Protein AF-A0A9P4JG13-F1 (afdb_monomer_lite)

pLDDT: mean 74.47, std 23.74, range [22.14, 98.88]

Sequence (765 aa):
MAQESGITPKSDYECYIYVHNKSDVDFRLWDKSVKQGEWAPKMPPPTIEAGTEELVRLNDKNGTTEGSEGKVIYELNHPKHGDKSIKVTIEFADPTGWGENYLHANTTHPNLVSCDVRNYQRKGHPFTGHVDIYLLNADGQKAEIGTFKDSRAQSSGLISARPTDRKMLDTHLNMTKEPCITPQSGFECFIYFHNKTNVDLHLSSAKAEVGKFADKSPPRIIGAHTKGSLELKDGGGWFEGSKGWVIYKLSRHGKTISLQVNFEDPVNGENSLAVTVSHPDLVECYAMGYERKGHPFSGNIIVEFLDEMTTDNKSDQNKAIQAPEAQPRNVALAVPSERNLHARFEIGFDGKLPLGLGRKEPIHEDIAIASFIGCRVPKFRFPRGTDYNSLDRNQWEYIRGLEWNDDPSCLLFVDSDESNSALGKGLDFAHAFLFGDDGCLTRRTHFGDLQFLHSMASRYGEDANITKEKLLKWIEIMYKLATGDQGVNAKDRIGDRERFPEYFSSSTDPCGDKTLEDLLLGTTRKYPRSNIPKRALGSCLHLIQDSYAVGHTLRRLQNVWDIEGKDEDGYFRFRPNTYAQLGPIITFHTYKDQSDRHKHYDESNQDRDPKDLNSFNHIIGARCAIDKSKKLIDFYATKTKWEDGVSDFLANEVFALDKKVTRSNAEVDERFALPETSGTVCVQQAYHDDDETYRMGLERKMALLEGGLAYMQPAGVDDRAHGISRLCRGFYPAVLATLKYIMMSVGILVLFVLAIFIMRTLKLG

Organism: NCBI:txid1513339

Secondary structure (DSSP, 8-state):
-------PPP----EEEEEEE-SSSPEEEEEEEEEESEEPTT-S-SEE-TT-EEEEEEE-SSSSS--EEEEEEEEEE-TTSTT-EEEEEEEEEE-SSSPPPEEEEEES-TTTEEEEEPP--SS-SSEEEEEEEEEBPTTSPBPPTTTTGGGGS-------------------------------S---EEEEEEE-SSSPEEEEEEEEEESEEPTTPSPSEE-TT-EEEEEEE--S-TT--EEEEEEEEEEETTEEEEEEEEEEE-SSS--EEEEEES-TTTEEEEEES--SS-SSEEEEEEEEEPPP-----------------------------S-------BSB--S--TTS------HHHHHHHHHHHT-S-GGGPPPTT--GGG--HHHHHHHHHHTTTTSTT-TTB---SS-SS-B--SHHHHHHHHH--TTBHHHHHHHSTTGGGGT--SSTT--HHHHHHHHHHHHHHHHHHHH-SSS--TTSBTT-TTTS-S---TTSBS-TTSBHHHHHHTT----TT--HHHHHHHHHHHHHHHTT-TTTEEEEES-GGGEEEE-TTS-EEEPTT----EEEEEEEB-STT--TTHHHHH---S--BTTBGGGGTTSTTHHHHHHHHHHHHHHHHTT--IIIIIHHHIIIIISPBPTT----B----S-TTSTTTBSSS--TTTSTTTHHHHHHHHHHHHHHHHGGG-S--------------SS-SSSHHHHHHHHHHHHHHHHHHHHHHHHHHHHHHTT--

Structure (mmCIF, N/CA/C/O backbone):
data_AF-A0A9P4JG13-F1
#
_entry.id   AF-A0A9P4JG13-F1
#
loop_
_atom_site.group_PDB
_atom_site.id
_atom_site.type_symbol
_atom_site.label_atom_id
_atom_site.label_alt_id
_atom_site.label_comp_id
_atom_site.label_asym_id
_atom_site.label_entity_id
_atom_site.label_seq_id
_atom_site.pdbx_PDB_ins_code
_atom_site.Cartn_x
_atom_site.Cartn_y
_atom_site.Cartn_z
_atom_site.occupancy
_atom_site.B_iso_or_equiv
_atom_site.auth_seq_id
_atom_site.auth_comp_id
_atom_site.auth_asym_id
_atom_site.auth_atom_id
_atom_site.pdbx_PDB_model_num
ATOM 1 N N . MET A 1 1 ? 64.052 -13.701 -4.381 1.00 27.91 1 MET A N 1
ATOM 2 C CA . MET A 1 1 ? 64.500 -12.366 -4.827 1.00 27.91 1 MET A CA 1
ATOM 3 C C . MET A 1 1 ? 63.345 -11.728 -5.577 1.00 27.91 1 MET A C 1
ATOM 5 O O . MET A 1 1 ? 62.878 -12.389 -6.487 1.00 27.91 1 MET A O 1
ATOM 9 N N . ALA A 1 2 ? 62.946 -10.521 -5.141 1.00 27.08 2 ALA A N 1
ATOM 10 C CA . ALA A 1 2 ? 62.164 -9.464 -5.817 1.00 27.08 2 ALA A CA 1
ATOM 11 C C . ALA A 1 2 ? 60.846 -9.841 -6.538 1.00 27.08 2 ALA A C 1
ATOM 13 O O . ALA A 1 2 ? 60.821 -10.765 -7.331 1.00 27.08 2 ALA A O 1
ATOM 14 N N . GLN A 1 3 ? 59.723 -9.132 -6.436 1.00 26.34 3 GLN A N 1
ATOM 15 C CA . GLN A 1 3 ? 59.236 -8.020 -5.615 1.00 26.34 3 GLN A CA 1
ATOM 16 C C . GLN A 1 3 ? 57.726 -7.992 -5.925 1.00 26.34 3 GLN A C 1
ATOM 18 O O . GLN A 1 3 ? 57.355 -7.864 -7.090 1.00 26.34 3 GLN A O 1
ATOM 23 N N . GLU A 1 4 ? 56.861 -8.172 -4.928 1.00 33.41 4 GLU A N 1
ATOM 24 C CA . GLU A 1 4 ? 55.420 -7.949 -5.092 1.00 33.41 4 GLU A CA 1
ATOM 25 C C . GLU A 1 4 ? 55.186 -6.446 -5.282 1.00 33.41 4 GLU A C 1
ATOM 27 O O . GLU A 1 4 ? 55.403 -5.649 -4.368 1.00 33.41 4 GLU A O 1
ATOM 32 N N . SER A 1 5 ? 54.775 -6.049 -6.484 1.00 30.33 5 SER A N 1
ATOM 33 C CA . SER A 1 5 ? 54.146 -4.754 -6.729 1.00 30.33 5 SER A CA 1
ATOM 34 C C . SER A 1 5 ? 52.636 -4.938 -6.637 1.00 30.33 5 SER A C 1
ATOM 36 O O . SER A 1 5 ? 52.052 -5.662 -7.445 1.00 30.33 5 SER A O 1
ATOM 38 N N . GLY A 1 6 ? 52.016 -4.295 -5.648 1.00 39.97 6 GLY A N 1
ATOM 39 C CA . GLY A 1 6 ? 50.567 -4.240 -5.515 1.00 39.97 6 GLY A CA 1
ATOM 40 C C . GLY A 1 6 ? 49.904 -3.673 -6.771 1.00 39.97 6 GLY A C 1
ATOM 41 O O . GLY A 1 6 ? 50.362 -2.678 -7.330 1.00 39.97 6 GLY A O 1
ATOM 42 N N . ILE A 1 7 ? 48.815 -4.311 -7.190 1.00 27.05 7 ILE A N 1
ATOM 43 C CA . ILE A 1 7 ? 47.876 -3.773 -8.171 1.00 27.05 7 ILE A CA 1
ATOM 44 C C . ILE A 1 7 ? 46.516 -3.721 -7.475 1.00 27.05 7 ILE A C 1
ATOM 46 O O . ILE A 1 7 ? 45.901 -4.744 -7.180 1.00 27.05 7 ILE A O 1
ATOM 50 N N . THR A 1 8 ? 46.108 -2.500 -7.143 1.00 33.12 8 THR A N 1
ATOM 51 C CA . THR A 1 8 ? 44.743 -2.073 -6.812 1.00 33.12 8 THR A CA 1
ATOM 52 C C . THR A 1 8 ? 43.778 -2.490 -7.937 1.00 33.12 8 THR A C 1
ATOM 54 O O . THR A 1 8 ? 44.223 -2.602 -9.081 1.00 33.12 8 THR A O 1
ATOM 57 N N . PRO A 1 9 ? 42.472 -2.700 -7.678 1.00 31.78 9 PRO A N 1
ATOM 58 C CA . PRO A 1 9 ? 41.516 -3.037 -8.733 1.00 31.78 9 PRO A CA 1
ATOM 59 C C . PRO A 1 9 ? 41.546 -1.951 -9.814 1.00 31.78 9 PRO A C 1
ATOM 61 O O . PRO A 1 9 ? 41.420 -0.768 -9.493 1.00 31.78 9 PRO A O 1
ATOM 64 N N . LYS A 1 10 ? 41.755 -2.343 -11.075 1.00 42.72 10 LYS A N 1
ATOM 65 C CA . LYS A 1 10 ? 41.580 -1.458 -12.232 1.00 42.72 10 LYS A CA 1
ATOM 66 C C . LYS A 1 10 ? 40.153 -0.899 -12.204 1.00 42.72 10 LYS A C 1
ATOM 68 O O . LYS A 1 10 ? 39.201 -1.663 -12.076 1.00 42.72 10 LYS A O 1
ATOM 73 N N . SER A 1 11 ? 40.016 0.419 -12.287 1.00 52.06 11 SER A N 1
ATOM 74 C CA . SER A 1 11 ? 38.747 1.076 -12.600 1.00 52.06 11 SER A CA 1
ATOM 75 C C . SER A 1 11 ? 38.585 1.053 -14.119 1.00 52.06 11 SER A C 1
ATOM 77 O O . SER A 1 11 ? 39.328 1.750 -14.807 1.00 52.06 11 SER A O 1
ATOM 79 N N . ASP A 1 12 ? 37.676 0.234 -14.640 1.00 67.56 12 ASP A N 1
ATOM 80 C CA . ASP A 1 12 ? 37.471 0.093 -16.085 1.00 67.56 12 ASP A CA 1
ATOM 81 C C . ASP A 1 12 ? 36.425 1.128 -16.564 1.00 67.56 12 ASP A C 1
ATOM 83 O O . ASP A 1 12 ? 35.223 0.883 -16.481 1.00 67.56 12 ASP A O 1
ATOM 87 N N . TYR A 1 13 ? 36.878 2.302 -17.035 1.00 79.81 13 TYR A N 1
ATOM 88 C CA . TYR A 1 13 ? 36.045 3.389 -17.600 1.00 79.81 13 TYR A CA 1
ATOM 89 C C . TYR A 1 13 ? 35.604 3.087 -19.045 1.00 79.81 13 TYR A C 1
ATOM 91 O O . TYR A 1 13 ? 35.863 3.859 -19.968 1.00 79.81 13 TYR A O 1
ATOM 99 N N . GLU A 1 14 ? 35.042 1.905 -19.292 1.00 85.94 14 GLU A N 1
ATOM 100 C CA . GLU A 1 14 ? 34.623 1.460 -20.627 1.00 85.94 14 GLU A CA 1
ATOM 101 C C . GLU A 1 14 ? 33.164 1.842 -20.928 1.00 85.94 14 GLU A C 1
ATOM 103 O O . GLU A 1 14 ? 32.320 1.814 -20.041 1.00 85.94 14 GLU A O 1
ATOM 108 N N . CYS A 1 15 ? 32.834 2.107 -22.195 1.00 87.31 15 CYS A N 1
ATOM 109 C CA . CYS A 1 15 ? 31.462 2.360 -22.641 1.00 87.31 15 CYS A CA 1
ATOM 110 C C . CYS A 1 15 ? 30.870 1.155 -23.386 1.00 87.31 15 CYS A C 1
ATOM 112 O O . CYS A 1 15 ? 31.461 0.663 -24.352 1.00 87.31 15 CYS A O 1
ATOM 114 N N . TYR A 1 16 ? 29.651 0.772 -23.012 1.00 89.56 16 TYR A N 1
ATOM 115 C CA . TYR A 1 16 ? 28.819 -0.265 -23.617 1.00 89.56 16 TYR A CA 1
ATOM 116 C C . TYR A 1 16 ? 27.491 0.351 -24.073 1.00 89.56 16 TYR A C 1
ATOM 118 O O . TYR A 1 16 ? 26.560 0.510 -23.285 1.00 89.56 16 TYR A O 1
ATOM 126 N N . ILE A 1 17 ? 27.398 0.737 -25.347 1.00 94.19 17 ILE A N 1
ATOM 127 C CA . ILE A 1 17 ? 26.206 1.391 -25.899 1.00 94.19 17 ILE A CA 1
ATOM 128 C C . ILE A 1 17 ? 25.441 0.420 -26.793 1.00 94.19 17 ILE A C 1
ATOM 130 O O . ILE A 1 17 ? 25.904 0.066 -27.873 1.00 94.19 17 ILE A O 1
ATOM 134 N N . TYR A 1 18 ? 24.260 0.003 -26.361 1.00 91.31 18 TYR A N 1
ATOM 135 C CA . TYR A 1 18 ? 23.376 -0.865 -27.131 1.00 91.31 18 TYR A CA 1
ATOM 136 C C . TYR A 1 18 ? 22.496 -0.022 -28.050 1.00 91.31 18 TYR A C 1
ATOM 138 O O . TYR A 1 18 ? 21.759 0.855 -27.598 1.00 91.31 18 TYR A O 1
ATOM 146 N N . VAL A 1 19 ? 22.572 -0.278 -29.351 1.00 94.38 19 VAL A N 1
ATOM 147 C CA . VAL A 1 19 ? 21.792 0.434 -30.362 1.00 94.38 19 VAL A CA 1
ATOM 148 C C . VAL A 1 19 ? 20.749 -0.521 -30.919 1.00 94.38 19 VAL A C 1
ATOM 150 O O . VAL A 1 19 ? 21.075 -1.477 -31.621 1.00 94.38 19 VAL A O 1
ATOM 153 N N . HIS A 1 20 ? 19.487 -0.256 -30.601 1.00 93.88 20 HIS A N 1
ATOM 154 C CA . HIS A 1 20 ? 18.356 -1.057 -31.033 1.00 93.88 20 HIS A CA 1
ATOM 155 C C . HIS A 1 20 ? 17.739 -0.448 -32.290 1.00 93.88 20 HIS A C 1
ATOM 157 O O . HIS A 1 20 ? 17.135 0.631 -32.273 1.00 93.88 20 HIS A O 1
ATOM 163 N N . ASN A 1 21 ? 17.853 -1.166 -33.398 1.00 93.38 21 ASN A N 1
ATOM 164 C CA . ASN A 1 21 ? 17.179 -0.811 -34.629 1.00 93.38 21 ASN A CA 1
ATOM 165 C C . ASN A 1 21 ? 15.722 -1.276 -34.565 1.00 93.38 21 ASN A C 1
ATOM 167 O O . ASN A 1 21 ? 15.395 -2.412 -34.892 1.00 93.38 21 ASN A O 1
ATOM 171 N N . LYS A 1 22 ? 14.818 -0.383 -34.158 1.00 91.00 22 LYS A N 1
ATOM 172 C CA . LYS A 1 22 ? 13.372 -0.640 -34.096 1.00 91.00 22 LYS A CA 1
ATOM 173 C C . LYS A 1 22 ? 12.674 -0.376 -35.434 1.00 91.00 22 LYS A C 1
ATOM 175 O O . LYS A 1 22 ? 11.480 -0.088 -35.465 1.00 91.00 22 LYS A O 1
ATOM 180 N N . SER A 1 23 ? 13.409 -0.445 -36.542 1.00 87.62 23 SER A N 1
ATOM 181 C CA . SER A 1 23 ? 12.900 -0.155 -37.879 1.00 87.62 23 SER A CA 1
ATOM 182 C C . SER A 1 23 ? 13.012 -1.330 -38.848 1.00 87.62 23 SER A C 1
ATOM 184 O O . SER A 1 23 ? 13.620 -2.355 -38.557 1.00 87.62 23 SER A O 1
ATOM 186 N N . ASP A 1 24 ? 12.426 -1.148 -40.034 1.00 84.56 24 ASP A N 1
ATOM 187 C CA . ASP A 1 24 ? 12.461 -2.102 -41.148 1.00 84.56 24 ASP A CA 1
ATOM 188 C C . ASP A 1 24 ? 13.677 -1.938 -42.079 1.00 84.56 24 ASP A C 1
ATOM 190 O O . ASP A 1 24 ? 13.721 -2.567 -43.140 1.00 84.56 24 ASP A O 1
ATOM 194 N N . VAL A 1 25 ? 14.636 -1.070 -41.744 1.00 86.94 25 VAL A N 1
ATOM 195 C CA . VAL A 1 25 ? 15.802 -0.791 -42.594 1.00 86.94 25 VAL A CA 1
ATOM 196 C C . VAL A 1 25 ? 17.101 -0.952 -41.830 1.00 86.94 25 VAL A C 1
ATOM 198 O O . VAL A 1 25 ? 17.201 -0.546 -40.679 1.00 86.94 25 VAL A O 1
ATOM 201 N N . ASP A 1 26 ? 18.114 -1.503 -42.490 1.00 89.62 26 ASP A N 1
ATOM 202 C CA . ASP A 1 26 ? 19.444 -1.632 -41.903 1.00 89.62 26 ASP A CA 1
ATOM 203 C C . ASP A 1 26 ? 20.111 -0.263 -41.763 1.00 89.62 26 ASP A C 1
ATOM 205 O O . ASP A 1 26 ? 19.994 0.605 -42.639 1.00 89.62 26 ASP A O 1
ATOM 209 N N . PHE A 1 27 ? 20.871 -0.089 -40.689 1.00 93.19 27 PHE A N 1
ATOM 210 C CA . PHE A 1 27 ? 21.696 1.091 -40.477 1.00 93.19 27 PHE A CA 1
ATOM 211 C C . PHE A 1 27 ? 23.136 0.767 -40.832 1.00 93.19 27 PHE A C 1
ATOM 213 O O . PHE A 1 27 ? 23.698 -0.204 -40.332 1.00 93.19 27 PHE A O 1
ATOM 220 N N . ARG A 1 28 ? 23.767 1.581 -41.674 1.00 91.81 28 ARG A N 1
ATOM 221 C CA . ARG A 1 28 ? 25.167 1.393 -42.068 1.00 91.81 28 ARG A CA 1
ATOM 222 C C . ARG A 1 28 ? 26.045 2.382 -41.338 1.00 91.81 28 ARG A C 1
ATOM 224 O O . ARG A 1 28 ? 25.720 3.562 -41.277 1.00 91.81 28 ARG A O 1
ATOM 231 N N . LEU A 1 29 ? 27.160 1.919 -40.787 1.00 94.00 29 LEU A N 1
ATOM 232 C CA . LEU A 1 29 ? 28.110 2.812 -40.140 1.00 94.00 29 LEU A CA 1
ATOM 233 C C . LEU A 1 29 ? 28.662 3.798 -41.179 1.00 94.00 29 LEU A C 1
ATOM 235 O O . LEU A 1 29 ? 29.306 3.394 -42.146 1.00 94.00 29 LEU A O 1
ATOM 239 N N . TRP A 1 30 ? 28.399 5.083 -40.968 1.00 92.62 30 TRP A N 1
ATOM 240 C CA . TRP A 1 30 ? 28.869 6.169 -41.822 1.00 92.62 30 TRP A CA 1
ATOM 241 C C . TRP A 1 30 ? 30.205 6.720 -41.334 1.00 92.62 30 TRP A C 1
ATOM 243 O O . TRP A 1 30 ? 31.126 6.911 -42.124 1.00 92.62 30 TRP A O 1
ATOM 253 N N . ASP A 1 31 ? 30.304 6.991 -40.034 1.00 95.06 31 ASP A N 1
ATOM 254 C CA . ASP A 1 31 ? 31.500 7.570 -39.432 1.00 95.06 31 ASP A CA 1
ATOM 255 C C . ASP A 1 31 ? 31.618 7.178 -37.957 1.00 95.06 31 ASP A C 1
ATOM 257 O O . ASP A 1 31 ? 30.633 6.827 -37.301 1.00 95.06 31 ASP A O 1
ATOM 261 N N . LYS A 1 32 ? 32.838 7.245 -37.430 1.00 94.94 32 LYS A N 1
ATOM 262 C CA . LYS A 1 32 ? 33.131 7.057 -36.014 1.00 94.94 32 LYS A CA 1
ATOM 263 C C . LYS A 1 32 ? 34.316 7.916 -35.604 1.00 94.94 32 LYS A C 1
ATOM 265 O O . LYS A 1 32 ? 35.335 7.954 -36.288 1.00 94.94 32 LYS A O 1
ATOM 270 N N . SER A 1 33 ? 34.228 8.526 -34.433 1.00 92.81 33 SER A N 1
ATOM 271 C CA . SER A 1 33 ? 35.329 9.284 -33.847 1.00 92.81 33 SER A CA 1
ATOM 272 C C . SER A 1 33 ? 35.483 8.953 -32.373 1.00 92.81 33 SER A C 1
ATOM 274 O O . SER A 1 33 ? 34.498 8.706 -31.679 1.00 92.81 33 SER A O 1
ATOM 276 N N . VAL A 1 34 ? 36.724 8.975 -31.900 1.00 92.56 34 VAL A N 1
ATOM 277 C CA . VAL A 1 34 ? 37.071 8.770 -30.493 1.00 92.56 34 VAL A CA 1
ATOM 278 C C . VAL A 1 34 ? 37.769 10.022 -30.004 1.00 92.56 34 VAL A C 1
ATOM 280 O O . VAL A 1 34 ? 38.706 10.493 -30.650 1.00 92.56 34 VAL A O 1
ATOM 283 N N . LYS A 1 35 ? 37.299 10.559 -28.882 1.00 88.12 35 LYS A N 1
ATOM 284 C CA . LYS A 1 35 ? 37.943 11.666 -28.179 1.00 88.12 35 LYS A CA 1
ATOM 285 C C . LYS A 1 35 ? 38.821 11.148 -27.041 1.00 88.12 35 LYS A C 1
ATOM 287 O O . LYS A 1 35 ? 39.914 11.677 -26.860 1.00 88.12 35 LYS A O 1
ATOM 292 N N . GLN A 1 36 ? 38.381 10.100 -26.340 1.00 84.88 36 GLN A N 1
ATOM 293 C CA . GLN A 1 36 ? 39.151 9.383 -25.315 1.00 84.88 36 GLN A CA 1
ATOM 294 C C . GLN A 1 36 ? 38.840 7.876 -25.370 1.00 84.88 36 GLN A C 1
ATOM 296 O O . GLN A 1 36 ? 37.726 7.502 -25.733 1.00 84.88 36 GLN A O 1
ATOM 301 N N . GLY A 1 37 ? 39.812 7.019 -25.050 1.00 88.25 37 GLY A N 1
ATOM 302 C CA . GLY A 1 37 ? 39.690 5.559 -25.166 1.00 88.25 37 GLY A CA 1
ATOM 303 C C . GLY A 1 37 ? 40.087 4.989 -26.538 1.00 88.25 37 GLY A C 1
ATOM 304 O O . GLY A 1 37 ? 40.737 5.648 -27.355 1.00 88.25 37 GLY A O 1
ATOM 305 N N . GLU A 1 38 ? 39.721 3.735 -26.796 1.00 90.06 38 GLU A N 1
ATOM 306 C CA . GLU A 1 38 ? 39.940 3.035 -28.064 1.00 90.06 38 GLU A CA 1
ATOM 307 C C . GLU A 1 38 ? 38.806 2.052 -28.390 1.00 90.06 38 GLU A C 1
ATOM 309 O O . GLU A 1 38 ? 38.231 1.419 -27.511 1.00 90.06 38 GLU A O 1
ATOM 314 N N . TRP A 1 39 ? 38.443 1.915 -29.670 1.00 92.19 39 TRP A N 1
ATOM 315 C CA . TRP A 1 39 ? 37.381 0.985 -30.073 1.00 92.19 39 TRP A CA 1
ATOM 316 C C . TRP A 1 39 ? 37.764 -0.462 -29.761 1.00 92.19 39 TRP A C 1
ATOM 318 O O . TRP A 1 39 ? 38.849 -0.910 -30.135 1.00 92.19 39 TRP A O 1
ATOM 328 N N . ALA A 1 40 ? 36.835 -1.217 -29.171 1.00 85.50 40 ALA A N 1
ATOM 329 C CA . ALA A 1 40 ? 37.011 -2.654 -29.007 1.00 85.50 40 ALA A CA 1
ATOM 330 C C . ALA A 1 40 ? 37.154 -3.360 -30.377 1.00 85.50 40 ALA A C 1
ATOM 332 O O . ALA A 1 40 ? 36.693 -2.844 -31.406 1.00 85.50 40 ALA A O 1
ATOM 333 N N . PRO A 1 41 ? 37.773 -4.556 -30.439 1.00 84.25 41 PRO A N 1
ATOM 334 C CA . PRO A 1 41 ? 37.923 -5.290 -31.690 1.00 84.25 41 PRO A CA 1
ATOM 335 C C . PRO A 1 41 ? 36.585 -5.469 -32.418 1.00 84.25 41 PRO A C 1
ATOM 337 O O . PRO A 1 41 ? 35.613 -5.935 -31.831 1.00 84.25 41 PRO A O 1
ATOM 340 N N . LYS A 1 42 ? 36.564 -5.133 -33.715 1.00 83.19 42 LYS A N 1
ATOM 341 C CA . LYS A 1 42 ? 35.377 -5.173 -34.596 1.00 83.19 42 LYS A CA 1
ATOM 342 C C . LYS A 1 42 ? 34.265 -4.167 -34.250 1.00 83.19 42 LYS A C 1
ATOM 344 O O . LYS A 1 42 ? 33.180 -4.283 -34.808 1.00 83.19 42 LYS A O 1
ATOM 349 N N . MET A 1 43 ? 34.549 -3.162 -33.416 1.00 88.31 43 MET A N 1
ATOM 350 C CA . MET A 1 43 ? 33.588 -2.121 -33.041 1.00 88.31 43 MET A CA 1
ATOM 351 C C . MET A 1 43 ? 33.864 -0.756 -33.688 1.00 88.31 43 MET A C 1
ATOM 353 O O . MET A 1 43 ? 35.003 -0.437 -34.071 1.00 88.31 43 MET A O 1
ATOM 357 N N . PRO A 1 44 ? 32.826 0.090 -33.814 1.00 92.38 44 PRO A N 1
ATOM 358 C CA . PRO A 1 44 ? 31.401 -0.242 -33.761 1.00 92.38 44 PRO A CA 1
ATOM 359 C C . PRO A 1 44 ? 30.997 -1.134 -34.953 1.00 92.38 44 PRO A C 1
ATOM 361 O O . PRO A 1 44 ? 31.734 -1.190 -35.947 1.00 92.38 44 PRO A O 1
ATOM 364 N N . PRO A 1 45 ? 29.854 -1.832 -34.869 1.00 87.25 45 PRO A N 1
ATOM 365 C CA . PRO A 1 45 ? 29.407 -2.750 -35.904 1.00 87.25 45 PRO A CA 1
ATOM 366 C C . PRO A 1 45 ? 29.181 -1.995 -37.224 1.00 87.25 45 PRO A C 1
ATOM 368 O O . PRO A 1 45 ? 28.597 -0.905 -37.217 1.00 87.25 45 PRO A O 1
ATOM 371 N N . PRO A 1 46 ? 29.644 -2.542 -38.367 1.00 84.75 46 PRO A N 1
ATOM 372 C CA . PRO A 1 46 ? 29.546 -1.874 -39.666 1.00 84.75 46 PRO A CA 1
ATOM 373 C C . PRO A 1 46 ? 28.102 -1.776 -40.170 1.00 84.75 46 PRO A C 1
ATOM 375 O O . PRO A 1 46 ? 27.794 -0.948 -41.030 1.00 84.75 46 PRO A O 1
ATOM 378 N N . THR A 1 47 ? 27.212 -2.631 -39.672 1.00 90.25 47 THR A N 1
ATOM 379 C CA . THR A 1 47 ? 25.784 -2.626 -39.983 1.00 90.25 47 THR A CA 1
ATOM 380 C C . THR A 1 47 ? 25.003 -3.056 -38.748 1.00 90.25 47 THR A C 1
ATOM 382 O O . THR A 1 47 ? 25.457 -3.944 -38.035 1.00 90.25 47 THR A O 1
ATOM 385 N N . ILE A 1 48 ? 23.862 -2.412 -38.509 1.00 92.19 48 ILE A N 1
ATOM 386 C CA . ILE A 1 48 ? 22.863 -2.819 -37.517 1.00 92.19 48 ILE A CA 1
ATOM 387 C C . ILE A 1 48 ? 21.620 -3.222 -38.299 1.00 92.19 48 ILE A C 1
ATOM 389 O O . ILE A 1 48 ? 20.988 -2.376 -38.940 1.00 92.19 48 ILE A O 1
ATOM 393 N N . GLU A 1 49 ? 21.320 -4.515 -38.308 1.00 89.75 49 GLU A N 1
ATOM 394 C CA . GLU A 1 49 ? 20.230 -5.077 -39.102 1.00 89.75 49 GLU A CA 1
ATOM 395 C C . GLU A 1 49 ? 18.859 -4.605 -38.600 1.00 89.75 49 GLU A C 1
ATOM 397 O O . GLU A 1 49 ? 18.667 -4.253 -37.435 1.00 89.75 49 GLU A O 1
ATOM 402 N N . ALA A 1 50 ? 17.888 -4.548 -39.509 1.00 87.12 50 ALA A N 1
ATOM 403 C CA . ALA A 1 50 ? 16.512 -4.204 -39.177 1.00 87.12 50 ALA A CA 1
ATOM 404 C C . ALA A 1 50 ? 15.947 -5.114 -38.069 1.00 87.12 50 ALA A C 1
ATOM 406 O O . ALA A 1 50 ? 15.914 -6.338 -38.209 1.00 87.12 50 ALA A O 1
ATOM 407 N N . GLY A 1 51 ? 15.441 -4.515 -36.990 1.00 82.19 51 GLY A N 1
ATOM 408 C CA . GLY A 1 51 ? 14.842 -5.241 -35.869 1.00 82.19 51 GLY A CA 1
ATOM 409 C C . GLY A 1 51 ? 15.834 -5.870 -34.888 1.00 82.19 51 GLY A C 1
ATOM 410 O O . GLY A 1 51 ? 15.381 -6.577 -33.988 1.00 82.19 51 GLY A O 1
ATOM 411 N N . THR A 1 52 ? 17.144 -5.650 -35.042 1.00 84.25 52 THR A N 1
ATOM 412 C CA . THR A 1 52 ? 18.163 -6.196 -34.134 1.00 84.25 52 THR A CA 1
ATOM 413 C C . THR A 1 52 ? 18.693 -5.150 -33.155 1.00 84.25 52 THR A C 1
ATOM 415 O O . THR A 1 52 ? 18.476 -3.943 -33.294 1.00 84.25 52 THR A O 1
ATOM 418 N N . GLU A 1 53 ? 19.381 -5.631 -32.124 1.00 90.62 53 GLU A N 1
ATOM 419 C CA . GLU A 1 53 ? 20.134 -4.815 -31.180 1.00 90.62 53 GLU A CA 1
ATOM 420 C C . GLU A 1 53 ? 21.612 -5.165 -31.311 1.00 90.62 53 GLU A C 1
ATOM 422 O O . GLU A 1 53 ? 21.978 -6.338 -31.293 1.00 90.62 53 GLU A O 1
ATOM 427 N N . GLU A 1 54 ? 22.455 -4.147 -31.451 1.00 90.56 54 GLU A N 1
ATOM 428 C CA . GLU A 1 54 ? 23.892 -4.320 -31.637 1.00 90.56 54 GLU A CA 1
ATOM 429 C C . GLU A 1 54 ? 24.682 -3.471 -30.637 1.00 90.56 54 GLU A C 1
ATOM 431 O O . GLU A 1 54 ? 24.286 -2.358 -30.280 1.00 90.56 54 GLU A O 1
ATOM 436 N N . LEU A 1 55 ? 25.828 -3.988 -30.192 1.00 91.56 55 LEU A N 1
ATOM 437 C CA . LEU A 1 55 ? 26.681 -3.331 -29.201 1.00 91.56 55 LEU A CA 1
ATOM 438 C C . LEU A 1 55 ? 27.719 -2.423 -29.868 1.00 91.56 55 LEU A C 1
ATOM 440 O O . LEU A 1 55 ? 28.491 -2.857 -30.716 1.00 91.56 55 LEU A O 1
ATOM 444 N N . VAL A 1 56 ? 27.825 -1.186 -29.396 1.00 92.44 56 VAL A N 1
ATOM 445 C CA . VAL A 1 56 ? 28.924 -0.250 -29.649 1.00 92.44 56 VAL A CA 1
ATOM 446 C C . VAL A 1 56 ? 29.788 -0.183 -28.389 1.00 92.44 56 VAL A C 1
ATOM 448 O O . VAL A 1 56 ? 29.367 0.371 -27.376 1.00 92.44 56 VAL A O 1
ATOM 451 N N . ARG A 1 57 ? 31.004 -0.743 -28.442 1.00 91.62 57 ARG A N 1
ATOM 452 C CA . ARG A 1 57 ? 31.923 -0.786 -27.289 1.00 91.62 57 ARG A CA 1
ATOM 453 C C . ARG A 1 57 ? 33.184 0.049 -27.496 1.00 91.62 57 ARG A C 1
ATOM 455 O O . ARG A 1 57 ? 33.907 -0.157 -28.477 1.00 91.62 57 ARG A O 1
ATOM 462 N N . LEU A 1 58 ? 33.475 0.921 -26.534 1.00 91.31 58 LEU A N 1
ATOM 463 C CA . LEU A 1 58 ? 34.682 1.747 -26.471 1.00 91.31 58 LEU A CA 1
ATOM 464 C C . LEU A 1 58 ? 35.419 1.461 -25.157 1.00 91.31 58 LEU A C 1
ATOM 466 O O . LEU A 1 58 ? 34.832 1.581 -24.090 1.00 91.31 58 LEU A O 1
ATOM 470 N N . ASN A 1 59 ? 36.681 1.057 -25.243 1.00 86.31 59 ASN A N 1
ATOM 471 C CA . ASN A 1 59 ? 37.496 0.695 -24.090 1.00 86.31 59 ASN A CA 1
ATOM 472 C C . ASN A 1 59 ? 38.290 1.902 -23.583 1.00 86.31 59 ASN A C 1
ATOM 474 O O . ASN A 1 59 ? 38.757 2.713 -24.384 1.00 86.31 59 ASN A O 1
ATOM 478 N N . ASP A 1 60 ? 38.542 1.953 -22.277 1.00 84.56 60 ASP A N 1
ATOM 479 C CA . ASP A 1 60 ? 39.558 2.843 -21.718 1.00 84.56 60 ASP A CA 1
ATOM 480 C C . ASP A 1 60 ? 40.956 2.319 -22.090 1.00 84.56 60 ASP A C 1
ATOM 482 O O . ASP A 1 60 ? 41.250 1.123 -22.023 1.00 84.56 60 ASP A O 1
ATOM 486 N N . LYS A 1 61 ? 41.830 3.236 -22.502 1.00 68.88 61 LYS A N 1
ATOM 487 C CA . LYS A 1 61 ? 43.187 2.942 -22.953 1.00 68.88 61 LYS A CA 1
ATOM 488 C C . LYS A 1 61 ? 44.193 2.830 -21.800 1.00 68.88 61 LYS A C 1
ATOM 490 O O . LYS A 1 61 ? 45.197 2.139 -21.962 1.00 68.88 61 LYS A O 1
ATOM 495 N N . ASN A 1 62 ? 43.956 3.488 -20.656 1.00 61.69 62 ASN A N 1
ATOM 496 C CA . ASN A 1 62 ? 44.966 3.664 -19.598 1.00 61.69 62 ASN A CA 1
ATOM 497 C C . ASN A 1 62 ? 44.508 3.358 -18.156 1.00 61.69 62 ASN A C 1
ATOM 499 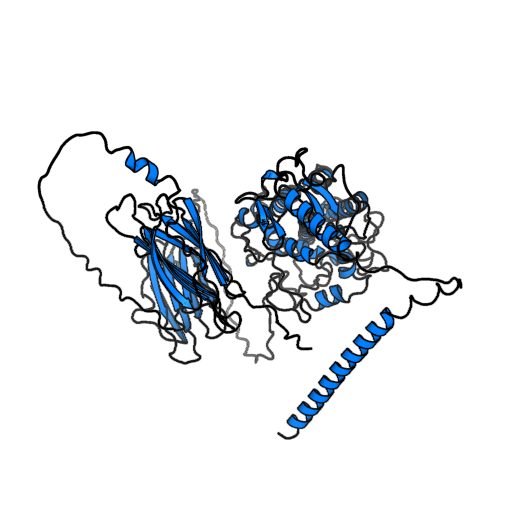O O . ASN A 1 62 ? 45.303 3.528 -17.227 1.00 61.69 62 ASN A O 1
ATOM 503 N N . GLY A 1 63 ? 43.289 2.859 -17.939 1.00 56.56 63 GLY A N 1
ATOM 504 C CA . GLY A 1 63 ? 42.827 2.156 -16.727 1.00 56.56 63 GLY A CA 1
ATOM 505 C C . GLY A 1 63 ? 42.883 2.923 -15.400 1.00 56.56 63 GLY A C 1
ATOM 506 O O . GLY A 1 63 ? 42.600 2.336 -14.357 1.00 56.56 63 GLY A O 1
ATOM 507 N N . THR A 1 64 ? 43.326 4.186 -15.400 1.00 55.69 64 THR A N 1
ATOM 508 C CA . THR A 1 64 ? 43.576 4.976 -14.179 1.00 55.69 64 THR A CA 1
ATOM 509 C C . THR A 1 64 ? 43.512 6.500 -14.356 1.00 55.69 64 THR A C 1
ATOM 511 O O . THR A 1 64 ? 43.333 7.189 -13.353 1.00 55.69 64 THR A O 1
ATOM 514 N N . THR A 1 65 ? 43.657 7.059 -15.570 1.00 56.47 65 THR A N 1
ATOM 515 C CA . THR A 1 65 ? 43.759 8.528 -15.756 1.00 56.47 65 THR A CA 1
ATOM 516 C C . THR A 1 65 ? 42.991 9.116 -16.938 1.00 56.47 65 THR A C 1
ATOM 518 O O . THR A 1 65 ? 42.939 10.339 -17.048 1.00 56.47 65 THR A O 1
ATOM 521 N N . GLU A 1 66 ? 42.426 8.297 -17.827 1.00 67.25 66 GLU A N 1
ATOM 522 C CA . GLU A 1 66 ? 41.643 8.763 -18.979 1.00 67.25 66 GLU A CA 1
ATOM 523 C C . GLU A 1 66 ? 40.304 8.020 -19.034 1.00 67.25 66 GLU A C 1
ATOM 525 O O . GLU A 1 66 ? 40.229 6.870 -18.615 1.00 67.25 66 GLU A O 1
ATOM 530 N N . GLY A 1 67 ? 39.237 8.705 -19.454 1.00 81.06 67 GLY A N 1
ATOM 531 C CA . GLY A 1 67 ? 37.917 8.097 -19.620 1.00 81.06 67 GLY A CA 1
ATOM 532 C C . GLY A 1 67 ? 37.728 7.529 -21.024 1.00 81.06 67 GLY A C 1
ATOM 533 O O . GLY A 1 67 ? 38.644 7.542 -21.849 1.00 81.06 67 GLY A O 1
ATOM 534 N N . SER A 1 68 ? 36.509 7.104 -21.334 1.00 87.69 68 SER A N 1
ATOM 535 C CA . SER A 1 68 ? 36.105 6.737 -22.693 1.00 87.69 68 SER A CA 1
ATOM 536 C C . SER A 1 68 ? 35.111 7.756 -23.231 1.00 87.69 68 SER A C 1
ATOM 538 O O . SER A 1 68 ? 34.092 8.012 -22.615 1.00 87.69 68 SER A O 1
ATOM 540 N N . GLU A 1 69 ? 35.359 8.344 -24.398 1.00 92.88 69 GLU A N 1
ATOM 541 C CA . GLU A 1 69 ? 34.432 9.283 -25.041 1.00 92.88 69 GLU A CA 1
ATOM 542 C C . GLU A 1 69 ? 34.425 9.050 -26.548 1.00 92.88 69 GLU A C 1
ATOM 544 O O . GLU A 1 69 ? 35.453 9.176 -27.227 1.00 92.88 69 GLU A O 1
ATOM 549 N N . GLY A 1 70 ? 33.251 8.712 -27.077 1.00 93.69 70 GLY A N 1
ATOM 550 C CA . GLY A 1 70 ? 33.074 8.268 -28.449 1.00 93.69 70 GLY A CA 1
ATOM 551 C C . GLY A 1 70 ? 31.835 8.837 -29.113 1.00 93.69 70 GLY A C 1
ATOM 552 O O . GLY A 1 70 ? 30.863 9.242 -28.478 1.00 93.69 70 GLY A O 1
ATOM 553 N N . LYS A 1 71 ? 31.882 8.842 -30.442 1.00 96.69 71 LYS A N 1
ATOM 554 C CA . LYS A 1 71 ? 30.766 9.207 -31.305 1.00 96.69 71 LYS A CA 1
ATOM 555 C C . LYS A 1 71 ? 30.689 8.239 -32.472 1.00 96.69 71 LYS A C 1
ATOM 557 O O . LYS A 1 71 ? 31.699 7.972 -33.127 1.00 96.69 71 LYS A O 1
ATOM 562 N N . VAL A 1 72 ? 29.486 7.756 -32.756 1.00 95.25 72 VAL A N 1
ATOM 563 C CA . VAL A 1 72 ? 29.179 6.947 -33.940 1.00 95.25 72 VAL A CA 1
ATOM 564 C C . VAL A 1 72 ? 28.076 7.609 -34.746 1.00 95.25 72 VAL A C 1
ATOM 566 O O . VAL A 1 72 ? 27.150 8.202 -34.194 1.00 95.25 72 VAL A O 1
ATOM 569 N N . ILE A 1 73 ? 28.192 7.532 -36.067 1.00 96.50 73 ILE A N 1
ATOM 570 C CA . ILE A 1 73 ? 27.187 8.025 -36.999 1.00 96.50 73 ILE A CA 1
ATOM 571 C C . ILE A 1 73 ? 26.752 6.859 -37.871 1.00 96.50 73 ILE A C 1
ATOM 573 O O . ILE A 1 73 ? 27.564 6.290 -38.599 1.00 96.50 73 ILE A O 1
ATOM 577 N N . TYR A 1 74 ? 25.467 6.541 -37.824 1.00 96.25 74 TYR A N 1
ATOM 578 C CA . TYR A 1 74 ? 24.831 5.551 -38.678 1.00 96.25 74 TYR A CA 1
ATOM 579 C C . TYR A 1 74 ? 23.988 6.239 -39.754 1.00 96.25 74 TYR A C 1
ATOM 581 O O . TYR A 1 74 ? 23.275 7.201 -39.479 1.00 96.25 74 TYR A O 1
ATOM 589 N N . GLU A 1 75 ? 24.079 5.758 -40.987 1.00 93.81 75 GLU A N 1
ATOM 590 C CA . GLU A 1 75 ? 23.291 6.199 -42.133 1.00 93.81 75 GLU A CA 1
ATOM 591 C C . GLU A 1 75 ? 22.201 5.174 -42.459 1.00 93.81 75 GLU A C 1
ATOM 593 O O . GLU A 1 75 ? 22.449 3.967 -42.496 1.00 93.81 75 GLU A O 1
ATOM 598 N N . LEU A 1 76 ? 20.995 5.669 -42.729 1.00 91.94 76 LEU A N 1
ATOM 599 C CA . LEU A 1 76 ? 19.855 4.877 -43.172 1.00 91.94 76 LEU A CA 1
ATOM 600 C C . LEU A 1 76 ? 19.065 5.608 -44.263 1.00 91.94 76 LEU A C 1
ATOM 602 O O . LEU A 1 76 ? 19.104 6.836 -44.373 1.00 91.94 76 LEU A O 1
ATOM 606 N N . ASN A 1 77 ? 18.302 4.843 -45.044 1.00 83.00 77 ASN A N 1
ATOM 607 C CA . ASN A 1 77 ? 17.423 5.367 -46.088 1.00 83.00 77 ASN A CA 1
ATOM 608 C C . ASN A 1 77 ? 15.962 5.108 -45.726 1.00 83.00 77 ASN A C 1
ATOM 610 O O . ASN A 1 77 ? 15.568 3.967 -45.487 1.00 83.00 77 ASN A O 1
ATOM 614 N N . HIS A 1 78 ? 15.137 6.155 -45.734 1.00 80.38 78 HIS A N 1
ATOM 615 C CA . HIS A 1 78 ? 13.715 6.012 -45.434 1.00 80.38 78 HIS A CA 1
ATOM 616 C C . HIS A 1 78 ? 12.961 5.358 -46.616 1.00 80.38 78 HIS A C 1
ATOM 618 O O . HIS A 1 78 ? 12.987 5.915 -47.719 1.00 80.38 78 HIS A O 1
ATOM 624 N N . PRO A 1 79 ? 12.201 4.259 -46.417 1.00 74.25 79 PRO A N 1
ATOM 625 C CA . PRO A 1 79 ? 11.571 3.486 -47.500 1.00 74.25 79 PRO A CA 1
ATOM 626 C C . PRO A 1 79 ? 10.663 4.295 -48.438 1.00 74.25 79 PRO A C 1
ATOM 628 O O . PRO A 1 79 ? 10.653 4.069 -49.643 1.00 74.25 79 PRO A O 1
ATOM 631 N N . LYS A 1 80 ? 9.908 5.262 -47.895 1.00 69.94 80 LYS A N 1
ATOM 632 C CA . LYS A 1 80 ? 8.981 6.125 -48.661 1.00 69.94 80 LYS A CA 1
ATOM 633 C C . LYS A 1 80 ? 9.582 7.451 -49.152 1.00 69.94 80 LYS A C 1
ATOM 635 O O . LYS A 1 80 ? 8.925 8.182 -49.884 1.00 69.94 80 LYS A O 1
ATOM 640 N N . HIS A 1 81 ? 10.813 7.774 -48.753 1.00 70.12 81 HIS A N 1
ATOM 641 C CA . HIS A 1 81 ? 11.478 9.045 -49.076 1.00 70.12 81 HIS A CA 1
ATOM 642 C C . HIS A 1 81 ? 12.876 8.794 -49.661 1.00 70.12 81 HIS A C 1
ATOM 644 O O . HIS A 1 81 ? 13.815 9.528 -49.358 1.00 70.12 81 HIS A O 1
ATOM 650 N N . GLY A 1 82 ? 12.978 7.738 -50.479 1.00 55.25 82 GLY A N 1
ATOM 651 C CA . GLY A 1 82 ? 14.178 6.975 -50.856 1.00 55.25 82 GLY A CA 1
ATOM 652 C C . GLY A 1 82 ? 15.367 7.690 -51.508 1.00 55.25 82 GLY A C 1
ATOM 653 O O . GLY A 1 82 ? 16.271 6.999 -51.955 1.00 55.25 82 GLY A O 1
ATOM 654 N N . ASP A 1 83 ? 15.416 9.022 -51.505 1.00 58.84 83 ASP A N 1
ATOM 655 C CA . ASP A 1 83 ? 16.551 9.822 -51.990 1.00 58.84 83 ASP A CA 1
ATOM 656 C C . ASP A 1 83 ? 17.260 10.624 -50.878 1.00 58.84 83 ASP A C 1
ATOM 658 O O . ASP A 1 83 ? 18.242 11.320 -51.142 1.00 58.84 83 ASP A O 1
ATOM 662 N N . LYS A 1 84 ? 16.784 10.567 -49.625 1.00 62.78 84 LYS A N 1
ATOM 663 C CA . LYS A 1 84 ? 17.402 11.287 -48.499 1.00 62.78 84 LYS A CA 1
ATOM 664 C C . LYS A 1 84 ? 18.193 10.339 -47.601 1.00 62.78 84 LYS A C 1
ATOM 666 O O . LYS A 1 84 ? 17.603 9.526 -46.895 1.00 62.78 84 LYS A O 1
ATOM 671 N N . SER A 1 85 ? 19.515 10.515 -47.595 1.00 78.38 85 SER A N 1
ATOM 672 C CA . SER A 1 85 ? 20.409 9.951 -46.578 1.00 78.38 85 SER A CA 1
ATOM 673 C C . SER A 1 85 ? 20.081 10.581 -45.219 1.00 78.38 85 SER A C 1
ATOM 675 O O . SER A 1 85 ? 20.206 11.798 -45.031 1.00 78.38 85 SER A O 1
ATOM 677 N N . ILE A 1 86 ? 19.606 9.760 -44.282 1.00 89.88 86 ILE A N 1
ATOM 678 C CA . ILE A 1 86 ? 19.335 10.166 -42.903 1.00 89.88 86 ILE A CA 1
ATOM 679 C C . ILE A 1 86 ? 20.491 9.678 -42.043 1.00 89.88 86 ILE A C 1
ATOM 681 O O . ILE A 1 86 ? 20.900 8.525 -42.147 1.00 89.88 86 ILE A O 1
ATOM 685 N N . LYS A 1 87 ? 21.018 10.560 -41.192 1.00 94.44 87 LYS A N 1
ATOM 686 C CA . LYS A 1 87 ? 22.141 10.248 -40.307 1.00 94.44 87 LYS A CA 1
ATOM 687 C C . LYS A 1 87 ? 21.685 10.317 -38.865 1.00 94.44 87 LYS A C 1
ATOM 689 O O . LYS A 1 87 ? 21.176 11.354 -38.442 1.00 94.44 87 LYS A O 1
ATOM 694 N N . VAL A 1 88 ? 21.916 9.240 -38.128 1.00 94.81 88 VAL A N 1
ATOM 695 C CA . VAL A 1 88 ? 21.736 9.153 -36.683 1.00 94.81 88 VAL A CA 1
ATOM 696 C C . VAL A 1 88 ? 23.102 9.248 -36.027 1.00 94.81 88 VAL A C 1
ATOM 698 O O . VAL A 1 88 ? 24.000 8.470 -36.329 1.00 94.81 88 VAL A O 1
ATOM 701 N N . THR A 1 89 ? 23.268 10.237 -35.161 1.00 96.25 89 THR A N 1
ATOM 702 C CA . THR A 1 89 ? 24.479 10.478 -34.381 1.00 96.25 89 THR A CA 1
ATOM 703 C C . THR A 1 89 ? 24.245 10.033 -32.949 1.00 96.25 89 THR A C 1
ATOM 705 O O . THR A 1 89 ? 23.277 10.477 -32.341 1.00 96.25 89 THR A O 1
ATOM 708 N N . ILE A 1 90 ? 25.143 9.208 -32.418 1.00 96.25 90 ILE A N 1
ATOM 709 C CA . ILE A 1 90 ? 25.144 8.774 -31.022 1.00 96.25 90 ILE A CA 1
ATOM 710 C C . ILE A 1 90 ? 26.475 9.197 -30.405 1.00 96.25 90 ILE A C 1
ATOM 712 O O . ILE A 1 90 ? 27.536 8.798 -30.885 1.00 96.25 90 ILE A O 1
ATOM 716 N N . GLU A 1 91 ? 26.410 10.026 -29.370 1.00 95.62 91 GLU A N 1
ATOM 717 C CA . GLU A 1 91 ? 27.547 10.571 -28.626 1.00 95.62 91 GLU A CA 1
ATOM 718 C C . GLU A 1 91 ? 27.477 10.083 -27.189 1.00 95.62 91 GLU A C 1
ATOM 720 O O . GLU A 1 91 ? 26.409 10.120 -26.579 1.00 95.62 91 GLU A O 1
ATOM 725 N N . PHE A 1 92 ? 28.597 9.613 -26.652 1.00 94.94 92 PHE A N 1
ATOM 726 C CA . PHE A 1 92 ? 28.615 9.000 -25.337 1.00 94.94 92 PHE A CA 1
ATOM 727 C C . PHE A 1 92 ? 29.964 9.161 -24.644 1.00 94.94 92 PHE A C 1
ATOM 729 O O . PHE A 1 92 ? 31.010 9.140 -25.300 1.00 94.94 92 PHE A O 1
ATOM 736 N N . ALA A 1 93 ? 29.945 9.279 -23.318 1.00 91.06 93 ALA A N 1
ATOM 737 C CA . ALA A 1 93 ? 31.165 9.312 -22.526 1.00 91.06 93 ALA A CA 1
ATOM 738 C C . ALA A 1 93 ? 31.023 8.670 -21.149 1.00 91.06 93 ALA A C 1
ATOM 740 O O . ALA A 1 93 ? 30.002 8.828 -20.484 1.00 91.06 93 ALA A O 1
ATOM 741 N N . ASP A 1 94 ? 32.118 8.048 -20.737 1.00 87.75 94 ASP A N 1
ATOM 742 C CA . ASP A 1 94 ? 32.476 7.620 -19.397 1.00 87.75 94 ASP A CA 1
ATOM 743 C C . ASP A 1 94 ? 33.726 8.405 -18.941 1.00 87.75 94 ASP A C 1
ATOM 745 O O . ASP A 1 94 ? 34.861 7.966 -19.165 1.00 87.75 94 ASP A O 1
ATOM 749 N N . PRO A 1 95 ? 33.570 9.636 -18.423 1.00 83.06 95 PRO A N 1
ATOM 750 C CA . PRO A 1 95 ? 34.701 10.478 -18.054 1.00 83.06 95 PRO A CA 1
ATOM 751 C C . PRO A 1 95 ? 35.348 10.028 -16.735 1.00 83.06 95 PRO A C 1
ATOM 753 O O . PRO A 1 95 ? 34.672 9.698 -15.765 1.00 83.06 95 PRO A O 1
ATOM 756 N N . THR A 1 96 ? 36.676 10.133 -16.633 1.00 76.44 96 THR A N 1
ATOM 757 C CA . THR A 1 96 ? 37.377 9.909 -15.357 1.00 76.44 96 THR A CA 1
ATOM 758 C C . THR A 1 96 ? 37.058 10.962 -14.297 1.00 76.44 96 THR A C 1
ATOM 760 O O . THR A 1 96 ? 36.969 12.155 -14.597 1.00 76.44 96 THR A O 1
ATOM 763 N N . GLY A 1 97 ? 37.029 10.549 -13.025 1.00 66.06 97 GLY A N 1
ATOM 764 C CA . GLY A 1 97 ? 36.934 11.450 -11.871 1.00 66.06 97 GLY A CA 1
ATOM 765 C C . GLY A 1 97 ? 35.496 11.716 -11.417 1.00 66.06 97 GLY A C 1
ATOM 766 O O . GLY A 1 97 ? 34.727 10.786 -11.225 1.00 66.06 97 GLY A O 1
ATOM 767 N N . TRP A 1 98 ? 35.141 12.986 -11.182 1.00 59.12 98 TRP A N 1
ATOM 768 C CA . TRP A 1 98 ? 33.798 13.402 -10.726 1.00 59.12 98 TRP A CA 1
ATOM 769 C C . TRP A 1 98 ? 32.833 13.737 -11.879 1.00 59.12 98 TRP A C 1
ATOM 771 O O . TRP A 1 98 ? 31.758 14.285 -11.630 1.00 59.12 98 TRP A O 1
ATOM 781 N N . GLY A 1 99 ? 33.238 13.487 -13.130 1.00 66.81 99 GLY A N 1
ATOM 782 C CA . GLY A 1 99 ? 32.401 13.716 -14.307 1.00 66.81 99 GLY A CA 1
ATOM 783 C C . GLY A 1 99 ? 31.214 12.754 -14.344 1.00 66.81 99 GLY A C 1
ATOM 784 O O . GLY A 1 99 ? 31.314 11.625 -13.875 1.00 66.81 99 GLY A O 1
ATOM 785 N N . GLU A 1 100 ? 30.083 13.210 -14.880 1.00 83.19 100 GLU A N 1
ATOM 786 C CA . GLU A 1 100 ? 28.924 12.344 -15.109 1.00 83.19 100 GLU A CA 1
ATOM 787 C C . GLU A 1 100 ? 29.002 11.722 -16.502 1.00 83.19 100 GLU A C 1
ATOM 789 O O . GLU A 1 100 ? 29.395 12.385 -17.468 1.00 83.19 100 GLU A O 1
ATOM 794 N N . ASN A 1 101 ? 28.591 10.462 -16.605 1.00 85.75 101 ASN A N 1
ATOM 795 C CA . ASN A 1 101 ? 28.416 9.810 -17.893 1.00 85.75 101 ASN A CA 1
ATOM 796 C C . ASN A 1 101 ? 27.334 10.547 -18.686 1.00 85.75 101 ASN A C 1
ATOM 798 O O . ASN A 1 101 ? 26.371 11.074 -18.113 1.00 85.75 101 ASN A O 1
ATOM 802 N N . TYR A 1 102 ? 27.443 10.538 -20.011 1.00 91.50 102 TYR A N 1
ATOM 803 C CA . TYR A 1 102 ? 26.380 11.046 -20.873 1.00 91.50 102 TYR A CA 1
ATOM 804 C C . TYR A 1 102 ? 26.163 10.161 -22.092 1.00 91.50 102 TYR A C 1
ATOM 806 O O . TYR A 1 102 ? 27.103 9.559 -22.597 1.00 91.50 102 TYR A O 1
ATOM 814 N N . LEU A 1 103 ? 24.924 10.121 -22.580 1.00 93.25 103 LEU A N 1
ATOM 815 C CA . LEU A 1 103 ? 24.546 9.495 -23.842 1.00 93.25 103 LEU A CA 1
ATOM 816 C C . LEU A 1 103 ? 23.501 10.371 -24.524 1.00 93.25 103 LEU A C 1
ATOM 818 O O . LEU A 1 103 ? 22.429 10.618 -23.979 1.00 93.25 103 LEU A O 1
ATOM 822 N N . HIS A 1 104 ? 23.815 10.824 -25.730 1.00 93.38 104 HIS A N 1
ATOM 823 C CA . HIS A 1 104 ? 22.929 11.617 -26.569 1.00 93.38 104 HIS A CA 1
ATOM 824 C C . HIS A 1 104 ? 22.761 10.933 -27.920 1.00 93.38 104 HIS A C 1
ATOM 826 O O . HIS A 1 104 ? 23.739 10.501 -28.529 1.00 93.38 104 HIS A O 1
ATOM 832 N N . ALA A 1 105 ? 21.530 10.883 -28.421 1.00 92.81 105 ALA A N 1
ATOM 833 C CA . ALA A 1 105 ? 21.231 10.387 -29.755 1.00 92.81 105 ALA A CA 1
ATOM 834 C C . ALA A 1 105 ? 20.377 11.405 -30.510 1.00 92.81 105 ALA A C 1
ATOM 836 O O . ALA A 1 105 ? 19.341 11.837 -30.022 1.00 92.81 105 ALA A O 1
ATOM 837 N N . ASN A 1 106 ? 20.814 11.783 -31.708 1.00 90.75 106 ASN A N 1
ATOM 838 C CA . ASN A 1 106 ? 20.163 12.786 -32.546 1.00 90.75 106 ASN A CA 1
ATOM 839 C C . ASN A 1 106 ? 20.104 12.322 -34.000 1.00 90.75 106 ASN A C 1
ATOM 841 O O . ASN A 1 106 ? 20.900 11.494 -34.436 1.00 90.75 106 ASN A O 1
ATOM 845 N N . THR A 1 107 ? 19.193 12.891 -34.783 1.00 92.31 107 THR A N 1
ATOM 846 C CA . THR A 1 107 ? 19.033 12.579 -36.210 1.00 92.31 107 THR A CA 1
ATOM 847 C C . THR A 1 107 ? 18.950 13.843 -37.052 1.00 92.31 107 THR A C 1
ATOM 849 O O . THR A 1 107 ? 18.421 14.862 -36.612 1.00 92.31 107 THR A O 1
ATOM 852 N N . THR A 1 108 ? 19.451 13.789 -38.289 1.00 89.00 108 THR A N 1
ATOM 853 C CA . THR A 1 108 ? 19.353 14.912 -39.240 1.00 89.00 108 THR A CA 1
ATOM 854 C C . THR A 1 108 ? 17.925 15.174 -39.719 1.00 89.00 108 THR A C 1
ATOM 856 O O . THR A 1 108 ? 17.663 16.223 -40.304 1.00 89.00 108 THR A O 1
ATOM 859 N N . HIS A 1 109 ? 17.004 14.232 -39.490 1.00 88.69 109 HIS A N 1
ATOM 860 C CA . HIS A 1 109 ? 15.615 14.314 -39.937 1.00 88.69 109 HIS A CA 1
ATOM 861 C C . HIS A 1 109 ? 14.647 13.849 -38.831 1.00 88.69 109 HIS A C 1
ATOM 863 O O . HIS A 1 109 ? 14.079 12.762 -38.945 1.00 88.69 109 HIS A O 1
ATOM 869 N N . PRO A 1 110 ? 14.416 14.663 -37.779 1.00 86.44 110 PRO A N 1
ATOM 870 C CA . PRO A 1 110 ? 13.580 14.289 -36.625 1.00 86.44 110 PRO A CA 1
ATOM 871 C C . PRO A 1 110 ? 12.104 14.061 -36.972 1.00 86.44 110 PRO A C 1
ATOM 873 O O . PRO A 1 110 ? 11.384 13.419 -36.223 1.00 86.44 110 PRO A O 1
ATOM 876 N N . ASN A 1 111 ? 11.658 14.536 -38.139 1.00 84.38 111 ASN A N 1
ATOM 877 C CA . ASN A 1 111 ? 10.309 14.277 -38.651 1.00 84.38 111 ASN A CA 1
ATOM 878 C C . ASN A 1 111 ? 10.173 12.906 -39.339 1.00 84.38 111 ASN A C 1
ATOM 880 O O . ASN A 1 111 ? 9.074 12.536 -39.731 1.00 84.38 111 ASN A O 1
ATOM 884 N N . LEU A 1 112 ? 11.281 12.189 -39.556 1.00 84.69 112 LEU A N 1
ATOM 885 C CA . LEU A 1 112 ? 11.316 10.896 -40.254 1.00 84.69 112 LEU A CA 1
ATOM 886 C C . LEU A 1 112 ? 11.900 9.774 -39.391 1.00 84.69 112 LEU A C 1
ATOM 888 O O . LEU A 1 112 ? 11.640 8.603 -39.658 1.00 84.69 112 LEU A O 1
ATOM 892 N N . VAL A 1 113 ? 12.713 10.127 -38.396 1.00 88.88 113 VAL A N 1
ATOM 893 C CA . VAL A 1 113 ? 13.390 9.195 -37.496 1.00 88.88 113 VAL A CA 1
ATOM 894 C C . VAL A 1 113 ? 13.307 9.745 -36.082 1.00 88.88 113 VAL A C 1
ATOM 896 O O . VAL A 1 113 ? 13.558 10.928 -35.873 1.00 88.88 113 VAL A O 1
ATOM 899 N N . SER A 1 114 ? 12.989 8.885 -35.122 1.00 90.44 114 SER A N 1
ATOM 900 C CA . SER A 1 114 ? 13.036 9.187 -33.690 1.00 90.44 114 SER A CA 1
ATOM 901 C C . SER A 1 114 ? 14.164 8.377 -33.064 1.00 90.44 114 SER A C 1
ATOM 903 O O . SER A 1 114 ? 14.291 7.184 -33.332 1.00 90.44 114 SER A O 1
ATOM 905 N N . CYS A 1 115 ? 14.997 9.051 -32.274 1.00 92.06 115 CYS A N 1
ATOM 906 C CA . CYS A 1 115 ? 16.063 8.436 -31.494 1.00 92.06 115 CYS A CA 1
ATOM 907 C C . CYS A 1 115 ? 15.714 8.618 -30.021 1.00 92.06 115 CYS A C 1
ATOM 909 O O . CYS A 1 115 ? 15.702 9.749 -29.539 1.00 92.06 115 CYS A O 1
ATOM 911 N N . ASP A 1 116 ? 15.445 7.526 -29.323 1.00 90.00 116 ASP A N 1
ATOM 912 C CA . ASP A 1 116 ? 15.127 7.555 -27.905 1.00 90.00 116 ASP A CA 1
ATOM 913 C C . ASP A 1 116 ? 16.306 6.994 -27.122 1.00 90.00 116 ASP A C 1
ATOM 915 O O . ASP A 1 116 ? 16.645 5.814 -27.223 1.00 90.00 116 ASP A O 1
ATOM 919 N N . VAL A 1 117 ? 16.930 7.846 -26.319 1.00 88.44 117 VAL A N 1
ATOM 920 C CA . VAL A 1 117 ? 17.895 7.398 -25.319 1.00 88.44 117 VAL A CA 1
ATOM 921 C C . VAL A 1 117 ? 17.104 6.871 -24.124 1.00 88.44 117 VAL A C 1
ATOM 923 O O . VAL A 1 117 ? 16.311 7.608 -23.537 1.00 88.44 117 VAL A O 1
ATOM 926 N N . ARG A 1 118 ? 17.291 5.599 -23.762 1.00 80.19 118 ARG A N 1
ATOM 927 C CA . ARG A 1 118 ? 16.710 5.061 -22.522 1.00 80.19 118 ARG A CA 1
ATOM 928 C C . ARG A 1 118 ? 17.488 5.597 -21.323 1.00 80.19 118 ARG A C 1
ATOM 930 O O . ARG A 1 118 ? 18.647 5.989 -21.466 1.00 80.19 118 ARG A O 1
ATOM 937 N N . ASN A 1 119 ? 16.870 5.583 -20.140 1.00 69.94 119 ASN A N 1
ATOM 938 C CA . ASN A 1 119 ? 17.565 5.941 -18.903 1.00 69.94 119 ASN A CA 1
ATOM 939 C C . ASN A 1 119 ? 18.905 5.195 -18.822 1.00 69.94 119 ASN A C 1
ATOM 941 O O . ASN A 1 119 ? 18.954 3.976 -18.978 1.00 69.94 119 ASN A O 1
ATOM 945 N N . TYR A 1 120 ? 19.979 5.950 -18.612 1.00 77.38 120 TYR A N 1
ATOM 946 C CA . TYR A 1 120 ? 21.339 5.442 -18.501 1.00 77.38 120 TYR A CA 1
ATOM 947 C C . TYR A 1 120 ? 21.959 5.939 -17.194 1.00 77.38 120 TYR A C 1
ATOM 949 O O . TYR A 1 120 ? 21.560 6.972 -16.645 1.00 77.38 120 TYR A O 1
ATOM 957 N N . GLN A 1 121 ? 22.945 5.210 -16.676 1.00 67.19 121 GLN A N 1
ATOM 958 C CA . GLN A 1 121 ? 23.602 5.576 -15.425 1.00 67.19 121 GLN A CA 1
ATOM 959 C C . GLN A 1 121 ? 24.411 6.872 -15.600 1.00 67.19 121 GLN A C 1
ATOM 961 O O . GLN A 1 121 ? 25.356 6.918 -16.383 1.00 67.19 121 GLN A O 1
ATOM 966 N N . ARG A 1 122 ? 24.075 7.939 -14.862 1.00 76.81 122 ARG A N 1
ATOM 967 C CA . ARG A 1 122 ? 24.858 9.195 -14.878 1.00 76.81 122 ARG A CA 1
ATOM 968 C C . ARG A 1 122 ? 26.170 9.088 -14.094 1.00 76.81 122 ARG A C 1
ATOM 970 O O . ARG A 1 122 ? 27.038 9.937 -14.248 1.00 76.81 122 ARG A O 1
ATOM 977 N N . LYS A 1 123 ? 26.313 8.073 -13.234 1.00 71.50 123 LYS A N 1
ATOM 978 C CA . LYS A 1 123 ? 27.512 7.798 -12.426 1.00 71.50 123 LYS A CA 1
ATOM 979 C C . LYS A 1 123 ? 27.744 6.293 -12.343 1.00 71.50 123 LYS A C 1
ATOM 981 O O . LYS A 1 123 ? 26.773 5.545 -12.283 1.00 71.50 123 LYS A O 1
ATOM 986 N N . GLY A 1 124 ? 29.008 5.880 -12.282 1.00 66.44 124 GLY A N 1
ATOM 987 C CA . GLY A 1 124 ? 29.411 4.474 -12.219 1.00 66.44 124 GLY A CA 1
ATOM 988 C C . GLY A 1 124 ? 30.114 4.007 -13.494 1.00 66.44 124 GLY A C 1
ATOM 989 O O . GLY A 1 124 ? 29.805 4.485 -14.587 1.00 66.44 124 GLY A O 1
ATOM 990 N N . HIS A 1 125 ? 31.049 3.071 -13.316 1.00 76.06 125 HIS A N 1
ATOM 991 C CA . HIS A 1 125 ? 31.955 2.548 -14.341 1.00 76.06 125 HIS A CA 1
ATOM 992 C C . HIS A 1 125 ? 31.918 1.011 -14.296 1.00 76.06 125 HIS A C 1
ATOM 994 O O . HIS A 1 125 ? 31.948 0.461 -13.188 1.00 76.06 125 HIS A O 1
ATOM 1000 N N . PRO A 1 126 ? 31.858 0.308 -15.437 1.00 80.69 126 PRO A N 1
ATOM 1001 C CA . PRO A 1 126 ? 31.843 0.841 -16.803 1.00 80.69 126 PRO A CA 1
ATOM 1002 C C . PRO A 1 126 ? 30.480 1.430 -17.200 1.00 80.69 126 PRO A C 1
ATOM 1004 O O . PRO A 1 126 ? 29.439 0.945 -16.756 1.00 80.69 126 PRO A O 1
ATOM 1007 N N . PHE A 1 127 ? 30.475 2.457 -18.051 1.00 87.25 127 PHE A N 1
ATOM 1008 C CA . PHE A 1 127 ? 29.272 3.095 -18.582 1.00 87.25 127 PHE A CA 1
ATOM 1009 C C . PHE A 1 127 ? 28.455 2.190 -19.512 1.00 87.25 127 PHE A C 1
ATOM 1011 O O . PHE A 1 127 ? 28.933 1.784 -20.566 1.00 87.25 127 PHE A O 1
ATOM 1018 N N . THR A 1 128 ? 27.182 1.952 -19.182 1.00 86.00 128 THR A N 1
ATOM 1019 C CA . THR A 1 128 ? 26.223 1.280 -20.075 1.00 86.00 128 THR A CA 1
ATOM 1020 C C . THR A 1 128 ? 25.064 2.202 -20.456 1.00 86.00 128 THR A C 1
ATOM 1022 O O . THR A 1 128 ? 24.528 2.919 -19.608 1.00 86.00 128 THR A O 1
ATOM 1025 N N . GLY A 1 129 ? 24.656 2.182 -21.728 1.00 84.19 129 GLY A N 1
ATOM 1026 C CA . GLY A 1 129 ? 23.522 2.964 -22.222 1.00 84.19 129 GLY A CA 1
ATOM 1027 C C . GLY A 1 129 ? 22.819 2.322 -23.418 1.00 84.19 129 GLY A C 1
ATOM 1028 O O . GLY A 1 129 ? 23.397 1.493 -24.115 1.00 84.19 129 GLY A O 1
ATOM 1029 N N . HIS A 1 130 ? 21.560 2.699 -23.656 1.00 90.56 130 HIS A N 1
ATOM 1030 C CA . HIS A 1 130 ? 20.726 2.126 -24.719 1.00 90.56 130 HIS A CA 1
ATOM 1031 C C . HIS A 1 130 ? 20.079 3.224 -25.570 1.00 90.56 130 HIS A C 1
ATOM 1033 O O . HIS A 1 130 ? 19.575 4.216 -25.036 1.00 90.56 130 HIS A O 1
ATOM 1039 N N . VAL A 1 131 ? 20.050 3.022 -26.887 1.00 90.88 131 VAL A N 1
ATOM 1040 C CA . VAL A 1 131 ? 19.409 3.920 -27.856 1.00 90.88 131 VAL A CA 1
ATOM 1041 C C . VAL A 1 131 ? 18.462 3.121 -28.742 1.00 90.88 131 VAL A C 1
ATOM 1043 O O . VAL A 1 131 ? 18.911 2.256 -29.491 1.00 90.88 131 VAL A O 1
ATOM 1046 N N . ASP A 1 132 ? 17.172 3.443 -28.706 1.00 93.38 132 ASP A N 1
ATOM 1047 C CA . ASP A 1 132 ? 16.187 2.918 -29.651 1.00 93.38 132 ASP A CA 1
ATOM 1048 C C . ASP A 1 132 ? 16.021 3.879 -30.830 1.00 93.38 132 ASP A C 1
ATOM 1050 O O . ASP A 1 132 ? 15.846 5.083 -30.644 1.00 93.38 132 ASP A O 1
ATOM 1054 N N . ILE A 1 133 ? 16.043 3.359 -32.057 1.00 93.06 133 ILE A N 1
ATOM 1055 C CA . ILE A 1 133 ? 15.874 4.168 -33.270 1.00 93.06 133 ILE A CA 1
ATOM 1056 C C . ILE A 1 133 ? 14.668 3.661 -34.061 1.00 93.06 133 ILE A C 1
ATOM 1058 O O . ILE A 1 133 ? 14.646 2.511 -34.502 1.00 93.06 133 ILE A O 1
ATOM 1062 N N . TYR A 1 134 ? 13.694 4.543 -34.289 1.00 92.31 134 TYR A N 1
ATOM 1063 C CA . TYR A 1 134 ? 12.438 4.268 -34.994 1.00 92.31 134 TYR A CA 1
ATOM 1064 C C . TYR A 1 134 ? 12.341 5.066 -36.295 1.00 92.31 134 TYR A C 1
ATOM 1066 O O . TYR A 1 134 ? 12.790 6.211 -36.362 1.00 92.31 134 TYR A O 1
ATOM 1074 N N . LEU A 1 135 ? 11.659 4.513 -37.301 1.00 89.31 135 LEU A N 1
ATOM 1075 C CA . LEU A 1 135 ? 11.098 5.322 -38.390 1.00 89.31 135 LEU A CA 1
ATOM 1076 C C . LEU A 1 135 ? 9.770 5.936 -37.941 1.00 89.31 135 LEU A C 1
ATOM 1078 O O . LEU A 1 135 ? 9.022 5.314 -37.185 1.00 89.31 135 LEU A O 1
ATOM 1082 N N . LEU A 1 136 ? 9.464 7.136 -38.430 1.00 85.38 136 LEU A N 1
ATOM 1083 C CA . LEU A 1 136 ? 8.195 7.809 -38.168 1.00 85.38 136 LEU A CA 1
ATOM 1084 C C . LEU A 1 136 ? 7.243 7.696 -39.364 1.00 85.38 136 LEU A C 1
ATOM 1086 O O . LEU A 1 136 ? 7.644 7.782 -40.526 1.00 85.38 136 LEU A O 1
ATOM 1090 N N . ASN A 1 137 ? 5.961 7.517 -39.068 1.00 80.25 137 ASN A N 1
ATOM 1091 C CA . ASN A 1 137 ? 4.871 7.563 -40.032 1.00 80.25 137 ASN A CA 1
ATOM 1092 C C . ASN A 1 137 ? 4.549 9.012 -40.442 1.00 80.25 137 ASN A C 1
ATOM 1094 O O . ASN A 1 137 ? 5.058 9.976 -39.874 1.00 80.25 137 ASN A O 1
ATOM 1098 N N . ALA A 1 138 ? 3.686 9.181 -41.450 1.00 72.06 138 ALA A N 1
ATOM 1099 C CA . ALA A 1 138 ? 3.327 10.500 -41.991 1.00 72.06 138 ALA A CA 1
ATOM 1100 C C . ALA A 1 138 ? 2.623 11.426 -40.975 1.00 72.06 138 ALA A C 1
ATOM 1102 O O . ALA A 1 138 ? 2.588 12.638 -41.169 1.00 72.06 138 ALA A O 1
ATOM 1103 N N . ASP A 1 139 ? 2.067 10.855 -39.911 1.00 76.38 139 ASP A N 1
ATOM 1104 C CA . ASP A 1 139 ? 1.450 11.533 -38.769 1.00 76.38 139 ASP A CA 1
ATOM 1105 C C . ASP A 1 139 ? 2.436 11.795 -37.610 1.00 76.38 139 ASP A C 1
ATOM 1107 O O . ASP A 1 139 ? 2.042 12.337 -36.579 1.00 76.38 139 ASP A O 1
ATOM 1111 N N . GLY A 1 140 ? 3.714 11.435 -37.774 1.00 73.38 140 GLY A N 1
ATOM 1112 C CA . GLY A 1 140 ? 4.765 11.606 -36.772 1.00 73.38 140 GLY A CA 1
ATOM 1113 C C . GLY A 1 140 ? 4.805 10.521 -35.692 1.00 73.38 140 GLY A C 1
ATOM 1114 O O . GLY A 1 140 ? 5.577 10.653 -34.745 1.00 73.38 140 GLY A O 1
ATOM 1115 N N . GLN A 1 141 ? 4.007 9.452 -35.805 1.00 81.06 141 GLN A N 1
ATOM 1116 C CA . GLN A 1 141 ? 4.029 8.336 -34.851 1.00 81.06 141 GLN A CA 1
ATOM 1117 C C . GLN A 1 141 ? 5.131 7.318 -35.174 1.00 81.06 141 GLN A C 1
ATOM 1119 O O . GLN A 1 141 ? 5.487 7.127 -36.336 1.00 81.06 141 GLN A O 1
ATOM 1124 N N . LYS A 1 142 ? 5.662 6.635 -34.151 1.00 87.94 142 LYS A N 1
ATOM 1125 C CA . LYS A 1 142 ? 6.670 5.572 -34.312 1.00 87.94 142 LYS A CA 1
ATOM 1126 C C . LYS A 1 142 ? 6.060 4.392 -35.062 1.00 87.94 142 LYS A C 1
ATOM 1128 O O . LYS A 1 142 ? 5.037 3.855 -34.646 1.00 87.94 142 LYS A O 1
ATOM 1133 N N . ALA A 1 143 ? 6.675 4.010 -36.172 1.00 79.94 143 ALA A N 1
ATOM 1134 C CA . ALA A 1 143 ? 6.206 2.906 -36.990 1.00 79.94 143 ALA A CA 1
ATOM 1135 C C . ALA A 1 143 ? 6.574 1.558 -36.361 1.00 79.94 143 ALA A C 1
ATOM 1137 O O . ALA A 1 143 ? 7.699 1.368 -35.900 1.00 79.94 143 ALA A O 1
ATOM 1138 N N . GLU A 1 144 ? 5.641 0.608 -36.386 1.00 78.19 144 GLU A N 1
ATOM 1139 C CA . GLU A 1 144 ? 5.905 -0.766 -35.959 1.00 78.19 144 GLU A CA 1
ATOM 1140 C C . GLU A 1 144 ? 6.765 -1.505 -36.995 1.00 78.19 144 GLU A C 1
ATOM 1142 O O . GLU A 1 144 ? 6.671 -1.253 -38.202 1.00 78.19 144 GLU A O 1
ATOM 1147 N N . ILE A 1 145 ? 7.585 -2.454 -36.541 1.00 71.88 145 ILE A N 1
ATOM 1148 C CA . ILE A 1 145 ? 8.362 -3.324 -37.433 1.00 71.88 145 ILE A CA 1
ATOM 1149 C C . ILE A 1 145 ? 7.388 -4.122 -38.313 1.00 71.88 145 ILE A C 1
ATOM 1151 O O . ILE A 1 145 ? 6.482 -4.785 -37.819 1.00 71.88 145 ILE A O 1
ATOM 1155 N N . GLY A 1 146 ? 7.583 -4.067 -39.628 1.00 64.62 146 GLY A N 1
ATOM 1156 C CA . GLY A 1 146 ? 6.704 -4.631 -40.648 1.00 64.62 146 GLY A CA 1
ATOM 1157 C C . GLY A 1 146 ? 5.877 -3.587 -41.398 1.00 64.62 146 GLY A C 1
ATOM 1158 O O . GLY A 1 146 ? 5.448 -3.866 -42.518 1.00 64.62 146 GLY A O 1
ATOM 1159 N N . THR A 1 147 ? 5.716 -2.374 -40.854 1.00 71.19 147 THR A N 1
ATOM 1160 C CA . THR A 1 147 ? 4.891 -1.299 -41.444 1.00 71.19 147 THR A CA 1
ATOM 1161 C C . THR A 1 147 ? 5.314 -0.938 -42.872 1.00 71.19 147 THR A C 1
ATOM 1163 O O . THR A 1 147 ? 4.481 -0.548 -43.694 1.00 71.19 147 THR A O 1
ATOM 1166 N N . PHE A 1 148 ? 6.602 -1.064 -43.206 1.00 65.31 148 PHE A N 1
ATOM 1167 C CA . PHE A 1 148 ? 7.119 -0.671 -44.520 1.00 65.31 148 PHE A CA 1
ATOM 1168 C C . PHE A 1 148 ? 7.468 -1.850 -45.439 1.00 65.31 148 PHE A C 1
ATOM 1170 O O . PHE A 1 148 ? 7.755 -1.620 -46.622 1.00 65.31 148 PHE A O 1
ATOM 1177 N N . LYS A 1 149 ? 7.386 -3.100 -44.952 1.00 56.41 149 LYS A N 1
ATOM 1178 C CA . LYS A 1 149 ? 7.760 -4.314 -45.707 1.00 56.41 149 LYS A CA 1
ATOM 1179 C C . LYS A 1 149 ? 6.838 -4.609 -46.901 1.00 56.41 149 LYS A C 1
ATOM 1181 O O . LYS A 1 149 ? 7.317 -5.132 -47.906 1.00 56.41 149 LYS A O 1
ATOM 1186 N N . ASP A 1 150 ? 5.581 -4.161 -46.875 1.00 45.97 150 ASP A N 1
ATOM 1187 C CA . ASP A 1 150 ? 4.607 -4.404 -47.959 1.00 45.97 150 ASP A CA 1
ATOM 1188 C C . ASP A 1 150 ? 4.730 -3.468 -49.175 1.00 45.97 150 ASP A C 1
ATOM 1190 O O . ASP A 1 150 ? 4.116 -3.694 -50.220 1.00 45.97 150 ASP A O 1
ATOM 1194 N N . SER A 1 151 ? 5.573 -2.435 -49.111 1.00 42.94 151 SER A N 1
ATOM 1195 C CA . SER A 1 151 ? 5.690 -1.459 -50.207 1.00 42.94 151 SER A CA 1
ATOM 1196 C C . SER A 1 151 ? 6.555 -1.918 -51.395 1.00 42.94 151 SER A C 1
ATOM 1198 O O . SER A 1 151 ? 6.514 -1.295 -52.456 1.00 42.94 151 SER A O 1
ATOM 1200 N N . ARG A 1 152 ? 7.291 -3.038 -51.280 1.00 36.59 152 ARG A N 1
ATOM 1201 C CA . ARG A 1 152 ? 8.067 -3.623 -52.399 1.00 36.59 152 ARG A CA 1
ATOM 1202 C C . ARG A 1 152 ? 7.275 -4.600 -53.277 1.00 36.59 152 ARG A C 1
ATOM 1204 O O . ARG A 1 152 ? 7.732 -4.902 -54.378 1.00 36.59 152 ARG A O 1
ATOM 1211 N N . ALA A 1 153 ? 6.088 -5.044 -52.858 1.00 32.12 153 ALA A N 1
ATOM 1212 C CA . ALA A 1 153 ? 5.279 -6.015 -53.606 1.00 32.12 153 ALA A CA 1
ATOM 1213 C C . ALA A 1 153 ? 4.353 -5.395 -54.679 1.00 32.12 153 ALA A C 1
ATOM 1215 O O . ALA A 1 153 ? 3.766 -6.125 -55.472 1.00 32.12 153 ALA A O 1
ATOM 1216 N N . GLN A 1 154 ? 4.258 -4.062 -54.780 1.00 30.84 154 GLN A N 1
ATOM 1217 C CA . GLN A 1 154 ? 3.467 -3.370 -55.814 1.00 30.84 154 GLN A CA 1
ATOM 1218 C C . GLN A 1 154 ? 4.336 -2.652 -56.860 1.00 30.84 154 GLN A C 1
ATOM 1220 O O . GLN A 1 154 ? 4.087 -1.508 -57.227 1.00 30.84 154 GLN A O 1
ATOM 1225 N N . SER A 1 155 ? 5.363 -3.330 -57.376 1.00 30.78 155 SER A N 1
ATOM 1226 C CA . SER A 1 155 ? 6.099 -2.875 -58.568 1.00 30.78 155 SER A CA 1
ATOM 1227 C C . SER A 1 155 ? 6.134 -3.940 -59.667 1.00 30.78 155 SER A C 1
ATOM 1229 O O . SER A 1 155 ? 7.166 -4.243 -60.251 1.00 30.78 155 SER A O 1
ATOM 1231 N N . SER A 1 156 ? 4.975 -4.518 -59.991 1.00 30.91 156 SER A N 1
ATOM 1232 C CA . SER A 1 156 ? 4.777 -5.163 -61.295 1.00 30.91 156 SER A CA 1
ATOM 1233 C C . SER A 1 156 ? 3.315 -5.043 -61.728 1.00 30.91 156 SER A C 1
ATOM 1235 O O . SER A 1 156 ? 2.433 -5.731 -61.229 1.00 30.91 156 SER A O 1
ATOM 1237 N N . GLY A 1 157 ? 3.047 -4.102 -62.634 1.00 25.61 157 GLY A N 1
ATOM 1238 C CA . GLY A 1 157 ? 1.716 -3.873 -63.193 1.00 25.61 157 GLY A CA 1
ATOM 1239 C C . GLY A 1 157 ? 1.596 -2.487 -63.814 1.00 25.61 157 GLY A C 1
ATOM 1240 O O . GLY A 1 157 ? 1.349 -1.512 -63.117 1.00 25.61 157 GLY A O 1
ATOM 1241 N N . LEU A 1 158 ? 1.813 -2.414 -65.131 1.00 27.56 158 LEU A N 1
ATOM 1242 C CA . LEU A 1 158 ? 1.566 -1.252 -65.993 1.00 27.56 158 LEU A CA 1
ATOM 1243 C C . LEU A 1 158 ? 0.155 -0.659 -65.736 1.00 27.56 158 LEU A C 1
ATOM 1245 O O . LEU A 1 158 ? -0.766 -1.403 -65.418 1.00 27.56 158 LEU A O 1
ATOM 1249 N N . ILE A 1 159 ? -0.105 0.644 -65.904 1.00 27.05 159 ILE A N 1
ATOM 1250 C CA . ILE A 1 159 ? -0.398 1.279 -67.206 1.00 27.05 159 ILE A CA 1
ATOM 1251 C C . ILE A 1 159 ? -0.372 2.824 -67.086 1.00 27.05 159 ILE A C 1
ATOM 1253 O O . ILE A 1 159 ? -0.897 3.415 -66.151 1.00 27.05 159 ILE A O 1
ATOM 1257 N N . SER A 1 160 ? 0.253 3.423 -68.105 1.00 27.41 160 SER A N 1
ATOM 1258 C CA . SER A 1 160 ? 0.268 4.804 -68.623 1.00 27.41 160 SER A CA 1
ATOM 1259 C C . SER A 1 160 ? -0.589 5.922 -67.997 1.00 27.41 160 SER A C 1
ATOM 1261 O O . SER A 1 160 ? -1.814 5.852 -68.019 1.00 27.41 160 SER A O 1
ATOM 1263 N N . ALA A 1 161 ? 0.054 7.070 -67.746 1.00 24.88 161 ALA A N 1
ATOM 1264 C CA . ALA A 1 161 ? -0.212 8.339 -68.451 1.00 24.88 161 ALA A CA 1
ATOM 1265 C C . ALA A 1 161 ? 0.889 9.376 -68.125 1.00 24.88 161 ALA A C 1
ATOM 1267 O O . ALA A 1 161 ? 1.252 9.555 -66.967 1.00 24.88 161 ALA A O 1
ATOM 1268 N N . ARG A 1 162 ? 1.442 10.051 -69.145 1.00 24.95 162 ARG A N 1
ATOM 1269 C CA . ARG A 1 162 ? 2.270 11.271 -68.990 1.00 24.95 162 ARG A CA 1
ATOM 1270 C C . ARG A 1 162 ? 1.433 12.533 -69.371 1.00 24.95 162 ARG A C 1
ATOM 1272 O O . ARG A 1 162 ? 0.239 12.379 -69.599 1.00 24.95 162 ARG A O 1
ATOM 1279 N N . PRO A 1 163 ? 1.995 13.761 -69.475 1.00 42.06 163 PRO A N 1
ATOM 1280 C CA . PRO A 1 163 ? 1.858 14.817 -68.464 1.00 42.06 163 PRO A CA 1
ATOM 1281 C C . PRO A 1 163 ? 1.304 16.140 -69.043 1.00 42.06 163 PRO A C 1
ATOM 1283 O O . PRO A 1 163 ? 1.652 16.506 -70.159 1.00 42.06 163 PRO A O 1
ATOM 1286 N N . THR A 1 164 ? 0.565 16.948 -68.282 1.00 25.94 164 THR A N 1
ATOM 1287 C CA . THR A 1 164 ? 0.308 18.346 -68.695 1.00 25.94 164 THR A CA 1
ATOM 1288 C C . THR A 1 164 ? 0.151 19.297 -67.511 1.00 25.94 164 THR A C 1
ATOM 1290 O O . THR A 1 164 ? -0.765 19.170 -66.709 1.00 25.94 164 THR A O 1
ATOM 1293 N N . ASP A 1 165 ? 1.083 20.250 -67.475 1.00 25.61 165 ASP A N 1
ATOM 1294 C CA . ASP A 1 165 ? 0.910 21.686 -67.234 1.00 25.61 165 ASP A CA 1
ATOM 1295 C C . ASP A 1 165 ? 0.355 22.241 -65.905 1.00 25.61 165 ASP A C 1
ATOM 1297 O O . ASP A 1 165 ? -0.840 22.355 -65.666 1.00 25.61 165 ASP A O 1
ATOM 1301 N N . ARG A 1 166 ? 1.300 22.765 -65.104 1.00 27.06 166 ARG A N 1
ATOM 1302 C CA . ARG A 1 166 ? 1.472 24.207 -64.792 1.00 27.06 166 ARG A CA 1
ATOM 1303 C C . ARG A 1 166 ? 0.187 25.060 -64.649 1.00 27.06 166 ARG A C 1
ATOM 1305 O O . ARG A 1 166 ? -0.341 25.527 -65.650 1.00 27.06 166 ARG A O 1
ATOM 1312 N N . LYS A 1 167 ? -0.118 25.522 -63.425 1.00 24.45 167 LYS A N 1
ATOM 1313 C CA . LYS A 1 167 ? 0.241 26.873 -62.909 1.00 24.45 167 LYS A CA 1
ATOM 1314 C C . LYS A 1 167 ? -0.521 27.264 -61.627 1.00 24.45 167 LYS A C 1
ATOM 1316 O O . LYS A 1 167 ? -1.741 27.250 -61.597 1.00 24.45 167 LYS A O 1
ATOM 1321 N N . MET A 1 168 ? 0.276 27.780 -60.686 1.00 24.56 168 MET A N 1
ATOM 1322 C CA . MET A 1 168 ? 0.041 28.929 -59.795 1.00 24.56 168 MET A CA 1
ATOM 1323 C C . MET A 1 168 ? -1.125 28.899 -58.800 1.00 24.56 168 MET A C 1
ATOM 1325 O O . MET A 1 168 ? -2.261 29.181 -59.156 1.00 24.56 168 MET A O 1
ATOM 1329 N N . LEU A 1 169 ? -0.766 28.830 -57.515 1.00 24.80 169 LEU A N 1
ATOM 1330 C CA . LEU A 1 169 ? -0.892 30.002 -56.642 1.00 24.80 169 LEU A CA 1
ATOM 1331 C C . LEU A 1 169 ? 0.141 29.905 -55.505 1.00 24.80 169 LEU A C 1
ATOM 1333 O O . LEU A 1 169 ? -0.102 29.308 -54.461 1.00 24.80 169 LEU A O 1
ATOM 1337 N N . ASP A 1 170 ? 1.316 30.492 -55.747 1.00 23.91 170 ASP A N 1
ATOM 1338 C CA . ASP A 1 170 ? 2.205 30.940 -54.678 1.00 23.91 170 ASP A CA 1
ATOM 1339 C C . ASP A 1 170 ? 1.534 32.132 -53.996 1.00 23.91 170 ASP A C 1
ATOM 1341 O O . ASP A 1 170 ? 1.285 33.160 -54.628 1.00 23.91 170 ASP A O 1
ATOM 1345 N N . THR A 1 171 ? 1.281 32.018 -52.696 1.00 25.72 171 THR A N 1
ATOM 1346 C CA . THR A 1 171 ? 1.250 33.198 -51.832 1.00 25.72 171 THR A CA 1
ATOM 1347 C C . THR A 1 171 ? 2.234 32.945 -50.705 1.00 25.72 171 THR A C 1
ATOM 1349 O O . THR A 1 171 ? 2.036 32.077 -49.859 1.00 25.72 171 THR A O 1
ATOM 1352 N N . HIS A 1 172 ? 3.341 33.679 -50.767 1.00 25.70 172 HIS A N 1
ATOM 1353 C CA . HIS A 1 172 ? 4.396 33.739 -49.772 1.00 25.70 172 HIS A CA 1
ATOM 1354 C C . HIS A 1 172 ? 3.839 33.895 -48.350 1.00 25.70 172 HIS A C 1
ATOM 1356 O O . HIS A 1 172 ? 3.319 34.951 -47.996 1.00 25.70 172 HIS A O 1
ATOM 1362 N N . LEU A 1 173 ? 4.071 32.895 -47.503 1.00 25.17 173 LEU A N 1
ATOM 1363 C CA . LEU A 1 173 ? 4.314 33.126 -46.085 1.00 25.17 173 LEU A CA 1
ATOM 1364 C C . LEU A 1 173 ? 5.813 32.949 -45.867 1.00 25.17 173 LEU A C 1
ATOM 1366 O O . LEU A 1 173 ? 6.349 31.844 -45.879 1.00 25.17 173 LEU A O 1
ATOM 1370 N N . ASN A 1 174 ? 6.486 34.093 -45.751 1.00 23.73 174 ASN A N 1
ATOM 1371 C CA . ASN A 1 174 ? 7.843 34.207 -45.248 1.00 23.73 174 ASN A CA 1
ATOM 1372 C C . ASN A 1 174 ? 7.930 33.486 -43.898 1.00 23.73 174 ASN A C 1
ATOM 1374 O O . ASN A 1 174 ? 7.588 34.062 -42.868 1.00 23.73 174 ASN A O 1
ATOM 1378 N N . MET A 1 175 ? 8.426 32.250 -43.891 1.00 24.09 175 MET A N 1
ATOM 1379 C CA . MET A 1 175 ? 9.059 31.704 -42.700 1.00 24.09 175 MET A CA 1
ATOM 1380 C C . MET A 1 175 ? 10.368 32.467 -42.528 1.00 24.09 175 MET A C 1
ATOM 1382 O O . MET A 1 175 ? 11.384 32.174 -43.161 1.00 24.09 175 MET A O 1
ATOM 1386 N N . THR A 1 176 ? 10.325 33.514 -41.708 1.00 25.50 176 THR A N 1
ATOM 1387 C CA . THR A 1 176 ? 11.520 34.031 -41.053 1.00 25.50 176 THR A CA 1
ATOM 1388 C C . THR A 1 176 ? 12.252 32.846 -40.444 1.00 25.50 176 THR A C 1
ATOM 1390 O O . THR A 1 176 ? 11.692 32.147 -39.604 1.00 25.50 176 THR A O 1
ATOM 1393 N N . LYS A 1 177 ? 13.481 32.613 -40.918 1.00 26.03 177 LYS A N 1
ATOM 1394 C CA . LYS A 1 177 ? 14.472 31.753 -40.273 1.00 26.03 177 LYS A CA 1
ATOM 1395 C C . LYS A 1 177 ? 14.419 32.005 -38.770 1.00 26.03 177 LYS A C 1
ATOM 1397 O O . LYS A 1 177 ? 14.769 33.102 -38.333 1.00 26.03 177 LYS A O 1
ATOM 1402 N N . GLU A 1 178 ? 13.992 31.012 -38.004 1.00 25.72 178 GLU A N 1
ATOM 1403 C CA . GLU A 1 178 ? 14.297 30.995 -36.582 1.00 25.72 178 GLU A CA 1
ATOM 1404 C C . GLU A 1 178 ? 15.826 30.945 -36.453 1.00 25.72 178 GLU A C 1
ATOM 1406 O O . GLU A 1 178 ? 16.478 30.156 -37.153 1.00 25.72 178 GLU A O 1
ATOM 1411 N N . PRO A 1 179 ? 16.441 31.840 -35.666 1.00 25.45 179 PRO A N 1
ATOM 1412 C CA . PRO A 1 179 ? 17.865 31.761 -35.422 1.00 25.45 179 PRO A CA 1
ATOM 1413 C C . PRO A 1 179 ? 18.147 30.452 -34.688 1.00 25.45 179 PRO A C 1
ATOM 1415 O O . PRO A 1 179 ? 17.503 30.125 -33.696 1.00 25.45 179 PRO A O 1
ATOM 1418 N N . CYS A 1 180 ? 19.130 29.712 -35.190 1.00 24.95 180 CYS A N 1
ATOM 1419 C CA . CYS A 1 180 ? 19.778 28.634 -34.465 1.00 24.95 180 CYS A CA 1
ATOM 1420 C C . CYS A 1 180 ? 20.346 29.227 -33.166 1.00 24.95 180 CYS A C 1
ATOM 1422 O O . CYS A 1 180 ? 21.399 29.864 -33.188 1.00 24.95 180 CYS A O 1
ATOM 1424 N N . ILE A 1 181 ? 19.624 29.078 -32.055 1.00 27.53 181 ILE A N 1
ATOM 1425 C CA . ILE A 1 181 ? 20.126 29.415 -30.726 1.00 27.53 181 ILE A CA 1
ATOM 1426 C C . ILE A 1 181 ? 21.060 28.273 -30.330 1.00 27.53 181 ILE A C 1
ATOM 1428 O O . ILE A 1 181 ? 20.631 27.187 -29.955 1.00 27.53 181 ILE A O 1
ATOM 1432 N N . THR A 1 182 ? 22.362 28.499 -30.473 1.00 26.81 182 THR A N 1
ATOM 1433 C CA . THR A 1 182 ? 23.374 27.769 -29.701 1.00 26.81 182 THR A CA 1
ATOM 1434 C C . THR A 1 182 ? 23.070 27.957 -28.213 1.00 26.81 182 THR A C 1
ATOM 1436 O O . THR A 1 182 ? 22.972 29.118 -27.806 1.00 26.81 182 THR A O 1
ATOM 1439 N N . PRO A 1 183 ? 22.944 26.896 -27.393 1.00 30.09 183 PRO A N 1
ATOM 1440 C CA . PRO A 1 183 ? 22.727 27.059 -25.961 1.00 30.09 183 PRO A CA 1
ATOM 1441 C C . PRO A 1 183 ? 23.955 27.738 -25.351 1.00 30.09 183 PRO A C 1
ATOM 1443 O O . PRO A 1 183 ? 25.051 27.174 -25.339 1.00 30.09 183 PRO A O 1
ATOM 1446 N N . GLN A 1 184 ? 23.787 28.978 -24.896 1.00 33.31 184 GLN A N 1
ATOM 1447 C CA . GLN A 1 184 ? 24.689 29.580 -23.922 1.00 33.31 184 GLN A CA 1
ATOM 1448 C C . GLN A 1 184 ? 24.257 29.104 -22.530 1.00 33.31 184 GLN A C 1
ATOM 1450 O O . GLN A 1 184 ? 23.075 28.935 -22.256 1.00 33.31 184 GLN A O 1
ATOM 1455 N N . SER A 1 185 ? 25.235 28.847 -21.671 1.00 40.78 185 SER A N 1
ATOM 1456 C CA . SER A 1 185 ? 25.092 28.341 -20.305 1.00 40.78 185 SER A CA 1
ATOM 1457 C C . SER A 1 185 ? 24.470 29.381 -19.352 1.00 40.78 185 SER A C 1
ATOM 1459 O O . SER A 1 185 ? 25.210 30.020 -18.602 1.00 40.78 185 SER A O 1
ATOM 1461 N N . GLY A 1 186 ? 23.149 29.584 -19.402 1.00 57.84 186 GLY A N 1
ATOM 1462 C CA . GLY A 1 186 ? 22.427 30.562 -18.570 1.00 57.84 186 GLY A CA 1
ATOM 1463 C C . GLY A 1 186 ? 21.220 29.979 -17.823 1.00 57.84 186 GLY A C 1
ATOM 1464 O O . GLY A 1 186 ? 20.628 28.992 -18.261 1.00 57.84 186 GLY A O 1
ATOM 1465 N N . PHE A 1 187 ? 20.856 30.604 -16.699 1.00 65.81 187 PHE A N 1
ATOM 1466 C CA . PHE A 1 187 ? 19.731 30.235 -15.816 1.00 65.81 187 PHE A CA 1
ATOM 1467 C C . PHE A 1 187 ? 18.397 30.808 -16.332 1.00 65.81 187 PHE A C 1
ATOM 1469 O O . PHE A 1 187 ? 17.707 31.542 -15.626 1.00 65.81 187 PHE A O 1
ATOM 1476 N N . GLU A 1 188 ? 18.079 30.603 -17.611 1.00 78.94 188 GLU A N 1
ATOM 1477 C CA . GLU A 1 188 ? 16.898 31.194 -18.260 1.00 78.94 188 GLU A CA 1
ATOM 1478 C C . GLU A 1 188 ? 15.629 30.348 -18.032 1.00 78.94 188 GLU A C 1
ATOM 1480 O O . GLU A 1 188 ? 15.692 29.121 -18.034 1.00 78.94 188 GLU A O 1
ATOM 1485 N N 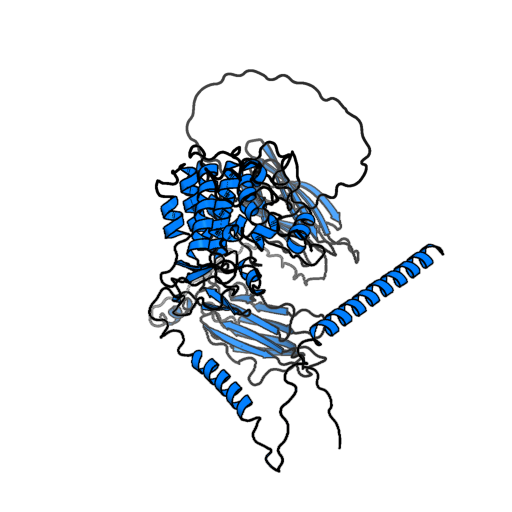. CYS A 1 189 ? 14.458 30.989 -17.902 1.00 79.75 189 CYS A N 1
ATOM 1486 C CA . CYS A 1 189 ? 13.163 30.302 -17.795 1.00 79.75 189 CYS A CA 1
ATOM 1487 C C . CYS A 1 189 ? 12.344 30.409 -19.090 1.00 79.75 189 CYS A C 1
ATOM 1489 O O . CYS A 1 189 ? 12.016 31.516 -19.528 1.00 79.75 189 CYS A O 1
ATOM 1491 N N . PHE A 1 190 ? 11.879 29.269 -19.606 1.00 83.88 190 PHE A N 1
ATOM 1492 C CA . PHE A 1 190 ? 10.966 29.157 -20.747 1.00 83.88 190 PHE A CA 1
ATOM 1493 C C . PHE A 1 190 ? 9.625 28.537 -20.329 1.00 83.88 190 PHE A C 1
ATOM 1495 O O . PHE A 1 190 ? 9.531 27.335 -20.084 1.00 83.88 190 PHE A O 1
ATOM 1502 N N . ILE A 1 191 ? 8.558 29.339 -20.277 1.00 85.38 191 ILE A N 1
ATOM 1503 C CA . ILE A 1 191 ? 7.211 28.860 -19.929 1.00 85.38 191 ILE A CA 1
ATOM 1504 C C . ILE A 1 191 ? 6.306 28.847 -21.158 1.00 85.38 191 ILE A C 1
ATOM 1506 O O . ILE A 1 191 ? 6.068 29.884 -21.778 1.00 85.38 191 ILE A O 1
ATOM 1510 N N . TYR A 1 192 ? 5.741 27.685 -21.473 1.00 82.56 192 TYR A N 1
ATOM 1511 C CA . TYR A 1 192 ? 4.847 27.478 -22.609 1.00 82.56 192 TYR A CA 1
ATOM 1512 C C . TYR A 1 192 ? 3.395 27.359 -22.152 1.00 82.56 192 TYR A C 1
ATOM 1514 O O . TYR A 1 192 ? 3.024 26.424 -21.453 1.00 82.56 192 TYR A O 1
ATOM 1522 N N . PHE A 1 193 ? 2.545 28.281 -22.581 1.00 87.19 193 PHE A N 1
ATOM 1523 C CA . PHE A 1 193 ? 1.112 28.261 -22.317 1.00 87.19 193 PHE A CA 1
ATOM 1524 C C . PHE A 1 193 ? 0.367 27.568 -23.454 1.00 87.19 193 PHE A C 1
ATOM 1526 O O . PHE A 1 193 ? 0.536 27.925 -24.617 1.00 87.19 193 PHE A O 1
ATOM 1533 N N . HIS A 1 194 ? -0.520 26.638 -23.116 1.00 83.44 194 HIS A N 1
ATOM 1534 C CA . HIS A 1 194 ? -1.450 25.979 -24.028 1.00 83.44 194 HIS A CA 1
ATOM 1535 C C . HIS A 1 194 ? -2.863 26.406 -23.632 1.00 83.44 194 HIS A C 1
ATOM 1537 O O . HIS A 1 194 ? -3.469 25.834 -22.723 1.00 83.44 194 HIS A O 1
ATOM 1543 N N . ASN A 1 195 ? -3.376 27.451 -24.283 1.00 87.88 195 ASN A N 1
ATOM 1544 C CA . ASN A 1 195 ? -4.732 27.918 -24.039 1.00 87.88 195 ASN A CA 1
ATOM 1545 C C . ASN A 1 195 ? -5.702 27.043 -24.832 1.00 87.88 195 ASN A C 1
ATOM 1547 O O . ASN A 1 195 ? -5.846 27.231 -26.035 1.00 87.88 195 ASN A O 1
ATOM 1551 N N . LYS A 1 196 ? -6.365 26.091 -24.178 1.00 82.25 196 LYS A N 1
ATOM 1552 C CA . LYS A 1 196 ? -7.388 25.247 -24.812 1.00 82.25 196 LYS A CA 1
ATOM 1553 C C . LYS A 1 196 ? -8.804 25.768 -24.589 1.00 82.25 196 LYS A C 1
ATOM 1555 O O . LYS A 1 196 ? -9.755 25.160 -25.073 1.00 82.25 196 LYS A O 1
ATOM 1560 N N . THR A 1 197 ? -8.956 26.885 -23.883 1.00 84.69 197 THR A N 1
ATOM 1561 C CA . THR A 1 197 ? -10.249 27.554 -23.760 1.00 84.69 197 THR A CA 1
ATOM 1562 C C . THR A 1 197 ? -10.642 28.208 -25.086 1.00 84.69 197 THR A C 1
ATOM 1564 O O . THR A 1 197 ? -9.797 28.484 -25.942 1.00 84.69 197 THR A O 1
ATOM 1567 N N . ASN A 1 198 ? -11.936 28.489 -25.242 1.00 86.56 198 ASN A N 1
ATOM 1568 C CA . ASN A 1 198 ? -12.469 29.215 -26.395 1.00 86.56 198 ASN A CA 1
ATOM 1569 C C . ASN A 1 198 ? -12.430 30.749 -26.212 1.00 86.56 198 ASN A C 1
ATOM 1571 O O . ASN A 1 198 ? -13.103 31.468 -26.950 1.00 86.56 198 ASN A O 1
ATOM 1575 N N . VAL A 1 199 ? -11.662 31.255 -25.239 1.00 86.75 199 VAL A N 1
ATOM 1576 C CA . VAL A 1 199 ? -11.467 32.690 -24.986 1.00 86.75 199 VAL A CA 1
ATOM 1577 C C . VAL A 1 199 ? -9.986 33.032 -24.868 1.00 86.75 199 VAL A C 1
ATOM 1579 O O . VAL A 1 199 ? -9.153 32.184 -24.556 1.00 86.75 199 VAL A O 1
ATOM 1582 N N . ASP A 1 200 ? -9.649 34.294 -25.100 1.00 92.06 200 ASP A N 1
ATOM 1583 C CA . ASP A 1 200 ? -8.274 34.773 -25.002 1.00 92.06 200 ASP A CA 1
ATOM 1584 C C . ASP A 1 200 ? -7.835 34.943 -23.538 1.00 92.06 200 ASP A C 1
ATOM 1586 O O . ASP A 1 200 ? -8.600 35.389 -22.675 1.00 92.06 200 ASP A O 1
ATOM 1590 N N . LEU A 1 201 ? -6.565 34.641 -23.263 1.00 90.25 201 LEU A N 1
ATOM 1591 C CA . LEU A 1 201 ? -5.914 34.983 -22.001 1.00 90.25 201 LEU A CA 1
ATOM 1592 C C . LEU A 1 201 ? -5.273 36.362 -22.135 1.00 90.25 201 LEU A C 1
ATOM 1594 O O . LEU A 1 201 ? -4.329 36.544 -22.904 1.00 90.25 201 LEU A O 1
ATOM 1598 N N . HIS A 1 202 ? -5.739 37.330 -21.352 1.00 93.94 202 HIS A N 1
ATOM 1599 C CA . HIS A 1 202 ? -5.211 38.692 -21.354 1.00 93.94 202 HIS A CA 1
ATOM 1600 C C . HIS A 1 202 ? -4.242 38.905 -20.198 1.00 93.94 202 HIS A C 1
ATOM 1602 O O . HIS A 1 202 ? -4.606 38.720 -19.035 1.00 93.94 202 HIS A O 1
ATOM 1608 N N . LEU A 1 203 ? -3.014 39.328 -20.494 1.00 94.44 203 LEU A N 1
ATOM 1609 C CA . LEU A 1 203 ? -2.029 39.634 -19.465 1.00 94.44 203 LEU A CA 1
ATOM 1610 C C . LEU A 1 203 ? -2.525 40.811 -18.617 1.00 94.44 203 LEU A C 1
ATOM 1612 O O . LEU A 1 203 ? -2.706 41.922 -19.113 1.00 94.44 203 LEU A O 1
ATOM 1616 N N . SER A 1 204 ? -2.728 40.568 -17.326 1.00 94.12 204 SER A N 1
ATOM 1617 C CA . SER A 1 204 ? -3.128 41.591 -16.363 1.00 94.12 204 SER A CA 1
ATOM 1618 C C . SER A 1 204 ? -1.933 42.194 -15.638 1.00 94.12 204 SER A C 1
ATOM 1620 O O . SER A 1 204 ? -1.960 43.381 -15.326 1.00 94.12 204 SER A O 1
ATOM 1622 N N . SER A 1 205 ? -0.934 41.386 -15.284 1.00 93.00 205 SER A N 1
ATOM 1623 C CA . SER A 1 205 ? 0.255 41.840 -14.561 1.00 93.00 205 SER A CA 1
ATOM 1624 C C . SER A 1 205 ? 1.387 40.828 -14.710 1.00 93.00 205 SER A C 1
ATOM 1626 O O . SER A 1 205 ? 1.136 39.652 -14.963 1.00 93.00 205 SER A O 1
ATOM 1628 N N . ALA A 1 206 ? 2.623 41.286 -14.562 1.00 93.25 206 ALA A N 1
ATOM 1629 C CA . ALA A 1 206 ? 3.814 40.456 -14.604 1.00 93.25 206 ALA A CA 1
ATOM 1630 C C . ALA A 1 206 ? 4.935 41.119 -13.814 1.00 93.25 206 ALA A C 1
ATOM 1632 O O . ALA A 1 206 ? 5.050 42.349 -13.816 1.00 93.25 206 ALA A O 1
ATOM 1633 N N . LYS A 1 207 ? 5.785 40.310 -13.187 1.00 94.50 207 LYS A N 1
ATOM 1634 C CA . LYS A 1 207 ? 6.977 40.793 -12.497 1.00 94.50 207 LYS A CA 1
ATOM 1635 C C . LYS A 1 207 ? 8.114 39.788 -12.633 1.00 94.50 207 LYS A C 1
ATOM 1637 O O . LYS A 1 207 ? 7.940 38.611 -12.336 1.00 94.50 207 LYS A O 1
ATOM 1642 N N . ALA A 1 208 ? 9.273 40.285 -13.050 1.00 90.25 208 ALA A N 1
ATOM 1643 C CA . ALA A 1 208 ? 10.544 39.605 -12.862 1.00 90.25 208 ALA A CA 1
ATOM 1644 C C . ALA A 1 208 ? 11.072 40.006 -11.479 1.00 90.25 208 ALA A C 1
ATOM 1646 O O . ALA A 1 208 ? 11.264 41.193 -11.208 1.00 90.25 208 ALA A O 1
ATOM 1647 N N . GLU A 1 209 ? 11.201 39.041 -10.577 1.00 87.56 209 GLU A N 1
ATOM 1648 C CA . GLU A 1 209 ? 11.764 39.250 -9.241 1.00 87.56 209 GLU A CA 1
ATOM 1649 C C . GLU A 1 209 ? 13.286 39.132 -9.265 1.00 87.56 209 GLU A C 1
ATOM 1651 O O . GLU A 1 209 ? 13.961 39.914 -8.601 1.00 87.56 209 GLU A O 1
ATOM 1656 N N . VAL A 1 210 ? 13.800 38.204 -10.076 1.00 82.69 210 VAL A N 1
ATOM 1657 C CA . VAL A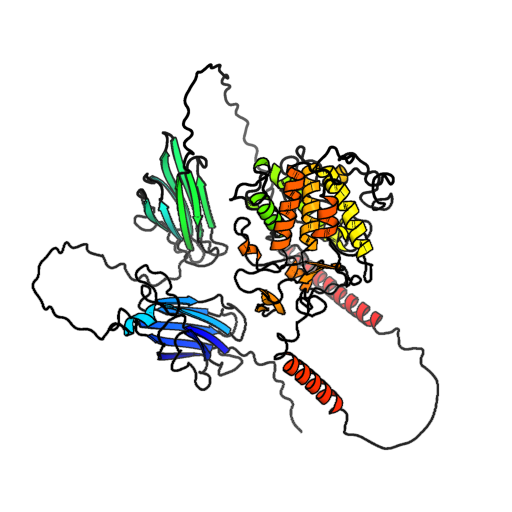 1 210 ? 15.219 38.041 -10.405 1.00 82.69 210 VAL A CA 1
ATOM 1658 C C . VAL A 1 210 ? 15.311 37.760 -11.906 1.00 82.69 210 VAL A C 1
ATOM 1660 O O . VAL A 1 210 ? 14.545 36.944 -12.418 1.00 82.69 210 VAL A O 1
ATOM 1663 N N . GLY A 1 211 ? 16.193 38.461 -12.618 1.00 85.94 211 GLY A N 1
ATOM 1664 C CA . GLY A 1 211 ? 16.275 38.401 -14.080 1.00 85.94 211 GLY A CA 1
ATOM 1665 C C . GLY A 1 211 ? 15.449 39.467 -14.808 1.00 85.94 211 GLY A C 1
ATOM 1666 O O . GLY A 1 211 ? 14.931 40.415 -14.207 1.00 85.94 211 GLY A O 1
ATOM 1667 N N . LYS A 1 212 ? 15.338 39.341 -16.134 1.00 89.00 212 LYS A N 1
ATOM 1668 C CA . LYS A 1 212 ? 14.611 40.288 -16.994 1.00 89.00 212 LYS A CA 1
ATOM 1669 C C . LYS A 1 212 ? 13.861 39.565 -18.108 1.00 89.00 212 LYS A C 1
ATOM 1671 O O . LYS A 1 212 ? 14.423 38.729 -18.806 1.00 89.00 212 LYS A O 1
ATOM 1676 N N . PHE A 1 213 ? 12.589 39.917 -18.314 1.00 88.88 213 PHE A N 1
ATOM 1677 C CA . PHE A 1 213 ? 11.813 39.354 -19.422 1.00 88.88 213 PHE A CA 1
ATOM 1678 C C . PHE A 1 213 ? 12.452 39.699 -20.770 1.00 88.88 213 PHE A C 1
ATOM 1680 O O . PHE A 1 213 ? 12.892 40.836 -20.977 1.00 88.88 213 PHE A O 1
ATOM 1687 N N . ALA A 1 214 ? 12.477 38.725 -21.680 1.00 85.38 214 ALA A N 1
ATOM 1688 C CA . ALA A 1 214 ? 12.916 38.944 -23.051 1.00 85.38 214 ALA A CA 1
ATOM 1689 C C . ALA A 1 214 ? 11.972 39.907 -23.793 1.00 85.38 214 ALA A C 1
ATOM 1691 O O . ALA A 1 214 ? 10.817 40.114 -23.403 1.00 85.38 214 ALA A O 1
ATOM 1692 N N . ASP A 1 215 ? 12.449 40.500 -24.888 1.00 80.62 215 ASP A N 1
ATOM 1693 C CA . ASP A 1 215 ? 11.644 41.427 -25.681 1.00 80.62 215 ASP A CA 1
ATOM 1694 C C . ASP A 1 215 ? 10.350 40.752 -26.163 1.00 80.62 215 ASP A C 1
ATOM 1696 O O . ASP A 1 215 ? 10.377 39.699 -26.795 1.00 80.62 215 ASP A O 1
ATOM 1700 N N . LYS A 1 216 ? 9.206 41.399 -25.892 1.00 78.75 216 LYS A N 1
ATOM 1701 C CA . LYS A 1 216 ? 7.836 40.904 -26.162 1.00 78.75 216 LYS A CA 1
ATOM 1702 C C . LYS A 1 216 ? 7.357 39.750 -25.260 1.00 78.75 216 LYS A C 1
ATOM 1704 O O . LYS A 1 216 ? 6.260 39.245 -25.496 1.00 78.75 216 LYS A O 1
ATOM 1709 N N . SER A 1 217 ? 8.098 39.423 -24.201 1.00 82.94 217 SER A N 1
ATOM 1710 C CA . SER A 1 217 ? 7.652 38.558 -23.102 1.00 82.94 217 SER A CA 1
ATOM 1711 C C . SER A 1 217 ? 7.268 39.379 -21.854 1.00 82.94 217 SER A C 1
ATOM 1713 O O . SER A 1 217 ? 7.897 40.402 -21.578 1.00 82.94 217 SER A O 1
ATOM 1715 N N . PRO A 1 218 ? 6.244 38.965 -21.082 1.00 89.00 218 PRO A N 1
ATOM 1716 C CA . PRO A 1 218 ? 5.242 37.954 -21.428 1.00 89.00 218 PRO A CA 1
ATOM 1717 C C . PRO A 1 218 ? 4.326 38.422 -22.574 1.00 89.00 218 PRO A C 1
ATOM 1719 O O . PRO A 1 218 ? 4.102 39.630 -22.726 1.00 89.00 218 PRO A O 1
ATOM 1722 N N . PRO A 1 219 ? 3.720 37.499 -23.341 1.00 86.81 219 PRO A N 1
ATOM 1723 C CA . PRO A 1 219 ? 2.777 37.858 -24.392 1.00 86.81 219 PRO A CA 1
ATOM 1724 C C . PRO A 1 219 ? 1.549 38.545 -23.788 1.00 86.81 219 PRO A C 1
ATOM 1726 O O . PRO A 1 219 ? 0.946 38.048 -22.836 1.00 86.81 219 PRO A O 1
ATOM 1729 N N . ARG A 1 220 ? 1.150 39.695 -24.348 1.00 91.19 220 ARG A N 1
ATOM 1730 C CA . ARG A 1 220 ? -0.013 40.461 -23.853 1.00 91.19 220 ARG A CA 1
ATOM 1731 C C . ARG A 1 220 ? -1.334 39.704 -23.998 1.00 91.19 220 ARG A C 1
ATOM 1733 O O . ARG A 1 220 ? -2.240 39.922 -23.198 1.00 91.19 220 ARG A O 1
ATOM 1740 N N . ILE A 1 221 ? -1.445 38.868 -25.028 1.00 90.75 221 ILE A N 1
ATOM 1741 C CA . ILE A 1 221 ? -2.619 38.048 -25.328 1.00 90.75 221 ILE A CA 1
ATOM 1742 C C . ILE A 1 221 ? -2.129 36.663 -25.755 1.00 90.75 221 ILE A C 1
ATOM 1744 O O . ILE A 1 221 ? -1.219 36.572 -26.579 1.00 90.75 221 ILE A O 1
ATOM 1748 N N . ILE A 1 222 ? -2.738 35.610 -25.214 1.00 91.56 222 ILE A N 1
ATOM 1749 C CA . ILE A 1 222 ? -2.608 34.237 -25.716 1.00 91.56 222 ILE A CA 1
ATOM 1750 C C . ILE A 1 222 ? -3.986 33.842 -26.243 1.00 91.56 222 ILE A C 1
ATOM 1752 O O . ILE A 1 222 ? -4.936 33.729 -25.467 1.00 91.56 222 ILE A O 1
ATOM 1756 N N . GLY A 1 223 ? -4.100 33.693 -27.561 1.00 83.50 223 GLY A N 1
ATOM 1757 C CA . GLY A 1 223 ? -5.381 33.484 -28.236 1.00 83.50 223 GLY A CA 1
ATOM 1758 C C . GLY A 1 223 ? -6.058 32.172 -27.833 1.00 83.50 223 GLY A C 1
ATOM 1759 O O . GLY A 1 223 ? -5.375 31.217 -27.445 1.00 83.50 223 GLY A O 1
ATOM 1760 N N . ALA A 1 224 ? -7.382 32.109 -27.948 1.00 82.44 224 ALA A N 1
ATOM 1761 C CA . ALA A 1 224 ? -8.163 30.876 -27.813 1.00 82.44 224 ALA A CA 1
ATOM 1762 C C . ALA A 1 224 ? -7.602 29.739 -28.692 1.00 82.44 224 ALA A C 1
ATOM 1764 O O . ALA A 1 224 ? -7.295 29.954 -29.863 1.00 82.44 224 ALA A O 1
ATOM 1765 N N . HIS A 1 225 ? -7.475 28.529 -28.140 1.00 77.56 225 HIS A N 1
ATOM 1766 C CA . HIS A 1 225 ? -6.900 27.352 -28.817 1.00 77.56 225 HIS A CA 1
ATOM 1767 C C . HIS A 1 225 ? -5.481 27.551 -29.389 1.00 77.56 225 HIS A C 1
ATOM 1769 O O . HIS A 1 225 ? -5.066 26.819 -30.290 1.00 77.56 225 HIS A O 1
ATOM 1775 N N . THR A 1 226 ? -4.715 28.523 -28.882 1.00 79.44 226 THR A N 1
ATOM 1776 C CA . THR A 1 226 ? -3.342 28.785 -29.340 1.00 79.44 226 THR A CA 1
ATOM 1777 C C . THR A 1 226 ? -2.309 28.498 -28.254 1.00 79.44 226 THR A C 1
ATOM 1779 O O . THR A 1 226 ? -2.638 28.232 -27.093 1.00 79.44 226 THR A O 1
ATOM 1782 N N . LYS A 1 227 ? -1.030 28.547 -28.642 1.00 82.38 227 LYS A N 1
ATOM 1783 C CA . LYS A 1 227 ? 0.101 28.452 -27.721 1.00 82.38 227 LYS A CA 1
ATOM 1784 C C . LYS A 1 227 ? 0.772 29.813 -27.573 1.00 82.38 227 LYS A C 1
ATOM 1786 O O . LYS A 1 227 ? 0.916 30.541 -28.552 1.00 82.38 227 LYS A O 1
ATOM 1791 N N . GLY A 1 228 ? 1.196 30.134 -26.358 1.00 80.56 228 GLY A N 1
ATOM 1792 C CA . GLY A 1 228 ? 2.045 31.284 -26.060 1.00 80.56 228 GLY A CA 1
ATOM 1793 C C . GLY A 1 228 ? 3.333 30.829 -25.390 1.00 80.56 228 GLY A C 1
ATOM 1794 O O . GLY A 1 228 ? 3.360 29.780 -24.755 1.00 80.56 228 GLY A O 1
ATOM 1795 N N . SER A 1 229 ? 4.395 31.614 -25.504 1.00 84.94 229 SER A N 1
ATOM 1796 C CA . SER A 1 229 ? 5.637 31.382 -24.768 1.00 84.94 229 SER A CA 1
ATOM 1797 C C . SER A 1 229 ? 6.040 32.634 -24.005 1.00 84.94 229 SER A C 1
ATOM 1799 O O . SER A 1 229 ? 5.783 33.758 -24.435 1.00 84.94 229 SER A O 1
ATOM 1801 N N . LEU A 1 230 ? 6.645 32.420 -22.847 1.00 89.69 230 LEU A N 1
ATOM 1802 C CA . LEU A 1 230 ? 7.248 33.431 -22.001 1.00 89.69 230 LEU A CA 1
ATOM 1803 C C . LEU A 1 230 ? 8.707 33.052 -21.790 1.00 89.69 230 LEU A C 1
ATOM 1805 O O . LEU A 1 230 ? 9.002 31.912 -21.442 1.00 89.69 230 LEU A O 1
ATOM 1809 N N . GLU A 1 231 ? 9.585 34.034 -21.947 1.00 88.25 231 GLU A N 1
ATOM 1810 C CA . GLU A 1 231 ? 11.018 33.899 -21.695 1.00 88.25 231 GLU A CA 1
ATOM 1811 C C . GLU A 1 231 ? 11.469 34.926 -20.647 1.00 88.25 231 GLU A C 1
ATOM 1813 O O . GLU A 1 231 ? 11.237 36.136 -20.797 1.00 88.25 231 GLU A O 1
ATOM 1818 N N . LEU A 1 232 ? 12.101 34.437 -19.579 1.00 85.75 232 LEU A N 1
ATOM 1819 C CA . LEU A 1 232 ? 12.748 35.241 -18.545 1.00 85.75 232 LEU A CA 1
ATOM 1820 C C . LEU A 1 232 ? 14.246 34.929 -18.548 1.00 85.75 232 LEU A C 1
ATOM 1822 O O . LEU A 1 232 ? 14.639 33.801 -18.272 1.00 85.75 232 LEU A O 1
ATOM 1826 N N . LYS A 1 233 ? 15.063 35.934 -18.859 1.00 83.00 233 LYS A N 1
ATOM 1827 C CA . LYS A 1 233 ? 16.523 35.816 -18.860 1.00 83.00 233 LYS A CA 1
ATOM 1828 C C . LYS A 1 233 ? 17.082 36.025 -17.466 1.00 83.00 233 LYS A C 1
ATOM 1830 O O . LYS A 1 233 ? 16.495 36.789 -16.694 1.00 83.00 233 LYS A O 1
ATOM 1835 N N . ASP A 1 234 ? 18.230 35.415 -17.196 1.00 79.31 234 ASP A N 1
ATOM 1836 C CA . ASP A 1 234 ? 18.936 35.593 -15.931 1.00 79.31 234 ASP A CA 1
ATOM 1837 C C . ASP A 1 234 ? 19.346 37.057 -15.677 1.00 79.31 234 ASP A C 1
ATOM 1839 O O . ASP A 1 234 ? 19.306 37.930 -16.553 1.00 79.31 234 ASP A O 1
ATOM 1843 N N . GLY A 1 235 ? 19.673 37.360 -14.419 1.00 63.62 235 GLY A N 1
ATOM 1844 C CA . GLY A 1 235 ? 20.074 38.705 -13.991 1.00 63.62 235 GLY A CA 1
ATOM 1845 C C . GLY A 1 235 ? 21.458 39.136 -14.491 1.00 63.62 235 GLY A C 1
ATOM 1846 O O . GLY A 1 235 ? 21.852 40.280 -14.262 1.00 63.62 235 GLY A O 1
ATOM 1847 N N . GLY A 1 236 ? 22.205 38.248 -15.161 1.00 57.53 236 GLY A N 1
ATOM 1848 C CA . GLY A 1 236 ? 23.591 38.462 -15.580 1.00 57.53 236 GLY A CA 1
ATOM 1849 C C . GLY A 1 236 ? 24.635 38.376 -14.454 1.00 57.53 236 GLY A C 1
ATOM 1850 O O . GLY A 1 236 ? 25.810 38.668 -14.689 1.00 57.53 236 GLY A O 1
ATOM 1851 N N . GLY A 1 237 ? 24.241 38.002 -13.231 1.00 57.03 237 GLY A N 1
ATOM 1852 C CA . GLY A 1 237 ? 25.138 37.793 -12.091 1.00 57.03 237 GLY A CA 1
ATOM 1853 C C . GLY A 1 237 ? 25.612 36.340 -11.978 1.00 57.03 237 GLY A C 1
ATOM 1854 O O . GLY A 1 237 ? 24.829 35.418 -12.157 1.00 57.03 237 GLY A O 1
ATOM 1855 N N . TRP A 1 238 ? 26.878 36.117 -11.595 1.00 51.62 238 TRP A N 1
ATOM 1856 C CA . TRP A 1 238 ? 27.492 34.775 -11.467 1.00 51.62 238 TRP A CA 1
ATOM 1857 C C . TRP A 1 238 ? 26.804 33.841 -10.445 1.00 51.62 238 TRP A C 1
ATOM 1859 O O . TRP A 1 238 ? 27.129 32.658 -10.389 1.00 51.62 238 TRP A O 1
ATOM 1869 N N . PHE A 1 239 ? 25.879 34.364 -9.632 1.00 55.59 239 PHE A N 1
ATOM 1870 C CA . PHE A 1 239 ? 25.150 33.632 -8.590 1.00 55.59 239 PHE A CA 1
ATOM 1871 C C . PHE A 1 239 ? 23.651 33.970 -8.551 1.00 55.59 239 PHE A C 1
ATOM 1873 O O . PHE A 1 239 ? 22.997 33.725 -7.537 1.00 55.59 239 PHE A O 1
ATOM 1880 N N . GLU A 1 240 ? 23.098 34.542 -9.622 1.00 64.81 240 GLU A N 1
ATOM 1881 C CA . GLU A 1 240 ? 21.687 34.932 -9.673 1.00 64.81 240 GLU A CA 1
ATOM 1882 C C . GLU A 1 240 ? 20.923 34.054 -10.668 1.00 64.81 240 GLU A C 1
ATOM 1884 O O . GLU A 1 240 ? 21.296 33.961 -11.832 1.00 64.81 240 GLU A O 1
ATOM 1889 N N . GLY A 1 241 ? 19.870 33.390 -10.185 1.00 77.50 241 GLY A N 1
ATOM 1890 C CA . GLY A 1 241 ? 18.973 32.584 -11.012 1.00 77.50 241 GLY A CA 1
ATOM 1891 C C . GLY A 1 241 ? 17.910 33.451 -11.686 1.00 77.50 241 GLY A C 1
ATOM 1892 O O . GLY A 1 241 ? 18.024 34.677 -11.725 1.00 77.50 241 GLY A O 1
ATOM 1893 N N . SER A 1 242 ? 16.825 32.839 -12.143 1.00 81.69 242 SER A N 1
ATOM 1894 C CA . SER A 1 242 ? 15.666 33.551 -12.689 1.00 81.69 242 SER A CA 1
ATOM 1895 C C . SER A 1 242 ? 14.424 33.283 -11.853 1.00 81.69 242 SER A C 1
ATOM 1897 O O . SER A 1 242 ? 14.127 32.150 -11.500 1.00 81.69 242 SER A O 1
ATOM 1899 N N . LYS A 1 243 ? 13.659 34.324 -11.525 1.00 89.94 243 LYS A N 1
ATOM 1900 C CA . LYS A 1 243 ? 12.418 34.192 -10.752 1.00 89.94 243 LYS A CA 1
ATOM 1901 C C . LYS A 1 243 ? 11.400 35.217 -11.199 1.00 89.94 243 LYS A C 1
ATOM 1903 O O . LYS A 1 243 ? 11.705 36.407 -11.291 1.00 89.94 243 LYS A O 1
ATOM 1908 N N . GLY A 1 244 ? 10.164 34.791 -11.409 1.00 91.06 244 GLY A N 1
ATOM 1909 C CA . GLY A 1 244 ? 9.099 35.708 -11.773 1.00 91.06 244 GLY A CA 1
ATOM 1910 C C . GLY A 1 244 ? 7.708 35.120 -11.637 1.00 91.06 244 GLY A C 1
ATOM 1911 O O . GLY A 1 244 ? 7.506 33.956 -11.295 1.00 91.06 244 GLY A O 1
ATOM 1912 N N . TRP A 1 245 ? 6.726 35.967 -11.912 1.00 93.88 245 TRP A N 1
ATOM 1913 C CA . TRP A 1 245 ? 5.336 35.558 -11.996 1.00 93.88 245 TRP A CA 1
ATOM 1914 C C . TRP A 1 245 ? 4.569 36.383 -13.024 1.00 93.88 245 TRP A C 1
ATOM 1916 O O . TRP A 1 245 ? 4.922 37.524 -13.344 1.00 93.88 245 TRP A O 1
ATOM 1926 N N . VAL A 1 246 ? 3.486 35.800 -13.533 1.00 90.94 246 VAL A N 1
ATOM 1927 C CA . VAL A 1 246 ? 2.541 36.440 -14.453 1.00 90.94 246 VAL A CA 1
ATOM 1928 C C . VAL A 1 246 ? 1.106 36.155 -14.044 1.00 90.94 246 VAL A C 1
ATOM 1930 O O . VAL A 1 246 ? 0.803 35.088 -13.520 1.00 90.94 246 VAL A O 1
ATOM 1933 N N . ILE A 1 247 ? 0.215 37.112 -14.294 1.00 93.56 247 ILE A N 1
ATOM 1934 C CA . ILE A 1 247 ? -1.224 36.971 -14.083 1.00 93.56 247 ILE A CA 1
ATOM 1935 C C . ILE A 1 247 ? -1.941 37.192 -15.407 1.00 93.56 247 ILE A C 1
ATOM 1937 O O . ILE A 1 247 ? -1.933 38.307 -15.934 1.00 93.56 247 ILE A O 1
ATOM 1941 N N . TYR A 1 248 ? -2.619 36.161 -15.897 1.00 93.62 248 TYR A N 1
ATOM 1942 C CA . TYR A 1 248 ? -3.542 36.245 -17.024 1.00 93.62 248 TYR A CA 1
ATOM 1943 C C . TYR A 1 248 ? -4.988 36.288 -16.539 1.00 93.62 248 TYR A C 1
ATOM 1945 O O . TYR A 1 248 ? -5.330 35.709 -15.511 1.00 93.62 248 TYR A O 1
ATOM 1953 N N . LYS A 1 249 ? -5.850 36.987 -17.273 1.00 93.06 249 LYS A N 1
ATOM 1954 C CA . LYS A 1 249 ? -7.286 37.054 -17.017 1.00 93.06 249 LYS A CA 1
ATOM 1955 C C . LYS A 1 249 ? -8.072 36.576 -18.221 1.00 93.06 249 LYS A C 1
ATOM 1957 O O . LYS A 1 249 ? -7.726 36.895 -19.354 1.00 93.06 249 LYS A O 1
ATOM 1962 N N . LEU A 1 250 ? -9.166 35.889 -17.944 1.00 93.00 250 LEU A N 1
ATOM 1963 C CA . LEU A 1 250 ? -10.185 35.535 -18.921 1.00 93.00 250 LEU A CA 1
ATOM 1964 C C . LEU A 1 250 ? -11.574 35.723 -18.310 1.00 93.00 250 LEU A C 1
ATOM 1966 O O . LEU A 1 250 ? -11.709 35.856 -17.093 1.00 93.00 250 LEU A O 1
ATOM 1970 N N . SER A 1 251 ? -12.608 35.758 -19.146 1.00 85.38 251 SER A N 1
ATOM 1971 C CA . SER A 1 251 ? -13.992 35.904 -18.687 1.00 85.38 251 SER A CA 1
ATOM 1972 C C . SER A 1 251 ? -14.819 34.688 -19.075 1.00 85.38 251 SER A C 1
ATOM 1974 O O . SER A 1 251 ? -14.791 34.266 -20.227 1.00 85.38 251 SER A O 1
ATOM 1976 N N . ARG A 1 252 ? -15.590 34.154 -18.126 1.00 79.75 252 ARG A N 1
ATOM 1977 C CA . ARG A 1 252 ? -16.564 33.081 -18.367 1.00 79.75 252 ARG A CA 1
ATOM 1978 C C . ARG A 1 252 ? -17.785 33.284 -17.472 1.00 79.75 252 ARG A C 1
ATOM 1980 O O . ARG A 1 252 ? -17.648 33.642 -16.307 1.00 79.75 252 ARG A O 1
ATOM 1987 N N . HIS A 1 253 ? -18.984 33.123 -18.038 1.00 81.81 253 HIS A N 1
ATOM 1988 C CA . HIS A 1 253 ? -20.271 33.343 -17.352 1.00 81.81 253 HIS A CA 1
ATOM 1989 C C . HIS A 1 253 ? -20.368 34.690 -16.601 1.00 81.81 253 HIS A C 1
ATOM 1991 O O . HIS A 1 253 ? -20.894 34.766 -15.494 1.00 81.81 253 HIS A O 1
ATOM 1997 N N . GLY A 1 254 ? -19.820 35.765 -17.182 1.00 80.25 254 GLY A N 1
ATOM 1998 C CA . GLY A 1 254 ? -19.817 37.103 -16.573 1.00 80.25 254 GLY A CA 1
ATOM 1999 C C . GLY A 1 254 ? -18.862 37.278 -15.384 1.00 80.25 254 GLY A C 1
ATOM 2000 O O . GLY A 1 254 ? -18.815 38.363 -14.809 1.00 80.25 254 GLY A O 1
ATOM 2001 N N . LYS A 1 255 ? -18.084 36.249 -15.023 1.00 80.00 255 LYS A N 1
ATOM 2002 C CA . LYS A 1 255 ? -17.037 36.319 -13.998 1.00 80.00 255 LYS A CA 1
ATOM 2003 C C . LYS A 1 255 ? -15.665 36.500 -14.642 1.00 80.00 255 LYS A C 1
ATOM 2005 O O . LYS A 1 255 ? -15.342 35.840 -15.630 1.00 80.00 255 LYS A O 1
ATOM 2010 N N . THR A 1 256 ? -14.842 37.351 -14.034 1.00 91.62 256 THR A N 1
ATOM 2011 C CA . THR A 1 256 ? -13.428 37.510 -14.392 1.00 91.62 256 THR A CA 1
ATOM 2012 C C . THR A 1 256 ? -12.586 36.516 -13.600 1.00 91.62 256 THR A C 1
ATOM 2014 O O . THR A 1 256 ? -12.511 36.580 -12.371 1.00 91.62 256 THR A O 1
ATOM 2017 N N . ILE A 1 257 ? -11.918 35.615 -14.308 1.00 89.00 257 ILE A N 1
ATOM 2018 C CA . ILE A 1 257 ? -11.061 34.572 -13.749 1.00 89.00 257 ILE A CA 1
ATOM 2019 C C . ILE A 1 257 ? -9.612 35.031 -13.887 1.00 89.00 257 ILE A C 1
ATOM 2021 O O . ILE A 1 257 ? -9.209 35.477 -14.958 1.00 89.00 257 ILE A O 1
ATOM 2025 N N . SER A 1 258 ? -8.844 34.957 -12.799 1.00 88.31 258 SER A N 1
ATOM 2026 C CA . SER A 1 258 ? -7.413 35.281 -12.783 1.00 88.31 258 SER A CA 1
ATOM 2027 C C . SER A 1 258 ? -6.597 33.998 -12.637 1.00 88.31 258 SER A C 1
ATOM 2029 O O . SER A 1 258 ? -6.905 33.177 -11.774 1.00 88.31 258 SER A O 1
ATOM 2031 N N . LEU A 1 259 ? -5.568 33.857 -13.468 1.00 89.31 259 LEU A N 1
ATOM 2032 C CA . LEU A 1 259 ? -4.602 32.762 -13.497 1.00 89.31 259 LEU A CA 1
ATOM 2033 C C . LEU A 1 259 ? -3.236 33.334 -13.132 1.00 89.31 259 LEU A C 1
ATOM 2035 O O . LEU A 1 259 ? -2.680 34.100 -13.917 1.00 89.31 259 LEU A O 1
ATOM 2039 N N . GLN A 1 260 ? -2.704 32.997 -11.963 1.00 91.06 260 GLN A N 1
ATOM 2040 C CA . GLN A 1 260 ? -1.360 33.397 -11.555 1.00 91.06 260 GLN A CA 1
ATOM 2041 C C . GLN A 1 260 ? -0.396 32.231 -11.749 1.00 91.06 260 GLN A C 1
ATOM 2043 O O . GLN A 1 260 ? -0.607 31.170 -11.173 1.00 91.06 260 GLN A O 1
ATOM 2048 N N . VAL A 1 261 ? 0.666 32.443 -12.521 1.00 86.69 261 VAL A N 1
ATOM 2049 C CA . VAL A 1 261 ? 1.751 31.479 -12.727 1.00 86.69 261 VAL A CA 1
ATOM 2050 C C . VAL A 1 261 ? 3.012 32.031 -12.086 1.00 86.69 261 VAL A C 1
ATOM 2052 O O . VAL A 1 261 ? 3.429 33.137 -12.424 1.00 86.69 261 VAL A O 1
ATOM 2055 N N . ASN A 1 262 ? 3.608 31.270 -11.175 1.00 87.56 262 ASN A N 1
ATOM 2056 C CA . ASN A 1 262 ? 4.864 31.589 -10.503 1.00 87.56 262 ASN A CA 1
ATOM 2057 C C . ASN A 1 262 ? 5.929 30.596 -10.962 1.00 87.56 262 ASN A C 1
ATOM 2059 O O . ASN A 1 262 ? 5.638 29.403 -11.060 1.00 87.56 262 ASN A O 1
ATOM 2063 N N . PHE A 1 263 ? 7.134 31.079 -11.238 1.00 86.38 263 PHE A N 1
ATOM 2064 C CA . PHE A 1 263 ? 8.223 30.253 -11.738 1.00 86.38 263 PHE A CA 1
ATOM 2065 C C . PHE A 1 263 ? 9.588 30.709 -11.221 1.00 86.38 263 PHE A C 1
ATOM 2067 O O . PHE A 1 263 ? 9.832 31.907 -11.053 1.00 86.38 263 PHE A O 1
ATOM 2074 N N . GLU A 1 264 ? 10.475 29.746 -10.980 1.00 86.56 264 GLU A N 1
ATOM 2075 C CA . GLU A 1 264 ? 11.814 29.974 -10.434 1.00 86.56 264 GLU A CA 1
ATOM 2076 C C . GLU A 1 264 ? 12.804 28.930 -10.958 1.00 86.56 264 GLU A C 1
ATOM 2078 O O . GLU A 1 264 ? 12.525 27.736 -10.896 1.00 86.56 264 GLU A O 1
ATOM 2083 N N . ASP A 1 265 ? 13.949 29.405 -11.431 1.00 80.94 265 ASP A N 1
ATOM 2084 C CA . ASP A 1 265 ? 15.154 28.660 -11.785 1.00 80.94 265 ASP A CA 1
ATOM 2085 C C . ASP A 1 265 ? 16.299 29.160 -10.882 1.00 80.94 265 ASP A C 1
ATOM 2087 O O . ASP A 1 265 ? 16.939 30.173 -11.190 1.00 80.94 265 ASP A O 1
ATOM 2091 N N . PRO A 1 266 ? 16.493 28.568 -9.690 1.00 78.69 266 PRO A N 1
ATOM 2092 C CA . PRO A 1 266 ? 17.500 29.028 -8.745 1.00 78.69 266 PRO A CA 1
ATOM 2093 C C . PRO A 1 266 ? 18.900 28.513 -9.116 1.00 78.69 266 PRO A C 1
ATOM 2095 O O . PRO A 1 266 ? 19.060 27.384 -9.563 1.00 78.69 266 PRO A O 1
ATOM 2098 N N . VAL A 1 267 ? 19.948 29.286 -8.794 1.00 68.94 267 VAL A N 1
ATOM 2099 C CA . VAL A 1 267 ? 21.350 28.851 -9.007 1.00 68.94 267 VAL A CA 1
ATOM 2100 C C . VAL A 1 267 ? 21.687 27.554 -8.279 1.00 68.94 267 VAL A C 1
ATOM 2102 O O . VAL A 1 267 ? 22.457 26.736 -8.767 1.00 68.94 267 VAL A O 1
ATOM 2105 N N . ASN A 1 268 ? 21.121 27.384 -7.085 1.00 65.44 268 ASN A N 1
ATOM 2106 C CA . ASN A 1 268 ? 21.228 26.169 -6.296 1.00 65.44 268 ASN A CA 1
ATOM 2107 C C . ASN A 1 268 ? 19.842 25.842 -5.747 1.00 65.44 268 ASN A C 1
ATOM 2109 O O . ASN A 1 268 ? 19.296 26.610 -4.953 1.00 65.44 268 ASN A O 1
ATOM 2113 N N . GLY A 1 269 ? 19.283 24.706 -6.142 1.00 68.75 269 GLY A N 1
ATOM 2114 C CA . GLY A 1 269 ? 17.960 24.277 -5.704 1.00 68.75 269 GLY A CA 1
ATOM 2115 C C . GLY A 1 269 ? 17.206 23.572 -6.816 1.00 68.75 269 GLY A C 1
ATOM 2116 O O . GLY A 1 269 ? 17.782 23.236 -7.847 1.00 68.75 269 GLY A O 1
ATOM 2117 N N . GLU A 1 270 ? 15.924 23.323 -6.577 1.00 79.44 270 GLU A N 1
ATOM 2118 C CA . GLU A 1 270 ? 15.035 22.788 -7.601 1.00 79.44 270 GLU A CA 1
ATOM 2119 C C . GLU A 1 270 ? 14.278 23.915 -8.295 1.00 79.44 270 GLU A C 1
ATOM 2121 O O . GLU A 1 270 ? 13.843 24.875 -7.652 1.00 79.44 270 GLU A O 1
ATOM 2126 N N . ASN A 1 271 ? 14.083 23.756 -9.600 1.00 76.31 271 ASN A N 1
ATOM 2127 C CA . ASN A 1 271 ? 13.196 24.605 -10.375 1.00 76.31 271 ASN A CA 1
ATOM 2128 C C . ASN A 1 271 ? 11.765 24.468 -9.842 1.00 76.31 271 ASN A C 1
ATOM 2130 O O . ASN A 1 271 ? 11.314 23.368 -9.504 1.00 76.31 271 ASN A O 1
ATOM 2134 N N . SER A 1 272 ? 11.019 25.570 -9.807 1.00 80.50 272 SER A N 1
ATOM 2135 C CA . SER A 1 272 ? 9.622 25.563 -9.373 1.00 80.50 272 SER A CA 1
ATOM 2136 C C . SER A 1 272 ? 8.701 26.184 -10.415 1.00 80.50 272 SER A C 1
ATOM 2138 O O . SER A 1 272 ? 9.032 27.187 -11.046 1.00 80.50 272 SER A O 1
ATOM 2140 N N . LEU A 1 273 ? 7.523 25.580 -10.582 1.00 83.06 273 LEU A N 1
ATOM 2141 C CA . LEU A 1 273 ? 6.434 26.079 -11.413 1.00 83.06 273 LEU A CA 1
ATOM 2142 C C . LEU A 1 273 ? 5.121 25.837 -10.681 1.00 83.06 273 LEU A C 1
ATOM 2144 O O . LEU A 1 273 ? 4.779 24.698 -10.372 1.00 83.06 273 LEU A O 1
ATOM 2148 N N . ALA A 1 274 ? 4.382 26.900 -10.395 1.00 78.31 274 ALA A N 1
ATOM 2149 C CA . ALA A 1 274 ? 3.128 26.815 -9.660 1.00 78.31 274 ALA A CA 1
ATOM 2150 C C . ALA A 1 274 ? 2.056 27.681 -10.311 1.00 78.31 274 ALA A C 1
ATOM 2152 O O . ALA A 1 274 ? 2.337 28.781 -10.789 1.00 78.31 274 ALA A O 1
ATOM 2153 N N . VAL A 1 275 ? 0.813 27.206 -10.272 1.00 78.88 275 VAL A N 1
ATOM 2154 C CA . VAL A 1 275 ? -0.342 27.910 -10.827 1.00 78.88 275 VAL A CA 1
ATOM 2155 C C . VAL A 1 275 ? -1.444 28.036 -9.786 1.00 78.88 275 VAL A C 1
ATOM 2157 O O . VAL A 1 275 ? -1.758 27.074 -9.091 1.00 78.88 275 VAL A O 1
ATOM 2160 N N . THR A 1 276 ? -2.068 29.210 -9.721 1.00 81.25 276 THR A N 1
ATOM 2161 C CA . THR A 1 276 ? -3.242 29.480 -8.886 1.00 81.25 276 THR A CA 1
ATOM 2162 C C . THR A 1 276 ? -4.360 30.079 -9.735 1.00 81.25 276 THR A C 1
ATOM 2164 O O . THR A 1 276 ? -4.124 31.000 -10.519 1.00 81.25 276 THR A O 1
ATOM 2167 N N . VAL A 1 277 ? -5.592 29.596 -9.553 1.00 82.75 277 VAL A N 1
ATOM 2168 C CA . VAL A 1 277 ? -6.790 30.047 -10.285 1.00 82.75 277 VAL A CA 1
ATOM 2169 C C . VAL A 1 277 ? -7.814 30.623 -9.312 1.00 82.75 277 VAL A C 1
ATOM 2171 O O . VAL A 1 277 ? -8.076 30.026 -8.273 1.00 82.75 277 VAL A O 1
ATOM 2174 N N . SER A 1 278 ? -8.419 31.772 -9.636 1.00 79.12 278 SER A N 1
ATOM 2175 C CA . SER A 1 278 ? -9.400 32.411 -8.739 1.00 79.12 278 SER A CA 1
ATOM 2176 C C . SER A 1 278 ? -10.778 31.737 -8.705 1.00 79.12 278 SER A C 1
ATOM 2178 O O . SER A 1 278 ? -11.516 31.938 -7.746 1.00 79.12 278 SER A O 1
ATOM 2180 N N . HIS A 1 279 ? -11.125 30.967 -9.738 1.00 78.19 279 HIS A N 1
ATOM 2181 C CA . HIS A 1 279 ? -12.383 30.220 -9.865 1.00 78.19 279 HIS A CA 1
ATOM 2182 C C . HIS A 1 279 ? -12.098 28.803 -10.392 1.00 78.19 279 HIS A C 1
ATOM 2184 O O . HIS A 1 279 ? -12.322 28.531 -11.577 1.00 78.19 279 HIS A O 1
ATOM 2190 N N . PRO A 1 280 ? -11.531 27.916 -9.552 1.00 77.00 280 PRO A N 1
ATOM 2191 C CA . PRO A 1 280 ? -11.187 26.549 -9.950 1.00 77.00 280 PRO A CA 1
ATOM 2192 C C . PRO A 1 280 ? -12.423 25.685 -10.257 1.00 77.00 280 PRO A C 1
ATOM 2194 O O . PRO A 1 280 ? -12.295 24.611 -10.822 1.00 77.00 280 PRO A O 1
ATOM 2197 N N . ASP A 1 281 ? -13.622 26.161 -9.915 1.00 73.50 281 ASP A N 1
ATOM 2198 C CA . ASP A 1 281 ? -14.919 25.593 -10.291 1.00 73.50 281 ASP A CA 1
ATOM 2199 C C . ASP A 1 281 ? -15.281 25.818 -11.770 1.00 73.50 281 ASP A C 1
ATOM 2201 O O . ASP A 1 281 ? -16.163 25.143 -12.294 1.00 73.50 281 ASP A O 1
ATOM 2205 N N . LEU A 1 282 ? -14.617 26.759 -12.452 1.00 71.62 282 LEU A N 1
ATOM 2206 C CA . LEU A 1 282 ? -14.943 27.159 -13.827 1.00 71.62 282 LEU A CA 1
ATOM 2207 C C . LEU A 1 282 ? -13.801 26.945 -14.821 1.00 71.62 282 LEU A C 1
ATOM 2209 O O . LEU A 1 282 ? -14.054 26.832 -16.022 1.00 71.62 282 LEU A O 1
ATOM 2213 N N . VAL A 1 283 ? -12.553 26.950 -14.360 1.00 73.62 283 VAL A N 1
ATOM 2214 C CA . VAL A 1 283 ? -11.353 26.803 -15.192 1.00 73.62 283 VAL A CA 1
ATOM 2215 C C . VAL A 1 283 ? -10.378 25.892 -14.474 1.00 73.62 283 VAL A C 1
ATOM 2217 O O . VAL A 1 283 ? -10.027 26.149 -13.324 1.00 73.62 283 VAL A O 1
ATOM 2220 N N . GLU A 1 284 ? -9.892 24.888 -15.187 1.00 76.12 284 GLU A N 1
ATOM 2221 C CA . GLU A 1 284 ? -8.760 24.085 -14.759 1.00 76.12 284 GLU A CA 1
ATOM 2222 C C . GLU A 1 284 ? -7.480 24.678 -15.356 1.00 76.12 284 GLU A C 1
ATOM 2224 O O . GLU A 1 284 ? -7.416 25.007 -16.543 1.00 76.12 284 GLU A O 1
ATOM 2229 N N . CYS A 1 285 ? -6.461 24.876 -14.524 1.00 74.31 285 CYS A N 1
ATOM 2230 C CA . CYS A 1 285 ? -5.167 25.376 -14.968 1.00 74.31 285 CYS A CA 1
ATOM 2231 C C . CYS A 1 285 ? -4.067 24.679 -14.180 1.00 74.31 285 CYS A C 1
ATOM 2233 O O . CYS A 1 285 ? -4.057 24.750 -12.951 1.00 74.31 285 CYS A O 1
ATOM 2235 N N . TYR A 1 286 ? -3.151 24.013 -14.873 1.00 71.88 286 TYR A N 1
ATOM 2236 C CA . TYR A 1 286 ? -2.128 23.189 -14.237 1.00 71.88 286 TYR A CA 1
ATOM 2237 C C . TYR A 1 286 ? -0.810 23.227 -15.008 1.00 71.88 286 TYR A C 1
ATOM 2239 O O . TYR A 1 286 ? -0.768 23.467 -16.218 1.00 71.88 286 TYR A O 1
ATOM 2247 N N . ALA A 1 287 ? 0.279 23.014 -14.271 1.00 72.31 287 ALA A N 1
ATOM 2248 C CA . ALA A 1 287 ? 1.621 22.896 -14.816 1.00 72.31 287 ALA A CA 1
ATOM 2249 C C . ALA A 1 287 ? 1.903 21.441 -15.223 1.00 72.31 287 ALA A C 1
ATOM 2251 O O . ALA A 1 287 ? 1.571 20.518 -14.485 1.00 72.31 287 ALA A O 1
ATOM 2252 N N . MET A 1 288 ? 2.530 21.231 -16.379 1.00 67.88 288 MET A N 1
ATOM 2253 C CA . MET A 1 288 ? 2.950 19.924 -16.890 1.00 67.88 288 MET A CA 1
ATOM 2254 C C . MET A 1 288 ? 4.380 19.976 -17.431 1.00 67.88 288 MET A C 1
ATOM 2256 O O . MET A 1 288 ? 4.812 20.997 -17.966 1.00 67.88 288 MET A O 1
ATOM 2260 N N . GLY A 1 289 ? 5.081 18.840 -17.354 1.00 53.06 289 GLY A N 1
ATOM 2261 C CA . GLY A 1 289 ? 6.317 18.588 -18.100 1.00 53.06 289 GLY A CA 1
ATOM 2262 C C . GLY A 1 289 ? 7.399 19.643 -17.884 1.00 53.06 289 GLY A C 1
ATOM 2263 O O . GLY A 1 289 ? 7.812 20.276 -18.853 1.00 53.06 289 GLY A O 1
ATOM 2264 N N . TYR A 1 290 ? 7.801 19.861 -16.630 1.00 60.25 290 TYR A N 1
ATOM 2265 C CA . TYR A 1 290 ? 8.933 20.718 -16.290 1.00 60.25 290 TYR A CA 1
ATOM 2266 C C . TYR A 1 290 ? 9.965 19.944 -15.468 1.00 60.25 290 TYR A C 1
ATOM 2268 O O . TYR A 1 290 ? 9.607 19.165 -14.583 1.00 60.25 290 TYR A O 1
ATOM 2276 N N . GLU A 1 291 ? 11.245 20.138 -15.772 1.00 61.00 291 GLU A N 1
ATOM 2277 C CA . GLU A 1 291 ? 12.338 19.461 -15.075 1.00 61.00 291 GLU A CA 1
ATOM 2278 C C . GLU A 1 291 ? 12.662 20.197 -13.773 1.00 61.00 291 GLU A C 1
ATOM 2280 O O . GLU A 1 291 ? 12.941 21.398 -13.771 1.00 61.00 291 GLU A O 1
ATOM 2285 N N . ARG A 1 292 ? 12.650 19.473 -12.646 1.00 67.25 292 ARG A N 1
ATOM 2286 C CA . ARG A 1 292 ? 12.983 20.033 -11.325 1.00 67.25 292 ARG A CA 1
ATOM 2287 C C . ARG A 1 292 ? 14.465 20.392 -11.179 1.00 67.25 292 ARG A C 1
ATOM 2289 O O . ARG A 1 292 ? 14.819 21.066 -10.220 1.00 67.25 292 ARG A O 1
ATOM 2296 N N . LYS A 1 293 ? 15.334 19.942 -12.090 1.00 54.66 293 LYS A N 1
ATOM 2297 C CA . LYS A 1 293 ? 16.781 20.209 -12.091 1.00 54.66 293 LYS A CA 1
ATOM 2298 C C . LYS A 1 293 ? 17.270 20.364 -13.525 1.00 54.66 293 LYS A C 1
ATOM 2300 O O . LYS A 1 293 ? 16.857 19.583 -14.371 1.00 54.66 293 LYS A O 1
ATOM 2305 N N . GLY A 1 294 ? 18.184 21.301 -13.759 1.00 52.06 294 GLY A N 1
ATOM 2306 C CA . GLY A 1 294 ? 18.744 21.580 -15.082 1.00 52.06 294 GLY A CA 1
ATOM 2307 C C . GLY A 1 294 ? 18.500 23.023 -15.517 1.00 52.06 294 GLY A C 1
ATOM 2308 O O . GLY A 1 294 ? 17.512 23.634 -15.109 1.00 52.06 294 GLY A O 1
ATOM 2309 N N . HIS A 1 295 ? 19.422 23.537 -16.336 1.00 65.31 295 HIS A N 1
ATOM 2310 C CA . HIS A 1 295 ? 19.391 24.889 -16.893 1.00 65.31 295 HIS A CA 1
ATOM 2311 C C . HIS A 1 295 ? 19.597 24.815 -18.413 1.00 65.31 295 HIS A C 1
ATOM 2313 O O . HIS A 1 295 ? 20.487 24.081 -18.861 1.00 65.31 295 HIS A O 1
ATOM 2319 N N . PRO A 1 296 ? 18.829 25.570 -19.211 1.00 69.56 296 PRO A N 1
ATOM 2320 C CA . PRO A 1 296 ? 17.754 26.472 -18.793 1.00 69.56 296 PRO A CA 1
ATOM 2321 C C . PRO A 1 296 ? 16.490 25.722 -18.337 1.00 69.56 296 PRO A C 1
ATOM 2323 O O . PRO A 1 296 ? 16.178 24.635 -18.826 1.00 69.56 296 PRO A O 1
ATOM 2326 N N . PHE A 1 297 ? 15.741 26.318 -17.414 1.00 76.25 297 PHE A N 1
ATOM 2327 C CA . PHE A 1 297 ? 14.466 25.792 -16.945 1.00 76.25 297 PHE A CA 1
ATOM 2328 C C . PHE A 1 297 ? 13.372 25.941 -18.011 1.00 76.25 297 PHE A C 1
ATOM 2330 O O . PHE A 1 297 ? 13.158 27.019 -18.568 1.00 76.25 297 PHE A O 1
ATOM 2337 N N . SER A 1 298 ? 12.612 24.873 -18.267 1.00 76.38 298 SER A N 1
ATOM 2338 C CA . SER A 1 298 ? 11.437 24.929 -19.140 1.00 76.38 298 SER A CA 1
ATOM 2339 C C . SER A 1 298 ? 10.226 24.230 -18.531 1.00 76.38 298 SER A C 1
ATOM 2341 O O . SER A 1 298 ? 10.374 23.232 -17.829 1.00 76.38 298 SER A O 1
ATOM 2343 N N . GLY A 1 299 ? 9.022 24.747 -18.790 1.00 70.62 299 GLY A N 1
ATOM 2344 C CA . GLY A 1 299 ? 7.785 24.149 -18.290 1.00 70.62 299 GLY A CA 1
ATOM 2345 C C . GLY A 1 299 ? 6.536 24.539 -19.072 1.00 70.62 299 GLY A C 1
ATOM 2346 O O . GLY A 1 299 ? 6.510 25.554 -19.766 1.00 70.62 299 GLY A O 1
ATOM 2347 N N . ASN A 1 300 ? 5.482 23.725 -18.975 1.00 70.06 300 ASN A N 1
ATOM 2348 C CA . ASN A 1 300 ? 4.233 23.929 -19.711 1.00 70.06 300 ASN A CA 1
ATOM 2349 C C . ASN A 1 300 ? 3.073 24.250 -18.763 1.00 70.06 300 ASN A C 1
ATOM 2351 O O . ASN A 1 300 ? 2.939 23.625 -17.720 1.00 70.06 300 ASN A O 1
ATOM 2355 N N . ILE A 1 301 ? 2.194 25.172 -19.150 1.00 78.94 301 ILE A N 1
ATOM 2356 C CA . ILE A 1 301 ? 0.935 25.499 -18.474 1.00 78.94 301 ILE A CA 1
ATOM 2357 C C . ILE A 1 301 ? -0.219 25.190 -19.418 1.00 78.94 301 ILE A C 1
ATOM 2359 O O . ILE A 1 301 ? -0.235 25.680 -20.546 1.00 78.94 301 ILE A O 1
ATOM 2363 N N . ILE A 1 302 ? -1.199 24.416 -18.965 1.00 73.44 302 ILE A N 1
ATOM 2364 C CA . ILE A 1 302 ? -2.415 24.117 -19.729 1.00 73.44 302 ILE A CA 1
ATOM 2365 C C . ILE A 1 302 ? -3.598 24.809 -19.061 1.00 73.44 302 ILE A C 1
ATOM 2367 O O . ILE A 1 302 ? -3.724 24.749 -17.841 1.00 73.44 302 ILE A O 1
ATOM 2371 N N . VAL A 1 303 ? -4.448 25.462 -19.861 1.00 82.81 303 VAL A N 1
ATOM 2372 C CA . VAL A 1 303 ? -5.673 26.134 -19.399 1.00 82.81 303 VAL A CA 1
ATOM 2373 C C . VAL A 1 303 ? -6.882 25.558 -20.127 1.00 82.81 303 VAL A C 1
ATOM 2375 O O . VAL A 1 303 ? -6.956 25.661 -21.355 1.00 82.81 303 VAL A O 1
ATOM 2378 N N . GLU A 1 304 ? -7.836 24.995 -19.387 1.00 83.31 304 GLU A N 1
ATOM 2379 C CA . GLU A 1 304 ? -9.051 24.371 -19.925 1.00 83.31 304 GLU A CA 1
ATOM 2380 C C . GLU A 1 304 ? -10.305 24.821 -19.165 1.00 83.31 304 GLU A C 1
ATOM 2382 O O . GLU A 1 304 ? -10.264 25.219 -18.001 1.00 83.31 304 GLU A O 1
ATOM 2387 N N . PHE A 1 305 ? -11.451 24.775 -19.840 1.00 79.50 305 PHE A N 1
ATOM 2388 C CA . PHE A 1 305 ? -12.744 25.022 -19.217 1.00 79.50 305 PHE A CA 1
ATOM 2389 C C . PHE A 1 305 ? -13.321 23.715 -18.684 1.00 79.50 305 PHE A C 1
ATOM 2391 O O . PHE A 1 305 ? -13.363 22.725 -19.402 1.00 79.50 305 PHE A O 1
ATOM 2398 N N . LEU A 1 306 ? -13.812 23.727 -17.443 1.00 71.94 306 LEU A N 1
ATOM 2399 C CA . LEU A 1 306 ? -14.586 22.606 -16.914 1.00 71.94 306 LEU A CA 1
ATOM 2400 C C . LEU A 1 306 ? -15.973 22.631 -17.575 1.00 71.94 306 LEU A C 1
ATOM 2402 O O . LEU A 1 306 ? -16.661 23.657 -17.516 1.00 71.94 306 LEU A O 1
ATOM 2406 N N . ASP A 1 307 ? -16.355 21.564 -18.274 1.00 54.47 307 ASP A N 1
ATOM 2407 C CA . ASP A 1 307 ? -17.664 21.471 -18.930 1.00 54.47 307 ASP A CA 1
ATOM 2408 C C . ASP A 1 307 ? -18.781 21.292 -17.891 1.00 54.47 307 ASP A C 1
ATOM 2410 O O . ASP A 1 307 ? -18.695 20.458 -16.987 1.00 54.47 307 ASP A O 1
ATOM 2414 N N . GLU A 1 308 ? -19.858 22.070 -18.025 1.00 45.09 308 GLU A N 1
ATOM 2415 C CA . GLU A 1 308 ? -21.079 21.851 -17.251 1.00 45.09 308 GLU A CA 1
ATOM 2416 C C . GLU A 1 308 ? -21.797 20.617 -17.809 1.00 45.09 308 GLU A C 1
ATOM 2418 O O . GLU A 1 308 ? -22.149 20.568 -18.989 1.00 45.09 308 GLU A O 1
ATOM 2423 N N . MET A 1 309 ? -22.068 19.626 -16.954 1.00 33.56 309 MET A N 1
ATOM 2424 C CA . MET A 1 309 ? -23.083 18.621 -17.260 1.00 33.56 309 MET A CA 1
ATOM 2425 C C . MET A 1 309 ? -24.400 19.347 -17.549 1.00 33.56 309 MET A C 1
ATOM 2427 O O . MET A 1 309 ? -24.987 19.959 -16.655 1.00 33.56 309 MET A O 1
ATOM 2431 N N . THR A 1 310 ? -24.869 19.263 -18.793 1.00 27.23 310 THR A N 1
ATOM 2432 C CA . THR A 1 310 ? -26.201 19.706 -19.204 1.00 27.23 310 THR A CA 1
ATOM 2433 C C . THR A 1 310 ? -27.247 19.016 -18.335 1.00 27.23 310 THR A C 1
ATOM 2435 O O . THR A 1 310 ? -27.593 17.855 -18.551 1.00 27.23 310 THR A O 1
ATOM 2438 N N . THR A 1 311 ? -27.746 19.731 -17.334 1.00 28.86 311 THR A N 1
ATOM 2439 C CA . THR A 1 311 ? -28.975 19.391 -16.625 1.00 28.86 311 THR A CA 1
ATOM 2440 C C . THR A 1 311 ? -30.096 20.202 -17.256 1.00 28.86 311 THR A C 1
ATOM 2442 O O . THR A 1 311 ? -30.422 21.306 -16.830 1.00 28.86 311 THR A O 1
ATOM 2445 N N . ASP A 1 312 ? -30.692 19.647 -18.309 1.00 29.27 312 ASP A N 1
ATOM 2446 C CA . ASP A 1 312 ? -32.015 20.081 -18.740 1.00 29.27 312 ASP A CA 1
ATOM 2447 C C . ASP A 1 312 ? -33.045 19.546 -17.739 1.00 29.27 312 ASP A C 1
ATOM 2449 O O . ASP A 1 312 ? -33.344 18.353 -17.711 1.00 29.27 312 ASP A O 1
ATOM 2453 N N . ASN A 1 313 ? -33.546 20.435 -16.878 1.00 29.12 313 ASN A N 1
ATOM 2454 C CA . ASN A 1 313 ? -34.975 20.579 -16.580 1.00 29.12 313 ASN A CA 1
ATOM 2455 C C . ASN A 1 313 ? -35.224 21.826 -15.706 1.00 29.12 313 ASN A C 1
ATOM 2457 O O . ASN A 1 313 ? -34.947 21.854 -14.509 1.00 29.12 313 ASN A O 1
ATOM 2461 N N . LYS A 1 314 ? -35.798 22.861 -16.336 1.00 31.11 314 LYS A N 1
ATOM 2462 C CA . LYS A 1 314 ? -36.609 23.926 -15.702 1.00 31.11 314 LYS A CA 1
ATOM 2463 C C . LYS A 1 314 ? -37.877 23.268 -15.104 1.00 31.11 314 LYS A C 1
ATOM 2465 O O . LYS A 1 314 ? -38.285 22.237 -15.619 1.00 31.11 314 LYS A O 1
ATOM 2470 N N . SER A 1 315 ? -38.595 23.741 -14.086 1.00 27.23 315 SER A N 1
ATOM 2471 C CA . SER A 1 315 ? -38.794 25.045 -13.443 1.00 27.23 315 SER A CA 1
ATOM 2472 C C . SER A 1 315 ? -39.482 24.811 -12.081 1.00 27.23 315 SER A C 1
ATOM 2474 O O . SER A 1 315 ? -40.300 23.906 -11.979 1.00 27.23 315 SER A O 1
ATOM 2476 N N . ASP A 1 316 ? -39.200 25.614 -11.048 1.00 28.75 316 ASP A N 1
ATOM 2477 C CA . ASP A 1 316 ? -40.149 26.619 -10.522 1.00 28.75 316 ASP A CA 1
ATOM 2478 C C . ASP A 1 316 ? -39.765 27.203 -9.141 1.00 28.75 316 ASP A C 1
ATOM 2480 O O . ASP A 1 316 ? -39.674 26.520 -8.129 1.00 28.75 316 ASP A O 1
ATOM 2484 N N . GLN A 1 317 ? -39.616 28.532 -9.168 1.00 29.08 317 GLN A N 1
ATOM 2485 C CA . GLN A 1 317 ? -39.999 29.556 -8.182 1.00 29.08 317 GLN A CA 1
ATOM 2486 C C . GLN A 1 317 ? -39.392 29.612 -6.762 1.00 29.08 317 GLN A C 1
ATOM 2488 O O . GLN A 1 317 ? -39.858 29.009 -5.804 1.00 29.08 317 GLN A O 1
ATOM 2493 N N . ASN A 1 318 ? -38.450 30.558 -6.631 1.00 28.44 318 ASN A N 1
ATOM 2494 C CA . ASN A 1 318 ? -38.427 31.695 -5.693 1.00 28.44 318 ASN A CA 1
ATOM 2495 C C . ASN A 1 318 ? -39.251 31.627 -4.388 1.00 28.44 318 ASN A C 1
ATOM 2497 O O . ASN A 1 318 ? -40.476 31.743 -4.410 1.00 28.44 318 ASN A O 1
ATOM 2501 N N . LYS A 1 319 ? -38.544 31.793 -3.258 1.00 26.83 319 LYS A N 1
ATOM 2502 C CA . LYS A 1 319 ? -38.838 32.848 -2.265 1.00 26.83 319 LYS A CA 1
ATOM 2503 C C . LYS A 1 319 ? -37.602 33.176 -1.416 1.00 26.83 319 LYS A C 1
ATOM 2505 O O . LYS A 1 319 ? -36.997 32.304 -0.807 1.00 26.83 319 LYS A O 1
ATOM 2510 N N . ALA A 1 320 ? -37.246 34.458 -1.422 1.00 25.73 320 ALA A N 1
ATOM 2511 C CA . ALA A 1 320 ? -36.176 35.081 -0.649 1.00 25.73 320 ALA A CA 1
ATOM 2512 C C . ALA A 1 320 ? -36.490 35.141 0.859 1.00 25.73 320 ALA A C 1
ATOM 2514 O O . ALA A 1 320 ? -37.664 35.120 1.217 1.00 25.73 320 ALA A O 1
ATOM 2515 N N . ILE A 1 321 ? -35.455 35.317 1.698 1.00 26.27 321 ILE A N 1
ATOM 2516 C CA . ILE A 1 321 ? -35.328 36.409 2.693 1.00 26.27 321 ILE A CA 1
ATOM 2517 C C . ILE A 1 321 ? -33.875 36.484 3.235 1.00 26.27 321 ILE A C 1
ATOM 2519 O O . ILE A 1 321 ? -33.325 35.528 3.765 1.00 26.27 321 ILE A O 1
ATOM 2523 N N . GLN A 1 322 ? -33.310 37.674 3.013 1.00 23.61 322 GLN A N 1
ATOM 2524 C CA . GLN A 1 322 ? -32.235 38.464 3.641 1.00 23.61 322 GLN A CA 1
ATOM 2525 C C . GLN A 1 322 ? -31.404 37.919 4.827 1.00 23.61 322 GLN A C 1
ATOM 2527 O O . GLN A 1 322 ? -31.940 37.522 5.858 1.00 23.61 322 GLN A O 1
ATOM 2532 N N . ALA A 1 323 ? -30.081 38.124 4.735 1.00 22.22 323 ALA A N 1
ATOM 2533 C CA . ALA A 1 323 ? -29.147 38.225 5.863 1.00 22.22 323 ALA A CA 1
ATOM 2534 C C . ALA A 1 323 ? -28.634 39.682 5.988 1.00 22.22 323 ALA A C 1
ATOM 2536 O O . ALA A 1 323 ? -28.438 40.324 4.951 1.00 22.22 323 ALA A O 1
ATOM 2537 N N . PRO A 1 324 ? -28.429 40.227 7.205 1.00 25.56 324 PRO A N 1
ATOM 2538 C CA . PRO A 1 324 ? -27.994 41.608 7.393 1.00 25.56 324 PRO A CA 1
ATOM 2539 C C . PRO A 1 324 ? -26.465 41.763 7.409 1.00 25.56 324 PRO A C 1
ATOM 2541 O O . PRO A 1 324 ? -25.730 40.892 7.875 1.00 25.56 324 PRO A O 1
ATOM 2544 N N . GLU A 1 325 ? -26.013 42.921 6.927 1.00 25.19 325 GLU A N 1
ATOM 2545 C CA . GLU A 1 325 ? -24.643 43.432 7.015 1.00 25.19 325 GLU A CA 1
ATOM 2546 C C . GLU A 1 325 ? -24.194 43.676 8.467 1.00 25.19 325 GLU A C 1
ATOM 2548 O O . GLU A 1 325 ? -24.949 44.210 9.282 1.00 25.19 325 GLU A O 1
ATOM 2553 N N . ALA A 1 326 ? -22.917 43.403 8.761 1.00 23.86 326 ALA A N 1
ATOM 2554 C CA . ALA A 1 326 ? -22.195 44.032 9.865 1.00 23.86 326 ALA A CA 1
ATOM 2555 C C . ALA A 1 326 ? -20.725 44.300 9.481 1.00 23.86 326 ALA A C 1
ATOM 2557 O O . ALA A 1 326 ? -20.027 43.445 8.945 1.00 23.86 326 ALA A O 1
ATOM 2558 N N . GLN A 1 327 ? -20.312 45.538 9.752 1.00 23.17 327 GLN A N 1
ATOM 2559 C CA . GLN A 1 327 ? -19.079 46.236 9.373 1.00 23.17 327 GLN A CA 1
ATOM 2560 C C . GLN A 1 327 ? -17.776 45.738 10.047 1.00 23.17 327 GLN A C 1
ATOM 2562 O O . GLN A 1 327 ? -17.831 45.079 11.088 1.00 23.17 327 GLN A O 1
ATOM 2567 N N . PRO A 1 328 ? -16.592 46.110 9.505 1.00 23.78 328 PRO A N 1
ATOM 2568 C CA . PRO A 1 328 ? -15.289 45.648 9.983 1.00 23.78 328 PRO A CA 1
ATOM 2569 C C . PRO A 1 328 ? -14.838 46.372 11.261 1.00 23.78 328 PRO A C 1
ATOM 2571 O O . PRO A 1 328 ? -14.978 47.589 11.390 1.00 23.78 328 PRO A O 1
ATOM 2574 N N . ARG A 1 329 ? -14.219 45.635 12.193 1.00 23.42 329 ARG A N 1
ATOM 2575 C CA . ARG A 1 329 ? -13.449 46.208 13.307 1.00 23.42 329 ARG A CA 1
ATOM 2576 C C . ARG A 1 329 ? -11.959 45.933 13.114 1.00 23.42 329 ARG A C 1
ATOM 2578 O O . ARG A 1 329 ? -11.541 44.785 13.028 1.00 23.42 329 ARG A O 1
ATOM 2585 N N . ASN A 1 330 ? -11.187 47.017 13.089 1.00 23.98 330 ASN A N 1
ATOM 2586 C CA . ASN A 1 330 ? -9.730 47.034 13.191 1.00 23.98 330 ASN A CA 1
ATOM 2587 C C . ASN A 1 330 ? -9.273 46.443 14.533 1.00 23.98 330 ASN A C 1
ATOM 2589 O O . ASN A 1 330 ? -9.758 46.875 15.580 1.00 23.98 330 ASN A O 1
ATOM 2593 N N . VAL A 1 331 ? -8.284 45.546 14.510 1.00 23.72 331 VAL A N 1
ATOM 2594 C CA . VAL A 1 331 ? -7.441 45.230 15.673 1.00 23.72 331 VAL A CA 1
ATOM 2595 C C . VAL A 1 331 ? -5.977 45.227 15.231 1.00 23.72 331 VAL A C 1
ATOM 2597 O O . VAL A 1 331 ? -5.641 44.816 14.124 1.00 23.72 331 VAL A O 1
ATOM 2600 N N . ALA A 1 332 ? -5.155 45.811 16.095 1.00 22.14 332 ALA A N 1
ATOM 2601 C CA . ALA A 1 332 ? -3.827 46.343 15.858 1.00 22.14 332 ALA A CA 1
ATOM 2602 C C . ALA A 1 332 ? -2.731 45.309 15.546 1.00 22.14 332 ALA A C 1
ATOM 2604 O O . ALA A 1 332 ? -2.783 44.154 15.961 1.00 22.14 332 ALA A O 1
ATOM 2605 N N . LEU A 1 333 ? -1.699 45.817 14.864 1.00 25.84 333 LEU A N 1
ATOM 2606 C CA . LEU A 1 333 ? -0.387 45.214 14.637 1.00 25.84 333 LEU A CA 1
ATOM 2607 C C . LEU A 1 333 ? 0.232 44.689 15.942 1.00 25.84 333 LEU A C 1
ATOM 2609 O O . LEU A 1 333 ? 0.595 45.476 16.817 1.00 25.84 333 LEU A O 1
ATOM 2613 N N . ALA A 1 334 ? 0.418 43.372 16.026 1.00 22.55 334 ALA A N 1
ATOM 2614 C CA . ALA A 1 334 ? 1.326 42.733 16.970 1.00 22.55 334 ALA A CA 1
ATOM 2615 C C . ALA A 1 334 ? 2.543 42.185 16.207 1.00 22.55 334 ALA A C 1
ATOM 2617 O O . ALA A 1 334 ? 2.417 41.553 15.159 1.00 22.55 334 ALA A O 1
ATOM 2618 N N . VAL A 1 335 ? 3.723 42.499 16.733 1.00 22.34 335 VAL A N 1
ATOM 2619 C CA . VAL A 1 335 ? 5.053 42.142 16.223 1.00 22.34 335 VAL A CA 1
ATOM 2620 C C . VAL A 1 335 ? 5.231 40.612 16.225 1.00 22.34 335 VAL A C 1
ATOM 2622 O O . VAL A 1 335 ? 4.927 39.993 17.244 1.00 22.34 335 VAL A O 1
ATOM 2625 N N . PRO A 1 336 ? 5.731 39.979 15.145 1.00 24.20 336 PRO A N 1
ATOM 2626 C CA . PRO A 1 336 ? 5.923 38.532 15.118 1.00 24.20 336 PRO A CA 1
ATOM 2627 C C . PRO A 1 336 ? 7.170 38.136 15.919 1.00 24.20 336 PRO A C 1
ATOM 2629 O O . PRO A 1 336 ? 8.301 38.391 15.500 1.00 24.20 336 PRO A O 1
ATOM 2632 N N . SER A 1 337 ? 6.963 37.493 17.068 1.00 24.55 337 SER A N 1
ATOM 2633 C CA . SER A 1 337 ? 7.998 36.740 17.778 1.00 24.55 337 SER A CA 1
ATOM 2634 C C . SER A 1 337 ? 8.068 35.312 17.236 1.00 24.55 337 SER A C 1
ATOM 2636 O O . SER A 1 337 ? 7.070 34.601 17.256 1.00 24.55 337 SER A O 1
ATOM 2638 N N . GLU A 1 338 ? 9.270 34.947 16.794 1.00 24.64 338 GLU A N 1
ATOM 2639 C CA . GLU A 1 338 ? 9.812 33.605 16.547 1.00 24.64 338 GLU A CA 1
ATOM 2640 C C . GLU A 1 338 ? 9.056 32.667 15.587 1.00 24.64 338 GLU A C 1
ATOM 2642 O O . GLU A 1 338 ? 7.910 32.268 15.748 1.00 24.64 338 GLU A O 1
ATOM 2647 N N . ARG A 1 339 ? 9.782 32.312 14.524 1.00 26.66 339 ARG A N 1
ATOM 2648 C CA . ARG A 1 339 ? 9.344 31.529 13.373 1.00 26.66 339 ARG A CA 1
ATOM 2649 C C . ARG A 1 339 ? 8.926 30.121 13.808 1.00 26.66 339 ARG A C 1
ATOM 2651 O O . ARG A 1 339 ? 9.785 29.283 14.074 1.00 26.66 339 ARG A O 1
ATOM 2658 N N . ASN A 1 340 ? 7.627 29.835 13.759 1.00 25.00 340 ASN A N 1
ATOM 2659 C CA . ASN A 1 340 ? 7.126 28.472 13.607 1.00 25.00 340 ASN A CA 1
ATOM 2660 C C . ASN A 1 340 ? 7.579 27.939 12.240 1.00 25.00 340 ASN A C 1
ATOM 2662 O O . ASN A 1 340 ? 6.955 28.193 11.209 1.00 25.00 340 ASN A O 1
ATOM 2666 N N . LEU A 1 341 ? 8.712 27.237 12.223 1.00 23.84 341 LEU A N 1
ATOM 2667 C CA . LEU A 1 341 ? 9.139 26.444 11.077 1.00 23.84 341 LEU A CA 1
ATOM 2668 C C . LEU A 1 341 ? 8.245 25.193 11.016 1.00 23.84 341 LEU A C 1
ATOM 2670 O O . LEU A 1 341 ? 8.527 24.181 11.654 1.00 23.84 341 LEU A O 1
ATOM 2674 N N . HIS A 1 342 ? 7.141 25.280 10.275 1.00 27.02 342 HIS A N 1
ATOM 2675 C CA . HIS A 1 342 ? 6.371 24.110 9.863 1.00 27.02 342 HIS A CA 1
ATOM 2676 C C . HIS A 1 342 ? 7.113 23.445 8.708 1.00 27.02 342 HIS A C 1
ATOM 2678 O O . HIS A 1 342 ? 7.322 24.065 7.665 1.00 27.02 342 HIS A O 1
ATOM 2684 N N . ALA A 1 343 ? 7.530 22.200 8.890 1.00 25.92 343 ALA A N 1
ATOM 2685 C CA . ALA A 1 343 ? 8.005 21.402 7.778 1.00 25.92 343 ALA A CA 1
ATOM 2686 C C . ALA A 1 343 ? 6.803 20.707 7.125 1.00 25.92 343 ALA A C 1
ATOM 2688 O O . ALA A 1 343 ? 5.926 20.173 7.802 1.00 25.92 343 ALA A O 1
ATOM 2689 N N . ARG A 1 344 ? 6.731 20.824 5.798 1.00 23.91 344 ARG A N 1
ATOM 2690 C CA . ARG A 1 344 ? 5.787 20.097 4.954 1.00 23.91 344 ARG A CA 1
ATOM 2691 C C . ARG A 1 344 ? 6.358 18.698 4.807 1.00 23.91 344 ARG A C 1
ATOM 2693 O O . ARG A 1 344 ? 7.359 18.536 4.121 1.00 23.91 344 ARG A O 1
ATOM 2700 N N . PHE A 1 345 ? 5.786 17.743 5.520 1.00 33.78 345 PHE A N 1
ATOM 2701 C CA . PHE A 1 345 ? 6.187 16.352 5.409 1.00 33.78 345 PHE A CA 1
ATOM 2702 C C . PHE A 1 345 ? 5.068 15.585 4.717 1.00 33.78 345 PHE A C 1
ATOM 2704 O O . PHE A 1 345 ? 3.902 15.718 5.085 1.00 33.78 345 PHE A O 1
ATOM 2711 N N . GLU A 1 346 ? 5.455 14.837 3.694 1.00 27.47 346 GLU A N 1
ATOM 2712 C CA . GLU A 1 346 ? 4.750 13.674 3.181 1.00 27.47 346 GLU A CA 1
ATOM 2713 C C . GLU A 1 346 ? 5.343 12.469 3.944 1.00 27.47 346 GLU A C 1
ATOM 2715 O O . GLU A 1 346 ? 6.496 12.513 4.381 1.00 27.47 346 GLU A O 1
ATOM 2720 N N . ILE A 1 347 ? 4.586 11.406 4.169 1.00 35.09 347 ILE A N 1
ATOM 2721 C CA . ILE A 1 347 ? 5.167 10.074 4.301 1.00 35.09 347 ILE A CA 1
ATOM 2722 C C . ILE A 1 347 ? 4.986 9.511 2.896 1.00 35.09 347 ILE A C 1
ATOM 2724 O O . ILE A 1 347 ? 3.905 9.041 2.597 1.00 35.09 347 ILE A O 1
ATOM 2728 N N . GLY A 1 348 ? 5.872 9.575 1.901 1.00 34.09 348 GLY A N 1
ATOM 2729 C CA . GLY A 1 348 ? 6.981 10.444 1.433 1.00 34.09 348 GLY A CA 1
ATOM 2730 C C . GLY A 1 348 ? 7.993 11.204 2.312 1.00 34.09 348 GLY A C 1
ATOM 2731 O O . GLY A 1 348 ? 8.092 12.407 2.109 1.00 34.09 348 GLY A O 1
ATOM 2732 N N . PHE A 1 349 ? 8.823 10.618 3.185 1.00 38.59 349 PHE A N 1
ATOM 2733 C CA . PHE A 1 349 ? 9.819 11.387 3.989 1.00 38.59 349 PHE A CA 1
ATOM 2734 C C . PHE A 1 349 ? 10.825 12.226 3.148 1.00 38.59 349 PHE A C 1
ATOM 2736 O O . PHE A 1 349 ? 11.937 11.788 2.874 1.00 38.59 349 PHE A O 1
ATOM 2743 N N . ASP A 1 350 ? 10.542 13.481 2.800 1.00 32.19 350 ASP A N 1
ATOM 2744 C CA . ASP A 1 350 ? 11.536 14.359 2.159 1.00 32.19 350 ASP A CA 1
ATOM 2745 C C . ASP A 1 350 ? 12.454 15.029 3.201 1.00 32.19 350 ASP A C 1
ATOM 2747 O O . ASP A 1 350 ? 12.411 16.229 3.474 1.00 32.19 350 ASP A O 1
ATOM 2751 N N . GLY A 1 351 ? 13.271 14.204 3.860 1.00 32.19 351 GLY A N 1
ATOM 2752 C CA . GLY A 1 351 ? 14.289 14.635 4.812 1.00 32.19 351 GLY A CA 1
ATOM 2753 C C . GLY A 1 351 ? 15.030 13.457 5.439 1.00 32.19 351 GLY A C 1
ATOM 2754 O O . GLY A 1 351 ? 14.416 12.492 5.879 1.00 32.19 351 GLY A O 1
ATOM 2755 N N . LYS A 1 352 ? 16.365 13.536 5.528 1.00 31.95 352 LYS A N 1
ATOM 2756 C CA . LYS A 1 352 ? 17.140 12.591 6.346 1.00 31.95 352 LYS A CA 1
ATOM 2757 C C . LYS A 1 352 ? 16.724 12.765 7.808 1.00 31.95 352 LYS A C 1
ATOM 2759 O O . LYS A 1 352 ? 17.027 13.806 8.398 1.00 31.95 352 LYS A O 1
ATOM 2764 N N . LEU A 1 353 ? 16.096 11.754 8.408 1.00 37.84 353 LEU A N 1
ATOM 2765 C CA . LEU A 1 353 ? 16.041 11.664 9.867 1.00 37.84 353 LEU A CA 1
ATOM 2766 C C . LEU A 1 353 ? 17.487 11.687 10.403 1.00 37.84 353 LEU A C 1
ATOM 2768 O O . LEU A 1 353 ? 18.388 11.087 9.795 1.00 37.84 353 LEU A O 1
ATOM 2772 N N . PRO A 1 354 ? 17.760 12.343 11.545 1.00 30.47 354 PRO A N 1
ATOM 2773 C CA . PRO A 1 354 ? 18.992 12.079 12.275 1.00 30.47 354 PRO A CA 1
ATOM 2774 C C . PRO A 1 354 ? 19.080 10.566 12.525 1.00 30.47 354 PRO A C 1
ATOM 2776 O O . PRO A 1 354 ? 18.076 9.963 12.886 1.00 30.47 354 PRO A O 1
ATOM 2779 N N . LEU A 1 355 ? 20.265 9.969 12.347 1.00 34.84 355 LEU A N 1
ATOM 2780 C CA . LEU A 1 355 ? 20.535 8.519 12.459 1.00 34.84 355 LEU A CA 1
ATOM 2781 C C . LEU A 1 355 ? 20.214 7.648 11.223 1.00 34.84 355 LEU A C 1
ATOM 2783 O O . LEU A 1 355 ? 20.375 6.436 11.303 1.00 34.84 355 LEU A O 1
ATOM 2787 N N . GLY A 1 356 ? 19.879 8.226 10.063 1.00 31.06 356 GLY A N 1
ATOM 2788 C CA . GLY A 1 356 ? 19.922 7.488 8.787 1.00 31.06 356 GLY A CA 1
ATOM 2789 C C . GLY A 1 356 ? 18.670 6.684 8.421 1.00 31.06 356 GLY A C 1
ATOM 2790 O O . GLY A 1 356 ? 18.756 5.798 7.577 1.00 31.06 356 GLY A O 1
ATOM 2791 N N . LEU A 1 357 ? 17.517 7.004 9.009 1.00 40.59 357 LEU A N 1
ATOM 2792 C CA . LEU A 1 357 ? 16.217 6.539 8.516 1.00 40.59 357 LEU A CA 1
ATOM 2793 C C . LEU A 1 357 ? 15.814 7.422 7.310 1.00 40.59 357 LEU A C 1
ATOM 2795 O O . LEU A 1 357 ? 15.846 8.653 7.395 1.00 40.59 357 LEU A O 1
ATOM 2799 N N . GLY A 1 358 ? 15.597 6.794 6.152 1.00 38.88 358 GLY A N 1
ATOM 2800 C CA . GLY A 1 358 ? 15.469 7.442 4.840 1.00 38.88 358 GLY A CA 1
ATOM 2801 C C . GLY A 1 358 ? 14.050 7.890 4.467 1.00 38.88 358 GLY A C 1
ATOM 2802 O O . GLY A 1 358 ? 13.138 7.870 5.290 1.00 38.88 358 GLY A O 1
ATOM 2803 N N . ARG A 1 359 ? 13.895 8.306 3.202 1.00 43.81 359 ARG A N 1
ATOM 2804 C CA . ARG A 1 359 ? 12.637 8.744 2.587 1.00 43.81 359 ARG A CA 1
ATOM 2805 C C . ARG A 1 359 ? 11.687 7.552 2.354 1.00 43.81 359 ARG A C 1
ATOM 2807 O O . ARG A 1 359 ? 11.950 6.806 1.429 1.00 43.81 359 ARG A O 1
ATOM 2814 N N . LYS A 1 360 ? 10.612 7.358 3.135 1.00 55.06 360 LYS A N 1
ATOM 2815 C CA . LYS A 1 360 ? 9.547 6.358 2.863 1.00 55.06 360 LYS A CA 1
ATOM 2816 C C . LYS A 1 360 ? 8.478 6.983 1.980 1.00 55.06 360 LYS A C 1
ATOM 2818 O O . LYS A 1 360 ? 7.984 8.014 2.397 1.00 55.06 360 LYS A O 1
ATOM 2823 N N . GLU A 1 361 ? 8.156 6.419 0.819 1.00 68.19 361 GLU A N 1
ATOM 2824 C CA . GLU A 1 361 ? 7.102 6.873 -0.112 1.00 68.19 361 GLU A CA 1
ATOM 2825 C C . GLU A 1 361 ? 5.678 6.394 0.276 1.00 68.19 361 GLU A C 1
ATOM 2827 O O . GLU A 1 361 ? 5.574 5.380 0.967 1.00 68.19 361 GLU A O 1
ATOM 2832 N N . PRO A 1 362 ? 4.586 7.061 -0.176 1.00 77.81 362 PRO A N 1
ATOM 2833 C CA . PRO A 1 362 ? 3.201 6.734 0.212 1.00 77.81 362 PRO A CA 1
ATOM 2834 C C . PRO A 1 362 ? 2.623 5.490 -0.507 1.00 77.81 362 PRO A C 1
ATOM 2836 O O . PRO A 1 362 ? 1.588 5.553 -1.170 1.00 77.81 362 PRO A O 1
ATOM 2839 N N . ILE A 1 363 ? 3.304 4.342 -0.463 1.00 85.62 363 ILE A N 1
ATOM 2840 C CA . ILE A 1 363 ? 2.917 3.154 -1.252 1.00 85.62 363 ILE A CA 1
ATOM 2841 C C . ILE A 1 363 ? 1.576 2.573 -0.794 1.00 85.62 363 ILE A C 1
ATOM 2843 O O . ILE A 1 363 ? 0.707 2.276 -1.621 1.00 85.62 363 ILE A O 1
ATOM 2847 N N . HIS A 1 364 ? 1.395 2.406 0.517 1.00 91.06 364 HIS A N 1
ATOM 2848 C CA . HIS A 1 364 ? 0.165 1.860 1.092 1.00 91.06 364 HIS A CA 1
ATOM 2849 C C . HIS A 1 364 ? -1.023 2.771 0.787 1.00 91.06 364 HIS A C 1
ATOM 2851 O O . HIS A 1 364 ? -2.117 2.319 0.419 1.00 91.06 364 HIS A O 1
ATOM 2857 N N . GLU A 1 365 ? -0.794 4.073 0.895 1.00 93.19 365 GLU A N 1
ATOM 2858 C CA . GLU A 1 365 ? -1.761 5.123 0.654 1.00 93.19 365 GLU A CA 1
ATOM 2859 C C . GLU A 1 365 ? -2.151 5.165 -0.818 1.00 93.19 365 GLU A C 1
ATOM 2861 O O . GLU A 1 365 ? -3.344 5.166 -1.115 1.00 93.19 365 GLU A O 1
ATOM 2866 N N . ASP A 1 366 ? -1.192 5.089 -1.741 1.00 94.94 366 ASP A N 1
ATOM 2867 C CA . ASP A 1 366 ? -1.456 5.008 -3.179 1.00 94.94 366 ASP A CA 1
ATOM 2868 C C . ASP A 1 366 ? -2.296 3.766 -3.525 1.00 94.94 366 ASP A C 1
ATOM 2870 O O . ASP A 1 366 ? -3.274 3.860 -4.277 1.00 94.94 366 ASP A O 1
ATOM 2874 N N . ILE A 1 367 ? -1.989 2.607 -2.925 1.00 96.50 367 ILE A N 1
ATOM 2875 C CA . ILE A 1 367 ? -2.785 1.375 -3.067 1.00 96.50 367 ILE A CA 1
ATOM 2876 C C . ILE A 1 367 ? -4.207 1.580 -2.519 1.00 96.50 367 ILE A C 1
ATOM 2878 O O . ILE A 1 367 ? -5.190 1.164 -3.149 1.00 96.50 367 ILE A O 1
ATOM 2882 N N . ALA A 1 368 ? -4.354 2.226 -1.360 1.00 97.94 368 ALA A N 1
ATOM 2883 C CA . ALA A 1 368 ? -5.654 2.512 -0.759 1.00 97.94 368 ALA A CA 1
ATOM 2884 C C . ALA A 1 368 ? -6.468 3.494 -1.616 1.00 97.94 368 ALA A C 1
ATOM 2886 O O . ALA A 1 368 ? -7.647 3.245 -1.877 1.00 97.94 368 ALA A O 1
ATOM 2887 N N . ILE A 1 369 ? -5.851 4.563 -2.120 1.00 98.06 369 ILE A N 1
ATOM 2888 C CA . ILE A 1 369 ? -6.477 5.557 -2.996 1.00 98.06 369 ILE A CA 1
ATOM 2889 C C . ILE A 1 369 ? -6.929 4.894 -4.300 1.00 98.06 369 ILE A C 1
ATOM 2891 O O . ILE A 1 369 ? -8.099 5.020 -4.665 1.00 98.06 369 ILE A O 1
ATOM 2895 N N . ALA A 1 370 ? -6.071 4.099 -4.948 1.00 98.25 370 ALA A N 1
ATOM 2896 C CA . ALA A 1 370 ? -6.431 3.326 -6.140 1.00 98.25 370 ALA A CA 1
ATOM 2897 C C . ALA A 1 370 ? -7.608 2.367 -5.872 1.00 98.25 370 ALA A C 1
ATOM 2899 O O . ALA A 1 370 ? -8.476 2.138 -6.729 1.00 98.25 370 ALA A O 1
ATOM 2900 N N . SER A 1 371 ? -7.675 1.826 -4.653 1.00 98.44 371 SER A N 1
ATOM 2901 C CA . SER A 1 371 ? -8.781 0.982 -4.205 1.00 98.44 371 SER A CA 1
ATOM 2902 C C . SER A 1 371 ? -10.080 1.772 -4.043 1.00 98.44 371 SER A C 1
ATOM 2904 O O . SER A 1 371 ? -11.110 1.361 -4.576 1.00 98.44 371 SER A O 1
ATOM 2906 N N . PHE A 1 372 ? -10.049 2.935 -3.391 1.00 98.44 372 PHE A N 1
ATOM 2907 C CA . PHE A 1 372 ? -11.219 3.803 -3.261 1.00 98.44 372 PHE A CA 1
ATOM 2908 C C . PHE A 1 372 ? -11.689 4.365 -4.607 1.00 98.44 372 PHE A C 1
ATOM 2910 O O . PHE A 1 372 ? -12.893 4.413 -4.842 1.00 98.44 372 PHE A O 1
ATOM 2917 N N . ILE A 1 373 ? -10.787 4.742 -5.518 1.00 97.56 373 ILE A N 1
ATOM 2918 C CA . ILE A 1 373 ? -11.140 5.203 -6.874 1.00 97.56 373 ILE A CA 1
ATOM 2919 C C . ILE A 1 373 ? -11.877 4.104 -7.647 1.00 97.56 373 ILE A C 1
ATOM 2921 O O . ILE A 1 373 ? -12.847 4.372 -8.360 1.00 97.56 373 ILE A O 1
ATOM 2925 N N . GLY A 1 374 ? -11.433 2.853 -7.518 1.00 94.62 374 GLY A N 1
ATOM 2926 C CA . GLY A 1 374 ? -12.013 1.734 -8.257 1.00 94.62 374 GLY A CA 1
ATOM 2927 C C . GLY A 1 374 ? -13.091 0.938 -7.520 1.00 94.62 374 GLY A C 1
ATOM 2928 O O . GLY A 1 374 ? -13.497 -0.099 -8.048 1.00 94.62 374 GLY A O 1
ATOM 2929 N N . CYS A 1 375 ? -13.551 1.362 -6.337 1.00 94.25 375 CYS A N 1
ATOM 2930 C CA . CYS A 1 375 ? -14.628 0.666 -5.628 1.00 94.25 375 CYS A CA 1
ATOM 2931 C C . CYS A 1 375 ? -15.963 0.791 -6.385 1.00 94.25 375 CYS A C 1
ATOM 2933 O O . CYS A 1 375 ? -16.198 1.733 -7.160 1.00 94.25 375 CYS A O 1
ATOM 2935 N N . ARG A 1 376 ? -16.864 -0.177 -6.202 1.00 94.00 376 ARG A N 1
ATOM 2936 C CA . ARG A 1 376 ? -18.114 -0.260 -6.973 1.00 94.00 376 ARG A CA 1
ATOM 2937 C C . ARG A 1 376 ? -19.180 0.694 -6.459 1.00 94.00 376 ARG A C 1
ATOM 2939 O O . ARG A 1 376 ? -20.007 1.133 -7.255 1.00 94.00 376 ARG A O 1
ATOM 2946 N N . VAL A 1 377 ? -19.160 1.028 -5.170 1.00 91.06 377 VAL A N 1
ATOM 2947 C CA . VAL A 1 377 ? -20.199 1.844 -4.526 1.00 91.06 377 VAL A CA 1
ATOM 2948 C C . VAL A 1 377 ? -19.900 3.346 -4.689 1.00 91.06 377 VAL A C 1
ATOM 2950 O O . VAL A 1 377 ? -19.017 3.860 -4.003 1.00 91.06 377 VAL A O 1
ATOM 2953 N N . PRO A 1 378 ? -20.656 4.104 -5.518 1.00 88.81 378 PRO A N 1
ATOM 2954 C CA . PRO A 1 378 ? -20.285 5.475 -5.894 1.00 88.81 378 PRO A CA 1
ATOM 2955 C C . PRO A 1 378 ? -20.143 6.450 -4.720 1.00 88.81 378 PRO A C 1
ATOM 2957 O O . PRO A 1 378 ? -19.303 7.338 -4.761 1.00 88.81 378 PRO A O 1
ATOM 2960 N N . LYS A 1 379 ? -20.928 6.269 -3.650 1.00 89.25 379 LYS A N 1
ATOM 2961 C CA . LYS A 1 379 ? -20.896 7.132 -2.456 1.00 89.25 379 LYS A CA 1
ATOM 2962 C C . LYS A 1 379 ? -19.556 7.094 -1.708 1.00 89.25 379 LYS A C 1
ATOM 2964 O O . LYS A 1 379 ? -19.222 8.055 -1.025 1.00 89.25 379 LYS A O 1
ATOM 2969 N N . PHE A 1 380 ? -18.829 5.983 -1.796 1.00 90.88 380 PHE A N 1
ATOM 2970 C CA . PHE A 1 380 ? -17.543 5.790 -1.119 1.00 90.88 380 PHE A CA 1
ATOM 2971 C C . PHE A 1 380 ? -16.359 5.901 -2.081 1.00 90.88 380 PHE A C 1
ATOM 2973 O O . PHE A 1 380 ? -15.217 5.725 -1.666 1.00 90.88 380 PHE A O 1
ATOM 2980 N N . ARG A 1 381 ? -16.626 6.191 -3.357 1.00 94.12 381 ARG A N 1
ATOM 2981 C CA . ARG A 1 381 ? -15.602 6.316 -4.382 1.00 94.12 381 ARG A CA 1
ATOM 2982 C C . ARG A 1 381 ? -14.905 7.664 -4.269 1.00 94.12 381 ARG A C 1
ATOM 2984 O O . ARG A 1 381 ? -15.568 8.698 -4.206 1.00 94.12 381 ARG A O 1
ATOM 2991 N N . PHE A 1 382 ? -13.577 7.654 -4.278 1.00 95.81 382 PHE A N 1
ATOM 2992 C CA . PHE A 1 382 ? -12.808 8.895 -4.364 1.00 95.81 382 PHE A CA 1
ATOM 2993 C C . PHE A 1 382 ? -12.855 9.457 -5.793 1.00 95.81 382 PHE A C 1
ATOM 2995 O O . PHE A 1 382 ? -12.959 8.682 -6.751 1.00 95.81 382 PHE A O 1
ATOM 3002 N N . PRO A 1 383 ? -12.795 10.790 -5.973 1.00 94.62 383 PRO A N 1
ATOM 3003 C CA . PRO A 1 383 ? -12.608 11.387 -7.290 1.00 94.62 383 PRO A CA 1
ATOM 3004 C C . PRO A 1 383 ? -11.424 10.758 -8.036 1.00 94.62 383 PRO A C 1
ATOM 3006 O O . PRO A 1 383 ? -10.399 10.435 -7.446 1.00 94.62 383 PRO A O 1
ATOM 3009 N N . ARG A 1 384 ? -11.542 10.594 -9.358 1.00 89.94 384 ARG A N 1
ATOM 3010 C CA . ARG A 1 384 ? -10.507 9.914 -10.161 1.00 89.94 384 ARG A CA 1
ATOM 3011 C C . ARG A 1 384 ? -9.151 10.634 -10.147 1.00 89.94 384 ARG A C 1
ATOM 3013 O O . ARG A 1 384 ? -8.137 9.991 -10.369 1.00 89.94 384 ARG A O 1
ATOM 3020 N N . GLY A 1 385 ? -9.150 11.948 -9.926 1.00 88.12 385 GLY A N 1
ATOM 3021 C CA . GLY A 1 385 ? -7.936 12.753 -9.782 1.00 88.12 385 GLY A CA 1
ATOM 3022 C C . GLY A 1 385 ? -7.380 12.796 -8.359 1.00 88.12 385 GLY A C 1
ATOM 3023 O O . GLY A 1 385 ? -6.487 13.592 -8.113 1.00 88.12 385 GLY A O 1
ATOM 3024 N N . THR A 1 386 ? -7.926 12.015 -7.418 1.00 91.50 386 THR A N 1
ATOM 3025 C CA . THR A 1 386 ? -7.395 11.974 -6.056 1.00 91.50 386 THR A CA 1
ATOM 3026 C C . THR A 1 386 ? -6.044 11.267 -6.037 1.00 91.50 386 THR A C 1
ATOM 3028 O O . THR A 1 386 ? -5.940 10.103 -6.410 1.00 91.50 386 THR A O 1
ATOM 3031 N N . ASP A 1 387 ? -5.039 11.976 -5.549 1.00 91.31 387 ASP A N 1
ATOM 3032 C CA . ASP A 1 387 ? -3.745 11.473 -5.096 1.00 91.31 387 ASP A CA 1
ATOM 3033 C C . ASP A 1 387 ? -3.567 11.750 -3.591 1.00 91.31 387 ASP A C 1
ATOM 3035 O O . ASP A 1 387 ? -4.424 12.383 -2.959 1.00 91.31 387 ASP A O 1
ATOM 3039 N N . TYR A 1 388 ? -2.454 11.290 -3.018 1.00 87.56 388 TYR A N 1
ATOM 3040 C CA . TYR A 1 388 ? -2.117 11.481 -1.604 1.00 87.56 388 TYR A CA 1
ATOM 3041 C C . TYR A 1 388 ? -2.172 12.957 -1.163 1.00 87.56 388 TYR A C 1
ATOM 3043 O O . TYR A 1 388 ? -2.711 13.285 -0.105 1.00 87.56 388 TYR A O 1
ATOM 3051 N N . ASN A 1 389 ? -1.692 13.873 -2.005 1.00 86.19 389 ASN A N 1
ATOM 3052 C CA . ASN A 1 389 ? -1.597 15.300 -1.693 1.00 86.19 389 ASN A CA 1
ATOM 3053 C C . ASN A 1 389 ? -2.931 16.051 -1.822 1.00 86.19 389 ASN A C 1
ATOM 3055 O O . ASN A 1 389 ? -3.090 17.149 -1.283 1.00 86.19 389 ASN A O 1
ATOM 3059 N N . SER A 1 390 ? -3.903 15.457 -2.506 1.00 88.94 390 SER A N 1
ATOM 3060 C CA . SER A 1 390 ? -5.245 16.010 -2.705 1.00 88.94 390 SER A CA 1
ATOM 3061 C C . SER A 1 390 ? -6.287 15.532 -1.682 1.00 88.94 390 SER A C 1
ATOM 3063 O O . SER A 1 390 ? -7.440 15.969 -1.738 1.00 88.94 390 SER A O 1
ATOM 3065 N N . LEU A 1 391 ? -5.909 14.637 -0.760 1.00 90.56 391 LEU A N 1
ATOM 3066 C CA . LEU A 1 391 ? -6.822 14.045 0.218 1.00 90.56 391 LEU A CA 1
ATOM 3067 C C . LEU A 1 391 ? -7.472 15.100 1.123 1.00 90.56 391 LEU A C 1
ATOM 3069 O O . LEU A 1 391 ? -6.804 15.910 1.772 1.00 90.56 391 LEU A O 1
ATOM 3073 N N . ASP A 1 392 ? -8.797 15.039 1.241 1.00 91.88 392 ASP A N 1
ATOM 3074 C CA . ASP A 1 392 ? -9.542 15.858 2.188 1.00 91.88 392 ASP A CA 1
ATOM 3075 C C . ASP A 1 392 ? -9.489 15.289 3.622 1.00 91.88 392 ASP A C 1
ATOM 3077 O O . ASP A 1 392 ? -9.119 14.140 3.872 1.00 91.88 392 ASP A O 1
ATOM 3081 N N . ARG A 1 393 ? -9.920 16.092 4.603 1.00 91.94 393 ARG A N 1
ATOM 3082 C CA . ARG A 1 393 ? -9.916 15.719 6.033 1.00 91.94 393 ARG A CA 1
ATOM 3083 C C . ARG A 1 393 ? -10.691 14.432 6.344 1.00 91.94 393 ARG A C 1
ATOM 3085 O O . ARG A 1 393 ? -10.355 13.727 7.289 1.00 91.94 393 ARG A O 1
ATOM 3092 N N . ASN A 1 394 ? -11.743 14.135 5.585 1.00 93.31 394 ASN A N 1
ATOM 3093 C CA . ASN A 1 394 ? -12.552 12.932 5.749 1.00 93.31 394 ASN A CA 1
ATOM 3094 C C . ASN A 1 394 ? -11.891 11.696 5.138 1.00 93.31 394 ASN A C 1
ATOM 3096 O O . ASN A 1 394 ? -12.124 10.598 5.649 1.00 93.31 394 ASN A O 1
ATOM 3100 N N . GLN A 1 395 ? -11.157 11.855 4.039 1.00 95.81 395 GLN A N 1
ATOM 3101 C CA . GLN A 1 395 ? -10.394 10.791 3.391 1.00 95.81 395 GLN A CA 1
ATOM 3102 C C . GLN A 1 395 ? -9.151 10.444 4.217 1.00 95.81 395 GLN A C 1
ATOM 3104 O O . GLN A 1 395 ? -8.864 9.265 4.417 1.00 95.81 395 GLN A O 1
ATOM 3109 N N . TRP A 1 396 ? -8.512 11.455 4.811 1.00 95.69 396 TRP A N 1
ATOM 3110 C CA . TRP A 1 396 ? -7.392 11.292 5.737 1.00 95.69 396 TRP A CA 1
ATOM 3111 C C . TRP A 1 396 ? -7.693 10.385 6.929 1.00 95.69 396 TRP A C 1
ATOM 3113 O O . TRP A 1 396 ? -6.798 9.702 7.394 1.00 95.69 396 TRP A O 1
ATOM 3123 N N . GLU A 1 397 ? -8.936 10.283 7.404 1.00 97.50 397 GLU A N 1
ATOM 3124 C CA . GLU A 1 397 ? -9.260 9.336 8.484 1.00 97.50 397 GLU A CA 1
ATOM 3125 C C . GLU A 1 397 ? -9.118 7.860 8.067 1.00 97.50 397 GLU A C 1
ATOM 3127 O O . GLU A 1 397 ? -8.891 7.016 8.929 1.00 97.50 397 GLU A O 1
ATOM 3132 N N . TYR A 1 398 ? -9.220 7.527 6.773 1.00 98.06 398 TYR A N 1
ATOM 3133 C CA . TYR A 1 398 ? -8.872 6.183 6.294 1.00 98.06 398 TYR A CA 1
ATOM 3134 C C . TYR A 1 398 ? -7.360 5.979 6.295 1.00 98.06 398 TYR A C 1
ATOM 3136 O O . TYR A 1 398 ? -6.895 4.949 6.766 1.00 98.06 398 TYR A O 1
ATOM 3144 N N . ILE A 1 399 ? -6.608 6.978 5.831 1.00 96.12 399 ILE A N 1
ATOM 3145 C CA . ILE A 1 399 ? -5.141 6.937 5.789 1.00 96.12 399 ILE A CA 1
ATOM 3146 C C . ILE A 1 399 ? -4.543 6.883 7.199 1.00 96.12 399 ILE A C 1
ATOM 3148 O O . ILE A 1 399 ? -3.705 6.043 7.482 1.00 96.12 399 ILE A O 1
ATOM 3152 N N . ARG A 1 400 ? -5.095 7.643 8.149 1.00 95.56 400 ARG A N 1
ATOM 3153 C CA . ARG A 1 400 ? -4.742 7.554 9.574 1.00 95.56 400 ARG A CA 1
ATOM 3154 C C . ARG A 1 400 ? -4.951 6.171 10.170 1.00 95.56 400 ARG A C 1
ATOM 3156 O O . ARG A 1 400 ? -4.277 5.824 11.129 1.00 95.56 400 ARG A O 1
ATOM 3163 N N . GLY A 1 401 ? -5.926 5.429 9.658 1.00 97.12 401 GLY A N 1
ATOM 3164 C CA . GLY A 1 401 ? -6.139 4.039 10.025 1.00 97.12 401 GLY A CA 1
ATOM 3165 C C . GLY A 1 401 ? -5.180 3.080 9.348 1.00 97.12 401 GLY A C 1
ATOM 3166 O O . GLY A 1 401 ? -4.765 2.111 9.966 1.00 97.12 401 GLY A O 1
ATOM 3167 N N . LEU A 1 402 ? -4.874 3.350 8.081 1.00 96.25 402 LEU A N 1
ATOM 3168 C CA . LEU A 1 402 ? -3.942 2.582 7.272 1.00 96.25 402 LEU A CA 1
ATOM 3169 C C . LEU A 1 402 ? -2.559 2.602 7.925 1.00 96.25 402 LEU A C 1
ATOM 3171 O O . LEU A 1 402 ? -2.062 1.564 8.329 1.00 96.25 402 LEU A O 1
ATOM 3175 N N . GLU A 1 403 ? -2.034 3.794 8.189 1.00 92.38 403 GLU A N 1
ATOM 3176 C CA . GLU A 1 403 ? -0.734 3.986 8.832 1.00 92.38 403 GLU A CA 1
ATOM 3177 C C . GLU A 1 403 ? -0.689 3.526 10.294 1.00 92.38 403 GLU A C 1
ATOM 3179 O O . GLU A 1 403 ? 0.390 3.369 10.859 1.00 92.38 403 GLU A O 1
ATOM 3184 N N . TRP A 1 404 ? -1.839 3.314 10.942 1.00 95.19 404 TRP A N 1
ATOM 3185 C CA . TRP A 1 404 ? -1.873 2.979 12.365 1.00 95.19 404 TRP A CA 1
ATOM 3186 C C . TRP A 1 404 ? -1.132 1.675 12.669 1.00 95.19 404 TRP A C 1
ATOM 3188 O O . TRP A 1 404 ? -0.560 1.548 13.740 1.00 95.19 404 TRP A O 1
ATOM 3198 N N . ASN A 1 405 ? -1.106 0.696 11.768 1.00 92.19 405 ASN A N 1
ATOM 3199 C CA . ASN A 1 405 ? -0.381 -0.545 12.041 1.00 92.19 405 ASN A CA 1
ATOM 3200 C C . ASN A 1 405 ? 1.143 -0.298 12.116 1.00 92.19 405 ASN A C 1
ATOM 3202 O O . ASN A 1 405 ? 1.794 -0.823 13.022 1.00 92.19 405 ASN A O 1
ATOM 3206 N N . ASP A 1 406 ? 1.675 0.557 11.233 1.00 88.62 406 ASP A N 1
ATOM 3207 C CA . ASP A 1 406 ? 3.084 0.992 11.182 1.00 88.62 406 ASP A CA 1
ATOM 3208 C C . ASP A 1 406 ? 3.437 2.006 12.278 1.00 88.62 406 ASP A C 1
ATOM 3210 O O . ASP A 1 406 ? 4.550 2.013 12.795 1.00 88.62 406 ASP A O 1
ATOM 3214 N N . ASP A 1 407 ? 2.503 2.863 12.681 1.00 90.06 407 ASP A N 1
ATOM 3215 C CA . ASP A 1 407 ? 2.676 3.828 13.767 1.00 90.06 407 ASP A CA 1
ATOM 3216 C C . ASP A 1 407 ? 1.509 3.758 14.766 1.00 90.06 407 ASP A C 1
ATOM 3218 O O . ASP A 1 407 ? 0.691 4.677 14.890 1.00 90.06 407 ASP A O 1
ATOM 3222 N N . PRO A 1 408 ? 1.434 2.674 15.553 1.00 90.00 408 PRO A N 1
ATOM 3223 C CA . PRO A 1 408 ? 0.268 2.393 16.392 1.00 90.00 408 PRO A CA 1
ATOM 3224 C C . PRO A 1 408 ? 0.179 3.316 17.609 1.00 90.00 408 PRO A C 1
ATOM 3226 O O . PRO A 1 408 ? -0.866 3.436 18.251 1.00 90.00 408 PRO A O 1
ATOM 3229 N N . SER A 1 409 ? 1.268 4.027 17.899 1.00 92.25 409 SER A N 1
ATOM 3230 C CA . SER A 1 409 ? 1.337 5.068 18.921 1.00 92.25 409 SER A CA 1
ATOM 3231 C C . SER A 1 409 ? 0.990 6.463 18.368 1.00 92.25 409 SER A C 1
ATOM 3233 O O . SER A 1 409 ? 0.849 7.397 19.157 1.00 92.25 409 SER A O 1
ATOM 3235 N N . CYS A 1 410 ? 0.802 6.614 17.049 1.00 92.69 410 CYS A N 1
ATOM 3236 C CA . CYS A 1 410 ? 0.596 7.883 16.337 1.00 92.69 410 CYS A CA 1
ATOM 3237 C C . CYS A 1 410 ? 1.729 8.918 16.536 1.00 92.69 410 CYS A C 1
ATOM 3239 O O . CYS A 1 410 ? 1.467 10.119 16.606 1.00 92.69 410 CYS A O 1
ATOM 3241 N N . LEU A 1 411 ? 2.984 8.476 16.664 1.00 89.56 411 LEU A N 1
ATOM 3242 C CA . LEU A 1 411 ? 4.159 9.321 16.919 1.00 89.56 411 LEU A CA 1
ATOM 3243 C C . LEU A 1 411 ? 4.684 10.070 15.682 1.00 89.56 411 LEU A C 1
ATOM 3245 O O . LEU A 1 411 ? 5.467 11.012 15.824 1.00 89.56 411 LEU A O 1
ATOM 3249 N N . LEU A 1 412 ? 4.280 9.674 14.477 1.00 85.38 412 LEU A N 1
ATOM 3250 C CA . LEU A 1 412 ? 4.597 10.376 13.234 1.00 85.38 412 LEU A CA 1
ATOM 3251 C C . LEU A 1 412 ? 3.729 11.619 13.038 1.00 85.38 412 LEU A C 1
ATOM 3253 O O . LEU A 1 412 ? 4.118 12.522 12.302 1.00 85.38 412 LEU A O 1
ATOM 3257 N N . PHE A 1 413 ? 2.593 11.716 13.724 1.00 88.69 413 PHE A N 1
ATOM 3258 C CA . PHE A 1 413 ? 1.622 12.786 13.539 1.00 88.69 413 PHE A CA 1
ATOM 3259 C C . PHE A 1 413 ? 1.692 13.855 14.628 1.00 88.69 413 PHE A C 1
ATOM 3261 O O . PHE A 1 413 ? 1.908 13.582 15.806 1.00 88.69 413 PHE A O 1
ATOM 3268 N N . VAL A 1 414 ? 1.436 15.103 14.239 1.00 88.06 414 VAL A N 1
ATOM 3269 C CA . VAL A 1 414 ? 1.270 16.210 15.183 1.00 88.06 414 VAL A CA 1
ATOM 3270 C C . VAL A 1 414 ? -0.099 16.103 15.851 1.00 88.06 414 VAL A C 1
ATOM 3272 O O . VAL A 1 414 ? -1.131 16.039 15.184 1.00 88.06 414 VAL A O 1
ATOM 3275 N N . ASP A 1 415 ? -0.120 16.154 17.183 1.00 93.56 415 ASP A N 1
ATOM 3276 C CA . ASP A 1 415 ? -1.351 16.281 17.965 1.00 93.56 415 ASP A CA 1
ATOM 3277 C C . ASP A 1 415 ? -1.936 17.700 17.825 1.00 93.56 415 ASP A C 1
ATOM 3279 O O . ASP A 1 415 ? -1.580 18.627 18.561 1.00 93.56 415 ASP A O 1
ATOM 3283 N N . SER A 1 416 ? -2.818 17.864 16.837 1.00 90.38 416 SER A N 1
ATOM 3284 C CA . SER A 1 416 ? -3.465 19.122 16.454 1.00 90.38 416 SER A CA 1
ATOM 3285 C C . SER A 1 416 ? -4.988 19.026 16.582 1.00 90.38 416 SER A C 1
ATOM 3287 O O . SER A 1 416 ? -5.591 17.987 16.327 1.00 90.38 416 SER A O 1
ATOM 3289 N N . ASP A 1 417 ? -5.627 20.128 16.963 1.00 93.31 417 ASP A N 1
ATOM 3290 C CA . ASP A 1 417 ? -7.081 20.314 16.933 1.00 93.31 417 ASP A CA 1
ATOM 3291 C C . ASP A 1 417 ? -7.607 20.748 15.548 1.00 93.31 417 ASP A C 1
ATOM 3293 O O . ASP A 1 417 ? -8.796 20.599 15.253 1.00 93.31 417 ASP A O 1
ATOM 3297 N N . GLU A 1 418 ? -6.731 21.234 14.665 1.00 88.06 418 GLU A N 1
ATOM 3298 C CA . GLU A 1 418 ? -7.085 21.764 13.343 1.00 88.06 418 GLU A CA 1
ATOM 3299 C C . GLU A 1 418 ? -6.904 20.749 12.205 1.00 88.06 418 GLU A C 1
ATOM 3301 O O . GLU A 1 418 ? -7.704 20.734 11.256 1.00 88.06 418 GLU A O 1
ATOM 3306 N N . SER A 1 419 ? -5.880 19.894 12.298 1.00 87.81 419 SER A N 1
ATOM 3307 C CA . SER A 1 419 ? -5.478 18.960 11.241 1.00 87.81 419 SER A CA 1
ATOM 3308 C C . SER A 1 419 ? -5.286 17.535 11.755 1.00 87.81 419 SER A C 1
ATOM 3310 O O . SER A 1 419 ? -4.711 17.320 12.816 1.00 87.81 419 SER A O 1
ATOM 3312 N N . ASN A 1 420 ? -5.724 16.558 10.960 1.00 90.69 420 ASN A N 1
ATOM 3313 C CA . ASN A 1 420 ? -5.451 15.136 11.168 1.00 90.69 420 ASN A CA 1
ATOM 3314 C C . ASN A 1 420 ? -4.342 14.589 10.258 1.00 90.69 420 ASN A C 1
ATOM 3316 O O . ASN A 1 420 ? -3.936 13.451 10.459 1.00 90.69 420 ASN A O 1
ATOM 3320 N N . SER A 1 421 ? -3.840 15.380 9.307 1.00 89.00 421 SER A N 1
ATOM 3321 C CA . SER A 1 421 ? -2.808 14.985 8.337 1.00 89.00 421 SER A CA 1
ATOM 3322 C C . SER A 1 421 ? -1.437 15.609 8.604 1.00 89.00 421 SER A C 1
ATOM 3324 O O . SER A 1 421 ? -0.482 15.357 7.880 1.00 89.00 421 SER A O 1
ATOM 3326 N N . ALA A 1 422 ? -1.329 16.471 9.620 1.00 83.38 422 ALA A N 1
ATOM 3327 C CA . ALA A 1 422 ? -0.075 17.139 9.936 1.00 83.38 422 ALA A CA 1
ATOM 3328 C C . ALA A 1 422 ? 0.936 16.143 10.516 1.00 83.38 422 ALA A C 1
ATOM 3330 O O . ALA A 1 422 ? 0.684 15.520 11.548 1.00 83.38 422 ALA A O 1
ATOM 3331 N N . LEU A 1 423 ? 2.094 16.049 9.873 1.00 80.44 423 LEU A N 1
ATOM 3332 C CA . LEU A 1 423 ? 3.181 15.155 10.248 1.00 80.44 423 LEU A CA 1
ATOM 3333 C C . LEU A 1 423 ? 4.253 15.882 11.066 1.00 80.44 423 LEU A C 1
ATOM 3335 O O . LEU A 1 423 ? 4.565 17.056 10.845 1.00 80.44 423 LEU A O 1
ATOM 3339 N N . GLY A 1 424 ? 4.776 15.185 12.067 1.00 74.69 424 GLY A N 1
ATOM 3340 C CA . GLY A 1 424 ? 5.886 15.616 12.902 1.00 74.69 424 GLY A CA 1
ATOM 3341 C C . GLY A 1 424 ? 7.235 15.260 12.276 1.00 74.69 424 GLY A C 1
ATOM 3342 O O . GLY A 1 424 ? 7.328 14.734 11.175 1.00 74.69 424 GLY A O 1
ATOM 3343 N N . LYS A 1 425 ? 8.323 15.515 13.011 1.00 72.44 425 LYS A N 1
ATOM 3344 C CA . LYS A 1 425 ? 9.689 15.184 12.556 1.00 72.44 425 LYS A CA 1
ATOM 3345 C C . LYS A 1 425 ? 10.028 13.688 12.638 1.00 72.44 425 LYS A C 1
ATOM 3347 O O . LYS A 1 425 ? 11.158 13.325 12.339 1.00 72.44 425 LYS A O 1
ATOM 3352 N N . GLY A 1 426 ? 9.119 12.854 13.147 1.00 72.38 426 GLY A N 1
ATOM 3353 C CA . GLY A 1 426 ? 9.318 11.410 13.319 1.00 72.38 426 GLY A CA 1
ATOM 3354 C C . GLY A 1 426 ? 10.383 10.995 14.344 1.00 72.38 426 GLY A C 1
ATOM 3355 O O . GLY A 1 426 ? 10.714 9.817 14.421 1.00 72.38 426 GLY A O 1
ATOM 3356 N N . LEU A 1 427 ? 10.925 11.923 15.145 1.00 75.00 427 LEU A N 1
ATOM 3357 C CA . LEU A 1 427 ? 11.963 11.609 16.139 1.00 75.00 427 LEU A CA 1
ATOM 3358 C C . LEU A 1 427 ? 11.447 10.692 17.253 1.00 75.00 427 LEU A C 1
ATOM 3360 O O . LEU A 1 427 ? 12.152 9.766 17.645 1.00 75.00 427 LEU A O 1
ATOM 3364 N N . ASP A 1 428 ? 10.222 10.924 17.726 1.00 79.88 428 ASP A N 1
ATOM 3365 C CA . ASP A 1 428 ? 9.614 10.107 18.779 1.00 79.88 428 ASP A CA 1
ATOM 3366 C C . ASP A 1 428 ? 9.319 8.693 18.269 1.00 79.88 428 ASP A C 1
ATOM 3368 O O . ASP A 1 428 ? 9.605 7.715 18.959 1.00 79.88 428 ASP A O 1
ATOM 3372 N N . PHE A 1 429 ? 8.841 8.582 17.024 1.00 84.12 429 PHE A N 1
ATOM 3373 C CA . PHE A 1 429 ? 8.672 7.300 16.344 1.00 84.12 429 PHE A CA 1
ATOM 3374 C C . PHE A 1 429 ? 10.006 6.560 16.212 1.00 84.12 429 PHE A C 1
ATOM 3376 O O . PHE A 1 429 ? 10.126 5.429 16.672 1.00 84.12 429 PHE A O 1
ATOM 3383 N N . ALA A 1 430 ? 11.033 7.209 15.652 1.00 74.56 430 ALA A N 1
ATOM 3384 C CA . ALA A 1 430 ? 12.358 6.617 15.482 1.00 74.56 430 ALA A CA 1
ATOM 3385 C C . ALA A 1 430 ? 12.953 6.152 16.819 1.00 74.56 430 ALA A C 1
ATOM 3387 O O . ALA A 1 430 ? 13.540 5.072 16.902 1.00 74.56 430 ALA A O 1
ATOM 3388 N N . HIS A 1 431 ? 12.770 6.942 17.880 1.00 77.19 431 HIS A N 1
ATOM 3389 C CA . HIS A 1 431 ? 13.193 6.570 19.222 1.00 77.19 431 HIS A CA 1
ATOM 3390 C C . HIS A 1 431 ? 12.429 5.345 19.739 1.00 77.19 431 HIS A C 1
ATOM 3392 O O . HIS A 1 431 ? 13.059 4.390 20.188 1.00 77.19 431 HIS A O 1
ATOM 3398 N N . ALA A 1 432 ? 11.097 5.329 19.649 1.00 81.00 432 ALA A N 1
ATOM 3399 C CA . ALA A 1 432 ? 10.285 4.188 20.074 1.00 81.00 432 ALA A CA 1
ATOM 3400 C C . ALA A 1 432 ? 10.609 2.913 19.274 1.00 81.00 432 ALA A C 1
ATOM 3402 O O . ALA A 1 432 ? 10.689 1.826 19.839 1.00 81.00 432 ALA A O 1
ATOM 3403 N N . PHE A 1 433 ? 10.858 3.044 17.975 1.00 80.12 433 PHE A N 1
ATOM 3404 C CA . PHE A 1 433 ? 11.180 1.939 17.082 1.00 80.12 433 PHE A CA 1
ATOM 3405 C C . PHE A 1 433 ? 12.555 1.315 17.387 1.00 80.12 433 PHE A C 1
ATOM 3407 O O . PHE A 1 433 ? 12.674 0.096 17.554 1.00 80.12 433 PHE A O 1
ATOM 3414 N N . LEU A 1 434 ? 13.599 2.148 17.493 1.00 73.62 434 LEU A N 1
ATOM 3415 C CA . LEU A 1 434 ? 14.986 1.699 17.671 1.00 73.62 434 LEU A CA 1
ATOM 3416 C C . LEU A 1 434 ? 15.342 1.385 19.128 1.00 73.62 434 LEU A C 1
ATOM 3418 O O . LEU A 1 434 ? 16.118 0.464 19.384 1.00 73.62 434 LEU A O 1
ATOM 3422 N N . PHE A 1 435 ? 14.803 2.162 20.068 1.00 78.88 435 PHE A N 1
ATOM 3423 C CA . PHE A 1 435 ? 15.220 2.171 21.472 1.00 78.88 435 PHE A CA 1
ATOM 3424 C C . PHE A 1 435 ? 14.064 2.008 22.463 1.00 78.88 435 PHE A C 1
ATOM 3426 O O . PHE A 1 435 ? 14.307 2.042 23.667 1.00 78.88 435 PHE A O 1
ATOM 3433 N N . GLY A 1 436 ? 12.822 1.859 21.995 1.00 80.69 436 GLY A N 1
ATOM 3434 C CA . GLY A 1 436 ? 11.675 1.666 22.875 1.00 80.69 436 GLY A CA 1
ATOM 3435 C C . GLY A 1 436 ? 11.735 0.351 23.649 1.00 80.69 436 GLY A C 1
ATOM 3436 O O . GLY A 1 436 ? 12.327 -0.636 23.203 1.00 80.69 436 GLY A O 1
ATOM 3437 N N . ASP A 1 437 ? 11.071 0.341 24.801 1.00 85.75 437 ASP A N 1
ATOM 3438 C CA . ASP A 1 437 ? 10.936 -0.846 25.641 1.00 85.75 437 ASP A CA 1
ATOM 3439 C C . ASP A 1 437 ? 10.095 -1.922 24.936 1.00 85.75 437 ASP A C 1
ATOM 3441 O O . ASP A 1 437 ? 9.130 -1.608 24.241 1.00 85.75 437 ASP A O 1
ATOM 3445 N N . ASP A 1 438 ? 10.382 -3.205 25.172 1.00 82.44 438 ASP A N 1
ATOM 3446 C CA . ASP A 1 438 ? 9.664 -4.323 24.528 1.00 82.44 438 ASP A CA 1
ATOM 3447 C C . ASP A 1 438 ? 8.147 -4.345 24.823 1.00 82.44 438 ASP A C 1
ATOM 3449 O O . ASP A 1 438 ? 7.385 -5.004 24.118 1.00 82.44 438 ASP A O 1
ATOM 3453 N N . GLY A 1 439 ? 7.698 -3.632 25.862 1.00 82.06 439 GLY A N 1
ATOM 3454 C CA . GLY A 1 439 ? 6.284 -3.486 26.212 1.00 82.06 439 GLY A CA 1
ATOM 3455 C C . GLY A 1 439 ? 5.546 -2.368 25.469 1.00 82.06 439 GLY A C 1
ATOM 3456 O O . GLY A 1 439 ? 4.314 -2.336 25.532 1.00 82.06 439 GLY A O 1
ATOM 3457 N N . CYS A 1 440 ? 6.261 -1.463 24.787 1.00 85.69 440 CYS A N 1
ATOM 3458 C CA . CYS A 1 440 ? 5.640 -0.355 24.069 1.00 85.69 440 CYS A CA 1
ATOM 3459 C C . CYS A 1 440 ? 5.026 -0.833 22.749 1.00 85.69 440 CYS A C 1
ATOM 3461 O O . CYS A 1 440 ? 5.526 -1.757 22.098 1.00 85.69 440 CYS A O 1
ATOM 3463 N N . LEU A 1 441 ? 3.934 -0.190 22.340 1.00 90.56 441 LEU A N 1
ATOM 3464 C CA . LEU A 1 441 ? 3.145 -0.640 21.201 1.00 90.56 441 LEU A CA 1
ATOM 3465 C C . LEU A 1 441 ? 3.969 -0.730 19.909 1.00 90.56 441 LEU A C 1
ATOM 3467 O O . LEU A 1 441 ? 3.944 -1.765 19.253 1.00 90.56 441 LEU A O 1
ATOM 3471 N N . THR A 1 442 ? 4.782 0.287 19.610 1.00 86.12 442 THR A N 1
ATOM 3472 C CA . THR A 1 442 ? 5.647 0.317 18.418 1.00 86.12 442 THR A CA 1
ATOM 3473 C C . THR A 1 442 ? 6.611 -0.875 18.368 1.00 86.12 442 THR A C 1
ATOM 3475 O O . THR A 1 442 ? 6.767 -1.500 17.323 1.00 86.12 442 THR A O 1
ATOM 3478 N N . ARG A 1 443 ? 7.232 -1.260 19.490 1.00 83.12 443 ARG A N 1
ATOM 3479 C CA . ARG A 1 443 ? 8.132 -2.426 19.530 1.00 83.12 443 ARG A CA 1
ATOM 3480 C C . ARG A 1 443 ? 7.372 -3.735 19.391 1.00 83.12 443 ARG A C 1
ATOM 3482 O O . ARG A 1 443 ? 7.850 -4.651 18.724 1.00 83.12 443 ARG A O 1
ATOM 3489 N N . ARG A 1 444 ? 6.183 -3.829 19.989 1.00 90.75 444 ARG A N 1
ATOM 3490 C CA . ARG A 1 444 ? 5.353 -5.035 19.927 1.00 90.75 444 ARG A CA 1
ATOM 3491 C C . ARG A 1 444 ? 4.830 -5.321 18.524 1.00 90.75 444 ARG A C 1
ATOM 3493 O O . ARG A 1 444 ? 4.792 -6.495 18.153 1.00 90.75 444 ARG A O 1
ATOM 3500 N N . THR A 1 445 ? 4.457 -4.293 17.759 1.00 89.62 445 THR A N 1
ATOM 3501 C CA . THR A 1 445 ? 3.974 -4.467 16.380 1.00 89.62 445 THR A CA 1
ATOM 3502 C C . THR A 1 445 ? 5.099 -4.832 15.416 1.00 89.62 445 THR A C 1
ATOM 3504 O O . THR A 1 445 ? 4.909 -5.741 14.624 1.00 89.62 445 THR A O 1
ATOM 3507 N N . HIS A 1 446 ? 6.302 -4.268 15.552 1.00 83.38 446 HIS A N 1
ATOM 3508 C CA . HIS A 1 446 ? 7.394 -4.545 14.602 1.00 83.38 446 HIS A CA 1
ATOM 3509 C C . HIS A 1 446 ? 8.282 -5.730 14.997 1.00 83.38 446 HIS A C 1
ATOM 3511 O O . HIS A 1 446 ? 8.751 -6.475 14.147 1.00 83.38 446 HIS A O 1
ATOM 3517 N N . PHE A 1 447 ? 8.523 -5.943 16.293 1.00 81.81 447 PHE A N 1
ATOM 3518 C CA . PHE A 1 447 ? 9.517 -6.915 16.777 1.00 81.81 447 PHE A CA 1
ATOM 3519 C C . PHE A 1 447 ? 8.961 -7.925 17.781 1.00 81.81 447 PHE A C 1
ATOM 3521 O O . PHE A 1 447 ? 9.694 -8.805 18.240 1.00 81.81 447 PHE A O 1
ATOM 3528 N N . GLY A 1 448 ? 7.686 -7.799 18.146 1.00 88.81 448 GLY A N 1
ATOM 3529 C CA . GLY A 1 448 ? 7.095 -8.529 19.258 1.00 88.81 448 GLY A CA 1
ATOM 3530 C C . GLY A 1 448 ? 5.902 -9.393 18.876 1.00 88.81 448 GLY A C 1
ATOM 3531 O O . GLY A 1 448 ? 5.788 -9.935 17.774 1.00 88.81 448 GLY A O 1
ATOM 3532 N N . ASP A 1 449 ? 5.019 -9.563 19.851 1.00 91.31 449 ASP A N 1
ATOM 3533 C CA . ASP A 1 449 ? 3.875 -10.465 19.810 1.00 91.31 449 ASP A CA 1
ATOM 3534 C C . ASP A 1 449 ? 2.702 -9.954 18.958 1.00 91.31 449 ASP A C 1
ATOM 3536 O O . ASP A 1 449 ? 1.809 -10.738 18.631 1.00 91.31 449 ASP A O 1
ATOM 3540 N N . LEU A 1 450 ? 2.739 -8.687 18.534 1.00 94.06 450 LEU A N 1
ATOM 3541 C CA . LEU A 1 450 ? 1.732 -8.065 17.672 1.00 94.06 450 LEU A CA 1
ATOM 3542 C C . LEU A 1 450 ? 2.153 -7.970 16.195 1.00 94.06 450 LEU A C 1
ATOM 3544 O O . LEU A 1 450 ? 1.438 -7.355 15.416 1.00 94.06 450 LEU A O 1
ATOM 3548 N N . GLN A 1 451 ? 3.238 -8.629 15.771 1.00 92.81 451 GLN A N 1
ATOM 3549 C CA . GLN A 1 451 ? 3.669 -8.683 14.355 1.00 92.81 451 GLN A CA 1
ATOM 3550 C C . GLN A 1 451 ? 2.611 -9.187 13.365 1.00 92.81 451 GLN A C 1
ATOM 3552 O O . GLN A 1 451 ? 2.682 -8.880 12.178 1.00 92.81 451 GLN A O 1
ATOM 3557 N N . PHE A 1 452 ? 1.577 -9.899 13.826 1.00 95.25 452 PHE A N 1
ATOM 3558 C CA . PHE A 1 452 ? 0.459 -10.273 12.953 1.00 95.25 452 PHE A CA 1
ATOM 3559 C C . PHE A 1 452 ? -0.295 -9.045 12.410 1.00 95.25 452 PHE A C 1
ATOM 3561 O O . PHE A 1 452 ? -1.023 -9.180 11.428 1.00 95.25 452 PHE A O 1
ATOM 3568 N N . LEU A 1 453 ? -0.107 -7.863 13.016 1.00 95.19 453 LEU A N 1
ATOM 3569 C CA . LEU A 1 453 ? -0.601 -6.583 12.511 1.00 95.19 453 LEU A CA 1
ATOM 3570 C C . LEU A 1 453 ? 0.061 -6.144 11.198 1.00 95.19 453 LEU A C 1
ATOM 3572 O O . LEU A 1 453 ? -0.507 -5.308 10.504 1.00 95.19 453 LEU A O 1
ATOM 3576 N N . HIS A 1 454 ? 1.180 -6.766 10.831 1.00 94.38 454 HIS A N 1
ATOM 3577 C CA . HIS A 1 454 ? 1.834 -6.606 9.534 1.00 94.38 454 HIS A CA 1
ATOM 3578 C C . HIS A 1 454 ? 1.730 -7.872 8.681 1.00 94.38 454 HIS A C 1
ATOM 3580 O O . HIS A 1 454 ? 2.565 -8.155 7.834 1.00 94.38 454 HIS A O 1
ATOM 3586 N N . SER A 1 455 ? 0.748 -8.741 8.952 1.00 95.00 455 SER A N 1
ATOM 3587 C CA . SER A 1 455 ? 0.706 -10.078 8.345 1.00 95.00 455 SER A CA 1
ATOM 3588 C C . SER A 1 455 ? 2.013 -10.864 8.529 1.00 95.00 455 SER A C 1
ATOM 3590 O O . SER A 1 455 ? 2.417 -11.613 7.648 1.00 95.00 455 SER A O 1
ATOM 3592 N N . MET A 1 456 ? 2.672 -10.723 9.681 1.00 92.56 456 MET A N 1
ATOM 3593 C CA . MET A 1 456 ? 3.909 -11.433 10.009 1.00 92.56 456 MET A CA 1
ATOM 3594 C C . MET A 1 456 ? 3.751 -12.300 11.254 1.00 92.56 456 MET A C 1
ATOM 3596 O O . MET A 1 456 ? 2.931 -12.057 12.141 1.00 92.56 456 MET A O 1
ATOM 3600 N N . ALA A 1 457 ? 4.560 -13.346 11.342 1.00 92.94 457 ALA A N 1
ATOM 3601 C CA . ALA A 1 457 ? 4.650 -14.167 12.533 1.00 92.94 457 ALA A CA 1
ATOM 3602 C C . ALA A 1 457 ? 5.508 -13.481 13.605 1.00 92.94 457 ALA A C 1
ATOM 3604 O O . ALA A 1 457 ? 6.560 -12.920 13.322 1.00 92.94 457 ALA A O 1
ATOM 3605 N N . SER A 1 458 ? 5.122 -13.622 14.873 1.00 90.00 458 SER A N 1
ATOM 3606 C CA . SER A 1 458 ? 5.834 -12.994 15.999 1.00 90.00 458 SER A CA 1
ATOM 3607 C C . SER A 1 458 ? 7.214 -13.591 16.292 1.00 90.00 458 SER A C 1
ATOM 3609 O O . SER A 1 458 ? 8.009 -13.010 17.028 1.00 90.00 458 SER A O 1
ATOM 3611 N N . ARG A 1 459 ? 7.489 -14.800 15.796 1.00 88.75 459 ARG A N 1
ATOM 3612 C CA . ARG A 1 459 ? 8.732 -15.534 16.064 1.00 88.75 459 ARG A CA 1
ATOM 3613 C C . ARG A 1 459 ? 9.031 -16.539 14.970 1.00 88.75 459 ARG A C 1
ATOM 3615 O O . ARG A 1 459 ? 8.112 -17.038 14.322 1.00 88.75 459 ARG A O 1
ATOM 3622 N N . TYR A 1 460 ? 10.308 -16.879 14.832 1.00 88.94 460 TYR A N 1
ATOM 3623 C CA . TYR A 1 460 ? 10.785 -17.911 13.915 1.00 88.94 460 TYR A CA 1
ATOM 3624 C C . TYR A 1 460 ? 10.158 -19.273 14.242 1.00 88.94 460 TYR A C 1
ATOM 3626 O O . TYR A 1 460 ? 10.056 -19.657 15.411 1.00 88.94 460 TYR A O 1
ATOM 3634 N N . GLY A 1 461 ? 9.746 -20.016 13.214 1.00 90.06 461 GLY A N 1
ATOM 3635 C CA . GLY A 1 461 ? 9.162 -21.345 13.364 1.00 90.06 461 GLY A CA 1
ATOM 3636 C C . GLY A 1 461 ? 7.712 -21.379 13.877 1.00 90.06 461 GLY A C 1
ATOM 3637 O O . GLY A 1 461 ? 7.221 -22.472 14.189 1.00 90.06 461 GLY A O 1
ATOM 3638 N N . GLU A 1 462 ? 7.027 -20.232 13.988 1.00 92.81 462 GLU A N 1
ATOM 3639 C CA . GLU A 1 462 ? 5.594 -20.158 14.304 1.00 92.81 462 GLU A CA 1
ATOM 3640 C C . GLU A 1 462 ? 4.778 -20.876 13.219 1.00 92.81 462 GLU A C 1
ATOM 3642 O O . GLU A 1 462 ? 5.098 -20.831 12.029 1.00 92.81 462 GLU A O 1
ATOM 3647 N N . ASP A 1 463 ? 3.746 -21.599 13.652 1.00 95.50 463 ASP A N 1
ATOM 3648 C CA . ASP A 1 463 ? 2.809 -22.246 12.742 1.00 95.50 463 ASP A CA 1
ATOM 3649 C C . ASP A 1 463 ? 1.943 -21.180 12.066 1.00 95.50 463 ASP A C 1
ATOM 3651 O O . ASP A 1 463 ? 1.353 -20.338 12.746 1.00 95.50 463 ASP A O 1
ATOM 3655 N N . ALA A 1 464 ? 1.838 -21.225 10.739 1.00 95.81 464 ALA A N 1
ATOM 3656 C CA . ALA A 1 464 ? 1.088 -20.234 9.977 1.00 95.81 464 ALA A CA 1
ATOM 3657 C C . ALA A 1 464 ? -0.395 -20.149 10.381 1.00 95.81 464 ALA A C 1
ATOM 3659 O O . ALA A 1 464 ? -0.993 -19.078 10.281 1.00 95.81 464 ALA A O 1
ATOM 3660 N N . ASN A 1 465 ? -0.992 -21.237 10.886 1.00 97.06 465 ASN A N 1
ATOM 3661 C CA . ASN A 1 465 ? -2.365 -21.206 11.391 1.00 97.06 465 ASN A CA 1
ATOM 3662 C C . ASN A 1 465 ? -2.499 -20.308 12.625 1.00 97.06 465 ASN A C 1
ATOM 3664 O O . ASN A 1 465 ? -3.511 -19.630 12.760 1.00 97.06 465 ASN A O 1
ATOM 3668 N N . ILE A 1 466 ? -1.477 -20.252 13.488 1.00 96.94 466 ILE A N 1
ATOM 3669 C CA . ILE A 1 466 ? -1.474 -19.387 14.677 1.00 96.94 466 ILE A CA 1
ATOM 3670 C C . ILE A 1 466 ? -1.449 -17.918 14.251 1.00 96.94 466 ILE A C 1
ATOM 3672 O O . ILE A 1 466 ? -2.232 -17.113 14.756 1.00 96.94 466 ILE A O 1
ATOM 3676 N N . THR A 1 467 ? -0.573 -17.560 13.310 1.00 96.56 467 THR A N 1
ATOM 3677 C CA . THR A 1 467 ? -0.487 -16.189 12.789 1.00 96.56 467 THR A CA 1
ATOM 3678 C C . THR A 1 467 ? -1.795 -15.784 12.110 1.00 96.56 467 THR A C 1
ATOM 3680 O O . THR A 1 467 ? -2.361 -14.741 12.438 1.00 96.56 467 THR A O 1
ATOM 3683 N N . LYS A 1 468 ? -2.336 -16.651 11.243 1.00 98.00 468 LYS A N 1
ATOM 3684 C CA . LYS A 1 468 ? -3.632 -16.441 10.586 1.00 98.00 468 LYS A CA 1
ATOM 3685 C C . LYS A 1 468 ? -4.776 -16.277 11.586 1.00 98.00 468 LYS A C 1
ATOM 3687 O O . LYS A 1 468 ? -5.616 -15.406 11.395 1.00 98.00 468 LYS A O 1
ATOM 3692 N N . GLU A 1 469 ? -4.830 -17.093 12.635 1.00 97.38 469 GLU A N 1
ATOM 3693 C CA . GLU A 1 469 ? -5.871 -17.003 13.662 1.00 97.38 469 GLU A CA 1
ATOM 3694 C C . GLU A 1 469 ? -5.833 -15.647 14.379 1.00 97.38 469 GLU A C 1
ATOM 3696 O O . GLU A 1 469 ? -6.874 -15.004 14.523 1.00 97.38 469 GLU A O 1
ATOM 3701 N N . LYS A 1 470 ? -4.645 -15.187 14.799 1.00 96.88 470 LYS A N 1
ATOM 3702 C CA . LYS A 1 470 ? -4.480 -13.869 15.437 1.00 96.88 470 LYS A CA 1
ATOM 3703 C C . LYS A 1 470 ? -4.924 -12.741 14.502 1.00 96.88 470 LYS A C 1
ATOM 3705 O O . LYS A 1 470 ? -5.692 -11.871 14.906 1.00 96.88 470 LYS A O 1
ATOM 3710 N N . LEU A 1 471 ? -4.487 -12.807 13.245 1.00 96.94 471 LEU A N 1
ATOM 3711 C CA . LEU A 1 471 ? -4.838 -11.839 12.213 1.00 96.94 471 LEU A CA 1
ATOM 3712 C C . LEU A 1 471 ? -6.354 -11.774 12.003 1.00 96.94 471 LEU A C 1
ATOM 3714 O O . LEU A 1 471 ? -6.932 -10.690 12.067 1.00 96.94 471 LEU A O 1
ATOM 3718 N N . LEU A 1 472 ? -7.008 -12.922 11.794 1.00 98.25 472 LEU A N 1
ATOM 3719 C CA . LEU A 1 472 ? -8.450 -12.983 11.546 1.00 98.25 472 LEU A CA 1
ATOM 3720 C C . LEU A 1 472 ? -9.267 -12.450 12.728 1.00 98.25 472 LEU A C 1
ATOM 3722 O O . LEU A 1 472 ? -10.240 -11.732 12.512 1.00 98.25 472 LEU A O 1
ATOM 3726 N N . LYS A 1 473 ? -8.851 -12.735 13.967 1.00 97.31 473 LYS A N 1
ATOM 3727 C CA . LYS A 1 473 ? -9.501 -12.172 15.161 1.00 97.31 473 LYS A CA 1
ATOM 3728 C C . LYS A 1 473 ? -9.386 -10.651 15.206 1.00 97.31 473 LYS A C 1
ATOM 3730 O O . LYS A 1 473 ? -10.353 -9.971 15.530 1.00 97.31 473 LYS A O 1
ATOM 3735 N N . TRP A 1 474 ? -8.218 -10.107 14.882 1.00 96.94 474 TRP A N 1
ATOM 3736 C CA . TRP A 1 474 ? -8.016 -8.662 14.898 1.00 96.94 474 TRP A CA 1
ATOM 3737 C C . TRP A 1 474 ? -8.788 -7.941 13.792 1.00 96.94 474 TRP A C 1
ATOM 3739 O O . TRP A 1 474 ? -9.493 -6.968 14.066 1.00 96.94 474 TRP A O 1
ATOM 3749 N N . ILE A 1 475 ? -8.708 -8.436 12.554 1.00 98.25 475 ILE A N 1
ATOM 3750 C CA . ILE A 1 475 ? -9.415 -7.817 11.430 1.00 98.25 475 ILE A CA 1
ATOM 3751 C C . ILE A 1 475 ? -10.939 -7.928 11.590 1.00 98.25 475 ILE A C 1
ATOM 3753 O O . ILE A 1 475 ? -11.650 -7.025 11.163 1.00 98.25 475 ILE A O 1
ATOM 3757 N N . GLU A 1 476 ? -11.452 -8.966 12.266 1.00 98.25 476 GLU A N 1
ATOM 3758 C CA . GLU A 1 476 ? -12.865 -9.052 12.659 1.00 98.25 476 GLU A CA 1
ATOM 3759 C C . GLU A 1 476 ? -13.269 -7.886 13.565 1.00 98.25 476 GLU A C 1
ATOM 3761 O O . GLU A 1 476 ? -14.262 -7.207 13.294 1.00 98.25 476 GLU A O 1
ATOM 3766 N N . ILE A 1 477 ? -12.488 -7.624 14.618 1.00 97.69 477 ILE A N 1
ATOM 3767 C CA . ILE A 1 477 ? -12.748 -6.535 15.569 1.00 97.69 477 ILE A CA 1
ATOM 3768 C C . ILE A 1 477 ? -12.757 -5.191 14.838 1.00 97.69 477 ILE A C 1
ATOM 3770 O O . ILE A 1 477 ? -13.711 -4.420 14.973 1.00 97.69 477 ILE A O 1
ATOM 3774 N N . MET A 1 478 ? -11.725 -4.923 14.034 1.00 98.44 478 MET A N 1
ATOM 3775 C CA . MET A 1 478 ? -11.597 -3.668 13.289 1.00 98.44 478 MET A CA 1
ATOM 3776 C C . MET A 1 478 ? -12.694 -3.513 12.234 1.00 98.44 478 MET A C 1
ATOM 3778 O O . MET A 1 478 ? -13.283 -2.440 12.108 1.00 98.44 478 MET A O 1
ATOM 3782 N N . TYR A 1 479 ? -13.053 -4.583 11.523 1.00 98.69 479 TYR A N 1
ATOM 3783 C CA . TYR A 1 479 ? -14.131 -4.538 10.542 1.00 98.69 479 TYR A CA 1
ATOM 3784 C C . TYR A 1 479 ? -15.491 -4.282 11.204 1.00 98.69 479 TYR A C 1
ATOM 3786 O O . TYR A 1 479 ? -16.225 -3.397 10.761 1.00 98.69 479 TYR A O 1
ATOM 3794 N N . LYS A 1 480 ? -15.810 -4.986 12.300 1.00 98.31 480 LYS A N 1
ATOM 3795 C CA . LYS A 1 480 ? -17.051 -4.771 13.065 1.00 98.31 480 LYS A CA 1
ATOM 3796 C C . LYS A 1 480 ? -17.124 -3.343 13.620 1.00 98.31 480 LYS A C 1
ATOM 3798 O O . LYS A 1 480 ? -18.179 -2.711 13.520 1.00 98.31 480 LYS A O 1
ATOM 3803 N N . LEU A 1 481 ? -16.004 -2.802 14.112 1.00 98.38 481 LEU A N 1
ATOM 3804 C CA . LEU A 1 481 ? -15.883 -1.399 14.528 1.00 98.38 481 LEU A CA 1
ATOM 3805 C C . LEU A 1 481 ? -16.101 -0.425 13.357 1.00 98.38 481 LEU A C 1
ATOM 3807 O O . LEU A 1 481 ? -16.805 0.574 13.506 1.00 98.38 481 LEU A O 1
ATOM 3811 N N . ALA A 1 482 ? -15.539 -0.720 12.184 1.00 98.25 482 ALA A N 1
ATOM 3812 C CA . ALA A 1 482 ? -15.667 0.109 10.991 1.00 98.25 482 ALA A CA 1
ATOM 3813 C C . ALA A 1 482 ? -17.107 0.165 10.468 1.00 98.25 482 ALA A C 1
ATOM 3815 O O . ALA A 1 482 ? -17.635 1.229 10.117 1.00 98.25 482 ALA A O 1
ATOM 3816 N N . THR A 1 483 ? -17.782 -0.979 10.402 1.00 96.62 483 THR A N 1
ATOM 3817 C CA . THR A 1 483 ? -19.165 -1.025 9.932 1.00 96.62 483 THR A CA 1
ATOM 3818 C C . THR A 1 483 ? -20.141 -0.438 10.944 1.00 96.62 483 THR A C 1
ATOM 3820 O O . THR A 1 483 ? -21.132 0.154 10.513 1.00 96.62 483 THR A O 1
ATOM 3823 N N . GLY A 1 484 ? -19.841 -0.532 12.242 1.00 91.06 484 GLY A N 1
ATOM 3824 C CA . GLY A 1 484 ? -20.805 -0.279 13.309 1.00 91.06 484 GLY A CA 1
ATOM 3825 C C . GLY A 1 484 ? -21.849 -1.396 13.411 1.00 91.06 484 GLY A C 1
ATOM 3826 O O . GLY A 1 484 ? -21.871 -2.308 12.586 1.00 91.06 484 GLY A O 1
ATOM 3827 N N . ASP A 1 485 ? -22.691 -1.331 14.446 1.00 84.44 485 ASP A N 1
ATOM 3828 C CA . ASP A 1 485 ? -23.885 -2.175 14.650 1.00 84.44 485 ASP A CA 1
ATOM 3829 C C . ASP A 1 485 ? -23.659 -3.701 14.671 1.00 84.44 485 ASP A C 1
ATOM 3831 O O . ASP A 1 485 ? -24.595 -4.484 14.518 1.00 84.44 485 ASP A O 1
ATOM 3835 N N . GLN A 1 486 ? -22.420 -4.137 14.916 1.00 93.75 486 GLN A N 1
ATOM 3836 C CA . GLN A 1 486 ? -22.033 -5.554 14.981 1.00 93.75 486 GLN A CA 1
ATOM 3837 C C . GLN A 1 486 ? -21.373 -5.929 16.316 1.00 93.75 486 GLN A C 1
ATOM 3839 O O . GLN A 1 486 ? -20.529 -6.817 16.384 1.00 93.75 486 GLN A O 1
ATOM 3844 N N . GLY A 1 487 ? -21.747 -5.235 17.396 1.00 92.31 487 GLY A N 1
ATOM 3845 C CA . GLY A 1 487 ? -21.315 -5.580 18.754 1.00 92.31 487 GLY A CA 1
ATOM 3846 C C . GLY A 1 487 ? -19.885 -5.166 19.115 1.00 92.31 487 GLY A C 1
ATOM 3847 O O . GLY A 1 487 ? -19.382 -5.628 20.134 1.00 92.31 487 GLY A O 1
ATOM 3848 N N . VAL A 1 488 ? -19.246 -4.293 18.327 1.00 96.69 488 VAL A N 1
ATOM 3849 C CA . VAL A 1 488 ? -17.961 -3.643 18.647 1.00 96.69 488 VAL A CA 1
ATOM 3850 C C . VAL A 1 488 ? -18.126 -2.125 18.537 1.00 96.69 488 VAL A C 1
ATOM 3852 O O . VAL A 1 488 ? -18.697 -1.622 17.569 1.00 96.69 488 VAL A O 1
ATOM 3855 N N . ASN A 1 489 ? -17.650 -1.393 19.538 1.00 95.75 489 ASN A N 1
ATOM 3856 C CA . ASN A 1 489 ? -17.777 0.048 19.696 1.00 95.75 489 ASN A CA 1
ATOM 3857 C C . ASN A 1 489 ? -16.439 0.679 20.109 1.00 95.75 489 ASN A C 1
ATOM 3859 O O . ASN A 1 489 ? -15.653 0.102 20.852 1.00 95.75 489 ASN A O 1
ATOM 3863 N N . ALA A 1 490 ? -16.219 1.919 19.680 1.00 96.88 490 ALA A N 1
ATOM 3864 C CA . ALA A 1 490 ? -15.022 2.700 19.974 1.00 96.88 490 ALA A CA 1
ATOM 3865 C C . ALA A 1 490 ? -14.702 2.808 21.483 1.00 96.88 490 ALA A C 1
ATOM 3867 O O . ALA A 1 490 ? -13.535 2.870 21.859 1.00 96.88 490 ALA A O 1
ATOM 3868 N N . LYS A 1 491 ? -15.721 2.790 22.353 1.00 96.56 491 LYS A N 1
ATOM 3869 C CA . LYS A 1 491 ? -15.571 2.888 23.815 1.00 96.56 491 LYS A CA 1
ATOM 3870 C C . LYS A 1 491 ? -15.337 1.549 24.520 1.00 96.56 491 LYS A C 1
ATOM 3872 O O . LYS A 1 491 ? -15.201 1.532 25.743 1.00 96.56 491 LYS A O 1
ATOM 3877 N N . ASP A 1 492 ? -15.284 0.443 23.786 1.00 96.06 492 ASP A N 1
ATOM 3878 C CA . ASP A 1 492 ? -14.995 -0.860 24.375 1.00 96.06 492 ASP A CA 1
ATOM 3879 C C . ASP A 1 492 ? -13.548 -0.936 24.852 1.00 96.06 492 ASP A C 1
ATOM 3881 O O . ASP A 1 492 ? -12.643 -0.436 24.183 1.00 96.06 492 ASP A O 1
ATOM 3885 N N . ARG A 1 493 ? -13.330 -1.573 26.007 1.00 95.75 493 ARG A N 1
ATOM 3886 C CA . ARG A 1 493 ? -11.998 -1.734 26.602 1.00 95.75 493 ARG A CA 1
ATOM 3887 C C . ARG A 1 493 ? -11.215 -2.835 25.903 1.00 95.75 493 ARG A C 1
ATOM 3889 O O . ARG A 1 493 ? -11.709 -3.950 25.794 1.00 95.75 493 ARG A O 1
ATOM 3896 N N . ILE A 1 494 ? -9.974 -2.557 25.522 1.00 94.19 494 ILE A N 1
ATOM 3897 C CA . ILE A 1 494 ? -9.131 -3.481 24.745 1.00 94.19 494 ILE A CA 1
ATOM 3898 C C . ILE A 1 494 ? -8.655 -4.706 25.543 1.00 94.19 494 ILE A C 1
ATOM 3900 O O . ILE A 1 494 ? -8.221 -5.689 24.954 1.00 94.19 494 ILE A O 1
ATOM 3904 N N . GLY A 1 495 ? -8.742 -4.664 26.876 1.00 91.56 495 GLY A N 1
ATOM 3905 C CA . GLY A 1 495 ? -8.454 -5.786 27.774 1.00 91.56 495 GLY A CA 1
ATOM 3906 C C . GLY A 1 495 ? -9.684 -6.588 28.215 1.00 91.56 495 GLY A C 1
ATOM 3907 O O . GLY A 1 495 ? -9.559 -7.423 29.113 1.00 91.56 495 GLY A O 1
ATOM 3908 N N . ASP A 1 496 ? -10.868 -6.328 27.649 1.00 91.31 496 ASP A N 1
ATOM 3909 C CA . ASP A 1 496 ? -12.075 -7.114 27.925 1.00 91.31 496 ASP A CA 1
ATOM 3910 C C . ASP A 1 496 ? -11.963 -8.512 27.297 1.00 91.31 496 ASP A C 1
ATOM 3912 O O . ASP A 1 496 ? -12.188 -8.698 26.103 1.00 91.31 496 ASP A O 1
ATOM 3916 N N . ARG A 1 497 ? -11.616 -9.506 28.120 1.00 84.94 497 ARG A N 1
ATOM 3917 C CA . ARG A 1 497 ? -11.346 -10.885 27.679 1.00 84.94 497 ARG A CA 1
ATOM 3918 C C . ARG A 1 497 ? -12.582 -11.645 27.214 1.00 84.94 497 ARG A C 1
ATOM 3920 O O . ARG A 1 497 ? -12.437 -12.673 26.561 1.00 84.94 497 ARG A O 1
ATOM 3927 N N . GLU A 1 498 ? -13.780 -11.183 27.566 1.00 83.81 498 GLU A N 1
ATOM 3928 C CA . GLU A 1 498 ? -15.012 -11.794 27.062 1.00 83.81 498 GLU A CA 1
ATOM 3929 C C . GLU A 1 498 ? -15.252 -11.410 25.598 1.00 83.81 498 GLU A C 1
ATOM 3931 O O . GLU A 1 498 ? -15.962 -12.114 24.880 1.00 83.81 498 GLU A O 1
ATOM 3936 N N . ARG A 1 499 ? -14.639 -10.307 25.145 1.00 80.38 499 ARG A N 1
ATOM 3937 C CA . ARG A 1 499 ? -14.903 -9.692 23.839 1.00 80.38 499 ARG A CA 1
ATOM 3938 C C . ARG A 1 499 ? -13.691 -9.663 22.919 1.00 80.38 499 ARG A C 1
ATOM 3940 O O . ARG A 1 499 ? -13.866 -9.737 21.705 1.00 80.38 499 ARG A O 1
ATOM 3947 N N . PHE A 1 500 ? -12.483 -9.571 23.470 1.00 87.75 500 PHE A N 1
ATOM 3948 C CA . PHE A 1 500 ? -11.248 -9.412 22.711 1.00 87.75 500 PHE A CA 1
ATOM 3949 C C . PHE A 1 500 ? -10.159 -10.400 23.150 1.00 87.75 500 PHE A C 1
ATOM 3951 O O . PHE A 1 500 ? -10.107 -10.804 24.315 1.00 87.75 500 PHE A O 1
ATOM 3958 N N . PRO A 1 501 ? -9.255 -10.792 22.233 1.00 85.31 501 PRO A N 1
ATOM 3959 C CA . PRO A 1 501 ? -8.095 -11.601 22.581 1.00 85.31 501 PRO A CA 1
ATOM 3960 C C . PRO A 1 501 ? -7.184 -10.896 23.594 1.00 85.31 501 PRO A C 1
ATOM 3962 O O . PRO A 1 501 ? -7.099 -9.670 23.631 1.00 85.31 501 PRO A O 1
ATOM 3965 N N . GLU A 1 502 ? -6.443 -11.680 24.379 1.00 87.81 502 GLU A N 1
ATOM 3966 C CA . GLU A 1 502 ? -5.528 -11.186 25.418 1.00 87.81 502 GLU A CA 1
ATOM 3967 C C . GLU A 1 502 ? -4.228 -10.607 24.821 1.00 87.81 502 GLU A C 1
ATOM 3969 O O . GLU A 1 502 ? -3.136 -11.131 25.019 1.00 87.81 502 GLU A O 1
ATOM 3974 N N . TYR A 1 503 ? -4.353 -9.521 24.056 1.00 89.88 503 TYR A N 1
ATOM 3975 C CA . TYR A 1 503 ? -3.231 -8.758 23.499 1.00 89.88 503 TYR A CA 1
ATOM 3976 C C . TYR A 1 503 ? -2.803 -7.599 24.399 1.00 89.88 503 TYR A C 1
ATOM 3978 O O . TYR A 1 503 ? -1.666 -7.143 24.321 1.00 89.88 503 TYR A O 1
ATOM 3986 N N . PHE A 1 504 ? -3.693 -7.105 25.255 1.00 90.81 504 PHE A N 1
ATOM 3987 C CA . PHE A 1 504 ? -3.431 -5.952 26.108 1.00 90.81 504 PHE A CA 1
ATOM 3988 C C . PHE A 1 504 ? -3.729 -6.312 27.558 1.00 90.81 504 PHE A C 1
ATOM 3990 O O . PHE A 1 504 ? -4.791 -6.843 27.882 1.00 90.81 504 PHE A O 1
ATOM 3997 N N . SER A 1 505 ? -2.775 -6.034 28.440 1.00 86.19 505 SER A N 1
ATOM 3998 C CA . SER A 1 505 ? -2.856 -6.362 29.863 1.00 86.19 505 SER A CA 1
ATOM 3999 C C . SER A 1 505 ? -2.463 -5.149 30.706 1.00 86.19 505 SER A C 1
ATOM 4001 O O . SER A 1 505 ? -2.258 -4.054 30.188 1.00 86.19 505 SER A O 1
ATOM 4003 N N . SER A 1 506 ? -2.369 -5.307 32.024 1.00 85.44 506 SER A N 1
ATOM 4004 C CA . SER A 1 506 ? -1.845 -4.251 32.898 1.00 85.44 506 SER A CA 1
ATOM 4005 C C . SER A 1 506 ? -0.339 -4.012 32.732 1.00 85.44 506 SER A C 1
ATOM 4007 O O . SER A 1 506 ? 0.170 -3.041 33.278 1.00 85.44 506 SER A O 1
ATOM 4009 N N . SER A 1 507 ? 0.382 -4.900 32.037 1.00 83.00 507 SER A N 1
ATOM 4010 C CA . SER A 1 507 ? 1.832 -4.801 31.819 1.00 83.00 507 SER A CA 1
ATOM 4011 C C . SER A 1 507 ? 2.211 -4.284 30.429 1.00 83.00 507 SER A C 1
ATOM 4013 O O . SER A 1 507 ? 3.393 -4.279 30.099 1.00 83.00 507 SER A O 1
ATOM 4015 N N . THR A 1 508 ? 1.235 -3.918 29.597 1.00 86.88 508 THR A N 1
ATOM 4016 C CA . THR A 1 508 ? 1.457 -3.397 28.240 1.00 86.88 508 THR A CA 1
ATOM 4017 C C . THR A 1 508 ? 1.172 -1.902 28.190 1.00 86.88 508 THR A C 1
ATOM 4019 O O . THR A 1 508 ? 0.383 -1.405 28.994 1.00 86.88 508 THR A O 1
ATOM 4022 N N . ASP A 1 509 ? 1.762 -1.201 27.224 1.00 84.94 509 ASP A N 1
ATOM 4023 C CA . ASP A 1 509 ? 1.414 0.185 26.902 1.00 84.94 509 ASP A CA 1
ATOM 4024 C C . ASP A 1 509 ? 0.944 0.276 25.436 1.00 84.94 509 ASP A C 1
ATOM 4026 O O . ASP A 1 509 ? 1.750 0.012 24.538 1.00 84.94 509 ASP A O 1
ATOM 4030 N N . PRO A 1 510 ? -0.345 0.570 25.166 1.00 88.94 510 PRO A N 1
ATOM 4031 C CA . PRO A 1 510 ? -1.402 0.871 26.129 1.00 88.94 510 PRO A CA 1
ATOM 4032 C C . PRO A 1 510 ? -1.820 -0.347 26.959 1.00 88.94 510 PRO A C 1
ATOM 4034 O O . PRO A 1 510 ? -1.746 -1.502 26.521 1.00 88.94 510 PRO A O 1
ATOM 4037 N N . CYS A 1 511 ? -2.289 -0.080 28.176 1.00 89.56 511 CYS A N 1
ATOM 4038 C CA . CYS A 1 511 ? -2.825 -1.107 29.057 1.00 89.56 511 CYS A CA 1
ATOM 4039 C C . CYS A 1 511 ? -4.279 -1.462 28.711 1.00 89.56 511 CYS A C 1
ATOM 4041 O O . CYS A 1 511 ? -5.006 -0.697 28.078 1.00 89.56 511 CYS A O 1
ATOM 4043 N N . GLY A 1 512 ? -4.719 -2.643 29.150 1.00 90.88 512 GLY A N 1
ATOM 4044 C CA . GLY A 1 512 ? -6.038 -3.199 28.817 1.00 90.88 512 GLY A CA 1
ATOM 4045 C C . GLY A 1 512 ? -7.261 -2.376 29.264 1.00 90.88 512 GLY A C 1
ATOM 4046 O O . GLY A 1 512 ? -8.379 -2.660 28.838 1.00 90.88 512 GLY A O 1
ATOM 4047 N N . ASP A 1 513 ? -7.091 -1.363 30.115 1.00 92.44 513 ASP A N 1
ATOM 4048 C CA . ASP A 1 513 ? -8.177 -0.469 30.539 1.00 92.44 513 ASP A CA 1
ATOM 4049 C C . ASP A 1 513 ? -8.520 0.614 29.496 1.00 92.44 513 ASP A C 1
ATOM 4051 O O . ASP A 1 513 ? -9.576 1.246 29.605 1.00 92.44 513 ASP A O 1
ATOM 4055 N N . LYS A 1 514 ? -7.654 0.814 28.493 1.00 95.25 514 LYS A N 1
ATOM 4056 C CA . LYS A 1 514 ? -7.861 1.750 27.385 1.00 95.25 514 LYS A CA 1
ATOM 4057 C C . LYS A 1 514 ? -8.947 1.260 26.444 1.00 95.25 514 LYS A C 1
ATOM 4059 O O . LYS A 1 514 ? -9.225 0.066 26.351 1.00 95.25 514 LYS A O 1
ATOM 4064 N N . THR A 1 515 ? -9.571 2.198 25.746 1.00 96.94 515 THR A N 1
ATOM 4065 C CA . THR A 1 515 ? -10.605 1.896 24.756 1.00 96.94 515 THR A CA 1
ATOM 4066 C C . THR A 1 515 ? -10.029 1.686 23.354 1.00 96.94 515 THR A C 1
ATOM 4068 O O . THR A 1 515 ? -8.892 2.073 23.082 1.00 96.94 515 THR A O 1
ATOM 4071 N N . LEU A 1 516 ? -10.806 1.099 22.439 1.00 97.06 516 LEU A N 1
ATOM 4072 C CA . LEU A 1 516 ? -10.434 1.012 21.017 1.00 97.06 516 LEU A CA 1
ATOM 4073 C C . LEU A 1 516 ? -10.188 2.401 20.396 1.00 97.06 516 LEU A C 1
ATOM 4075 O O . LEU A 1 516 ? -9.314 2.561 19.550 1.00 97.06 516 LEU A O 1
ATOM 4079 N N . GLU A 1 517 ? -10.917 3.423 20.843 1.00 97.50 517 GLU A N 1
ATOM 4080 C CA . GLU A 1 517 ? -10.681 4.819 20.470 1.00 97.50 517 GLU A CA 1
ATOM 4081 C C . GLU A 1 517 ? -9.355 5.351 21.004 1.00 97.50 517 GLU A C 1
ATOM 4083 O O . GLU A 1 517 ? -8.597 5.953 20.251 1.00 97.50 517 GLU A O 1
ATOM 4088 N N . ASP A 1 518 ? -9.046 5.104 22.280 1.00 96.69 518 ASP A N 1
ATOM 4089 C CA . ASP A 1 518 ? -7.754 5.489 22.858 1.00 96.69 518 ASP A CA 1
ATOM 4090 C C . ASP A 1 518 ? -6.586 4.871 22.085 1.00 96.69 518 ASP A C 1
ATOM 4092 O O . ASP A 1 518 ? -5.555 5.521 21.914 1.00 96.69 518 ASP A O 1
ATOM 4096 N N . LEU A 1 519 ? -6.766 3.627 21.633 1.00 96.12 519 LEU A N 1
ATOM 4097 C CA . LEU A 1 519 ? -5.793 2.881 20.852 1.00 96.12 519 LEU A CA 1
ATOM 4098 C C . LEU A 1 519 ? -5.598 3.497 19.454 1.00 96.12 519 LEU A C 1
ATOM 4100 O O . LEU A 1 519 ? -4.473 3.826 19.091 1.00 96.12 519 LEU A O 1
ATOM 4104 N N . LEU A 1 520 ? -6.682 3.725 18.703 1.00 97.12 520 LEU A N 1
ATOM 4105 C CA . LEU A 1 520 ? -6.641 4.257 17.327 1.00 97.12 520 LEU A CA 1
ATOM 4106 C C . LEU A 1 520 ? -6.320 5.763 17.234 1.00 97.12 520 LEU A C 1
ATOM 4108 O O . LEU A 1 520 ? -5.984 6.269 16.158 1.00 97.12 520 LEU A O 1
ATOM 4112 N N . LEU A 1 521 ? -6.457 6.510 18.333 1.00 96.38 521 LEU A N 1
ATOM 4113 C CA . LEU A 1 521 ? -6.022 7.909 18.420 1.00 96.38 521 LEU A CA 1
ATOM 4114 C C . LEU A 1 521 ? -4.569 8.051 18.884 1.00 96.38 521 LEU A C 1
ATOM 4116 O O . LEU A 1 521 ? -3.939 9.067 18.571 1.00 96.38 521 LEU A O 1
ATOM 4120 N N . GLY A 1 522 ? -4.054 7.076 19.641 1.00 94.62 522 GLY A N 1
ATOM 4121 C CA . GLY A 1 522 ? -2.712 7.107 20.214 1.00 94.62 522 GLY A CA 1
ATOM 4122 C C . GLY A 1 522 ? -2.443 8.404 20.984 1.00 94.62 522 GLY A C 1
ATOM 4123 O O . GLY A 1 522 ? -3.208 8.802 21.875 1.00 94.62 522 GLY A O 1
ATOM 4124 N N . THR A 1 523 ? -1.355 9.081 20.617 1.00 93.62 523 THR A N 1
ATOM 4125 C CA . THR A 1 523 ? -0.952 10.396 21.146 1.00 93.62 523 THR A CA 1
ATOM 4126 C C . THR A 1 523 ? -1.699 11.582 20.520 1.00 93.62 523 THR A C 1
ATOM 4128 O O . THR A 1 523 ? -1.645 12.684 21.060 1.00 93.62 523 THR A O 1
ATOM 4131 N N . THR A 1 524 ? -2.443 11.382 19.428 1.00 93.81 524 THR A N 1
ATOM 4132 C CA . THR A 1 524 ? -3.098 12.452 18.646 1.00 93.81 524 THR A CA 1
ATOM 4133 C C . THR A 1 524 ? -4.588 12.597 18.955 1.00 93.81 524 THR A C 1
ATOM 4135 O O . THR A 1 524 ? -5.464 12.285 18.147 1.00 93.81 524 THR A O 1
ATOM 4138 N N . ARG A 1 525 ? -4.896 13.051 20.170 1.00 93.81 525 ARG A N 1
ATOM 4139 C CA . ARG A 1 525 ? -6.263 13.058 20.721 1.00 93.81 525 ARG A CA 1
ATOM 4140 C C . ARG A 1 525 ? -7.004 14.377 20.534 1.00 93.81 525 ARG A C 1
ATOM 4142 O O . ARG A 1 525 ? -8.213 14.417 20.753 1.00 93.81 525 ARG A O 1
ATOM 4149 N N . LYS A 1 526 ? -6.313 15.461 20.174 1.00 94.38 526 LYS A N 1
ATOM 4150 C CA . LYS A 1 526 ? -6.928 16.795 20.112 1.00 94.38 526 LYS A CA 1
ATOM 4151 C C . LYS A 1 526 ? -7.870 16.987 18.937 1.00 94.38 526 LYS A C 1
ATOM 4153 O O . LYS A 1 526 ? -8.762 17.824 19.044 1.00 94.38 526 LYS A O 1
ATOM 4158 N N . TYR A 1 527 ? -7.704 16.238 17.847 1.00 94.69 527 TYR A N 1
ATOM 4159 C CA . TYR A 1 527 ? -8.498 16.441 16.640 1.00 94.69 527 TYR A CA 1
ATOM 4160 C C . TYR A 1 527 ? -9.979 16.084 16.877 1.00 94.69 527 TYR A C 1
ATOM 4162 O O . TYR A 1 527 ? -10.330 14.899 16.954 1.00 94.69 527 TYR A O 1
ATOM 4170 N N . PRO A 1 528 ? -10.892 17.074 16.947 1.00 91.38 528 PRO A N 1
ATOM 4171 C CA . PRO A 1 528 ? -12.256 16.858 17.434 1.00 91.38 528 PRO A CA 1
ATOM 4172 C C . PRO A 1 528 ? -13.159 16.163 16.408 1.00 91.38 528 PRO A C 1
ATOM 4174 O O . PRO A 1 528 ? -14.281 15.780 16.731 1.00 91.38 528 PRO A O 1
ATOM 4177 N N . ARG A 1 529 ? -12.699 16.028 15.157 1.00 93.50 529 ARG A N 1
ATOM 4178 C CA . ARG A 1 529 ? -13.443 15.397 14.053 1.00 93.50 529 ARG A CA 1
ATOM 4179 C C . ARG A 1 529 ? -12.901 14.015 13.683 1.00 93.50 529 ARG A C 1
ATOM 4181 O O . ARG A 1 529 ? -13.188 13.531 12.590 1.00 93.50 529 ARG A O 1
ATOM 4188 N N . SER A 1 530 ? -12.120 13.399 14.571 1.00 95.88 530 SER A N 1
ATOM 4189 C CA . SER A 1 530 ? -11.597 12.047 14.368 1.00 95.88 530 SER A CA 1
ATOM 4190 C C . SER A 1 530 ? -12.732 11.053 14.111 1.00 95.88 530 SER A C 1
ATOM 4192 O O . SER A 1 530 ? -13.798 11.133 14.724 1.00 95.88 530 SER A O 1
ATOM 4194 N N . ASN A 1 531 ? -12.511 10.104 13.204 1.00 97.31 531 ASN A N 1
ATOM 4195 C CA . ASN A 1 531 ? -13.509 9.125 12.798 1.00 97.31 531 ASN A CA 1
ATOM 4196 C C . ASN A 1 531 ? -12.972 7.707 13.002 1.00 97.31 531 ASN A C 1
ATOM 4198 O O . ASN A 1 531 ? -12.373 7.102 12.113 1.00 97.31 531 ASN A O 1
ATOM 4202 N N . ILE A 1 532 ? -13.233 7.171 14.193 1.00 97.94 532 ILE A N 1
ATOM 4203 C CA . ILE A 1 532 ? -12.747 5.855 14.619 1.00 97.94 532 ILE A CA 1
ATOM 4204 C C . ILE A 1 532 ? -13.191 4.723 13.678 1.00 97.94 532 ILE A C 1
ATOM 4206 O O . ILE A 1 532 ? -12.335 3.931 13.290 1.00 97.94 532 ILE A O 1
ATOM 4210 N N . PRO A 1 533 ? -14.455 4.658 13.210 1.00 98.00 533 PRO A N 1
ATOM 4211 C CA . PRO A 1 533 ? -14.843 3.661 12.213 1.00 98.00 533 PRO A CA 1
ATOM 4212 C C . PRO A 1 533 ? -14.043 3.723 10.900 1.00 98.00 533 PRO A C 1
ATOM 4214 O O . PRO A 1 533 ? -13.760 2.687 10.301 1.00 98.00 533 PRO A O 1
ATOM 4217 N N . LYS A 1 534 ? -13.664 4.917 10.425 1.00 98.31 534 LYS A N 1
ATOM 4218 C CA . LYS A 1 534 ? -12.826 5.047 9.221 1.00 98.31 534 LYS A CA 1
ATOM 4219 C C . LYS A 1 534 ? -11.390 4.595 9.468 1.00 98.31 534 LYS A C 1
ATOM 4221 O O . LYS A 1 534 ? -10.849 3.882 8.626 1.00 98.31 534 LYS A O 1
ATOM 4226 N N . ARG A 1 535 ? -10.819 4.931 10.630 1.00 98.44 535 ARG A N 1
ATOM 4227 C CA . ARG A 1 535 ? -9.488 4.443 11.021 1.00 98.44 535 ARG A CA 1
ATOM 4228 C C . ARG A 1 535 ? -9.462 2.920 11.147 1.00 98.44 535 ARG A C 1
ATOM 4230 O O . ARG A 1 535 ? -8.553 2.269 10.652 1.00 98.44 535 ARG A O 1
ATOM 4237 N N . ALA A 1 536 ? -10.512 2.338 11.719 1.00 98.69 536 ALA A N 1
ATOM 4238 C CA . ALA A 1 536 ? -10.648 0.890 11.808 1.00 98.69 536 ALA A CA 1
ATOM 4239 C C . ALA A 1 536 ? -10.683 0.225 10.416 1.00 98.69 536 ALA A C 1
ATOM 4241 O O . ALA A 1 536 ? -10.025 -0.791 10.212 1.00 98.69 536 ALA A O 1
ATOM 4242 N N . LEU A 1 537 ? -11.370 0.823 9.427 1.00 98.75 537 LEU A N 1
ATOM 4243 C CA . LEU A 1 537 ? -11.309 0.328 8.045 1.00 98.75 537 LEU A CA 1
ATOM 4244 C C . LEU A 1 537 ? -9.893 0.429 7.470 1.00 98.75 537 LEU A C 1
ATOM 4246 O O . LEU A 1 537 ? -9.446 -0.519 6.833 1.00 98.75 537 LEU A O 1
ATOM 4250 N N . GLY A 1 538 ? -9.205 1.553 7.690 1.00 98.62 538 GLY A N 1
ATOM 4251 C CA . GLY A 1 538 ? -7.818 1.736 7.262 1.00 98.62 538 GLY A CA 1
ATOM 4252 C C . GLY A 1 538 ? -6.905 0.623 7.778 1.00 98.62 538 GLY A C 1
ATOM 4253 O O . GLY A 1 538 ? -6.212 -0.000 6.981 1.00 98.62 538 GLY A O 1
ATOM 4254 N N . SER A 1 539 ? -7.011 0.273 9.064 1.00 98.38 539 SER A N 1
ATOM 4255 C CA . SER A 1 539 ? -6.231 -0.823 9.661 1.00 98.38 539 SER A CA 1
ATOM 4256 C C . SER A 1 539 ? -6.517 -2.174 8.988 1.00 98.38 539 SER A C 1
ATOM 4258 O O . SER A 1 539 ? -5.606 -2.968 8.753 1.00 98.38 539 SER A O 1
ATOM 4260 N N . CYS A 1 540 ? -7.769 -2.434 8.591 1.00 98.88 540 CYS A N 1
ATOM 4261 C CA . CYS A 1 540 ? -8.095 -3.624 7.804 1.00 98.88 540 CYS A CA 1
ATOM 4262 C C . CYS A 1 540 ? -7.443 -3.612 6.413 1.00 98.88 540 CYS A C 1
ATOM 4264 O O . CYS A 1 540 ? -7.012 -4.663 5.941 1.00 98.88 540 CYS A O 1
ATOM 4266 N N . LEU A 1 541 ? -7.395 -2.454 5.742 1.00 98.81 541 LEU A N 1
ATOM 4267 C CA . LEU A 1 541 ? -6.749 -2.321 4.433 1.00 98.81 541 LEU A CA 1
ATOM 4268 C C . LEU A 1 541 ? -5.246 -2.573 4.540 1.00 98.81 541 LEU A C 1
ATOM 4270 O O . LEU A 1 541 ? -4.717 -3.312 3.717 1.00 98.81 541 LEU A O 1
ATOM 4274 N N . HIS A 1 542 ? -4.599 -2.055 5.586 1.00 98.19 542 HIS A N 1
ATOM 4275 C CA . HIS A 1 542 ? -3.177 -2.275 5.857 1.00 98.19 542 HIS A CA 1
ATOM 4276 C C . HIS A 1 542 ? -2.848 -3.767 5.925 1.00 98.19 542 HIS A C 1
ATOM 4278 O O . HIS A 1 542 ? -2.012 -4.264 5.180 1.00 98.19 542 HIS A O 1
ATOM 4284 N N . LEU A 1 543 ? -3.611 -4.524 6.722 1.00 98.19 543 LEU A N 1
ATOM 4285 C CA . LEU A 1 543 ? -3.436 -5.976 6.849 1.00 98.19 543 LEU A CA 1
ATOM 4286 C C . LEU A 1 543 ? -3.561 -6.704 5.514 1.00 98.19 543 LEU A C 1
ATOM 4288 O O . LEU A 1 543 ? -2.810 -7.640 5.250 1.00 98.19 543 LEU A O 1
ATOM 4292 N N . ILE A 1 544 ? -4.518 -6.301 4.671 1.00 98.69 544 ILE A N 1
ATOM 4293 C CA . ILE A 1 544 ? -4.651 -6.868 3.328 1.00 98.69 544 ILE A CA 1
ATOM 4294 C C . ILE A 1 544 ? -3.394 -6.557 2.516 1.00 98.69 544 ILE A C 1
ATOM 4296 O O . ILE A 1 544 ? -2.857 -7.474 1.899 1.00 98.69 544 ILE A O 1
ATOM 4300 N N . GLN A 1 545 ? -2.936 -5.307 2.513 1.00 97.25 545 GLN A N 1
ATOM 4301 C CA . GLN A 1 545 ? -1.794 -4.856 1.719 1.00 97.25 545 GLN A CA 1
ATOM 4302 C C . GLN A 1 545 ? -0.501 -5.572 2.112 1.00 97.25 545 GLN A C 1
ATOM 4304 O O . GLN A 1 545 ? 0.092 -6.225 1.252 1.00 97.25 545 GLN A O 1
ATOM 4309 N N . ASP A 1 546 ? -0.150 -5.582 3.398 1.00 94.81 546 ASP A N 1
ATOM 4310 C CA . ASP A 1 546 ? 1.027 -6.297 3.907 1.00 94.81 546 ASP A CA 1
ATOM 4311 C C . ASP A 1 546 ? 0.953 -7.783 3.586 1.00 94.81 546 ASP A C 1
ATOM 4313 O O . ASP A 1 546 ? 1.941 -8.411 3.221 1.00 94.81 546 ASP A O 1
ATOM 4317 N N . SER A 1 547 ? -0.245 -8.371 3.625 1.00 96.62 547 SER A N 1
ATOM 4318 C CA . SER A 1 547 ? -0.384 -9.782 3.290 1.00 96.62 547 SER A CA 1
ATOM 4319 C C . SER A 1 547 ? -0.029 -10.103 1.846 1.00 96.62 547 SER A C 1
ATOM 4321 O O . SER A 1 547 ? 0.129 -11.277 1.558 1.00 96.62 547 SER A O 1
ATOM 4323 N N . TYR A 1 548 ? 0.037 -9.133 0.932 1.00 95.00 548 TYR A N 1
ATOM 4324 C CA . TYR A 1 548 ? 0.497 -9.328 -0.446 1.00 95.00 548 TYR A CA 1
ATOM 4325 C C . TYR A 1 548 ? 1.897 -8.757 -0.690 1.00 95.00 548 TYR A C 1
ATOM 4327 O O . TYR A 1 548 ? 2.436 -8.977 -1.774 1.00 95.00 548 TYR A O 1
ATOM 4335 N N . ALA A 1 549 ? 2.491 -8.081 0.294 1.00 90.19 549 ALA A N 1
ATOM 4336 C CA . ALA A 1 549 ? 3.864 -7.619 0.236 1.00 90.19 549 ALA A CA 1
ATOM 4337 C C . ALA A 1 549 ? 4.826 -8.794 0.453 1.00 90.19 549 ALA A C 1
ATOM 4339 O O . ALA A 1 549 ? 4.707 -9.583 1.397 1.00 90.19 549 ALA A O 1
ATOM 4340 N N . VAL A 1 550 ? 5.809 -8.902 -0.435 1.00 87.12 550 VAL A N 1
ATOM 4341 C CA . VAL A 1 550 ? 6.788 -9.998 -0.449 1.00 87.12 550 VAL A CA 1
ATOM 4342 C C . VAL A 1 550 ? 7.707 -9.965 0.775 1.00 87.12 550 VAL A C 1
ATOM 4344 O O . VAL A 1 550 ? 8.140 -11.007 1.261 1.00 87.12 550 VAL A O 1
ATOM 4347 N N . GLY A 1 551 ? 7.975 -8.771 1.315 1.00 84.19 551 GLY A N 1
ATOM 4348 C CA . GLY A 1 551 ? 8.711 -8.603 2.570 1.00 84.19 551 GLY A CA 1
ATOM 4349 C C . GLY A 1 551 ? 8.026 -9.268 3.769 1.00 84.19 551 GLY A C 1
ATOM 4350 O O . GLY A 1 551 ? 8.696 -9.670 4.717 1.00 84.19 551 GLY A O 1
ATOM 4351 N N . HIS A 1 552 ? 6.708 -9.443 3.704 1.00 90.38 552 HIS A N 1
ATOM 4352 C CA . HIS A 1 552 ? 5.867 -9.851 4.825 1.00 90.38 552 HIS A CA 1
ATOM 4353 C C . HIS A 1 552 ? 5.374 -11.293 4.690 1.00 90.38 552 HIS A C 1
ATOM 4355 O O . HIS A 1 552 ? 5.337 -12.046 5.669 1.00 90.38 552 HIS A O 1
ATOM 4361 N N . THR A 1 553 ? 5.053 -11.723 3.465 1.00 91.88 553 THR A N 1
ATOM 4362 C CA . THR A 1 553 ? 4.603 -13.091 3.191 1.00 91.88 553 THR A CA 1
ATOM 4363 C C . THR A 1 553 ? 5.179 -13.659 1.898 1.00 91.88 553 THR A C 1
ATOM 4365 O O . THR A 1 553 ? 5.335 -12.957 0.902 1.00 91.88 553 THR A O 1
ATOM 4368 N N . LEU A 1 554 ? 5.367 -14.979 1.881 1.00 91.50 554 LEU A N 1
ATOM 4369 C CA . LEU A 1 554 ? 5.534 -15.748 0.653 1.00 91.50 554 LEU A CA 1
ATOM 4370 C C . LEU A 1 554 ? 4.178 -16.317 0.241 1.00 91.50 554 LEU A C 1
ATOM 4372 O O . LEU A 1 554 ? 3.526 -17.029 1.016 1.00 91.50 554 LEU A O 1
ATOM 4376 N N . ARG A 1 555 ? 3.791 -16.087 -1.014 1.00 92.88 555 ARG A N 1
ATOM 4377 C CA . ARG A 1 555 ? 2.559 -16.613 -1.613 1.00 92.88 555 ARG A CA 1
ATOM 4378 C C . ARG A 1 555 ? 2.832 -17.488 -2.823 1.00 92.88 555 ARG A C 1
ATOM 4380 O O . ARG A 1 555 ? 3.829 -17.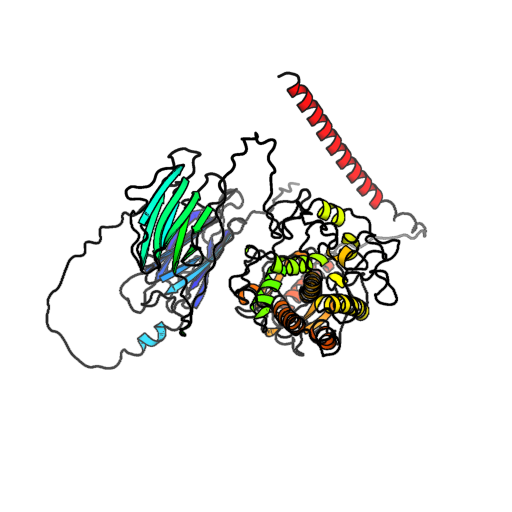342 -3.520 1.00 92.88 555 ARG A O 1
ATOM 4387 N N . ARG A 1 556 ? 1.881 -18.377 -3.100 1.00 91.69 556 ARG A N 1
ATOM 4388 C CA . ARG A 1 556 ? 1.838 -19.199 -4.310 1.00 91.69 556 ARG A CA 1
ATOM 4389 C C . ARG A 1 556 ? 1.688 -18.309 -5.546 1.00 91.69 556 ARG A C 1
ATOM 4391 O O . ARG A 1 556 ? 0.622 -17.726 -5.729 1.00 91.69 556 ARG A O 1
ATOM 4398 N N . LEU A 1 557 ? 2.691 -18.238 -6.418 1.00 91.62 557 LEU A N 1
ATOM 4399 C CA . LEU A 1 557 ? 2.575 -17.492 -7.676 1.00 91.62 557 LEU A CA 1
ATOM 4400 C C . LEU A 1 557 ? 1.814 -18.308 -8.720 1.00 91.62 557 LEU A C 1
ATOM 4402 O O . LEU A 1 557 ? 2.191 -19.437 -9.036 1.00 91.62 557 LEU A O 1
ATOM 4406 N N . GLN A 1 558 ? 0.735 -17.747 -9.259 1.00 89.31 558 GLN A N 1
ATOM 4407 C CA . GLN A 1 558 ? -0.143 -18.458 -10.190 1.00 89.31 558 GLN A CA 1
ATOM 4408 C C . GLN A 1 558 ? 0.307 -18.323 -11.648 1.00 89.31 558 GLN A C 1
ATOM 4410 O O . GLN A 1 558 ? 0.207 -19.283 -12.409 1.00 89.31 558 GLN A O 1
ATOM 4415 N N . ASN A 1 559 ? 0.853 -17.170 -12.029 1.00 88.88 559 ASN A N 1
ATOM 4416 C CA . ASN A 1 559 ? 1.240 -16.845 -13.400 1.00 88.88 559 ASN A CA 1
ATOM 4417 C C . ASN A 1 559 ? 2.765 -16.817 -13.587 1.00 88.88 559 ASN A C 1
ATOM 4419 O O . ASN A 1 559 ? 3.339 -15.830 -14.030 1.00 88.88 559 ASN A O 1
ATOM 4423 N N . VAL A 1 560 ? 3.432 -17.930 -13.274 1.00 83.94 560 VAL A N 1
ATOM 4424 C CA . VAL A 1 560 ? 4.902 -18.046 -13.383 1.00 83.94 560 VAL A CA 1
ATOM 4425 C C . VAL A 1 560 ? 5.420 -17.749 -14.796 1.00 83.94 560 VAL A C 1
ATOM 4427 O O . VAL A 1 560 ? 6.511 -17.218 -14.951 1.00 83.94 560 VAL A O 1
ATOM 4430 N N . TRP A 1 561 ? 4.625 -18.028 -15.831 1.00 81.50 561 TRP A N 1
ATOM 4431 C CA . TRP A 1 561 ? 4.980 -17.764 -17.231 1.00 81.50 561 TRP A CA 1
ATOM 4432 C C . TRP A 1 561 ? 5.089 -16.274 -17.579 1.00 81.50 561 TRP A C 1
ATOM 4434 O O . TRP A 1 561 ? 5.709 -15.934 -18.588 1.00 81.50 561 TRP A O 1
ATOM 4444 N N . ASP A 1 562 ? 4.509 -15.403 -16.751 1.00 88.56 562 ASP A N 1
ATOM 4445 C CA . ASP A 1 562 ? 4.596 -13.951 -16.902 1.00 88.56 562 ASP A CA 1
ATOM 4446 C C . ASP A 1 562 ? 5.860 -13.374 -16.256 1.00 88.56 562 ASP A C 1
ATOM 4448 O O . ASP A 1 562 ? 6.117 -12.182 -16.400 1.00 88.56 562 ASP A O 1
ATOM 4452 N N . ILE A 1 563 ? 6.676 -14.193 -15.582 1.00 85.94 563 ILE A N 1
ATOM 4453 C CA . ILE A 1 563 ? 8.020 -13.780 -15.177 1.00 85.94 563 ILE A CA 1
ATOM 4454 C C . ILE A 1 563 ? 8.853 -13.568 -16.447 1.00 85.94 563 ILE A C 1
ATOM 4456 O O . ILE A 1 563 ? 8.942 -14.439 -17.314 1.00 85.94 563 ILE A O 1
ATOM 4460 N N . GLU A 1 564 ? 9.451 -12.387 -16.560 1.00 84.69 564 GLU A N 1
ATOM 4461 C CA . GLU A 1 564 ? 10.425 -12.051 -17.600 1.00 84.69 564 GLU A CA 1
ATOM 4462 C C . GLU A 1 564 ? 11.841 -12.458 -17.175 1.00 84.69 564 GLU A C 1
ATOM 4464 O O . GLU A 1 564 ? 12.640 -12.894 -17.997 1.00 84.69 564 GLU A O 1
ATOM 4469 N N . GLY A 1 565 ? 12.135 -12.365 -15.878 1.00 81.88 565 GLY A N 1
ATOM 4470 C CA . GLY A 1 565 ? 13.420 -12.741 -15.306 1.00 81.88 565 GLY A CA 1
ATOM 4471 C C . GLY A 1 565 ? 13.646 -12.046 -13.973 1.00 81.88 565 GLY A C 1
ATOM 4472 O O . GLY A 1 565 ? 12.701 -11.804 -13.219 1.00 81.88 565 GLY A O 1
ATOM 4473 N N . LYS A 1 566 ? 14.903 -11.709 -13.693 1.00 81.19 566 LYS A N 1
ATOM 4474 C CA . LYS A 1 566 ? 15.283 -10.839 -12.577 1.00 81.19 566 LYS A CA 1
ATOM 4475 C C . LYS A 1 566 ? 15.838 -9.507 -13.097 1.00 81.19 566 LYS A C 1
ATOM 4477 O O . LYS A 1 566 ? 16.240 -9.412 -14.260 1.00 81.19 566 LYS A O 1
ATOM 4482 N N . ASP A 1 567 ? 15.773 -8.455 -12.295 1.00 72.88 567 ASP A N 1
ATOM 4483 C CA . ASP A 1 567 ? 16.519 -7.216 -12.528 1.00 72.88 567 ASP A CA 1
ATOM 4484 C C . ASP A 1 567 ? 17.983 -7.341 -12.084 1.00 72.88 567 ASP A C 1
ATOM 4486 O O . ASP A 1 567 ? 18.436 -8.412 -11.672 1.00 72.88 567 ASP A O 1
ATOM 4490 N N . GLU A 1 568 ? 18.736 -6.253 -12.237 1.00 66.44 568 GLU A N 1
ATOM 4491 C CA . GLU A 1 568 ? 20.169 -6.179 -11.927 1.00 66.44 568 GLU A CA 1
ATOM 4492 C C . GLU A 1 568 ? 20.461 -6.399 -10.435 1.00 66.44 568 GLU A C 1
ATOM 4494 O O . GLU A 1 568 ? 21.508 -6.945 -10.087 1.00 66.44 568 GLU A O 1
ATOM 4499 N N . ASP A 1 569 ? 19.501 -6.069 -9.568 1.00 67.19 569 ASP A N 1
ATOM 4500 C CA . ASP A 1 569 ? 19.565 -6.291 -8.122 1.00 67.19 569 ASP A CA 1
ATOM 4501 C C . ASP A 1 569 ? 19.031 -7.683 -7.714 1.00 67.19 569 ASP A C 1
ATOM 4503 O O . ASP A 1 569 ? 19.000 -8.054 -6.535 1.00 67.19 569 ASP A O 1
ATOM 4507 N N . GLY A 1 570 ? 18.635 -8.502 -8.693 1.00 71.56 570 GLY A N 1
ATOM 4508 C CA . GLY A 1 570 ? 18.200 -9.877 -8.497 1.00 71.56 570 GLY A CA 1
ATOM 4509 C C . GLY A 1 570 ? 16.755 -10.025 -8.012 1.00 71.56 570 GLY A C 1
ATOM 4510 O O . GLY A 1 570 ? 16.424 -11.084 -7.457 1.00 71.56 570 GLY A O 1
ATOM 4511 N N . TYR A 1 571 ? 15.903 -9.011 -8.180 1.00 77.56 571 TYR A N 1
ATOM 4512 C CA . TYR A 1 571 ? 14.465 -9.058 -7.893 1.00 77.56 571 TYR A CA 1
ATOM 4513 C C . TYR A 1 571 ? 13.667 -9.496 -9.116 1.00 77.56 571 TYR A C 1
ATOM 4515 O O . TYR A 1 571 ? 14.050 -9.239 -10.252 1.00 77.56 571 TYR A O 1
ATOM 4523 N N . PHE A 1 572 ? 12.559 -10.205 -8.906 1.00 81.19 572 PHE A N 1
ATOM 4524 C CA . PHE A 1 572 ? 11.758 -10.723 -10.014 1.00 81.19 572 PHE A CA 1
ATOM 4525 C C . PHE A 1 572 ? 11.070 -9.600 -10.796 1.00 81.19 572 PHE A C 1
ATOM 4527 O O . PHE A 1 572 ? 10.450 -8.714 -10.218 1.00 81.19 572 PHE A O 1
ATOM 4534 N N . ARG A 1 573 ? 11.112 -9.696 -12.128 1.00 82.94 573 ARG A N 1
ATOM 4535 C CA . ARG A 1 573 ? 10.377 -8.821 -13.045 1.00 82.94 573 ARG A CA 1
ATOM 4536 C C . ARG A 1 573 ? 9.329 -9.603 -13.817 1.00 82.94 573 ARG A C 1
ATOM 4538 O O . ARG A 1 573 ? 9.561 -10.738 -14.238 1.00 82.94 573 ARG A O 1
ATOM 4545 N N . PHE A 1 574 ? 8.186 -8.962 -14.017 1.00 86.38 574 PHE A N 1
ATOM 4546 C CA . PHE A 1 574 ? 7.087 -9.471 -14.825 1.00 86.38 574 PHE A CA 1
ATOM 4547 C C . PHE A 1 574 ? 7.098 -8.803 -16.198 1.00 86.38 574 PHE A C 1
ATOM 4549 O O . PHE A 1 574 ? 7.494 -7.645 -16.325 1.00 86.38 574 PHE A O 1
ATOM 4556 N N . ARG A 1 575 ? 6.638 -9.531 -17.219 1.00 86.69 575 ARG A N 1
ATOM 4557 C CA . ARG A 1 575 ? 6.545 -9.040 -18.598 1.00 86.69 575 ARG A CA 1
ATOM 4558 C C . ARG A 1 575 ? 5.746 -7.731 -18.660 1.00 86.69 575 ARG A C 1
ATOM 4560 O O . ARG A 1 575 ? 4.806 -7.559 -17.873 1.00 86.69 575 ARG A O 1
ATOM 4567 N N . PRO A 1 576 ? 6.025 -6.839 -19.626 1.00 85.00 576 PRO A N 1
ATOM 4568 C CA . PRO A 1 576 ? 5.290 -5.587 -19.774 1.00 85.00 576 PRO A CA 1
ATOM 4569 C C . PRO A 1 576 ? 3.768 -5.782 -19.762 1.00 85.00 576 PRO A C 1
ATOM 4571 O O . PRO A 1 576 ? 3.242 -6.686 -20.411 1.00 85.00 576 PRO A O 1
ATOM 4574 N N . ASN A 1 577 ? 3.058 -4.913 -19.037 1.00 85.19 577 ASN A N 1
ATOM 4575 C CA . ASN A 1 577 ? 1.600 -4.960 -18.833 1.00 85.19 577 ASN A CA 1
ATOM 4576 C C . ASN A 1 577 ? 1.061 -6.206 -18.100 1.00 85.19 577 ASN A C 1
ATOM 4578 O O . ASN A 1 577 ? -0.155 -6.387 -18.029 1.00 85.19 577 ASN A O 1
ATOM 4582 N N . THR A 1 578 ? 1.929 -7.036 -17.522 1.00 90.12 578 THR A N 1
ATOM 4583 C CA . THR A 1 578 ? 1.548 -8.125 -16.612 1.00 90.12 578 THR A CA 1
ATOM 4584 C C . THR A 1 578 ? 1.975 -7.798 -15.179 1.00 90.12 578 THR A C 1
ATOM 4586 O O . THR A 1 578 ? 2.687 -6.825 -14.938 1.00 90.12 578 THR A O 1
ATOM 4589 N N . TYR A 1 579 ? 1.486 -8.568 -14.210 1.00 92.12 579 TYR A N 1
ATOM 4590 C CA . TYR A 1 579 ? 1.801 -8.401 -12.791 1.00 92.12 579 TYR A CA 1
ATOM 4591 C C . TYR A 1 579 ? 1.642 -9.729 -12.052 1.00 92.12 579 TYR A C 1
ATOM 4593 O O . TYR A 1 579 ? 0.954 -10.636 -12.526 1.00 92.12 579 TYR A O 1
ATOM 4601 N N . ALA A 1 580 ? 2.241 -9.841 -10.867 1.00 91.44 580 ALA A N 1
ATOM 4602 C CA . ALA A 1 580 ? 2.143 -11.044 -10.048 1.00 91.44 580 ALA A CA 1
ATOM 4603 C C . ALA A 1 580 ? 0.694 -11.359 -9.642 1.00 91.44 580 ALA A C 1
ATOM 4605 O O . ALA A 1 580 ? 0.030 -10.555 -8.981 1.00 91.44 580 ALA A O 1
ATOM 4606 N N . GLN A 1 581 ? 0.226 -12.562 -9.979 1.00 92.94 581 GLN A N 1
ATOM 4607 C CA . GLN A 1 581 ? -1.030 -13.129 -9.492 1.00 92.94 581 GLN A CA 1
ATOM 4608 C C . GLN A 1 581 ? -0.734 -14.019 -8.287 1.00 92.94 581 GLN A C 1
ATOM 4610 O O . GLN A 1 581 ? -0.376 -15.195 -8.414 1.00 92.94 581 GLN A O 1
ATOM 4615 N N . LEU A 1 582 ? -0.835 -13.423 -7.101 1.00 93.38 582 LEU A N 1
ATOM 4616 C CA . LEU A 1 582 ? -0.491 -14.067 -5.840 1.00 93.38 582 LEU A CA 1
ATOM 4617 C C . LEU A 1 582 ? -1.697 -14.814 -5.257 1.00 93.38 582 LEU A C 1
ATOM 4619 O O . LEU A 1 582 ? -2.742 -14.233 -4.973 1.00 93.38 582 LEU A O 1
ATOM 4623 N N . GLY A 1 583 ? -1.529 -16.120 -5.075 1.00 93.88 583 GLY A N 1
ATOM 4624 C CA . GLY A 1 583 ? -2.508 -17.036 -4.502 1.00 93.88 583 GLY A CA 1
ATOM 4625 C C . GLY A 1 583 ? -2.384 -17.193 -2.976 1.00 93.88 583 GLY A C 1
ATOM 4626 O O . GLY A 1 583 ? -2.054 -16.233 -2.273 1.00 93.88 583 GLY A O 1
ATOM 4627 N N . PRO A 1 584 ? -2.671 -18.395 -2.436 1.00 96.00 584 PRO A N 1
ATOM 4628 C CA . PRO A 1 584 ? -2.585 -18.674 -1.002 1.00 96.00 584 PRO A CA 1
ATOM 4629 C C . PRO A 1 584 ? -1.190 -18.445 -0.403 1.00 96.00 584 PRO A C 1
ATOM 4631 O O . PRO A 1 584 ? -0.169 -18.615 -1.073 1.00 96.00 584 PRO A O 1
ATOM 4634 N N . ILE A 1 585 ? -1.163 -18.101 0.882 1.00 96.19 585 ILE A N 1
ATOM 4635 C CA . ILE A 1 585 ? 0.040 -17.879 1.688 1.00 96.19 585 ILE A CA 1
ATOM 4636 C C . ILE A 1 585 ? 0.721 -19.216 1.970 1.00 96.19 585 ILE A C 1
ATOM 4638 O O . ILE A 1 585 ? 0.108 -20.155 2.481 1.00 96.19 585 ILE A O 1
ATOM 4642 N N . ILE A 1 586 ? 2.010 -19.278 1.657 1.00 94.00 586 ILE A N 1
ATOM 4643 C CA . ILE A 1 586 ? 2.898 -20.398 1.966 1.00 94.00 586 ILE A CA 1
ATOM 4644 C C . ILE A 1 586 ? 3.641 -20.116 3.273 1.00 94.00 586 ILE A C 1
ATOM 4646 O O . ILE A 1 586 ? 3.775 -21.020 4.091 1.00 94.00 586 ILE A O 1
ATOM 4650 N N . THR A 1 587 ? 4.096 -18.882 3.496 1.00 92.12 587 THR A N 1
ATOM 4651 C CA . THR A 1 587 ? 4.860 -18.507 4.694 1.00 92.12 587 THR A CA 1
ATOM 4652 C C . THR A 1 587 ? 4.453 -17.116 5.160 1.00 92.12 587 THR A C 1
ATOM 4654 O O . THR A 1 587 ? 4.404 -16.192 4.355 1.00 92.12 587 THR A O 1
ATOM 4657 N N . PHE A 1 588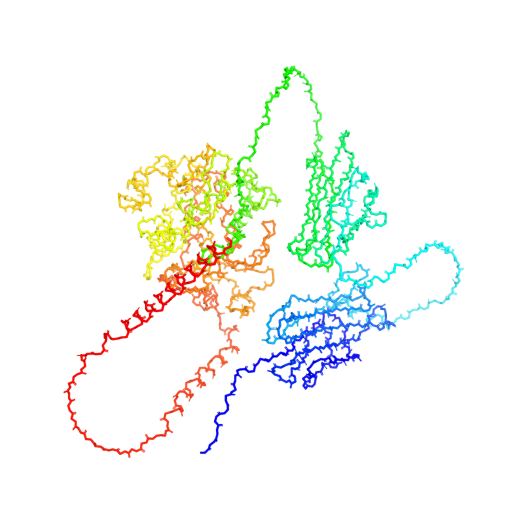 ? 4.218 -16.957 6.461 1.00 93.19 588 PHE A N 1
ATOM 4658 C CA . PHE A 1 588 ? 4.282 -15.647 7.110 1.00 93.19 588 PHE A CA 1
ATOM 4659 C C . PHE A 1 588 ? 5.720 -15.420 7.566 1.00 93.19 588 PHE A C 1
ATOM 4661 O O . PHE A 1 588 ? 6.253 -16.250 8.309 1.00 93.19 588 PHE A O 1
ATOM 4668 N N . HIS A 1 589 ? 6.361 -14.348 7.115 1.00 90.00 589 HIS A N 1
ATOM 4669 C CA . HIS A 1 589 ? 7.726 -14.053 7.531 1.00 90.00 589 HIS A CA 1
ATOM 4670 C C . HIS A 1 589 ? 7.761 -13.501 8.959 1.00 90.00 589 HIS A C 1
ATOM 4672 O O . HIS A 1 589 ? 6.729 -13.207 9.560 1.00 90.00 589 HIS A O 1
ATOM 4678 N N . THR A 1 590 ? 8.953 -13.403 9.529 1.00 85.25 590 THR A N 1
ATOM 4679 C CA . THR A 1 590 ? 9.222 -12.745 10.811 1.00 85.25 590 THR A CA 1
ATOM 4680 C C . THR A 1 590 ? 10.106 -11.551 10.549 1.00 85.25 590 THR A C 1
ATOM 4682 O O . THR A 1 590 ? 11.096 -11.733 9.854 1.00 85.25 590 THR A O 1
ATOM 4685 N N . TYR A 1 591 ? 9.818 -10.392 11.136 1.00 79.31 591 TYR A N 1
ATOM 4686 C CA . TYR A 1 591 ? 10.607 -9.175 10.918 1.00 79.31 591 TYR A CA 1
ATOM 4687 C C . TYR A 1 591 ? 12.030 -9.300 11.478 1.00 79.31 591 TYR A C 1
ATOM 4689 O O . TYR A 1 591 ? 13.022 -8.846 10.905 1.00 79.31 591 TYR A O 1
ATOM 4697 N N . LYS A 1 592 ? 12.147 -9.954 12.637 1.00 70.69 592 LYS A N 1
ATOM 4698 C CA . LYS A 1 592 ? 13.438 -10.172 13.284 1.00 70.69 592 LYS A CA 1
ATOM 4699 C C . LYS A 1 592 ? 14.341 -11.029 12.391 1.00 70.69 592 LYS A C 1
ATOM 4701 O O . LYS A 1 592 ? 13.940 -12.104 11.956 1.00 70.69 592 LYS A O 1
ATOM 4706 N N . ASP A 1 593 ? 15.571 -10.556 12.208 1.00 66.31 593 ASP A N 1
ATOM 4707 C CA . ASP A 1 593 ? 16.627 -11.195 11.417 1.00 66.31 593 ASP A CA 1
ATOM 4708 C C . ASP A 1 593 ? 16.349 -11.243 9.898 1.00 66.31 593 ASP A C 1
ATOM 4710 O O . ASP A 1 593 ? 16.996 -12.014 9.187 1.00 66.31 593 ASP A O 1
ATOM 4714 N N . GLN A 1 594 ? 15.423 -10.417 9.381 1.00 67.38 594 GLN A N 1
ATOM 4715 C CA . GLN A 1 594 ? 15.244 -10.285 7.932 1.00 67.38 594 GLN A CA 1
ATOM 4716 C C . GLN A 1 594 ? 16.457 -9.659 7.260 1.00 67.38 594 GLN A C 1
ATOM 4718 O O . GLN A 1 594 ? 17.130 -8.780 7.800 1.00 67.38 594 GLN A O 1
ATOM 4723 N N . SER A 1 595 ? 16.705 -10.104 6.031 1.00 62.75 595 SER A N 1
ATOM 4724 C CA . SER A 1 595 ? 17.680 -9.471 5.150 1.00 62.75 595 SER A CA 1
ATOM 4725 C C . SER A 1 595 ? 17.243 -8.059 4.754 1.00 62.75 595 SER A C 1
ATOM 4727 O O . SER A 1 595 ? 16.047 -7.796 4.626 1.00 62.75 595 SER A O 1
ATOM 4729 N N . ASP A 1 596 ? 18.204 -7.204 4.398 1.00 64.19 596 ASP A N 1
ATOM 4730 C CA . ASP A 1 596 ? 17.943 -5.857 3.866 1.00 64.19 596 ASP A CA 1
ATOM 4731 C C . ASP A 1 596 ? 17.059 -5.841 2.598 1.00 64.19 596 ASP A C 1
ATOM 4733 O O . ASP A 1 596 ? 16.489 -4.801 2.276 1.00 64.19 596 ASP A O 1
ATOM 4737 N N . ARG A 1 597 ? 16.875 -6.988 1.919 1.00 65.38 597 ARG A N 1
ATOM 4738 C CA . ARG A 1 597 ? 15.943 -7.151 0.785 1.00 65.38 597 ARG A CA 1
ATOM 4739 C C . ARG A 1 597 ? 14.488 -6.838 1.137 1.00 65.38 597 ARG A C 1
ATOM 4741 O O . ARG A 1 597 ? 13.717 -6.532 0.237 1.00 65.38 597 ARG A O 1
ATOM 4748 N N . HIS A 1 598 ? 14.119 -6.904 2.418 1.00 67.31 598 HIS A N 1
ATOM 4749 C CA . HIS A 1 598 ? 12.813 -6.470 2.925 1.00 67.31 598 HIS A CA 1
ATOM 4750 C C . HIS A 1 598 ? 12.438 -5.075 2.409 1.00 67.31 598 HIS A C 1
ATOM 4752 O O . HIS A 1 598 ? 11.352 -4.896 1.869 1.00 67.31 598 HIS A O 1
ATOM 4758 N N . LYS A 1 599 ? 13.391 -4.132 2.452 1.00 64.81 599 LYS A N 1
ATOM 4759 C CA . LYS A 1 599 ? 13.178 -2.735 2.052 1.00 64.81 599 LYS A CA 1
ATOM 4760 C C . LYS A 1 599 ? 12.733 -2.593 0.601 1.00 64.81 599 LYS A C 1
ATOM 4762 O O . LYS A 1 599 ? 11.897 -1.758 0.316 1.00 64.81 599 LYS A O 1
ATOM 4767 N N . HIS A 1 600 ? 13.238 -3.424 -0.311 1.00 67.88 600 HIS A N 1
ATOM 4768 C CA . HIS A 1 600 ? 12.858 -3.346 -1.726 1.00 67.88 600 HIS A CA 1
ATOM 4769 C C . HIS A 1 600 ? 11.379 -3.666 -1.975 1.00 67.88 600 HIS A C 1
ATOM 4771 O O . HIS A 1 600 ? 10.802 -3.192 -2.944 1.00 67.88 600 HIS A O 1
ATOM 4777 N N . TYR A 1 601 ? 10.764 -4.498 -1.136 1.00 67.75 601 TYR A N 1
ATOM 4778 C CA . TYR A 1 601 ? 9.365 -4.884 -1.317 1.00 67.75 601 TYR A CA 1
ATOM 4779 C C . TYR A 1 601 ? 8.387 -4.004 -0.532 1.00 67.75 601 TYR A C 1
ATOM 4781 O O . TYR A 1 601 ? 7.178 -4.131 -0.730 1.00 67.75 601 TYR A O 1
ATOM 4789 N N . ASP A 1 602 ? 8.925 -3.100 0.286 1.00 61.97 602 ASP A N 1
ATOM 4790 C CA . ASP A 1 602 ? 8.193 -2.135 1.107 1.00 61.97 602 ASP A CA 1
ATOM 4791 C C . ASP A 1 602 ? 8.456 -0.679 0.675 1.00 61.97 602 ASP A C 1
ATOM 4793 O O . ASP A 1 602 ? 7.794 0.247 1.140 1.00 61.97 602 ASP A O 1
ATOM 4797 N N . GLU A 1 603 ? 9.416 -0.472 -0.228 1.00 65.19 603 GLU A N 1
ATOM 4798 C CA . GLU A 1 603 ? 9.795 0.807 -0.821 1.00 65.19 603 GLU A CA 1
ATOM 4799 C C . GLU A 1 603 ? 9.891 0.650 -2.347 1.00 65.19 603 GLU A C 1
ATOM 4801 O O . GLU A 1 603 ? 10.262 -0.395 -2.871 1.00 65.19 603 GLU A O 1
ATOM 4806 N N . SER A 1 604 ? 9.588 1.706 -3.090 1.00 67.00 604 SER A N 1
ATOM 4807 C CA . SER A 1 604 ? 9.813 1.792 -4.531 1.00 67.00 604 SER A CA 1
ATOM 4808 C C . SER A 1 604 ? 10.278 3.205 -4.829 1.00 67.00 604 SER A C 1
ATOM 4810 O O . SER A 1 604 ? 9.819 4.127 -4.174 1.00 67.00 604 SER A O 1
ATOM 4812 N N . ASN A 1 605 ? 11.175 3.365 -5.800 1.00 65.12 605 ASN A N 1
ATOM 4813 C CA . ASN A 1 605 ? 11.597 4.676 -6.310 1.00 65.12 605 ASN A CA 1
ATOM 4814 C C . ASN A 1 605 ? 10.911 5.015 -7.647 1.00 65.12 605 ASN A C 1
ATOM 4816 O O . ASN A 1 605 ? 11.310 5.959 -8.328 1.00 65.12 605 ASN A O 1
ATOM 4820 N N . GLN A 1 606 ? 9.971 4.176 -8.095 1.00 74.44 606 GLN A N 1
ATOM 4821 C CA . GLN A 1 606 ? 9.228 4.396 -9.331 1.00 74.44 606 GLN A CA 1
ATOM 4822 C C . GLN A 1 606 ? 7.893 5.066 -9.017 1.00 74.44 606 GLN A C 1
ATOM 4824 O O . GLN A 1 606 ? 7.151 4.619 -8.134 1.00 74.44 606 GLN A O 1
ATOM 4829 N N . ASP A 1 607 ? 7.588 6.107 -9.792 1.00 78.50 607 ASP A N 1
ATOM 4830 C CA . ASP A 1 607 ? 6.344 6.859 -9.676 1.00 78.50 607 ASP A CA 1
ATOM 4831 C C . ASP A 1 607 ? 5.124 5.941 -9.803 1.00 78.50 607 ASP A C 1
ATOM 4833 O O . ASP A 1 607 ? 5.068 5.021 -10.629 1.00 78.50 607 ASP A O 1
ATOM 4837 N N . ARG A 1 608 ? 4.110 6.235 -8.990 1.00 88.56 608 ARG A N 1
ATOM 4838 C CA . ARG A 1 608 ? 2.809 5.573 -9.014 1.00 88.56 608 ARG A CA 1
ATOM 4839 C C . ARG A 1 608 ? 1.728 6.602 -9.244 1.00 88.56 608 ARG A C 1
ATOM 4841 O O . ARG A 1 608 ? 1.793 7.730 -8.767 1.00 88.56 608 ARG A O 1
ATOM 4848 N N . ASP A 1 609 ? 0.703 6.174 -9.956 1.00 90.62 609 ASP A N 1
ATOM 4849 C CA . ASP A 1 609 ? -0.471 6.974 -10.229 1.00 90.62 609 ASP A CA 1
ATOM 4850 C C . ASP A 1 609 ? -1.710 6.179 -9.804 1.00 90.62 609 ASP A C 1
ATOM 4852 O O . ASP A 1 609 ? -2.096 5.229 -10.495 1.00 90.62 609 ASP A O 1
ATOM 4856 N N . PRO A 1 610 ? -2.378 6.547 -8.694 1.00 93.75 610 PRO A N 1
ATOM 4857 C CA . PRO A 1 610 ? -3.565 5.845 -8.211 1.00 93.75 610 PRO A CA 1
ATOM 4858 C C . PRO A 1 610 ? -4.700 5.702 -9.241 1.00 93.75 610 PRO A C 1
ATOM 4860 O O . PRO A 1 610 ? -5.557 4.823 -9.091 1.00 93.75 610 PRO A O 1
ATOM 4863 N N . LYS A 1 611 ? -4.725 6.525 -10.304 1.00 92.31 611 LYS A N 1
ATOM 4864 C CA . LYS A 1 611 ? -5.721 6.419 -11.387 1.00 92.31 611 LYS A CA 1
ATOM 4865 C C . LYS A 1 611 ? -5.307 5.468 -12.515 1.00 92.31 611 LYS A C 1
ATOM 4867 O O . LYS A 1 611 ? -6.181 5.055 -13.286 1.00 92.31 611 LYS A O 1
ATOM 4872 N N . ASP A 1 612 ? -4.024 5.126 -12.614 1.00 94.12 612 ASP A N 1
ATOM 4873 C CA . ASP A 1 612 ? -3.483 4.146 -13.552 1.00 94.12 612 ASP A CA 1
ATOM 4874 C C . ASP A 1 612 ? -2.944 2.933 -12.799 1.00 94.12 612 ASP A C 1
ATOM 4876 O O . ASP A 1 612 ? -1.822 2.908 -12.300 1.00 94.12 612 ASP A O 1
ATOM 4880 N N . LEU A 1 613 ? -3.736 1.864 -12.777 1.00 94.00 613 LEU A N 1
ATOM 4881 C CA . LEU A 1 613 ? -3.339 0.649 -12.084 1.00 94.00 613 LEU A CA 1
ATOM 4882 C C . LEU A 1 613 ? -2.065 0.019 -12.675 1.00 94.00 613 LEU A C 1
ATOM 4884 O O . LEU A 1 613 ? -1.406 -0.741 -11.972 1.00 94.00 613 LEU A O 1
ATOM 4888 N N . ASN A 1 614 ? -1.706 0.274 -13.940 1.00 92.62 614 ASN A N 1
ATOM 4889 C CA . ASN A 1 614 ? -0.484 -0.293 -14.522 1.00 92.62 614 ASN A CA 1
ATOM 4890 C C . ASN A 1 614 ? 0.784 0.305 -13.912 1.00 92.62 614 ASN A C 1
ATOM 4892 O O . ASN A 1 614 ? 1.803 -0.384 -13.861 1.00 92.62 614 ASN A O 1
ATOM 4896 N N . SER A 1 615 ? 0.699 1.520 -13.363 1.00 91.88 615 SER A N 1
ATOM 4897 C CA . SER A 1 615 ? 1.791 2.136 -12.609 1.00 91.88 615 SER A CA 1
ATOM 4898 C C . SER A 1 615 ? 2.206 1.314 -11.380 1.00 91.88 615 SER A C 1
ATOM 4900 O O . SER A 1 615 ? 3.339 1.427 -10.943 1.00 91.88 615 SER A O 1
ATOM 4902 N N . PHE A 1 616 ? 1.354 0.413 -10.871 1.00 92.62 616 PHE A N 1
ATOM 4903 C CA . PHE A 1 616 ? 1.663 -0.466 -9.735 1.00 92.62 616 PHE A CA 1
ATOM 4904 C C . PHE A 1 616 ? 2.274 -1.817 -10.134 1.00 92.62 616 PHE A C 1
ATOM 4906 O O . PHE A 1 616 ? 2.603 -2.611 -9.257 1.00 92.62 616 PHE A O 1
ATOM 4913 N N . ASN A 1 617 ? 2.405 -2.129 -11.429 1.00 90.50 617 ASN A N 1
ATOM 4914 C CA . ASN A 1 617 ? 2.835 -3.464 -11.871 1.00 90.50 617 ASN A CA 1
ATOM 4915 C C . ASN A 1 617 ? 4.280 -3.803 -11.460 1.00 90.50 617 ASN A C 1
ATOM 4917 O O . ASN A 1 617 ? 4.615 -4.981 -11.361 1.00 90.50 617 ASN A O 1
ATOM 4921 N N . HIS A 1 618 ? 5.112 -2.789 -11.199 1.00 84.81 618 HIS A N 1
ATOM 4922 C CA . HIS A 1 618 ? 6.479 -2.968 -10.707 1.00 84.81 618 HIS A CA 1
ATOM 4923 C C . HIS A 1 618 ? 6.536 -3.366 -9.220 1.00 84.81 618 HIS A C 1
ATOM 4925 O O . HIS A 1 618 ? 7.544 -3.909 -8.782 1.00 84.81 618 HIS A O 1
ATOM 4931 N N . ILE A 1 619 ? 5.460 -3.144 -8.451 1.00 87.38 619 ILE A N 1
ATOM 4932 C CA . ILE A 1 619 ? 5.363 -3.564 -7.048 1.00 87.38 619 ILE A CA 1
ATOM 4933 C C . ILE A 1 619 ? 4.667 -4.920 -6.993 1.00 87.38 619 ILE A C 1
ATOM 4935 O O . ILE A 1 619 ? 3.446 -5.036 -7.158 1.00 87.38 619 ILE A O 1
ATOM 4939 N N . ILE A 1 620 ? 5.453 -5.969 -6.747 1.00 88.94 620 ILE A N 1
ATOM 4940 C CA . ILE A 1 620 ? 4.943 -7.338 -6.648 1.00 88.94 620 ILE A CA 1
ATOM 4941 C C . ILE A 1 620 ? 3.874 -7.405 -5.552 1.00 88.94 620 ILE A C 1
ATOM 4943 O O . ILE A 1 620 ? 4.127 -7.112 -4.390 1.00 88.94 620 ILE A O 1
ATOM 4947 N N . GLY A 1 621 ? 2.662 -7.804 -5.941 1.00 91.50 621 GLY A N 1
ATOM 4948 C CA . GLY A 1 621 ? 1.524 -7.956 -5.036 1.00 91.50 621 GLY A CA 1
ATOM 4949 C C . GLY A 1 621 ? 0.607 -6.737 -4.923 1.00 91.50 621 GLY A C 1
ATOM 4950 O O . GLY A 1 621 ? -0.566 -6.925 -4.591 1.00 91.50 621 GLY A O 1
ATOM 4951 N N . ALA A 1 622 ? 1.041 -5.528 -5.306 1.00 94.25 622 ALA A N 1
ATOM 4952 C CA . ALA A 1 622 ? 0.224 -4.314 -5.181 1.00 94.25 622 ALA A CA 1
ATOM 4953 C C . ALA A 1 622 ? -1.109 -4.418 -5.936 1.00 94.25 622 ALA A C 1
ATOM 4955 O O . ALA A 1 622 ? -2.163 -4.097 -5.395 1.00 94.25 622 ALA A O 1
ATOM 4956 N N . ARG A 1 623 ? -1.111 -4.963 -7.160 1.00 96.38 623 ARG A N 1
ATOM 4957 C CA . ARG A 1 623 ? -2.348 -5.196 -7.931 1.00 96.38 623 ARG A CA 1
ATOM 4958 C C . ARG A 1 623 ? -3.328 -6.129 -7.218 1.00 96.38 623 ARG A C 1
ATOM 4960 O O . ARG A 1 623 ? -4.521 -5.835 -7.168 1.00 96.38 623 ARG A O 1
ATOM 4967 N N . CYS A 1 624 ? -2.828 -7.213 -6.625 1.00 97.25 624 CYS A N 1
ATOM 4968 C CA . CYS A 1 624 ? -3.647 -8.127 -5.830 1.00 97.25 624 CYS A CA 1
ATOM 4969 C C . CYS A 1 624 ? -4.191 -7.427 -4.573 1.00 97.25 624 CYS A C 1
ATOM 4971 O O . CYS A 1 624 ? -5.379 -7.553 -4.267 1.00 97.25 624 CYS A O 1
ATOM 4973 N N . ALA A 1 625 ? -3.355 -6.643 -3.885 1.00 97.81 625 ALA A N 1
ATOM 4974 C CA . ALA A 1 625 ? -3.752 -5.856 -2.723 1.00 97.81 625 ALA A CA 1
ATOM 4975 C C . ALA A 1 625 ? -4.850 -4.834 -3.057 1.00 97.81 625 ALA A C 1
ATOM 4977 O O . ALA A 1 625 ? -5.834 -4.753 -2.319 1.00 97.81 625 ALA A O 1
ATOM 4978 N N . ILE A 1 626 ? -4.735 -4.117 -4.184 1.00 98.44 626 ILE A N 1
ATOM 4979 C CA . ILE A 1 626 ? -5.754 -3.178 -4.680 1.00 98.44 626 ILE A CA 1
ATOM 4980 C C . ILE A 1 626 ? -7.086 -3.906 -4.893 1.00 98.44 626 ILE A C 1
ATOM 4982 O O . ILE A 1 626 ? -8.131 -3.463 -4.416 1.00 98.44 626 ILE A O 1
ATOM 4986 N N . ASP A 1 627 ? -7.072 -5.047 -5.582 1.00 98.12 627 ASP A N 1
ATOM 4987 C CA . ASP A 1 627 ? -8.298 -5.780 -5.908 1.00 98.12 627 ASP A CA 1
ATOM 4988 C C . ASP A 1 627 ? -9.002 -6.331 -4.657 1.00 98.12 627 ASP A C 1
ATOM 4990 O O . ASP A 1 627 ? -10.231 -6.263 -4.540 1.00 98.12 627 ASP A O 1
ATOM 4994 N N . LYS A 1 628 ? -8.241 -6.841 -3.680 1.00 98.56 628 LYS A N 1
ATOM 4995 C CA . LYS A 1 628 ? -8.802 -7.322 -2.408 1.00 98.56 628 LYS A CA 1
ATOM 4996 C C . LYS A 1 628 ? -9.280 -6.177 -1.516 1.00 98.56 628 LYS A C 1
ATOM 4998 O O . LYS A 1 628 ? -10.358 -6.283 -0.929 1.00 98.56 628 LYS A O 1
ATOM 5003 N N . SER A 1 629 ? -8.546 -5.069 -1.482 1.00 98.75 629 SER A N 1
ATOM 5004 C CA . SER A 1 629 ? -8.933 -3.847 -0.772 1.00 98.75 629 SER A CA 1
ATOM 5005 C C . SER A 1 629 ? -10.232 -3.263 -1.328 1.00 98.75 629 SER A C 1
ATOM 5007 O O . SER A 1 629 ? -11.144 -2.971 -0.558 1.00 98.75 629 SER A O 1
ATOM 5009 N N . LYS A 1 630 ? -10.391 -3.198 -2.659 1.00 98.31 630 LYS A N 1
ATOM 5010 C CA . LYS A 1 630 ? -11.654 -2.810 -3.320 1.00 98.31 630 LYS A CA 1
ATOM 5011 C C . LYS A 1 630 ? -12.837 -3.638 -2.839 1.00 98.31 630 LYS A C 1
ATOM 5013 O O . LYS A 1 630 ? -13.872 -3.079 -2.486 1.00 98.31 630 LYS A O 1
ATOM 5018 N N . LYS A 1 631 ? -12.681 -4.964 -2.795 1.00 98.38 631 LYS A N 1
ATOM 5019 C CA . LYS A 1 631 ? -13.746 -5.873 -2.350 1.00 98.38 631 LYS A CA 1
ATOM 5020 C C . LYS A 1 631 ? -14.095 -5.668 -0.871 1.00 98.38 631 LYS A C 1
ATOM 5022 O O . LYS A 1 631 ? -15.278 -5.661 -0.537 1.00 98.38 631 LYS A O 1
ATOM 5027 N N . LEU A 1 632 ? -13.112 -5.427 0.002 1.00 98.69 632 LEU A N 1
ATOM 5028 C CA . LEU A 1 632 ? -13.389 -5.084 1.403 1.00 98.69 632 LEU A CA 1
ATOM 5029 C C . LEU A 1 632 ? -14.102 -3.727 1.536 1.00 98.69 632 LEU A C 1
ATOM 5031 O O . LEU A 1 632 ? -15.047 -3.607 2.314 1.00 98.69 632 LEU A O 1
ATOM 5035 N N . ILE A 1 633 ? -13.691 -2.721 0.758 1.00 98.69 633 ILE A N 1
ATOM 5036 C CA . ILE A 1 633 ? -14.353 -1.409 0.717 1.00 98.69 633 ILE A CA 1
ATOM 5037 C C . ILE A 1 633 ? -15.808 -1.561 0.264 1.00 98.69 633 ILE A C 1
ATOM 5039 O O . ILE A 1 633 ? -16.686 -0.944 0.860 1.00 98.69 633 ILE A O 1
ATOM 5043 N N . ASP A 1 634 ? -16.089 -2.406 -0.730 1.00 97.88 634 ASP A N 1
ATOM 5044 C CA . ASP A 1 634 ? -17.457 -2.689 -1.176 1.00 97.88 634 ASP A CA 1
ATOM 5045 C C . ASP A 1 634 ? -18.298 -3.347 -0.062 1.00 97.88 634 ASP A C 1
ATOM 5047 O O . ASP A 1 634 ? -19.447 -2.947 0.157 1.00 97.88 634 ASP A O 1
ATOM 5051 N N . PHE A 1 635 ? -17.735 -4.293 0.703 1.00 98.12 635 PHE A N 1
ATOM 5052 C CA . PHE A 1 635 ? -18.405 -4.870 1.878 1.00 98.12 635 PHE A CA 1
ATOM 5053 C C . PHE A 1 635 ? -18.688 -3.825 2.963 1.00 98.12 635 PHE A C 1
ATOM 5055 O O . PHE A 1 635 ? -19.813 -3.732 3.461 1.00 98.12 635 PHE A O 1
ATOM 5062 N N . TYR A 1 636 ? -17.705 -2.980 3.276 1.00 97.62 636 TYR A N 1
ATOM 5063 C CA . TYR A 1 636 ? -17.864 -1.875 4.219 1.00 97.62 636 TYR A CA 1
ATOM 5064 C C . TYR A 1 636 ? -18.938 -0.878 3.760 1.00 97.62 636 TYR A C 1
ATOM 5066 O O . TYR A 1 636 ? -19.801 -0.472 4.542 1.00 97.62 636 TYR A O 1
ATOM 5074 N N . ALA A 1 637 ? -18.909 -0.503 2.481 1.00 95.88 637 ALA A N 1
ATOM 5075 C CA . ALA A 1 637 ? -19.816 0.464 1.877 1.00 95.88 637 ALA A CA 1
ATOM 5076 C C . ALA A 1 637 ? -21.270 -0.025 1.878 1.00 95.88 637 ALA A C 1
ATOM 5078 O O . ALA A 1 637 ? -22.196 0.771 2.046 1.00 95.88 637 ALA A O 1
ATOM 5079 N N . THR A 1 638 ? -21.462 -1.334 1.725 1.00 94.81 638 THR A N 1
ATOM 5080 C CA . THR A 1 638 ? -22.767 -2.006 1.795 1.00 94.81 638 THR A CA 1
ATOM 5081 C C . THR A 1 638 ? -23.161 -2.423 3.212 1.00 94.81 638 THR A C 1
ATOM 5083 O O . THR A 1 638 ? -24.264 -2.927 3.398 1.00 94.81 638 THR A O 1
ATOM 5086 N N . LYS A 1 639 ? -22.297 -2.188 4.213 1.00 95.38 639 LYS A N 1
ATOM 5087 C CA . LYS A 1 639 ? -22.492 -2.615 5.609 1.00 95.38 639 LYS A CA 1
ATOM 5088 C C . LYS A 1 639 ? -22.765 -4.118 5.726 1.00 95.38 639 LYS A C 1
ATOM 5090 O O . LYS A 1 639 ? -23.573 -4.546 6.546 1.00 95.38 639 LYS A O 1
ATOM 5095 N N . THR A 1 640 ? -22.083 -4.913 4.902 1.00 97.31 640 THR A N 1
ATOM 5096 C CA . THR A 1 640 ? -22.190 -6.376 4.936 1.00 97.31 640 THR A CA 1
ATOM 5097 C C . THR A 1 640 ? -21.729 -6.882 6.300 1.00 97.31 640 THR A C 1
ATOM 5099 O O . THR A 1 640 ? -20.664 -6.471 6.783 1.00 97.31 640 THR A O 1
ATOM 5102 N N . LYS A 1 641 ? -22.525 -7.752 6.932 1.00 97.94 641 LYS A N 1
ATOM 5103 C CA . LYS A 1 641 ? -22.163 -8.327 8.230 1.00 97.94 641 LYS A CA 1
ATOM 5104 C C . LYS A 1 641 ? -20.969 -9.257 8.094 1.00 97.94 641 LYS A C 1
ATOM 5106 O O . LYS A 1 641 ? -20.740 -9.835 7.035 1.00 97.94 641 LYS A O 1
ATOM 5111 N N . TRP A 1 642 ? -20.223 -9.411 9.179 1.00 97.88 642 TRP A N 1
ATOM 5112 C CA . TRP A 1 642 ? -19.048 -10.273 9.222 1.00 97.88 642 TRP A CA 1
ATOM 5113 C C . TRP A 1 642 ? -19.362 -11.700 8.751 1.00 97.88 642 TRP A C 1
ATOM 5115 O O . TRP A 1 642 ? -18.655 -12.257 7.910 1.00 97.88 642 TRP A O 1
ATOM 5125 N N . GLU A 1 643 ? -20.468 -12.251 9.245 1.00 97.38 643 GLU A N 1
ATOM 5126 C CA . GLU A 1 643 ? -20.923 -13.616 8.984 1.00 97.38 643 GLU A CA 1
ATOM 5127 C C . GLU A 1 643 ? -21.572 -13.775 7.595 1.00 97.38 643 GLU A C 1
ATOM 5129 O O . GLU A 1 643 ? -21.650 -14.886 7.079 1.00 97.38 643 GLU A O 1
ATOM 5134 N N . ASP A 1 644 ? -21.959 -12.673 6.941 1.00 97.19 644 ASP A N 1
ATOM 5135 C CA . ASP A 1 644 ? -22.624 -12.661 5.627 1.00 97.19 644 ASP A CA 1
ATOM 5136 C C . ASP A 1 644 ? -21.610 -12.690 4.455 1.00 97.19 644 ASP A C 1
ATOM 5138 O O . ASP A 1 644 ? -21.853 -12.149 3.375 1.00 97.19 644 ASP A O 1
ATOM 5142 N N . GLY A 1 645 ? -20.447 -13.320 4.666 1.00 96.12 645 GLY A N 1
ATOM 5143 C CA . GLY A 1 645 ? -19.431 -13.584 3.637 1.00 96.12 645 GLY A CA 1
ATOM 5144 C C . GLY A 1 645 ? -18.121 -12.797 3.764 1.00 96.12 645 GLY A C 1
ATOM 5145 O O . GLY A 1 645 ? -17.153 -13.135 3.082 1.00 96.12 645 GLY A O 1
ATOM 5146 N N . VAL A 1 646 ? -18.032 -11.796 4.648 1.00 98.50 646 VAL A N 1
ATOM 5147 C CA . VAL A 1 646 ? -16.773 -11.055 4.885 1.00 98.50 646 VAL A CA 1
ATOM 5148 C C . VAL A 1 646 ? -15.730 -11.963 5.534 1.00 98.50 646 VAL A C 1
ATOM 5150 O O . VAL A 1 646 ? -14.579 -11.986 5.096 1.00 98.50 646 VAL A O 1
ATOM 5153 N N . SER A 1 647 ? -16.144 -12.746 6.535 1.00 98.38 647 SER A N 1
ATOM 5154 C CA . SER A 1 647 ? -15.287 -13.722 7.212 1.00 98.38 647 SER A CA 1
ATOM 5155 C C . SER A 1 647 ? -14.711 -14.738 6.224 1.00 98.38 647 SER A C 1
ATOM 5157 O O . SER A 1 647 ? -13.497 -14.925 6.170 1.00 98.38 647 SER A O 1
ATOM 5159 N N . ASP A 1 648 ? -15.557 -15.314 5.363 1.00 98.50 648 ASP A N 1
ATOM 5160 C CA . ASP A 1 648 ? -15.133 -16.277 4.344 1.00 98.50 648 ASP A CA 1
ATOM 5161 C C . ASP A 1 648 ? -14.192 -15.654 3.313 1.00 98.50 648 ASP A C 1
ATOM 5163 O O . ASP A 1 648 ? -13.176 -16.256 2.965 1.00 98.50 648 ASP A O 1
ATOM 5167 N N . PHE A 1 649 ? -14.482 -14.435 2.852 1.00 98.75 649 PHE A N 1
ATOM 5168 C CA . PHE A 1 649 ? -13.603 -13.700 1.947 1.00 98.75 649 PHE A CA 1
ATOM 5169 C C . PHE A 1 649 ? -12.204 -13.516 2.548 1.00 98.75 649 PHE A C 1
ATOM 5171 O O . PHE A 1 649 ? -11.195 -13.820 1.905 1.00 98.75 649 PHE A O 1
ATOM 5178 N N . LEU A 1 650 ? -12.122 -13.046 3.792 1.00 98.69 650 LEU A N 1
ATOM 5179 C CA . LEU A 1 650 ? -10.837 -12.809 4.440 1.00 98.69 650 LEU A CA 1
ATOM 5180 C C . LEU A 1 650 ? -10.123 -14.128 4.750 1.00 98.69 650 LEU A C 1
ATOM 5182 O O . LEU A 1 650 ? -8.947 -14.272 4.428 1.00 98.69 650 LEU A O 1
ATOM 5186 N N . ALA A 1 651 ? -10.815 -15.124 5.298 1.00 98.31 651 ALA A N 1
ATOM 5187 C CA . ALA A 1 651 ? -10.209 -16.392 5.691 1.00 98.31 651 ALA A CA 1
ATOM 5188 C C . ALA A 1 651 ? -9.785 -17.263 4.499 1.00 98.31 651 ALA A C 1
ATOM 5190 O O . ALA A 1 651 ? -8.756 -17.940 4.581 1.00 98.31 651 ALA A O 1
ATOM 5191 N N . ASN A 1 652 ? -10.554 -17.261 3.408 1.00 97.75 652 ASN A N 1
ATOM 5192 C CA . ASN A 1 652 ? -10.417 -18.240 2.327 1.00 97.75 652 ASN A CA 1
ATOM 5193 C C . ASN A 1 652 ? -9.999 -17.639 0.981 1.00 97.75 652 ASN A C 1
ATOM 5195 O O . ASN A 1 652 ? -9.627 -18.398 0.088 1.00 97.75 652 ASN A O 1
ATOM 5199 N N . GLU A 1 653 ? -9.994 -16.311 0.824 1.00 97.50 653 GLU A N 1
ATOM 5200 C CA . GLU A 1 653 ? -9.422 -15.656 -0.360 1.00 97.50 653 GLU A CA 1
ATOM 5201 C C . GLU A 1 653 ? -8.205 -14.789 -0.029 1.00 97.50 653 GLU A C 1
ATOM 5203 O O . GLU A 1 653 ? -7.198 -14.882 -0.724 1.00 97.50 653 GLU A O 1
ATOM 5208 N N . VAL A 1 654 ? -8.278 -13.935 0.999 1.00 98.50 654 VAL A N 1
ATOM 5209 C CA . VAL A 1 654 ? -7.165 -13.028 1.339 1.00 98.50 654 VAL A CA 1
ATOM 5210 C C . VAL A 1 654 ? -6.072 -13.774 2.095 1.00 98.50 654 VAL A C 1
ATOM 5212 O O . VAL A 1 654 ? -4.945 -13.858 1.616 1.00 98.50 654 VAL A O 1
ATOM 5215 N N . PHE A 1 655 ? -6.408 -14.368 3.238 1.00 98.56 655 PHE A N 1
ATOM 5216 C CA . PHE A 1 655 ? -5.484 -15.068 4.135 1.00 98.56 655 PHE A CA 1
ATOM 5217 C C . PHE A 1 655 ? -5.565 -16.591 3.968 1.00 98.56 655 PHE A C 1
ATOM 5219 O O . PHE A 1 655 ? -5.343 -17.358 4.910 1.00 98.56 655 PHE A O 1
ATOM 5226 N N . ALA A 1 656 ? -5.932 -17.061 2.774 1.00 98.06 656 ALA A N 1
ATOM 5227 C CA . ALA A 1 656 ? -5.938 -18.482 2.449 1.00 98.06 656 ALA A CA 1
ATOM 5228 C C . ALA A 1 656 ? -4.539 -19.076 2.668 1.00 98.06 656 ALA A C 1
ATOM 5230 O O . ALA A 1 656 ? -3.558 -18.479 2.234 1.00 98.06 656 ALA A O 1
ATOM 5231 N N . LEU A 1 657 ? -4.444 -20.241 3.315 1.00 97.75 657 LEU A N 1
ATOM 5232 C CA . LEU A 1 657 ? -3.171 -20.954 3.456 1.00 97.75 657 LEU A CA 1
ATOM 5233 C C . LEU A 1 657 ? -3.036 -21.993 2.351 1.00 97.75 657 LEU A C 1
ATOM 5235 O O . LEU A 1 657 ? -3.999 -22.676 1.999 1.00 97.75 657 LEU A O 1
ATOM 5239 N N . ASP A 1 658 ? -1.831 -22.110 1.812 1.00 95.62 658 ASP A N 1
ATOM 5240 C CA . ASP A 1 658 ? -1.481 -23.136 0.845 1.00 95.62 658 ASP A CA 1
ATOM 5241 C C . ASP A 1 658 ? -1.483 -24.532 1.494 1.00 95.62 658 ASP A C 1
ATOM 5243 O O . ASP A 1 658 ? -1.224 -24.695 2.686 1.00 95.62 658 ASP A O 1
ATOM 5247 N N . LYS A 1 659 ? -1.726 -25.583 0.703 1.00 91.31 659 LYS A N 1
ATOM 5248 C CA . LYS A 1 659 ? -1.679 -26.971 1.201 1.00 91.31 659 LYS A CA 1
ATOM 5249 C C . LYS A 1 659 ? -0.281 -27.381 1.677 1.00 91.31 659 LYS A C 1
ATOM 5251 O O . LYS A 1 659 ? -0.165 -28.312 2.468 1.00 91.31 659 LYS A O 1
ATOM 5256 N N . LYS A 1 660 ? 0.764 -26.719 1.174 1.00 88.81 660 LYS A N 1
ATOM 5257 C CA . LYS A 1 660 ? 2.169 -26.907 1.559 1.00 88.81 660 LYS A CA 1
ATOM 5258 C C . LYS A 1 660 ? 2.685 -25.726 2.387 1.00 88.81 660 LYS A C 1
ATOM 5260 O O . LYS A 1 660 ? 3.831 -25.316 2.218 1.00 88.81 660 LYS A O 1
ATOM 5265 N N . VAL A 1 661 ? 1.834 -25.159 3.241 1.00 93.00 661 VAL A N 1
ATOM 5266 C CA . VAL A 1 661 ? 2.221 -24.072 4.145 1.00 93.00 661 VAL A CA 1
ATOM 5267 C C . VAL A 1 661 ? 3.443 -24.465 4.981 1.00 93.00 661 VAL A C 1
ATOM 5269 O O . VAL A 1 661 ? 3.556 -25.596 5.462 1.00 93.00 661 VAL A O 1
ATOM 5272 N N . THR A 1 662 ? 4.377 -23.536 5.141 1.00 91.69 662 THR A N 1
ATOM 5273 C CA . THR A 1 662 ? 5.576 -23.710 5.956 1.00 91.69 662 THR A CA 1
ATOM 5274 C C . THR A 1 662 ? 5.440 -22.949 7.267 1.00 91.69 662 THR A C 1
ATOM 5276 O O . THR A 1 662 ? 4.586 -22.080 7.442 1.00 91.69 662 THR A O 1
ATOM 5279 N N . ARG A 1 663 ? 6.334 -23.258 8.205 1.00 92.81 663 ARG A N 1
ATOM 5280 C CA . ARG A 1 663 ? 6.532 -22.419 9.388 1.00 92.81 663 ARG A CA 1
ATOM 5281 C C . ARG A 1 663 ? 7.207 -21.106 9.003 1.00 92.81 663 ARG A C 1
ATOM 5283 O O . ARG A 1 663 ? 7.850 -21.030 7.953 1.00 92.81 663 ARG A O 1
ATOM 5290 N N . SER A 1 664 ? 7.053 -20.104 9.860 1.00 90.88 664 SER A N 1
ATOM 5291 C CA . SER A 1 664 ? 7.627 -18.778 9.656 1.00 90.88 664 SER A CA 1
ATOM 5292 C C . SER A 1 664 ? 9.158 -18.776 9.630 1.00 90.88 664 SER A C 1
ATOM 5294 O O . SER A 1 664 ? 9.811 -19.578 10.307 1.00 90.88 664 SER A O 1
ATOM 5296 N N . ASN A 1 665 ? 9.727 -17.850 8.862 1.00 85.25 665 ASN A N 1
ATOM 5297 C CA . ASN A 1 665 ? 11.165 -17.618 8.733 1.00 85.25 665 ASN A CA 1
ATOM 5298 C C . ASN A 1 665 ? 11.450 -16.131 8.438 1.00 85.25 665 ASN A C 1
ATOM 5300 O O . ASN A 1 665 ? 10.521 -15.356 8.232 1.00 85.25 665 ASN A O 1
ATOM 5304 N N . ALA A 1 666 ? 12.724 -15.743 8.387 1.00 81.19 666 ALA A N 1
ATOM 5305 C CA . ALA A 1 666 ? 13.148 -14.369 8.096 1.00 81.19 666 ALA A CA 1
ATOM 5306 C C . ALA A 1 666 ? 13.638 -14.170 6.641 1.00 81.19 666 ALA A C 1
ATOM 5308 O O . ALA A 1 666 ? 14.268 -13.168 6.313 1.00 81.19 666 ALA A O 1
ATOM 5309 N N . GLU A 1 667 ? 13.401 -15.144 5.762 1.00 75.44 667 GLU A N 1
ATOM 5310 C CA . GLU A 1 667 ? 13.917 -15.131 4.390 1.00 75.44 667 GLU A CA 1
ATOM 5311 C C . GLU A 1 667 ? 12.997 -14.303 3.492 1.00 75.44 667 GLU A C 1
ATOM 5313 O O . GLU A 1 667 ? 11.896 -14.748 3.174 1.00 75.44 667 GLU A O 1
ATOM 5318 N N . VAL A 1 668 ? 13.451 -13.120 3.073 1.00 67.94 668 VAL A N 1
ATOM 5319 C CA . VAL A 1 668 ? 12.739 -12.296 2.089 1.00 67.94 668 VAL A CA 1
ATOM 5320 C C . VAL A 1 668 ? 13.058 -12.806 0.679 1.00 67.94 668 VAL A C 1
ATOM 5322 O O . VAL A 1 668 ? 14.211 -13.045 0.333 1.00 67.94 668 VAL A O 1
ATOM 5325 N N . ASP A 1 669 ? 11.999 -13.022 -0.091 1.00 66.19 669 ASP A N 1
ATOM 5326 C CA . ASP A 1 669 ? 11.824 -14.038 -1.134 1.00 66.19 669 ASP A CA 1
ATOM 5327 C C . ASP A 1 669 ? 12.867 -14.136 -2.275 1.00 66.19 669 ASP A C 1
ATOM 5329 O O . ASP A 1 669 ? 13.038 -13.220 -3.081 1.00 66.19 669 ASP A O 1
ATOM 5333 N N . GLU A 1 670 ? 13.465 -15.327 -2.427 1.00 58.91 670 GLU A N 1
ATOM 5334 C CA . GLU A 1 670 ? 14.244 -15.755 -3.609 1.00 58.91 670 GLU A CA 1
ATOM 5335 C C . GLU A 1 670 ? 13.593 -16.911 -4.396 1.00 58.91 670 GLU A C 1
ATOM 5337 O O . GLU A 1 670 ? 14.151 -17.410 -5.376 1.00 58.91 670 GLU A O 1
ATOM 5342 N N . ARG A 1 671 ? 12.412 -17.362 -3.973 1.00 69.56 671 ARG A N 1
ATOM 5343 C CA . ARG A 1 671 ? 11.793 -18.632 -4.351 1.00 69.56 671 ARG A CA 1
ATOM 5344 C C . ARG A 1 671 ? 10.603 -18.492 -5.291 1.00 69.56 671 ARG A C 1
ATOM 5346 O O . ARG A 1 671 ? 10.100 -19.533 -5.685 1.00 69.56 671 ARG A O 1
ATOM 5353 N N . PHE A 1 672 ? 10.161 -17.297 -5.691 1.00 69.44 672 PHE A N 1
ATOM 5354 C CA . PHE A 1 672 ? 8.953 -17.045 -6.515 1.00 69.44 672 PHE A CA 1
ATOM 5355 C C . PHE A 1 672 ? 8.749 -17.891 -7.796 1.00 69.44 672 PHE A C 1
ATOM 5357 O O . PHE A 1 672 ? 7.643 -17.925 -8.330 1.00 69.44 672 PHE A O 1
ATOM 5364 N N . ALA A 1 673 ? 9.761 -18.613 -8.275 1.00 61.72 673 ALA A N 1
ATOM 5365 C CA . ALA A 1 673 ? 9.693 -19.446 -9.477 1.00 61.72 673 ALA A CA 1
ATOM 5366 C C . ALA A 1 673 ? 9.957 -20.948 -9.237 1.00 61.72 673 ALA A C 1
ATOM 5368 O O . ALA A 1 673 ? 9.960 -21.740 -10.181 1.00 61.72 673 ALA A O 1
ATOM 5369 N N . LEU A 1 674 ? 10.162 -21.363 -7.986 1.00 71.94 674 LEU A N 1
ATOM 5370 C CA . LEU A 1 674 ? 10.423 -22.761 -7.655 1.00 71.94 674 LEU A CA 1
ATOM 5371 C C . LEU A 1 674 ? 9.136 -23.608 -7.726 1.00 71.94 674 LEU A C 1
ATOM 5373 O O . LEU A 1 674 ? 8.042 -23.106 -7.462 1.00 71.94 674 LEU A O 1
ATOM 5377 N N . PRO A 1 675 ? 9.208 -24.914 -8.046 1.00 69.44 675 PRO A N 1
ATOM 5378 C CA . PRO A 1 675 ? 8.030 -25.790 -8.076 1.00 69.44 675 PRO A CA 1
ATOM 5379 C C . PRO A 1 675 ? 7.216 -25.784 -6.771 1.00 69.44 675 PRO A C 1
ATOM 5381 O O . PRO A 1 675 ? 5.992 -25.916 -6.777 1.00 69.44 675 PRO A O 1
ATOM 5384 N N . GLU A 1 676 ? 7.883 -25.629 -5.631 1.00 74.88 676 GLU A N 1
ATOM 5385 C CA . GLU A 1 676 ? 7.272 -25.572 -4.306 1.00 74.88 676 GLU A CA 1
ATOM 5386 C C . GLU A 1 676 ? 6.545 -24.260 -4.001 1.00 74.88 676 GLU A C 1
ATOM 5388 O O . GLU A 1 676 ? 5.725 -24.259 -3.080 1.00 74.88 676 GLU A O 1
ATOM 5393 N N . THR A 1 677 ? 6.720 -23.212 -4.809 1.00 79.50 677 THR A N 1
ATOM 5394 C CA . THR A 1 677 ? 6.064 -21.888 -4.700 1.00 79.50 677 THR A CA 1
ATOM 5395 C C . THR A 1 677 ? 5.274 -21.486 -5.957 1.00 79.50 677 THR A C 1
ATOM 5397 O O . THR A 1 677 ? 4.465 -20.563 -5.902 1.00 79.50 677 THR A O 1
ATOM 5400 N N . SER A 1 678 ? 5.422 -22.227 -7.059 1.00 72.88 678 SER A N 1
ATOM 5401 C CA . SER A 1 678 ? 4.647 -22.105 -8.299 1.00 72.88 678 SER A CA 1
ATOM 5402 C C . SER A 1 678 ? 3.294 -22.819 -8.206 1.00 72.88 678 SER A C 1
ATOM 5404 O O . SER A 1 678 ? 3.179 -23.905 -7.634 1.00 72.88 678 SER A O 1
ATOM 5406 N N . GLY A 1 679 ? 2.245 -22.207 -8.763 1.00 61.31 679 GLY A N 1
ATOM 5407 C CA . GLY A 1 679 ? 0.890 -22.756 -8.905 1.00 61.31 679 GLY A CA 1
ATOM 5408 C C . GLY A 1 679 ? 0.743 -23.858 -9.954 1.00 61.31 679 GLY A C 1
ATOM 5409 O O . GLY A 1 679 ? -0.311 -24.490 -10.011 1.00 61.31 679 GLY A O 1
ATOM 5410 N N . THR A 1 680 ? 1.777 -24.116 -10.762 1.00 54.25 680 THR A N 1
ATOM 5411 C CA . THR A 1 680 ? 1.703 -25.034 -11.908 1.00 54.25 680 THR A CA 1
ATOM 5412 C C . THR A 1 680 ? 2.621 -26.241 -11.707 1.00 54.25 680 THR A C 1
ATOM 5414 O O . THR A 1 680 ? 3.822 -26.095 -11.489 1.00 54.25 680 THR A O 1
ATOM 5417 N N . VAL A 1 681 ? 2.075 -27.458 -11.830 1.00 44.94 681 VAL A N 1
ATOM 5418 C CA . VAL A 1 681 ? 2.844 -28.719 -11.847 1.00 44.94 681 VAL A CA 1
ATOM 5419 C C . VAL A 1 681 ? 3.507 -28.884 -13.219 1.00 44.94 681 VAL A C 1
ATOM 5421 O O . VAL A 1 681 ? 3.054 -29.691 -14.012 1.00 44.94 681 VAL A O 1
ATOM 5424 N N . CYS A 1 682 ? 4.502 -28.056 -13.543 1.00 40.62 682 CYS A N 1
ATOM 5425 C CA . CYS A 1 682 ? 5.501 -28.303 -14.596 1.00 40.62 682 CYS A CA 1
ATOM 5426 C C . CYS A 1 682 ? 6.433 -27.088 -14.710 1.00 40.62 682 CYS A C 1
ATOM 5428 O O . CYS A 1 682 ? 6.307 -26.279 -15.621 1.00 40.62 682 CYS A O 1
ATOM 5430 N N . VAL A 1 683 ? 7.399 -26.959 -13.797 1.00 44.78 683 VAL A N 1
ATOM 5431 C CA . VAL A 1 683 ? 8.540 -26.033 -13.983 1.00 44.78 683 VAL A CA 1
ATOM 5432 C C . VAL A 1 683 ? 9.727 -26.744 -14.663 1.00 44.78 683 VAL A C 1
ATOM 5434 O O . VAL A 1 683 ? 10.822 -26.207 -14.753 1.00 44.78 683 VAL A O 1
ATOM 5437 N N . GLN A 1 684 ? 9.531 -27.966 -15.174 1.00 39.34 684 GLN A N 1
ATOM 5438 C CA . GLN A 1 684 ? 10.609 -28.739 -15.803 1.00 39.34 684 GLN A CA 1
ATOM 5439 C C . GLN A 1 684 ? 11.000 -28.255 -17.207 1.00 39.34 684 GLN A C 1
ATOM 5441 O O . GLN A 1 684 ? 11.979 -28.750 -17.736 1.00 39.34 684 GLN A O 1
ATOM 5446 N N . GLN A 1 685 ? 10.294 -27.296 -17.817 1.00 37.12 685 GLN A N 1
ATOM 5447 C CA . GLN A 1 685 ? 10.628 -26.816 -19.170 1.00 37.12 685 GLN A CA 1
ATOM 5448 C C . GLN A 1 685 ? 11.216 -25.401 -19.232 1.00 37.12 685 GLN A C 1
ATOM 5450 O O . GLN A 1 685 ? 11.800 -25.062 -20.252 1.00 37.12 685 GLN A O 1
ATOM 5455 N N . ALA A 1 686 ? 11.115 -24.595 -18.168 1.00 40.34 686 ALA A N 1
ATOM 5456 C CA . ALA A 1 686 ? 11.597 -23.207 -18.177 1.00 40.34 686 ALA 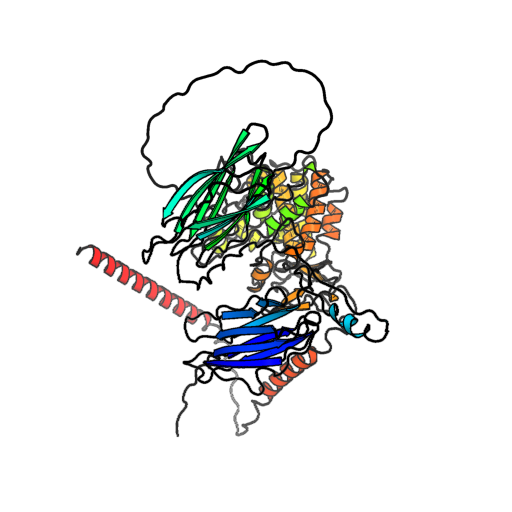A CA 1
ATOM 5457 C C . ALA A 1 686 ? 13.025 -23.029 -17.624 1.00 40.34 686 ALA A C 1
ATOM 5459 O O . ALA A 1 686 ? 13.640 -22.003 -17.877 1.00 40.34 686 ALA A O 1
ATOM 5460 N N . TYR A 1 687 ? 13.558 -24.016 -16.895 1.00 41.50 687 TYR A N 1
ATOM 5461 C CA . TYR A 1 687 ? 14.854 -23.912 -16.201 1.00 41.50 687 TYR A CA 1
ATOM 5462 C C . TYR A 1 687 ? 15.982 -24.752 -16.809 1.00 41.50 687 TYR A C 1
ATOM 5464 O O . TYR A 1 687 ? 17.064 -24.829 -16.231 1.00 41.50 687 TYR A O 1
ATOM 5472 N N . HIS A 1 688 ? 15.758 -25.396 -17.957 1.00 35.53 688 HIS A N 1
ATOM 5473 C CA . HIS A 1 688 ? 16.725 -26.368 -18.469 1.00 35.53 688 HIS A CA 1
ATOM 5474 C C . HIS A 1 688 ? 18.025 -25.765 -19.031 1.00 35.53 688 HIS A C 1
ATOM 5476 O O . HIS A 1 688 ? 18.997 -26.509 -19.110 1.00 35.53 688 HIS A O 1
ATOM 5482 N N . ASP A 1 689 ? 18.082 -24.458 -19.318 1.00 36.75 689 ASP A N 1
ATOM 5483 C CA . ASP A 1 689 ? 19.293 -23.818 -19.864 1.00 36.75 689 ASP A CA 1
ATOM 5484 C C . ASP A 1 689 ? 20.170 -23.101 -18.811 1.00 36.75 689 ASP A C 1
ATOM 5486 O O . ASP A 1 689 ? 21.370 -22.953 -19.026 1.00 36.75 689 ASP A O 1
ATOM 5490 N N . ASP A 1 690 ? 19.638 -22.728 -17.638 1.00 46.50 690 ASP A N 1
ATOM 5491 C CA . ASP A 1 690 ? 20.404 -21.979 -16.616 1.00 46.50 690 ASP A CA 1
ATOM 5492 C C . ASP A 1 690 ? 20.997 -22.854 -15.494 1.00 46.50 690 ASP A C 1
ATOM 5494 O O . ASP A 1 690 ? 21.989 -22.479 -14.857 1.00 46.50 690 ASP A O 1
ATOM 5498 N N . ASP A 1 691 ? 20.440 -24.049 -15.264 1.00 44.72 691 ASP A N 1
ATOM 5499 C CA . ASP A 1 691 ? 20.900 -24.948 -14.196 1.00 44.72 691 ASP A CA 1
ATOM 5500 C C . ASP A 1 691 ? 22.261 -25.591 -14.531 1.00 44.72 691 ASP A C 1
ATOM 5502 O O . ASP A 1 691 ? 23.062 -25.877 -13.643 1.00 44.72 691 ASP A O 1
ATOM 5506 N N . GLU A 1 692 ? 22.608 -25.736 -15.816 1.00 38.69 692 GLU A N 1
ATOM 5507 C CA . GLU A 1 692 ? 23.918 -26.264 -16.217 1.00 38.69 692 GLU A CA 1
ATOM 5508 C C . GLU A 1 692 ? 25.048 -25.289 -15.849 1.00 38.69 692 GLU A C 1
ATOM 5510 O O . GLU A 1 692 ? 26.095 -25.700 -15.348 1.00 38.69 692 GLU A O 1
ATOM 5515 N N . THR A 1 693 ? 24.818 -23.984 -15.987 1.00 43.66 693 THR A N 1
ATOM 5516 C CA . THR A 1 693 ? 25.796 -22.936 -15.663 1.00 43.66 693 THR A CA 1
ATOM 5517 C C . THR A 1 693 ? 26.023 -22.821 -14.155 1.00 43.66 693 THR A C 1
ATOM 5519 O O . THR A 1 693 ? 27.168 -22.697 -13.705 1.00 43.66 693 THR A O 1
ATOM 5522 N N . TYR A 1 694 ? 24.955 -22.943 -13.359 1.00 39.19 694 TYR A N 1
ATOM 5523 C CA . TYR A 1 694 ? 25.034 -22.960 -11.897 1.00 39.19 694 TYR A CA 1
ATOM 5524 C C . TYR A 1 694 ? 25.700 -24.243 -11.375 1.00 39.19 694 TYR A C 1
ATOM 5526 O O . TYR A 1 694 ? 26.622 -24.173 -10.556 1.00 39.19 694 TYR A O 1
ATOM 5534 N N . ARG A 1 695 ? 25.324 -25.414 -11.910 1.00 41.59 695 ARG A N 1
ATOM 5535 C CA . ARG A 1 695 ? 25.914 -26.712 -11.544 1.00 41.59 695 ARG A CA 1
ATOM 5536 C C . ARG A 1 695 ? 27.388 -26.792 -11.947 1.00 41.59 695 ARG A C 1
ATOM 5538 O O . ARG A 1 695 ? 28.213 -27.185 -11.129 1.00 41.59 695 ARG A O 1
ATOM 5545 N N . MET A 1 696 ? 27.755 -26.304 -13.136 1.00 42.91 696 MET A N 1
ATOM 5546 C CA . MET A 1 696 ? 29.153 -26.181 -13.573 1.00 42.91 696 MET A CA 1
ATOM 5547 C C . MET A 1 696 ? 29.946 -25.140 -12.769 1.00 42.91 696 MET A C 1
ATOM 5549 O O . MET A 1 696 ? 31.168 -25.260 -12.651 1.00 42.91 696 MET A O 1
ATOM 5553 N N . GLY A 1 697 ? 29.294 -24.101 -12.243 1.00 38.28 697 GLY A N 1
ATOM 5554 C CA . GLY A 1 697 ? 29.906 -23.116 -11.348 1.00 38.28 697 GLY A CA 1
ATOM 5555 C C . GLY A 1 697 ? 30.181 -23.685 -9.954 1.00 38.28 697 GLY A C 1
ATOM 5556 O O . GLY A 1 697 ? 31.249 -23.445 -9.384 1.00 38.28 697 GLY A O 1
ATOM 5557 N N . LEU A 1 698 ? 29.255 -24.492 -9.430 1.00 39.50 698 LEU A N 1
ATOM 5558 C CA . LEU A 1 698 ? 29.388 -25.183 -8.149 1.00 39.50 698 LEU A CA 1
ATOM 5559 C C . LEU A 1 698 ? 30.409 -26.329 -8.226 1.00 39.50 698 LEU A C 1
ATOM 5561 O O . LEU A 1 698 ? 31.266 -26.429 -7.351 1.00 39.50 698 LEU A O 1
ATOM 5565 N N . GLU A 1 699 ? 30.397 -27.123 -9.303 1.00 41.75 699 GLU A N 1
ATOM 5566 C CA . GLU A 1 699 ? 31.401 -28.165 -9.567 1.00 41.75 699 GLU A CA 1
ATOM 5567 C C . GLU A 1 699 ? 32.800 -27.555 -9.769 1.00 41.75 699 GLU A C 1
ATOM 5569 O O . GLU A 1 699 ? 33.771 -28.075 -9.222 1.00 41.75 699 GLU A O 1
ATOM 5574 N N . ARG A 1 700 ? 32.924 -26.395 -10.439 1.00 45.78 700 ARG A N 1
ATOM 5575 C CA . ARG A 1 700 ? 34.199 -25.651 -10.517 1.00 45.78 700 ARG A CA 1
ATOM 5576 C C . ARG A 1 700 ? 34.677 -25.160 -9.153 1.00 45.78 700 ARG A C 1
ATOM 5578 O O . ARG A 1 700 ? 35.865 -25.273 -8.863 1.00 45.78 700 ARG A O 1
ATOM 5585 N N . LYS A 1 701 ? 33.780 -24.648 -8.302 1.00 39.31 701 LYS A N 1
ATOM 5586 C CA . LYS A 1 701 ? 34.118 -24.234 -6.928 1.00 39.31 701 LYS A CA 1
ATOM 5587 C C . LYS A 1 701 ? 34.519 -25.414 -6.040 1.00 39.31 701 LYS A C 1
ATOM 5589 O O . LYS A 1 701 ? 35.446 -25.265 -5.251 1.00 39.31 701 LYS A O 1
ATOM 5594 N N . MET A 1 702 ? 33.873 -26.573 -6.176 1.00 38.66 702 MET A N 1
ATOM 5595 C CA . MET A 1 702 ? 34.235 -27.777 -5.419 1.00 38.66 702 MET A CA 1
ATOM 5596 C C . MET A 1 702 ? 35.551 -28.392 -5.905 1.00 38.66 702 MET A C 1
ATOM 5598 O O . MET A 1 702 ? 36.411 -28.694 -5.083 1.00 38.66 702 MET A O 1
ATOM 5602 N N . ALA A 1 703 ? 35.790 -28.441 -7.218 1.00 41.28 703 ALA A N 1
ATOM 5603 C CA . ALA A 1 703 ? 37.070 -28.872 -7.781 1.00 41.28 703 ALA A CA 1
ATOM 5604 C C . ALA A 1 703 ? 38.237 -27.935 -7.401 1.00 41.28 703 ALA A C 1
ATOM 5606 O O . ALA A 1 703 ? 39.359 -28.398 -7.198 1.00 41.28 703 ALA A O 1
ATOM 5607 N N . LEU A 1 704 ? 37.983 -26.629 -7.247 1.00 41.81 704 LEU A N 1
ATOM 5608 C CA . LEU A 1 704 ? 38.954 -25.652 -6.728 1.00 41.81 704 LEU A CA 1
ATOM 5609 C C . LEU A 1 704 ? 39.285 -25.870 -5.241 1.00 41.81 704 LEU A C 1
ATOM 5611 O O . LEU A 1 704 ? 40.415 -25.616 -4.828 1.00 41.81 704 LEU A O 1
ATOM 5615 N N . LEU A 1 705 ? 38.326 -26.350 -4.445 1.00 39.53 705 LEU A N 1
ATOM 5616 C CA . LEU A 1 705 ? 38.519 -26.648 -3.022 1.00 39.53 705 LEU A CA 1
ATOM 5617 C C . LEU A 1 705 ? 39.201 -28.008 -2.796 1.00 39.53 705 LEU A C 1
ATOM 5619 O O . LEU A 1 705 ? 40.012 -28.135 -1.882 1.00 39.53 705 LEU A O 1
ATOM 5623 N N . GLU A 1 706 ? 38.934 -29.001 -3.645 1.00 42.06 706 GLU A N 1
ATOM 5624 C CA . GLU A 1 706 ? 39.552 -30.333 -3.569 1.00 42.06 706 GLU A CA 1
ATOM 5625 C C . GLU A 1 706 ? 40.940 -30.385 -4.236 1.00 42.06 706 GLU A C 1
ATOM 5627 O O . GLU A 1 706 ? 41.842 -31.068 -3.749 1.00 42.06 706 GLU A O 1
ATOM 5632 N N . GLY A 1 707 ? 41.165 -29.598 -5.295 1.00 38.75 707 GLY A N 1
ATOM 5633 C CA . GLY A 1 707 ? 42.457 -29.485 -5.984 1.00 38.75 707 GLY A CA 1
ATOM 5634 C C . GLY A 1 707 ? 43.529 -28.698 -5.217 1.00 38.75 707 GLY A C 1
ATOM 5635 O O . GLY A 1 707 ? 44.706 -28.764 -5.568 1.00 38.75 707 GLY A O 1
ATOM 5636 N N . GLY A 1 708 ? 43.148 -27.980 -4.155 1.00 37.44 708 GLY A N 1
ATOM 5637 C CA . GLY A 1 708 ? 44.057 -27.201 -3.305 1.00 37.44 708 GLY A CA 1
ATOM 5638 C C . GLY A 1 708 ? 44.752 -27.990 -2.186 1.00 37.44 708 GLY A C 1
ATOM 5639 O O . GLY A 1 708 ? 45.557 -27.412 -1.459 1.00 37.44 708 GLY A O 1
ATOM 5640 N N . LEU A 1 709 ? 44.467 -29.289 -2.025 1.00 34.81 709 LEU A N 1
ATOM 5641 C CA . LEU A 1 709 ? 44.969 -30.113 -0.909 1.00 34.81 709 LEU A CA 1
ATOM 5642 C C . LEU A 1 709 ? 45.847 -31.305 -1.323 1.00 34.81 709 LEU A C 1
ATOM 5644 O O . LEU A 1 709 ? 46.081 -32.213 -0.527 1.00 34.81 709 LEU A O 1
ATOM 5648 N N . ALA A 1 710 ? 46.408 -31.291 -2.531 1.00 34.91 710 ALA A N 1
ATOM 5649 C CA . ALA A 1 710 ? 47.332 -32.325 -2.989 1.00 34.91 710 ALA A CA 1
ATOM 5650 C C . ALA A 1 710 ? 48.728 -31.756 -3.276 1.00 34.91 710 ALA A C 1
ATOM 5652 O O . ALA A 1 710 ? 49.109 -31.642 -4.429 1.00 34.91 710 ALA A O 1
ATOM 5653 N N . TYR A 1 711 ? 49.489 -31.408 -2.232 1.00 30.55 711 TYR A N 1
ATOM 5654 C CA . TYR A 1 711 ? 50.951 -31.595 -2.179 1.00 30.55 711 TYR A CA 1
ATOM 5655 C C . TYR A 1 711 ? 51.471 -31.300 -0.761 1.00 30.55 711 TYR A C 1
ATOM 5657 O O . TYR A 1 711 ? 51.868 -30.184 -0.452 1.00 30.55 711 TYR A O 1
ATOM 5665 N N . MET A 1 712 ? 51.451 -32.310 0.114 1.00 28.16 712 MET A N 1
ATOM 5666 C CA . MET A 1 712 ? 52.574 -32.667 0.998 1.00 28.16 712 MET A CA 1
ATOM 5667 C C . MET A 1 712 ? 52.196 -33.862 1.886 1.00 28.16 712 MET A C 1
ATOM 5669 O O . MET A 1 712 ? 51.321 -33.782 2.741 1.00 28.16 712 MET A O 1
ATOM 5673 N N . GLN A 1 713 ? 52.922 -34.960 1.713 1.00 28.25 713 GLN A N 1
ATOM 5674 C CA . GLN A 1 713 ? 53.118 -36.036 2.690 1.00 28.25 713 GLN A CA 1
ATOM 5675 C C . GLN A 1 713 ? 54.498 -36.672 2.411 1.00 28.25 713 GLN A C 1
ATOM 5677 O O . GLN A 1 713 ? 54.961 -36.564 1.272 1.00 28.25 713 GLN A O 1
ATOM 5682 N N . PRO A 1 714 ? 55.111 -37.458 3.325 1.00 43.56 714 PRO A N 1
ATOM 5683 C CA . PRO A 1 714 ? 54.990 -37.486 4.795 1.00 43.56 714 PRO A CA 1
ATOM 5684 C C . PRO A 1 714 ? 56.345 -37.710 5.535 1.00 43.56 714 PRO A C 1
ATOM 5686 O O . PRO A 1 714 ? 57.314 -38.170 4.943 1.00 43.56 714 PRO A O 1
ATOM 5689 N N . ALA A 1 715 ? 56.380 -37.468 6.854 1.00 27.61 715 ALA A N 1
ATOM 5690 C CA . ALA A 1 715 ? 57.195 -38.161 7.883 1.00 27.61 715 ALA A CA 1
ATOM 5691 C C . ALA A 1 715 ? 56.932 -37.471 9.241 1.00 27.61 715 ALA A C 1
ATOM 5693 O O . ALA A 1 715 ? 56.968 -36.250 9.288 1.00 27.61 715 ALA A O 1
ATOM 5694 N N . GLY A 1 716 ? 56.669 -38.083 10.394 1.00 26.72 716 GLY A N 1
ATOM 5695 C CA . GLY A 1 716 ? 56.508 -39.457 10.863 1.00 26.72 716 GLY A CA 1
ATOM 5696 C C . GLY A 1 716 ? 56.625 -39.417 12.404 1.00 26.72 716 GLY A C 1
ATOM 5697 O O . GLY A 1 716 ? 57.522 -38.732 12.877 1.00 26.72 716 GLY A O 1
ATOM 5698 N N . VAL A 1 717 ? 55.767 -40.163 13.132 1.00 28.14 717 VAL A N 1
ATOM 5699 C CA . VAL A 1 717 ? 55.888 -40.596 14.562 1.00 28.14 717 VAL A CA 1
ATOM 5700 C C . VAL A 1 717 ? 55.845 -39.438 15.607 1.00 28.14 717 VAL A C 1
ATOM 5702 O O . VAL A 1 717 ? 56.484 -38.417 15.425 1.00 28.14 717 VAL A O 1
ATOM 5705 N N . ASP A 1 718 ? 55.090 -39.421 16.712 1.00 27.72 718 ASP A N 1
ATOM 5706 C CA . ASP A 1 718 ? 54.774 -40.447 17.712 1.00 27.72 718 ASP A CA 1
ATOM 5707 C C . ASP A 1 718 ? 53.534 -40.058 18.558 1.00 27.72 718 ASP A C 1
ATOM 5709 O O . ASP A 1 718 ? 53.158 -38.886 18.648 1.00 27.72 718 ASP A O 1
ATOM 5713 N N . ASP A 1 719 ? 52.958 -41.054 19.229 1.00 34.84 719 ASP A N 1
ATOM 5714 C CA . ASP A 1 719 ? 51.884 -40.970 20.224 1.00 34.84 719 ASP A CA 1
ATOM 5715 C C . ASP A 1 719 ? 52.248 -40.093 21.438 1.00 34.84 719 ASP A C 1
ATOM 5717 O O . ASP A 1 719 ? 53.323 -40.255 22.021 1.00 34.84 719 ASP A O 1
ATOM 5721 N N . ARG A 1 720 ? 51.295 -39.270 21.917 1.00 29.00 720 ARG A N 1
ATOM 5722 C CA . ARG A 1 720 ? 50.849 -39.213 23.333 1.00 29.00 720 ARG A CA 1
ATOM 5723 C C . ARG A 1 720 ? 49.885 -38.055 23.630 1.00 29.00 720 ARG A C 1
ATOM 5725 O O . ARG A 1 720 ? 50.084 -36.919 23.225 1.00 29.00 720 ARG A O 1
ATOM 5732 N N . ALA A 1 721 ? 48.969 -38.383 24.542 1.00 29.19 721 ALA A N 1
ATOM 5733 C CA . ALA A 1 721 ? 48.279 -37.518 25.502 1.00 29.19 721 ALA A CA 1
ATOM 5734 C C . ALA A 1 721 ? 46.928 -36.905 25.090 1.00 29.19 721 ALA A C 1
ATOM 5736 O O . ALA A 1 721 ? 46.806 -35.805 24.564 1.00 29.19 721 ALA A O 1
ATOM 5737 N N . HIS A 1 722 ? 45.885 -37.629 25.507 1.00 37.94 722 HIS A N 1
ATOM 5738 C CA . HIS A 1 722 ? 44.624 -37.071 25.982 1.00 37.94 722 HIS A CA 1
ATOM 5739 C C . HIS A 1 722 ? 44.831 -35.904 26.962 1.00 37.94 722 HIS A C 1
ATOM 5741 O O . HIS A 1 722 ? 45.570 -36.030 27.938 1.00 37.94 722 HIS A O 1
ATOM 5747 N N . GLY A 1 723 ? 44.055 -34.837 26.772 1.00 38.69 723 GLY A N 1
ATOM 5748 C CA . GLY A 1 723 ? 43.819 -33.800 27.773 1.00 38.69 723 GLY A CA 1
ATOM 5749 C C . GLY A 1 723 ? 43.728 -32.414 27.146 1.00 38.69 723 GLY A C 1
ATOM 5750 O O . GLY A 1 723 ? 44.610 -32.025 26.400 1.00 38.69 723 GLY A O 1
ATOM 5751 N N . ILE A 1 724 ? 42.702 -31.647 27.531 1.00 31.11 724 ILE A N 1
ATOM 5752 C CA . ILE A 1 724 ? 42.439 -30.237 27.166 1.00 31.11 724 ILE A CA 1
ATOM 5753 C C . ILE A 1 724 ? 41.516 -30.050 25.938 1.00 31.11 724 ILE A C 1
ATOM 5755 O O . ILE A 1 724 ? 41.854 -29.405 24.954 1.00 31.11 724 ILE A O 1
ATOM 5759 N N . SER A 1 725 ? 40.267 -30.529 26.037 1.00 32.50 725 SER A N 1
ATOM 5760 C CA . SER A 1 725 ? 39.130 -30.036 25.225 1.00 32.50 725 SER A CA 1
ATOM 5761 C C . SER A 1 725 ? 38.130 -29.189 26.035 1.00 32.50 725 SER A C 1
ATOM 5763 O O . SER A 1 725 ? 36.946 -29.097 25.718 1.00 32.50 725 SER A O 1
ATOM 5765 N N . ARG A 1 726 ? 38.600 -28.514 27.091 1.00 34.69 726 ARG A N 1
ATOM 5766 C CA . ARG A 1 726 ? 37.817 -27.526 27.852 1.00 34.69 726 ARG A CA 1
ATOM 5767 C C . ARG A 1 726 ? 38.705 -26.356 28.268 1.00 34.69 726 ARG A C 1
ATOM 5769 O O . ARG A 1 726 ? 39.183 -26.363 29.392 1.00 34.69 726 ARG A O 1
ATOM 5776 N N . LEU A 1 727 ? 38.936 -25.379 27.380 1.00 34.56 727 LEU A N 1
ATOM 5777 C CA . LEU A 1 727 ? 39.355 -24.017 27.789 1.00 34.56 727 LEU A CA 1
ATOM 5778 C C . LEU A 1 727 ? 39.336 -22.914 26.705 1.00 34.56 727 LEU A C 1
ATOM 5780 O O . LEU A 1 727 ? 39.608 -21.767 27.038 1.00 34.56 727 LEU A O 1
ATOM 5784 N N . CYS A 1 728 ? 38.941 -23.166 25.450 1.00 33.78 728 CYS A N 1
ATOM 5785 C CA . CYS A 1 728 ? 38.983 -22.124 24.402 1.00 33.78 728 CYS A CA 1
ATOM 5786 C C . CYS A 1 728 ? 37.626 -21.844 23.731 1.00 33.78 728 CYS A C 1
ATOM 5788 O O . CYS A 1 728 ? 37.483 -21.978 22.521 1.00 33.78 728 CYS A O 1
ATOM 5790 N N . ARG A 1 729 ? 36.620 -21.414 24.508 1.00 39.62 729 ARG A N 1
ATOM 5791 C CA . ARG A 1 729 ? 35.372 -20.810 23.977 1.00 39.62 729 ARG A CA 1
ATOM 5792 C C . ARG A 1 729 ? 34.972 -19.481 24.643 1.00 39.62 729 ARG A C 1
ATOM 5794 O O . ARG A 1 729 ? 33.823 -19.074 24.548 1.00 39.62 729 ARG A O 1
ATOM 5801 N N . GLY A 1 730 ? 35.910 -18.785 25.293 1.00 37.62 730 GLY A N 1
ATOM 5802 C CA . GLY A 1 730 ? 35.609 -17.563 26.060 1.00 37.62 730 GLY A CA 1
ATOM 5803 C C . GLY A 1 730 ? 36.263 -16.255 25.598 1.00 37.62 730 GLY A C 1
ATOM 5804 O O . GLY A 1 730 ? 35.903 -15.211 26.122 1.00 37.62 730 GLY A O 1
ATOM 5805 N N . PHE A 1 731 ? 37.213 -16.261 24.655 1.00 39.72 731 PHE A N 1
ATOM 5806 C CA . PHE A 1 731 ? 38.121 -15.106 24.500 1.00 39.72 731 PHE A CA 1
ATOM 5807 C C . PHE A 1 731 ? 37.865 -14.176 23.302 1.00 39.72 731 PHE A C 1
ATOM 5809 O O . PHE A 1 731 ? 38.434 -13.092 23.252 1.00 39.72 731 PHE A O 1
ATOM 5816 N N . TYR A 1 732 ? 36.994 -14.538 22.359 1.00 40.19 732 TYR A N 1
ATOM 5817 C CA . TYR A 1 732 ? 36.779 -13.736 21.141 1.00 40.19 732 TYR A CA 1
ATOM 5818 C C . TYR A 1 732 ? 35.726 -12.607 21.262 1.00 40.19 732 TYR A C 1
ATOM 5820 O O . TYR A 1 732 ? 35.975 -11.517 20.747 1.00 40.19 732 TYR A O 1
ATOM 5828 N N . PRO A 1 733 ? 34.593 -12.774 21.978 1.00 45.31 733 PRO A N 1
ATOM 5829 C CA . PRO A 1 733 ? 33.585 -11.709 22.086 1.00 45.31 733 PRO A CA 1
ATOM 5830 C C . PRO A 1 733 ? 34.031 -10.520 22.958 1.00 45.31 733 PRO A C 1
ATOM 5832 O O . PRO A 1 733 ? 33.688 -9.374 22.676 1.00 45.31 733 PRO A O 1
ATOM 5835 N N . ALA A 1 734 ? 34.833 -10.773 24.000 1.00 42.53 734 ALA A N 1
ATOM 5836 C CA . ALA A 1 734 ? 35.266 -9.749 24.955 1.00 42.53 734 ALA A CA 1
ATOM 5837 C C . ALA A 1 734 ? 36.301 -8.776 24.365 1.00 42.53 734 ALA A C 1
ATOM 5839 O O . ALA A 1 734 ? 36.277 -7.581 24.660 1.00 42.53 734 ALA A O 1
ATOM 5840 N N . VAL A 1 735 ? 37.183 -9.260 23.487 1.00 50.75 735 VAL A N 1
ATOM 5841 C CA . VAL A 1 735 ? 38.217 -8.433 22.845 1.00 50.75 735 VAL A CA 1
ATOM 5842 C C . VAL A 1 735 ? 37.595 -7.455 21.840 1.00 50.75 735 VAL A C 1
ATOM 5844 O O . VAL A 1 735 ? 37.950 -6.278 21.830 1.00 50.75 735 VAL A O 1
ATOM 5847 N N . LEU A 1 736 ? 36.592 -7.894 21.073 1.00 48.81 736 LEU A N 1
ATOM 5848 C CA . LEU A 1 736 ? 35.851 -7.042 20.131 1.00 48.81 736 LEU A CA 1
ATOM 5849 C C . LEU A 1 736 ? 34.994 -5.976 20.833 1.00 48.81 736 LEU A C 1
ATOM 5851 O O . LEU A 1 736 ? 34.943 -4.832 20.377 1.00 48.81 736 LEU A O 1
ATOM 5855 N N . ALA A 1 737 ? 34.367 -6.315 21.964 1.00 51.50 737 ALA A N 1
ATOM 5856 C CA . ALA A 1 737 ? 33.630 -5.348 22.780 1.00 51.50 737 ALA A CA 1
ATOM 5857 C C . ALA A 1 737 ? 34.558 -4.280 23.391 1.00 51.50 737 ALA A C 1
ATOM 5859 O O . ALA A 1 737 ? 34.226 -3.095 23.400 1.00 51.50 737 ALA A O 1
ATOM 5860 N N . THR A 1 738 ? 35.756 -4.683 23.826 1.00 54.59 738 THR A N 1
ATOM 5861 C CA . THR A 1 738 ? 36.756 -3.777 24.413 1.00 54.59 738 THR A CA 1
ATOM 5862 C C . THR A 1 738 ? 37.347 -2.830 23.361 1.00 54.59 738 THR A C 1
ATOM 5864 O O . THR A 1 738 ? 37.475 -1.634 23.610 1.00 54.59 738 THR A O 1
ATOM 5867 N N . LEU A 1 739 ? 37.616 -3.321 22.144 1.00 53.38 739 LEU A N 1
ATOM 5868 C CA . LEU A 1 739 ? 38.063 -2.496 21.012 1.00 53.38 739 LEU A CA 1
ATOM 5869 C C . LEU A 1 739 ? 37.012 -1.460 20.582 1.00 53.38 739 LEU A C 1
ATOM 5871 O O . LEU A 1 739 ? 37.367 -0.308 20.330 1.00 53.38 739 LEU A O 1
ATOM 5875 N N . LYS A 1 740 ? 35.720 -1.820 20.567 1.00 56.84 740 LYS A N 1
ATOM 5876 C CA . LYS A 1 740 ? 34.631 -0.860 20.300 1.00 56.84 740 LYS A CA 1
ATOM 5877 C C . LYS A 1 740 ? 34.547 0.234 21.372 1.00 56.84 740 LYS A C 1
ATOM 5879 O O . LYS A 1 740 ? 34.406 1.405 21.026 1.00 56.84 740 LYS A O 1
ATOM 5884 N N . TYR A 1 741 ? 34.706 -0.117 22.649 1.00 63.56 741 TYR A N 1
ATOM 5885 C CA . TYR A 1 741 ? 34.697 0.853 23.751 1.00 63.56 741 TYR A CA 1
ATOM 5886 C C . TYR A 1 741 ? 35.886 1.822 23.708 1.00 63.56 741 TYR A C 1
ATOM 5888 O O . TYR A 1 741 ? 35.723 3.014 23.968 1.00 63.56 741 TYR A O 1
ATOM 5896 N N . ILE A 1 742 ? 37.074 1.336 23.338 1.00 64.06 742 ILE A N 1
ATOM 5897 C CA . ILE A 1 742 ? 38.277 2.166 23.178 1.00 64.06 742 ILE A CA 1
ATOM 5898 C C . ILE A 1 742 ? 38.096 3.151 22.016 1.00 64.06 742 ILE A C 1
ATOM 5900 O O . ILE A 1 742 ? 38.333 4.345 22.191 1.00 64.06 742 ILE A O 1
ATOM 5904 N N . MET A 1 743 ? 37.597 2.693 20.864 1.00 63.31 743 MET A N 1
ATOM 5905 C CA . MET A 1 743 ? 37.344 3.556 19.701 1.00 63.31 743 MET A CA 1
ATOM 5906 C C . MET A 1 743 ? 36.305 4.647 20.001 1.00 63.31 743 MET A C 1
ATOM 5908 O O . MET A 1 743 ? 36.495 5.805 19.628 1.00 63.31 743 MET A O 1
ATOM 5912 N N . MET A 1 744 ? 35.242 4.310 20.740 1.00 63.97 744 MET A N 1
ATOM 5913 C CA . MET A 1 744 ? 34.210 5.276 21.133 1.00 63.97 744 MET A CA 1
ATOM 5914 C C . MET A 1 744 ? 34.750 6.325 22.119 1.00 63.97 744 MET A C 1
ATOM 5916 O O . MET A 1 744 ? 34.441 7.510 22.012 1.00 63.97 744 MET A O 1
ATOM 5920 N N . SER A 1 745 ? 35.625 5.904 23.034 1.00 63.12 745 SER A N 1
ATOM 5921 C CA . SER A 1 745 ? 36.249 6.774 24.034 1.00 63.12 745 SER A CA 1
ATOM 5922 C C . SER A 1 745 ? 37.257 7.745 23.404 1.00 63.12 745 SER A C 1
ATOM 5924 O O . SER A 1 745 ? 37.317 8.912 23.789 1.00 63.12 745 SER A O 1
ATOM 5926 N N . VAL A 1 746 ? 37.995 7.302 22.379 1.00 78.56 746 VAL A N 1
ATOM 5927 C CA . VAL A 1 746 ? 38.886 8.164 21.585 1.00 78.56 746 VAL A CA 1
ATOM 5928 C C . VAL A 1 746 ? 38.083 9.195 20.786 1.00 78.56 746 VAL A C 1
ATOM 5930 O O . VAL A 1 746 ? 38.449 10.369 20.780 1.00 78.56 746 VAL A O 1
ATOM 5933 N N . GLY A 1 747 ? 36.952 8.807 20.185 1.00 74.69 747 GLY A N 1
ATOM 5934 C CA . GLY A 1 747 ? 36.071 9.741 19.471 1.00 74.69 747 GLY A CA 1
ATOM 5935 C C . GLY A 1 747 ? 35.504 10.846 20.371 1.00 74.69 747 GLY A C 1
ATOM 5936 O O . GLY A 1 747 ? 35.534 12.022 20.007 1.00 74.69 747 GLY A O 1
ATOM 5937 N N . ILE A 1 748 ? 35.064 10.491 21.583 1.00 80.06 748 ILE A N 1
ATOM 5938 C CA . ILE A 1 748 ? 34.565 11.458 22.574 1.00 80.06 748 ILE A CA 1
ATOM 5939 C C . ILE A 1 748 ? 35.684 12.408 23.024 1.00 80.06 748 ILE A C 1
ATOM 5941 O O . ILE A 1 748 ? 35.459 13.614 23.120 1.00 80.06 748 ILE A O 1
ATOM 5945 N N . LEU A 1 749 ? 36.900 11.898 23.243 1.00 72.62 749 LEU A N 1
ATOM 5946 C CA . LEU A 1 749 ? 38.047 12.720 23.633 1.00 72.62 749 LEU A CA 1
ATOM 5947 C C . LEU A 1 749 ? 38.415 13.742 22.543 1.00 72.62 749 LEU A C 1
ATOM 5949 O O . LEU A 1 749 ? 38.672 14.904 22.855 1.00 72.62 749 LEU A O 1
ATOM 5953 N N . VAL A 1 750 ? 38.385 13.340 21.269 1.00 83.88 750 VAL A N 1
ATOM 5954 C CA . VAL A 1 750 ? 38.652 14.234 20.128 1.00 83.88 750 VAL A CA 1
ATOM 5955 C C . VAL A 1 750 ? 37.606 15.346 20.040 1.00 83.88 750 VAL A C 1
ATOM 5957 O O . VAL A 1 750 ? 37.973 16.511 19.887 1.00 83.88 750 VAL A O 1
ATOM 5960 N N . LEU A 1 751 ? 36.320 15.024 20.212 1.00 76.25 751 LEU A N 1
ATOM 5961 C CA . LEU A 1 751 ? 35.243 16.021 20.230 1.00 76.25 751 LEU A CA 1
ATOM 5962 C C . LEU A 1 751 ? 35.379 16.998 21.404 1.00 76.25 751 LEU A C 1
ATOM 5964 O O . LEU A 1 751 ? 35.158 18.198 21.238 1.00 76.25 751 LEU A O 1
ATOM 5968 N N . PHE A 1 752 ? 35.803 16.512 22.572 1.00 78.62 752 PHE A N 1
ATOM 5969 C CA . PHE A 1 752 ? 36.026 17.353 23.747 1.00 78.62 752 PHE A CA 1
ATOM 5970 C C . PHE A 1 752 ? 37.203 18.319 23.547 1.00 78.62 752 PHE A C 1
ATOM 5972 O O . PHE A 1 752 ? 37.114 19.497 23.896 1.00 78.62 752 PHE A O 1
ATOM 5979 N N . VAL A 1 753 ? 38.292 17.855 22.926 1.00 79.31 753 VAL A N 1
ATOM 5980 C CA . VAL A 1 753 ? 39.444 18.700 22.571 1.00 79.31 753 VAL A CA 1
ATOM 5981 C C . VAL A 1 753 ? 39.057 19.742 21.517 1.00 79.31 753 VAL A C 1
ATOM 5983 O O . VAL A 1 753 ? 39.432 20.907 21.660 1.00 79.31 753 VAL A O 1
ATOM 5986 N N . LEU A 1 754 ? 38.252 19.369 20.515 1.00 74.88 754 LEU A N 1
ATOM 5987 C CA . LEU A 1 754 ? 37.737 20.307 19.512 1.00 74.88 754 LEU A CA 1
ATOM 5988 C C . LEU A 1 754 ? 36.854 21.389 20.149 1.00 74.88 754 LEU A C 1
ATOM 5990 O O . LEU A 1 754 ? 37.013 22.569 19.849 1.00 74.88 754 LEU A O 1
ATOM 5994 N N . ALA A 1 755 ? 35.967 21.007 21.071 1.00 76.12 755 ALA A N 1
ATOM 5995 C CA . ALA A 1 755 ? 35.101 21.942 21.785 1.00 76.12 755 ALA A CA 1
ATOM 5996 C C . ALA A 1 755 ? 35.903 22.925 22.656 1.00 76.12 755 ALA A C 1
ATOM 5998 O O . ALA A 1 755 ? 35.611 24.121 22.673 1.00 76.12 755 ALA A O 1
ATOM 5999 N N . ILE A 1 756 ? 36.960 22.455 23.331 1.00 79.75 756 ILE A N 1
ATOM 6000 C CA . ILE A 1 756 ? 37.875 23.320 24.093 1.00 79.75 756 ILE A CA 1
ATOM 6001 C C . ILE A 1 756 ? 38.627 24.280 23.162 1.00 79.75 756 ILE A C 1
ATOM 6003 O O . ILE A 1 756 ? 38.812 25.448 23.511 1.00 79.75 756 ILE A O 1
ATOM 6007 N N . PHE A 1 757 ? 39.044 23.816 21.982 1.00 74.88 757 PHE A N 1
ATOM 6008 C CA . PHE A 1 757 ? 39.724 24.651 20.994 1.00 74.88 757 PHE A CA 1
ATOM 6009 C C . PHE A 1 757 ? 38.797 25.753 20.460 1.00 74.88 757 PHE A C 1
ATOM 6011 O O . PHE A 1 757 ? 39.172 26.923 20.491 1.00 74.88 757 PHE A O 1
ATOM 6018 N N . ILE A 1 758 ? 37.555 25.402 20.107 1.00 76.38 758 ILE A N 1
ATOM 6019 C CA . ILE A 1 758 ? 36.519 26.339 19.644 1.00 76.38 758 ILE A CA 1
ATOM 6020 C C . ILE A 1 758 ? 36.179 27.370 20.732 1.00 76.38 758 ILE A C 1
ATOM 6022 O O . ILE A 1 758 ? 36.128 28.572 20.461 1.00 76.38 758 ILE A O 1
ATOM 6026 N N . MET A 1 759 ? 36.017 26.936 21.987 1.00 71.19 759 MET A N 1
ATOM 6027 C CA . MET A 1 759 ? 35.765 27.846 23.111 1.00 71.19 759 MET A CA 1
ATOM 6028 C C . MET A 1 759 ? 36.946 28.781 23.407 1.00 71.19 759 MET A C 1
ATOM 6030 O O . MET A 1 759 ? 36.734 29.898 23.879 1.00 71.19 759 MET A O 1
ATOM 6034 N N . ARG A 1 760 ? 38.189 28.360 23.135 1.00 65.94 760 ARG A N 1
ATOM 6035 C CA . ARG A 1 760 ? 39.372 29.225 23.267 1.00 65.94 760 ARG A CA 1
ATOM 6036 C C . ARG A 1 760 ? 39.472 30.246 22.140 1.00 65.94 760 ARG A C 1
ATOM 6038 O O . ARG A 1 760 ? 39.798 31.394 22.422 1.00 65.94 760 ARG A O 1
ATOM 6045 N N . THR A 1 761 ? 39.146 29.872 20.904 1.00 68.50 761 THR A N 1
ATOM 6046 C CA . THR A 1 761 ? 39.123 30.813 19.772 1.00 68.50 761 THR A CA 1
ATOM 6047 C C . THR A 1 761 ? 38.002 31.846 19.888 1.00 68.50 761 THR A C 1
ATOM 6049 O O . THR A 1 761 ? 38.201 32.989 19.498 1.00 68.50 761 THR A O 1
ATOM 6052 N N . LEU A 1 762 ? 36.868 31.499 20.506 1.00 65.75 762 LEU A N 1
ATOM 6053 C CA . LEU A 1 762 ? 35.751 32.429 20.733 1.00 65.75 762 LEU A CA 1
ATOM 6054 C C . LEU A 1 762 ? 35.949 33.379 21.931 1.00 65.75 762 LEU A C 1
ATOM 6056 O O . LEU A 1 762 ? 35.180 34.319 22.086 1.00 65.75 762 LEU A O 1
ATOM 6060 N N . LYS A 1 763 ? 36.965 33.163 22.780 1.00 51.59 763 LYS A N 1
ATOM 6061 C CA . LYS A 1 763 ? 37.321 34.068 23.894 1.00 51.59 763 LYS A CA 1
ATOM 6062 C C . LYS A 1 763 ? 38.440 35.064 23.562 1.00 51.59 763 LYS A C 1
ATOM 6064 O O . LYS A 1 763 ? 38.793 35.869 24.419 1.00 51.59 763 LYS A O 1
ATOM 6069 N N . LEU A 1 764 ? 39.007 34.993 22.360 1.00 50.12 764 LEU A N 1
ATOM 6070 C CA . LEU A 1 764 ? 40.083 35.871 21.880 1.00 50.12 764 LEU A CA 1
ATOM 6071 C C . LEU A 1 764 ? 39.661 36.724 20.667 1.00 50.12 764 LEU A C 1
ATOM 6073 O O . LEU A 1 764 ? 40.528 37.301 20.013 1.00 50.12 764 LEU A O 1
ATOM 6077 N N . GLY A 1 765 ? 38.357 36.795 20.378 1.00 44.06 765 GLY A N 1
ATOM 6078 C CA . GLY A 1 765 ? 37.756 37.646 19.345 1.00 44.06 765 GLY A CA 1
ATOM 6079 C C . GLY A 1 765 ? 36.986 38.811 19.940 1.00 44.06 765 GLY A C 1
ATOM 6080 O O . GLY A 1 765 ? 36.311 38.582 20.971 1.00 44.06 765 GLY A O 1
#

Radius of gyration: 33.92 Å; chains: 1; bounding box: 105×88×102 Å

Foldseek 3Di:
DDDDDDDDDQQKQKEKEKEFQQEQWKWAWDDKDWPFAAWDPCPDPRIDHHGHIGIHIGTHPPRAAFHTWMKTKIWIAQLVRRPDTKIKMWTWIRGPDPFFTDIDIDIPCLQFKDKDKDDWGRDDPHTYTYIYMFTADPVRHGDGYVNNVPVVVPPDDDDDDDDDDDDDDDDDDDPDPDDPDDDDFFQKEKEKEQAQAQAKWAWPDKDWPFAAWDVCPPPRIAHHRGMGMTMGGGNPDPQTHTWMKTWTWDDDPNDIKIKIWTWTRGSDFFTDIDIDIPCCVFKDKDKDDWGRDDPHTYTYIYIDTDDDDDDDDDDDDDDDDDDDDDDDDDDDDDDDDDDPPQDDADCQGPDQQPPGDDGHDPLLQLLLLLLLCPFPQVVSHDDLQDDPVNDDQVNVLLVLLQCCLQVQLCQQADQDQPGPRRGDSCPVVVCCCPPNDCQEPNNCCAAACNVLLLVAHNDFQADLVVSLVLNLQLLQQLLCCLLDPQPHHQADFQCPVVRHPNPADCSHVVHRRDGNVCRSCRPRDNHPPRDSSSSSLSSSLNSLQSLQQLQFFQFQFEPLVQFPAADPVGHTDGHQPDATDGFATQAGAHNPPADPVSCVLSHDPQDDRSSDLSSCRRRHRSNVSSVLSSVSVNCSSVSPRCVNCVSVCCDPTRNNHDPNRGGYYRYRDPCCNPPSRYPDPDPPPVCPPPVVVVVVVVVVVVCVVVVVPPDDDDDDDDDDDDDDPPDPPPPPPVVVVVVVVVVVVVVVVVVVVVVVVVVVVVVVD